Protein AF-0000000070401215 (afdb_homodimer)

Secondary structure (DSSP, 8-state):
-HHHHHHHHHHHHHHHHHHHHHHHHHHHHHHHHHTSPPPPPP---SS--PPPSSS-HHHHHHBPPGGGHHHHHHHHHHHHHHHHHHHHHT--HHHHHH-HHHHHHHHHHH-----B--GGGTT-SS--TT-TTSSSSSTTTT-SSEEPB-SS----TTSSSSPP-B-TTSSBPPPHHHHIIIIIBPPSS--EEEEEETHHHHHHHHHHHHH----B---TTSSPP-TTTTTTTSTTB-PEE--TT-SS--SSEE--BPBPEE-GGGGTS----EEEESS-SSSS-HHHH-SSHHHHHHHB-STTPBP-BTTTBPPB-S-----STT--PBP-SSS-TTSSHHHHHHHHHHHHHHHHHHHHHHHHH---HHHHHHHHHHHHHHHHHHHIIIIIHHHHS-HHHHHHTT-SPPSSS------TTS--SPBHHHHHTGGGGGGGG--SEEEEEEETTEEEEEEEHHHHTT--HHHHGGGGTTHHHHHHHHHHSEEEPSSS-B-HHHHT-BT--TT---B-HHHHHHHHHHHTT---HHHHHHHTTPPP-SSGGG-TTS-HHHHHHHHTT-SSGGGS-HHHHHHTSPP-TT-SS-HHHHHHHHHHHHHHHHT-TT-TT--STTS--HHHHHHHTT--HHHHHHHHHT-SEEESSTTB--BTTTB-EEEGGGS----GGGGS------/-HHHHHHHHHHHHHHHHHHHHHHHHHHHHHHHHHTSPPPPPP---SS--PPPSSS-HHHHHHBPPGGGHHHHHHHHHHHHHHHHHHHHHT--HHHHHH-HHHHHHHHHHH-----B--GGGTT-SS--TT-TTSSSSSTTTT-SSEEPB-SS----TTSSSSPP-B-TTSSBPPPHHHHIIIIIBPPSS--EEEEEETHHHHHHHHHHHHH----B---TTSSPP-TTTTTTTSTTB-PEE--TT-SS--SSEE--BPBPEE-GGGGTS----EEEESS-SSSS-HHHH-SSHHHHHHHB-STTPBP--TTSPPPB-S-----STT--PBP-SSS-TTSSHHHHHHHHHHHHHHHHHHHHHHHHH---HHHHHHHHHHHHHHHHHHHIIIIIHHHHS-HHHHHHTT-SPPSSS------TT---SPBHHHHHTGGGGGGGS--SEEEEEEETTEEEEEEEHHHHTT--HHHHGGGGTTHHHHHHHHHHSEEEPSSS-B-HHHHT-BT--TT---B-HHHHHHHHHHHTT---HHHHHHHTTPPP-SSGGG-TTS-HHHHHHHHHH-SSGGGS-HHHHHHTSPP-TT-SS-HHHHHHHHHHHHHHHHT-TT-TT--STTS--HHHHHHHHT--HHHHHHHHHT-SEEESSTTB--BTTTB-EEEGGGS----GGGGSPP----

Radius of gyration: 34.94 Å; Cα contacts (8 Å, |Δi|>4): 2844; chains: 2; bounding box: 90×106×81 Å

InterPro domains:
  IPR010255 Haem peroxidase superfamily [SSF48113] (125-676)
  IPR019791 Haem peroxidase, animal-type [PF03098] (126-651)
  IPR019791 Haem peroxidase, animal-type [PR00457] (150-161)
  IPR019791 Haem peroxidase, animal-type [PR00457] (199-214)
  IPR019791 Haem peroxidase, animal-type [PR00457] (330-348)
  IPR019791 Haem peroxidase, animal-type [PR00457] (372-398)
  IPR019791 Haem peroxidase, animal-type [PR00457] (432-442)
  IPR019791 Haem peroxidase, animal-type [PR00457] (555-575)
  IPR019791 Haem peroxidase, animal-type [PR00457] (628-642)
  IPR019791 Haem peroxidase, animal-type [PS50292] (115-679)
  IPR037120 Haem peroxidase domain superfamily, animal type [G3DSA:1.10.640.10] (110-677)

Sequence (1364 aa):
MIKYLFLTILLCTVSNADEDFIDAVITSAVQEAYKVPLRKTSTRDESNENLPPSGNVFAFIQKQKNVEDRIAQDGFKYLCLIRELISKSSLNVSKLQRSKTYNSVFYRKLCDKQTQSCRKFRRDKYRTANGLCNNLQNPKWGTPHRAHARYLQPEYNDGYNSPKQRGKNGGYLRSPREVSNKVLAADPITPSEIKGNLLLFAFGQFIDHDLTFTPIGIGEDGNPLKCCGKDGSDSECFPIKIDAGDPRFSSNCMEFTRSVPVPYNDGCSIGYREQMNRVSSFIDGGMIYGDSILFNENLRGTLGCLRVSKGNLLPAGGMCHLNDTGDFCLLAGDERPSEIPSLGGLHVVWLRLHNIIAKQIRYYSKMLSQNVYLETKKIVGALLQQVTYGEYLPLILSKKTRKSLDLDLKPWGYWKKYDRNVNPTVKNVVATAALRFGHSQIPKHLGLKTKKFAVDKLFKTEDVLMNPHIVVTKNGENLPGLTQFLLETPVKKVDRQIEDGVRNELFRDANGTAFDLPALNIQRGRDHGLPGYNAWRKWCKLPEASTFSCLYSHDPDVRKRLENTYDHPDDIDVFVGGVTETPRDGALVGPLFECLLGHQFRDLKQGDRYWYETIGVEGFKYRQLQEIRKVSLSKILCETLGLKKIQKNAFLVPNDKTNPVVSCSSLPFIDFSKWAPRRSYWMIKYLFLTILLCTVSNADEDFIDAVITSAVQEAYKVPLRKTSTRDESNENLPPSGNVFAFIQKQKNVEDRIAQDGFKYLCLIRELISKSSLNVSKLQRSKTYNSVFYRKLCDKQTQSCRKFRRDKYRTANGLCNNLQNPKWGTPHRAHARYLQPEYNDGYNSPKQRGKNGGYLRSPREVSNKVLAADPITPSEIKGNLLLFAFGQFIDHDLTFTPIGIGEDGNPLKCCGKDGSDSECFPIKIDAGDPRFSSNCMEFTRSVPVPYNDGCSIGYREQMNRVSSFIDGGMIYGDSILFNENLRGTLGCLRVSKGNLLPAGGMCHLNDTGDFCLLAGDERPSEIPSLGGLHVVWLRLHNIIAKQIRYYSKMLSQNVYLETKKIVGALLQQVTYGEYLPLILSKKTRKSLDLDLKPWGYWKKYDRNVNPTVKNVVATAALRFGHSQIPKHLGLKTKKFAVDKLFKTEDVLMNPHIVVTKNGENLPGLTQFLLETPVKKVDRQIEDGVRNELFRDANGTAFDLPALNIQRGRDHGLPGYNAWRKWCKLPEASTFSCLYSHDPDVRKRLENTYDHPDDIDVFVGGVTETPRDGALVGPLFECLLGHQFRDLKQGDRYWYETIGVEGFKYRQLQEIRKVSLSKILCETLGLKKIQKNAFLVPNDKTNPVVSCSSLPFIDFSKWAPRRSYW

Solvent-accessible surface area (backbone atoms only — not comparable to full-atom values): 69644 Å² total; per-residue (Å²): 115,65,67,61,47,54,52,48,52,52,49,48,52,50,49,42,48,50,49,39,48,51,48,44,38,50,37,52,11,45,38,57,30,62,70,53,77,75,57,42,53,35,79,38,67,94,56,76,56,77,56,64,87,65,60,64,55,70,55,58,73,31,38,47,36,45,92,44,32,65,54,34,40,47,11,54,46,43,52,39,27,50,54,33,37,29,64,66,65,74,41,56,57,70,58,46,57,68,31,64,65,56,38,50,51,47,26,74,64,57,38,72,82,77,39,73,46,34,74,87,50,74,80,43,54,64,80,47,56,31,31,54,36,51,28,67,88,48,30,64,51,26,23,46,69,33,58,45,35,69,93,65,78,64,45,23,66,75,59,32,62,44,42,38,49,60,34,89,85,65,48,72,54,68,39,36,50,54,49,32,64,64,53,28,49,45,56,96,76,68,64,58,36,88,48,40,8,33,37,50,40,33,49,51,53,53,53,42,51,16,33,47,40,68,32,19,47,59,29,63,81,18,41,81,64,41,23,75,54,93,35,44,84,41,90,56,36,59,50,40,52,34,61,89,81,44,91,79,53,88,56,54,55,40,75,32,60,36,59,26,36,25,38,30,76,79,51,33,47,72,66,39,69,32,40,32,21,60,38,24,26,48,76,51,46,32,31,63,41,20,57,36,56,67,51,35,39,50,47,42,37,63,71,23,20,60,45,55,36,73,66,62,29,54,27,71,56,32,39,41,53,81,86,50,89,86,56,62,24,38,36,55,31,30,76,58,38,16,46,34,47,66,43,30,43,50,52,32,40,52,53,40,44,42,34,55,47,6,54,43,44,39,72,39,42,72,52,51,26,69,53,22,28,53,51,30,46,51,50,52,14,34,48,51,44,46,37,43,43,63,53,50,41,60,50,40,31,24,68,65,58,33,59,76,54,65,47,64,73,73,93,64,82,66,50,86,64,65,34,91,85,40,68,24,33,46,32,45,62,39,70,46,23,44,68,50,44,49,61,18,24,54,58,67,54,46,42,30,21,85,51,93,97,40,78,74,46,78,40,54,41,46,77,36,51,27,29,35,51,65,40,52,44,83,44,34,67,42,44,53,18,35,49,45,32,28,33,61,35,58,16,38,38,50,32,43,40,29,40,58,44,39,44,63,29,30,70,50,34,88,85,64,51,51,36,35,48,63,21,50,39,47,48,50,28,22,52,65,6,54,52,25,28,34,60,51,25,49,76,66,72,40,86,59,37,88,41,55,87,47,41,78,54,35,52,71,69,55,35,50,33,49,53,75,64,41,95,45,45,55,46,31,46,42,45,61,47,29,34,38,17,50,46,52,79,72,18,43,38,6,68,58,31,35,46,54,48,49,53,49,55,29,25,37,50,31,28,30,62,61,35,53,48,23,70,62,66,39,26,48,56,70,74,44,4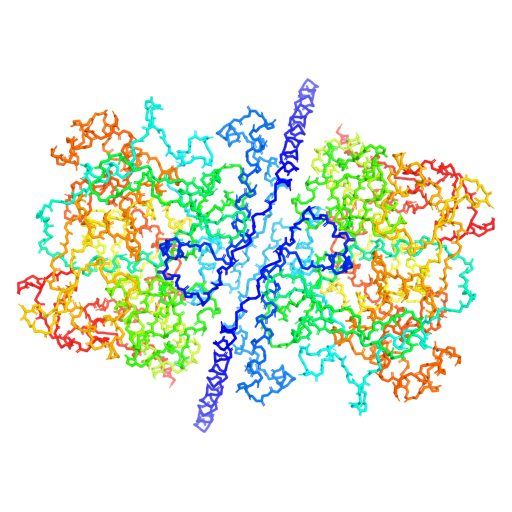3,58,30,58,70,53,48,44,63,31,38,53,50,24,74,50,58,69,44,64,59,42,30,68,47,45,47,32,33,69,32,82,84,86,24,35,70,38,53,37,83,75,47,54,64,69,63,51,67,60,57,30,74,76,74,74,78,120,116,64,67,62,46,52,52,49,51,52,48,48,51,50,48,43,48,50,49,39,50,51,47,43,39,51,37,51,11,44,39,57,30,63,71,53,77,74,56,42,54,37,80,39,67,95,58,75,55,79,56,66,88,64,61,64,56,67,55,60,75,31,38,48,36,45,91,43,31,65,52,34,43,48,11,54,46,43,53,40,26,50,54,34,36,30,63,66,65,74,40,55,57,69,57,45,57,67,31,64,65,56,37,53,52,47,27,75,66,56,39,82,80,81,40,72,44,34,75,89,50,74,80,43,53,63,81,47,57,31,30,54,38,50,29,67,88,48,30,64,52,25,22,46,70,33,57,44,36,71,92,66,77,62,44,23,66,75,58,33,62,45,42,38,48,59,33,87,84,65,47,72,54,69,40,35,48,54,48,33,64,64,53,27,49,46,56,97,74,68,65,57,38,88,48,40,7,33,37,51,40,36,50,51,52,53,53,43,50,16,33,47,40,70,31,20,47,60,30,64,82,18,42,80,64,41,23,74,54,92,36,42,82,41,89,55,35,59,48,41,53,35,62,89,80,44,90,78,53,86,56,55,53,40,76,31,63,34,60,26,35,26,37,31,75,82,51,34,47,72,67,39,69,31,40,33,21,60,38,24,26,50,76,50,47,32,33,63,42,20,57,36,56,67,50,36,40,49,47,42,38,61,71,25,22,59,44,56,34,73,65,61,30,54,28,72,56,33,38,39,55,80,86,53,91,88,56,61,25,38,37,53,32,30,76,58,38,15,44,33,45,65,43,29,43,51,53,31,39,52,53,41,44,42,36,55,46,8,54,44,44,38,71,39,43,73,52,51,27,69,53,22,28,53,52,30,45,51,50,52,15,33,48,51,45,46,35,43,43,63,54,52,41,60,51,42,32,24,68,67,58,32,61,76,52,66,48,63,74,72,94,64,81,65,50,84,64,64,35,92,85,39,68,24,33,46,32,46,61,40,70,48,24,45,68,50,43,50,60,20,23,52,57,69,52,46,43,30,21,85,50,94,98,41,79,74,44,77,39,53,41,47,76,35,51,26,29,35,52,66,40,51,44,81,46,31,66,41,42,55,17,36,50,45,32,28,32,59,36,59,16,39,38,50,33,42,40,27,40,57,43,40,43,62,29,28,71,51,33,88,86,64,51,50,36,35,48,64,23,51,39,46,48,50,28,23,54,64,6,55,54,26,27,35,60,53,24,48,75,66,72,40,85,59,39,88,40,56,88,47,43,77,53,34,52,70,69,55,35,52,34,48,52,75,64,40,94,44,45,56,46,31,48,42,44,61,48,28,33,39,18,51,46,51,78,72,18,43,38,6,68,57,32,35,47,55,47,49,52,50,54,30,25,37,51,31,28,29,60,59,35,55,47,23,68,61,67,38,27,45,57,72,72,44,44,57,28,57,70,52,49,45,63,32,37,51,49,23,73,50,56,68,45,64,60,44,30,66,48,47,48,32,33,67,30,82,85,86,25,35,71,39,53,37,85,76,48,53,64,67,64,52,67,60,56,29,73,75,73,74,79,118

Foldseek 3Di:
DVVVVVVVVVVVVVVVVVLVVLLVLLVVLLVQLVPDDFFDAAPAEDFFDEQDQDDDSVQVQQADYRVLRVQLRQQVSLQSSLVSSCVSVVDALVVCQPDPSNLVSQQVPPPPPDDDQCVVVPAPLFAALQRACLQRVHRCFQGFFDFFAAPDAFAAPSAFAHFFQAFPVGDGADFLLVLCVLFQAADPDFDFDDWFFLVLLQLLVLQLLQAFRFHFYDDSHNHRDDCLDDRVVPSQWDWTAADPPPPFDNDRTHGDGATRWGNDVNSSGRGHTTTGGRGGRALLFLQAQARHPVSNVVQPDPLQAGDADFLQAADATAYFDEDDPPDGAGDGSGRFLQQFQSSVLVSSLLSLVLRVQLVLLCVFAVDGSVVSNRVSSLLSSQLSLLQVLVFNVCQAAFPVLCVVLVSHDDLAAFDAQADSPQRLRHHPCCSLALSCLSQQQDDQWFFFDDDPPDTPDIDGRLVRGRPNCQQPPPSRPRSVRRLVRRQAHGTGAQASHGYCSQQNRDPQHPVRDHHGVSSNSLSNCSSNRPWAQQVLCVVLVHDGDAALVRLVQADPVSSVSCVVRGVGNRSHRNNSSFSHGDPDNSHRTHPSSNSSVSVSSSSNQNNRSLNARHDHSSHDDRLQSNQSNQDYPQLSCCVSVVDQKHWPRSRTHDDVPPTHIDGSVVRGHGPSNVSHDPPPPD/DVVVVVVVVVVVVVVVVVLVVLLVLLVQLLVQLVPDDFFDAAPAEDFFDEQDQDDDSVQVQQADYRVLRVQLRQQVSLQSSLVSSCVSVVDALVVCQPDPSNLVSQQVPPPPPDDDQCVVVPAPLFAALQRACLQRVHRCFQGFFDFFAAPDAFAAPSAFAHFFQAFPVGDGADFLLVLCVLFQAADPDFDFDDWFFLVLLQLLVLQLLQAFRFHFYDDSHNHRDPCLDDRVVPSQWDWTAADPPPPFDNDRTHGDGATRWGNDVNSSGRGHTTTGGRGGRALLCLQAQARHPVSNVVQPDPLQAGDADFLQAADAGAYFDEDDPPDGAGDGSGRFCQQFQSSVLVSSLLSLVLRVQLVLLCVFAVDGSVVSNRVSSLLSSQLSLLQVLPFNVCQAAFPVLCVVLVSHDDLAAFDAQADSPFRLRHHPCCSLALSCLSQQQDDQWFFFDDDPPDTPDIDGRLVRGRPNCCQPPPSRPRSVRRLVRRQAHTTGAQASHGYCSQQNRDPQHPVRDHHGVSSNSLSNCSSNRPWAQQVLCVVLVHDGDAALVRLVQADPVSSVSCVVRGVGNRSHRNNNSFSHGHPDNSHRTHPSSNSSVSVSSSSNQNNRSLNARHDHSSHDDRLQSNQSNQDYPQLSCCVSVVDQKHWPRSRTHDDVPPTHIDGSVVRGHGPSNVSHDPPPPD

pLDDT: mean 92.53, std 10.79, range [28.8, 98.88]

Organism: Crassostrea virginica (NCBI:txid6565)

Structure (mmCIF, N/CA/C/O backbone):
data_AF-0000000070401215-model_v1
#
loop_
_entity.id
_entity.type
_entity.pdbx_description
1 polymer 'Myeloperoxidase-like isoform X1'
#
loop_
_atom_site.group_PDB
_atom_site.id
_atom_site.type_symbol
_atom_site.label_atom_id
_atom_site.label_alt_id
_atom_site.label_comp_id
_atom_site.label_asym_id
_atom_site.label_entity_id
_atom_site.label_seq_id
_atom_site.pdbx_PDB_ins_code
_atom_site.Cartn_x
_atom_site.Cartn_y
_atom_site.Cartn_z
_atom_site.occupancy
_atom_site.B_iso_or_equiv
_atom_site.auth_seq_id
_atom_site.auth_comp_id
_atom_site.auth_asym_id
_atom_site.auth_atom_id
_atom_site.pdbx_PDB_model_num
ATOM 1 N N . MET A 1 1 ? -42.312 -25.062 27.984 1 37.41 1 MET A N 1
ATOM 2 C CA . MET A 1 1 ? -40.969 -25.359 27.5 1 37.41 1 MET A CA 1
ATOM 3 C C . MET A 1 1 ? -40.969 -25.531 25.984 1 37.41 1 MET A C 1
ATOM 5 O O . MET A 1 1 ? -40.062 -25.062 25.312 1 37.41 1 MET A O 1
ATOM 9 N N . ILE A 1 2 ? -42.031 -25.938 25.484 1 42.12 2 ILE A N 1
ATOM 10 C CA . ILE A 1 2 ? -42.125 -26.172 24.047 1 42.12 2 ILE A CA 1
ATOM 11 C C . ILE A 1 2 ? -42.438 -24.859 23.328 1 42.12 2 ILE A C 1
ATOM 13 O O . ILE A 1 2 ? -41.938 -24.594 22.234 1 42.12 2 ILE A O 1
ATOM 17 N N . LYS A 1 3 ? -43.25 -24.016 23.922 1 52.19 3 LYS A N 1
ATOM 18 C CA . LYS A 1 3 ? -43.625 -22.766 23.266 1 52.19 3 LYS A CA 1
ATOM 19 C C . LYS A 1 3 ? -42.406 -21.828 23.156 1 52.19 3 LYS A C 1
ATOM 21 O O . LYS A 1 3 ? -42.219 -21.141 22.141 1 52.19 3 LYS A O 1
ATOM 26 N N . TYR A 1 4 ? -41.656 -21.891 24.141 1 48.44 4 TYR A N 1
ATOM 27 C CA . TYR A 1 4 ? -40.438 -21.047 24.125 1 48.44 4 TYR A CA 1
ATOM 28 C C . TYR A 1 4 ? -39.438 -21.578 23.109 1 48.44 4 TYR A C 1
ATOM 30 O O . TYR A 1 4 ? -38.719 -20.797 22.469 1 48.44 4 TYR A O 1
ATOM 38 N N . LEU A 1 5 ? -39.5 -22.859 22.875 1 44.91 5 LEU A N 1
ATOM 39 C CA . LEU A 1 5 ? -38.594 -23.438 21.891 1 44.91 5 LEU A CA 1
ATOM 40 C C . LEU A 1 5 ? -39.031 -23.094 20.469 1 44.91 5 LEU A C 1
ATOM 42 O O . LEU A 1 5 ? -38.188 -22.75 19.625 1 44.91 5 LEU A O 1
ATOM 46 N N . PHE A 1 6 ? -40.25 -23.141 20.234 1 47.16 6 PHE A N 1
ATOM 47 C CA . PHE A 1 6 ? -40.75 -22.812 18.906 1 47.16 6 PHE A CA 1
ATOM 48 C C . PHE A 1 6 ? -40.594 -21.328 18.609 1 47.16 6 PHE A C 1
ATOM 50 O O . PHE A 1 6 ? -40.219 -20.938 17.5 1 47.16 6 PHE A O 1
ATOM 57 N N . LEU A 1 7 ? -40.781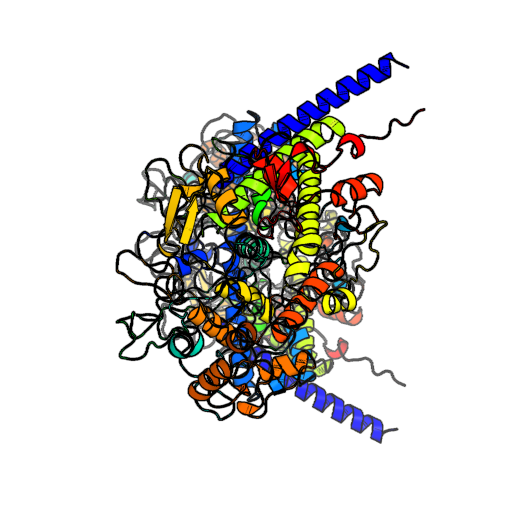 -20.562 19.562 1 45.31 7 LEU A N 1
ATOM 58 C CA . LEU A 1 7 ? -40.594 -19.125 19.391 1 45.31 7 LEU A CA 1
ATOM 59 C C . LEU A 1 7 ? -39.125 -18.781 19.188 1 45.31 7 LEU A C 1
ATOM 61 O O . LEU A 1 7 ? -38.781 -17.922 18.359 1 45.31 7 LEU A O 1
ATOM 65 N N . THR A 1 8 ? -38.25 -19.516 19.766 1 42.91 8 THR A N 1
ATOM 66 C CA . THR A 1 8 ? -36.812 -19.312 19.594 1 42.91 8 THR A CA 1
ATOM 67 C C . THR A 1 8 ? -36.344 -19.766 18.203 1 42.91 8 THR A C 1
ATOM 69 O O . THR A 1 8 ? -35.531 -19.094 17.562 1 42.91 8 THR A O 1
ATOM 72 N N . ILE A 1 9 ? -36.875 -20.828 17.75 1 45.88 9 ILE A N 1
ATOM 73 C CA . ILE A 1 9 ? -36.594 -21.344 16.422 1 45.88 9 ILE A CA 1
ATOM 74 C C . ILE A 1 9 ? -37.125 -20.391 15.359 1 45.88 9 ILE A C 1
ATOM 76 O O . ILE A 1 9 ? -36.438 -20.094 14.375 1 45.88 9 ILE A O 1
ATOM 80 N N . LEU A 1 10 ? -38.281 -19.906 15.523 1 43.59 10 LEU A N 1
ATOM 81 C CA . LEU A 1 10 ? -38.875 -18.953 14.586 1 43.59 10 LEU A CA 1
ATOM 82 C C . LEU A 1 10 ? -38.125 -17.625 14.594 1 43.59 10 LEU A C 1
ATOM 84 O O . LEU A 1 10 ? -37.875 -17.047 13.539 1 43.59 10 LEU A O 1
ATOM 88 N N . LEU A 1 11 ? -37.719 -17.219 15.742 1 42.75 11 LEU A N 1
ATOM 89 C CA . LEU A 1 11 ? -36.969 -15.984 15.859 1 42.75 11 LEU A CA 1
ATOM 90 C C . LEU A 1 11 ? -35.562 -16.141 15.289 1 42.75 11 LEU A C 1
ATOM 92 O O . LEU A 1 11 ? -35.031 -15.234 14.625 1 42.75 11 LEU A O 1
ATOM 96 N N . CYS A 1 12 ? -34.938 -17.25 15.461 1 45.12 12 CYS A N 1
ATOM 97 C CA . CYS A 1 12 ? -33.594 -17.516 14.898 1 45.12 12 CYS A CA 1
ATOM 98 C C . CYS A 1 12 ? -33.688 -17.641 13.383 1 45.12 12 CYS A C 1
ATOM 100 O O . CYS A 1 12 ? -32.812 -17.125 12.68 1 45.12 12 CYS A O 1
ATOM 102 N N . THR A 1 13 ? -34.719 -18.312 12.938 1 50.06 13 THR A N 1
ATOM 103 C CA . THR A 1 13 ? -34.875 -18.469 11.492 1 50.06 13 THR A CA 1
ATOM 104 C C . THR A 1 13 ? -35.156 -17.109 10.844 1 50.06 13 THR A C 1
ATOM 106 O O . THR A 1 13 ? -34.625 -16.812 9.773 1 50.06 13 THR A O 1
ATOM 109 N N . VAL A 1 14 ? -35.969 -16.297 11.523 1 46.16 14 VAL A N 1
ATOM 110 C CA . VAL A 1 14 ? -36.25 -14.969 11 1 46.16 14 VAL A CA 1
ATOM 111 C C . VAL A 1 14 ? -35 -14.102 11.062 1 46.16 14 VAL A C 1
ATOM 113 O O . VAL A 1 14 ? -34.656 -13.391 10.109 1 46.16 14 VAL A O 1
ATOM 116 N N . SER A 1 15 ? -34.25 -14.289 12.148 1 61.59 15 SER A N 1
ATOM 117 C CA . SER A 1 15 ? -33.031 -13.531 12.32 1 61.59 15 SER A CA 1
ATOM 118 C C . SER A 1 15 ? -31.969 -13.945 11.297 1 61.59 15 SER A C 1
ATOM 120 O O . SER A 1 15 ? -31.297 -13.094 10.711 1 61.59 15 SER A O 1
ATOM 122 N N . ASN A 1 16 ? -32.031 -15.203 11.07 1 72.12 16 ASN A N 1
ATOM 123 C CA . ASN A 1 16 ? -31.094 -15.711 10.078 1 72.12 16 ASN A CA 1
ATOM 124 C C . ASN A 1 16 ? -31.484 -15.258 8.672 1 72.12 16 ASN A C 1
ATOM 126 O O . ASN A 1 16 ? -30.609 -14.906 7.867 1 72.12 16 ASN A O 1
ATOM 130 N N . ALA A 1 17 ? -32.812 -15.164 8.531 1 75.81 17 ALA A N 1
ATOM 131 C CA . ALA A 1 17 ? -33.281 -14.719 7.223 1 75.81 17 ALA A CA 1
ATOM 132 C C . ALA A 1 17 ? -32.969 -13.242 7 1 75.81 17 ALA A C 1
ATOM 134 O O . ALA A 1 17 ? -32.562 -12.844 5.895 1 75.81 17 ALA A O 1
ATOM 135 N N . ASP A 1 18 ? -33.094 -12.555 8.117 1 86.25 18 ASP A N 1
ATOM 136 C CA . ASP A 1 18 ? -32.781 -11.133 8.023 1 86.25 18 ASP A CA 1
ATOM 137 C C . ASP A 1 18 ? -31.281 -10.914 7.758 1 86.25 18 ASP A C 1
ATOM 139 O O . ASP A 1 18 ? -30.906 -10.094 6.914 1 86.25 18 ASP A O 1
ATOM 143 N N . GLU A 1 19 ? -30.484 -11.711 8.398 1 90.38 19 GLU A N 1
ATOM 144 C CA . GLU A 1 19 ? -29.047 -11.555 8.211 1 90.38 19 GLU A CA 1
ATOM 145 C C . GLU A 1 19 ? -28.609 -12.023 6.82 1 90.38 19 GLU A C 1
ATOM 147 O O . GLU A 1 19 ? -27.734 -11.422 6.199 1 90.38 19 GLU A O 1
ATOM 152 N N . ASP A 1 20 ? -29.281 -13.023 6.387 1 91.88 20 ASP A N 1
ATOM 153 C CA . ASP A 1 20 ? -28.969 -13.523 5.055 1 91.88 20 ASP A CA 1
ATOM 154 C C . ASP A 1 20 ? -29.375 -12.523 3.979 1 91.88 20 ASP A C 1
ATOM 156 O O . ASP A 1 20 ? -28.688 -12.391 2.959 1 91.88 20 ASP A O 1
ATOM 160 N N . PHE A 1 21 ? -30.5 -11.922 4.25 1 92.94 21 PHE A N 1
ATOM 161 C CA . PHE A 1 21 ? -30.938 -10.883 3.326 1 92.94 21 PHE A CA 1
ATOM 162 C C . PHE A 1 21 ? -29.922 -9.742 3.287 1 92.94 21 PHE A C 1
ATOM 164 O O . PHE A 1 21 ? -29.531 -9.289 2.211 1 92.94 21 PHE A O 1
ATOM 171 N N . ILE A 1 22 ? -29.516 -9.281 4.48 1 94.81 22 ILE A N 1
ATOM 172 C CA . ILE A 1 22 ? -28.547 -8.188 4.586 1 94.81 22 ILE A CA 1
ATOM 173 C C . ILE A 1 22 ? -27.219 -8.602 3.959 1 94.81 22 ILE A C 1
ATOM 175 O O . ILE A 1 22 ? -26.578 -7.805 3.275 1 94.81 22 ILE A O 1
ATOM 179 N N . ASP A 1 23 ? -26.875 -9.844 4.188 1 94.88 23 ASP A N 1
ATOM 180 C CA . ASP A 1 23 ? -25.672 -10.398 3.576 1 94.88 23 ASP A CA 1
ATOM 181 C C . ASP A 1 23 ? -25.719 -10.281 2.055 1 94.88 23 ASP A C 1
ATOM 183 O O . ASP A 1 23 ? -24.75 -9.859 1.426 1 94.88 23 ASP A O 1
ATOM 187 N N . ALA A 1 24 ? -26.844 -10.633 1.49 1 94.38 24 ALA A N 1
ATOM 188 C CA . ALA A 1 24 ? -27.031 -10.562 0.043 1 94.38 24 ALA A CA 1
ATOM 189 C C . ALA A 1 24 ? -27 -9.125 -0.451 1 94.38 24 ALA A C 1
ATOM 191 O O . ALA A 1 24 ? -26.469 -8.844 -1.532 1 94.38 24 ALA A O 1
ATOM 192 N N . VAL A 1 25 ? -27.562 -8.219 0.332 1 95.81 25 VAL A N 1
ATOM 193 C CA . VAL A 1 25 ? -27.578 -6.797 -0.012 1 95.81 25 VAL A CA 1
ATOM 194 C C . VAL A 1 25 ? -26.156 -6.258 -0.075 1 95.81 25 VAL A C 1
ATOM 196 O O . VAL A 1 25 ? -25.781 -5.574 -1.031 1 95.81 25 VAL A O 1
ATOM 199 N N . ILE A 1 26 ? -25.375 -6.594 0.92 1 95.69 26 ILE A N 1
ATOM 200 C CA . ILE A 1 26 ? -24 -6.117 0.988 1 95.69 26 ILE A CA 1
ATOM 201 C C . ILE A 1 26 ? -23.188 -6.715 -0.158 1 95.69 26 ILE A C 1
ATOM 203 O O . ILE A 1 26 ? -22.406 -6.016 -0.803 1 95.69 26 ILE A O 1
ATOM 207 N N . THR A 1 27 ? -23.359 -7.996 -0.478 1 94.88 27 THR A N 1
ATOM 208 C CA . THR A 1 27 ? -22.672 -8.648 -1.589 1 94.88 27 THR A CA 1
ATOM 209 C C . THR A 1 27 ? -23 -7.953 -2.908 1 94.88 27 THR A C 1
ATOM 211 O O . THR A 1 27 ? -22.094 -7.664 -3.701 1 94.88 27 THR A O 1
ATOM 214 N N . SER A 1 28 ? -24.281 -7.688 -3.09 1 94.75 28 SER A N 1
ATOM 215 C CA . SER A 1 28 ? -24.703 -7.004 -4.305 1 94.75 28 SER A CA 1
ATOM 216 C C . SER A 1 28 ? -24.078 -5.617 -4.414 1 94.75 28 SER A C 1
ATOM 218 O O . SER A 1 28 ? -23.672 -5.195 -5.5 1 94.75 28 SER A O 1
ATOM 220 N N . ALA A 1 29 ? -24.016 -4.902 -3.287 1 96 29 ALA A N 1
ATOM 221 C CA . ALA A 1 29 ? -23.406 -3.578 -3.266 1 96 29 ALA A CA 1
ATOM 222 C C . ALA A 1 29 ? -21.922 -3.652 -3.635 1 96 29 ALA A C 1
ATOM 224 O O . ALA A 1 29 ? -21.422 -2.811 -4.383 1 96 29 ALA A O 1
ATOM 225 N N . VAL A 1 30 ? -21.203 -4.66 -3.107 1 94.06 30 VAL A N 1
ATOM 226 C CA . VAL A 1 30 ? -19.797 -4.84 -3.404 1 94.06 30 VAL A CA 1
ATOM 227 C C . VAL A 1 30 ? -19.609 -5.117 -4.895 1 94.06 30 VAL A C 1
ATOM 229 O O . VAL A 1 30 ? -18.719 -4.551 -5.531 1 94.06 30 VAL A O 1
ATOM 232 N N . GLN A 1 31 ? -20.422 -5.957 -5.492 1 92.69 31 GLN A N 1
ATOM 233 C CA . GLN A 1 31 ? -20.328 -6.32 -6.902 1 92.69 31 GLN A CA 1
ATOM 234 C C . GLN A 1 31 ? -20.531 -5.105 -7.801 1 92.69 31 GLN A C 1
ATOM 236 O O . GLN A 1 31 ? -19.797 -4.922 -8.781 1 92.69 31 GLN A O 1
ATOM 241 N N . GLU A 1 32 ? -21.484 -4.254 -7.422 1 92.75 32 GLU A N 1
ATOM 242 C CA . GLU A 1 32 ? -21.719 -3.033 -8.188 1 92.75 32 GLU A CA 1
ATOM 243 C C . GLU A 1 32 ? -20.562 -2.057 -8.047 1 92.75 32 GLU A C 1
ATOM 245 O O . GLU A 1 32 ? -20.156 -1.407 -9.016 1 92.75 32 GLU A O 1
ATOM 250 N N . ALA A 1 33 ? -20.047 -1.941 -6.816 1 90.81 33 ALA A N 1
ATOM 251 C CA . ALA A 1 33 ? -18.922 -1.057 -6.578 1 90.81 33 ALA A CA 1
ATOM 252 C C . ALA A 1 33 ? -17.688 -1.516 -7.363 1 90.81 33 ALA A C 1
ATOM 254 O O . ALA A 1 33 ? -16.891 -0.693 -7.812 1 90.81 33 ALA A O 1
ATOM 255 N N . TYR A 1 34 ? -17.516 -2.824 -7.539 1 83.75 34 TYR A N 1
ATOM 256 C CA . TYR A 1 34 ? -16.375 -3.402 -8.234 1 83.75 34 TYR A CA 1
ATOM 257 C C . TYR A 1 34 ? -16.406 -3.039 -9.719 1 83.75 34 TYR A C 1
ATOM 259 O O . TYR A 1 34 ? -15.359 -3.023 -10.375 1 83.75 34 TYR A O 1
ATOM 267 N N . LYS A 1 35 ? -17.547 -2.711 -10.242 1 83.31 35 LYS A N 1
ATOM 268 C CA . LYS A 1 35 ? -17.688 -2.371 -11.648 1 83.31 35 LYS A CA 1
ATOM 269 C C . LYS A 1 35 ? -17.141 -0.974 -11.938 1 83.31 35 LYS A C 1
ATOM 271 O O . LYS A 1 35 ? -16.859 -0.632 -13.094 1 83.31 35 LYS A O 1
ATOM 276 N N . VAL A 1 36 ? -17.016 -0.2 -10.875 1 83.94 36 VAL A N 1
ATOM 277 C CA . VAL A 1 36 ? -16.484 1.149 -11.055 1 83.94 36 VAL A CA 1
ATOM 278 C C . VAL A 1 36 ? -14.969 1.099 -11.18 1 83.94 36 VAL A C 1
ATOM 280 O O . VAL A 1 36 ? -14.281 0.623 -10.273 1 83.94 36 VAL A O 1
ATOM 283 N N . PRO A 1 37 ? -14.461 1.631 -12.258 1 78.56 37 PRO A N 1
ATOM 284 C CA . PRO A 1 37 ? -13.008 1.587 -12.43 1 78.56 37 PRO A CA 1
ATOM 285 C C . PRO A 1 37 ? -12.258 2.434 -11.398 1 78.56 37 PRO A C 1
ATOM 287 O O . PRO A 1 37 ? -12.773 3.469 -10.961 1 78.56 37 PRO A O 1
ATOM 290 N N . LEU A 1 38 ? -11.156 1.975 -11.016 1 79.19 38 LEU A N 1
ATOM 291 C CA . LEU A 1 38 ? -10.305 2.758 -10.133 1 79.19 38 LEU A CA 1
ATOM 292 C C . LEU A 1 38 ? -9.758 3.988 -10.859 1 79.19 38 LEU A C 1
ATOM 294 O O . LEU A 1 38 ? -9.508 3.943 -12.062 1 79.19 38 LEU A O 1
ATOM 298 N N . ARG A 1 39 ? -9.609 5.059 -10.047 1 82.25 39 ARG A N 1
ATOM 299 C CA . ARG A 1 39 ? -8.914 6.219 -10.594 1 82.25 39 ARG A CA 1
ATOM 300 C C . ARG A 1 39 ? -7.457 5.891 -10.906 1 82.25 39 ARG A C 1
ATOM 302 O O . ARG A 1 39 ? -6.812 5.152 -10.156 1 82.25 39 ARG A O 1
ATOM 309 N N . LYS A 1 40 ? -6.996 6.52 -11.969 1 78.25 40 LYS A N 1
ATOM 310 C CA . LYS A 1 40 ? -5.582 6.328 -12.289 1 78.25 40 LYS A CA 1
ATOM 311 C C . LYS A 1 40 ? -4.688 6.957 -11.227 1 78.25 40 LYS A C 1
ATOM 313 O O . LYS A 1 40 ? -5.148 7.762 -10.414 1 78.25 40 LYS A O 1
ATOM 318 N N . THR A 1 41 ? -3.525 6.543 -11.164 1 77.19 41 THR A N 1
ATOM 319 C CA . THR A 1 41 ? -2.584 6.984 -10.141 1 77.19 41 THR A CA 1
ATOM 320 C C . THR A 1 41 ? -2.016 8.359 -10.484 1 77.19 41 THR A C 1
ATOM 322 O O . THR A 1 41 ? -1.998 8.75 -11.656 1 77.19 41 THR A O 1
ATOM 325 N N . SER A 1 42 ? -1.596 9.008 -9.414 1 78.56 42 SER A N 1
ATOM 326 C CA . SER A 1 42 ? -1.02 10.344 -9.555 1 78.56 42 SER A CA 1
ATOM 327 C C . SER A 1 42 ? 0.322 10.297 -10.273 1 78.56 42 SER A C 1
ATOM 329 O O . SER A 1 42 ? 1.117 9.375 -10.062 1 78.56 42 SER A O 1
ATOM 331 N N . THR A 1 43 ? 0.606 11.219 -11.141 1 67.44 43 THR A N 1
ATOM 332 C CA . THR A 1 43 ? 1.882 11.359 -11.836 1 67.44 43 THR A CA 1
ATOM 333 C C . THR A 1 43 ? 2.906 12.062 -10.945 1 67.44 43 THR A C 1
ATOM 335 O O . THR A 1 43 ? 4.074 12.188 -11.312 1 67.44 43 THR A O 1
ATOM 338 N N . ARG A 1 44 ? 2.447 12.531 -9.812 1 73.19 44 ARG A N 1
ATOM 339 C CA . ARG A 1 44 ? 3.348 13.258 -8.922 1 73.19 44 ARG A CA 1
ATOM 340 C C . ARG A 1 44 ? 4.164 12.305 -8.062 1 73.19 44 ARG A C 1
ATOM 342 O O . ARG A 1 44 ? 3.6 11.523 -7.285 1 73.19 44 ARG A O 1
ATOM 349 N N . ASP A 1 45 ? 5.566 12.445 -8.328 1 64.75 45 ASP A N 1
ATOM 350 C CA . ASP A 1 45 ? 6.469 11.609 -7.535 1 64.75 45 ASP A CA 1
ATOM 351 C C . ASP A 1 45 ? 6.762 12.25 -6.18 1 64.75 45 ASP A C 1
ATOM 353 O O . ASP A 1 45 ? 6.281 13.352 -5.891 1 64.75 45 ASP A O 1
ATOM 357 N N . GLU A 1 46 ? 7.449 11.586 -5.273 1 61.12 46 GLU A N 1
ATOM 358 C CA . GLU A 1 46 ? 7.824 12.055 -3.943 1 61.12 46 GLU A CA 1
ATOM 359 C C . GLU A 1 46 ? 8.844 13.188 -4.027 1 61.12 46 GLU A C 1
ATOM 361 O O . GLU A 1 46 ? 8.922 14.023 -3.127 1 61.12 46 GLU A O 1
ATOM 366 N N . SER A 1 47 ? 9.75 13.336 -4.957 1 54.62 47 SER A N 1
ATOM 367 C CA . SER A 1 47 ? 10.898 14.219 -4.766 1 54.62 47 SER A CA 1
ATOM 368 C C . SER A 1 47 ? 10.914 15.344 -5.797 1 54.62 47 SER A C 1
ATOM 370 O O . SER A 1 47 ? 11.391 16.438 -5.52 1 54.62 47 SER A O 1
ATOM 372 N N . ASN A 1 48 ? 10.555 15.195 -7.078 1 53.91 48 ASN A N 1
ATOM 373 C CA . ASN A 1 48 ? 11.203 16.078 -8.039 1 53.91 48 ASN A CA 1
ATOM 374 C C . ASN A 1 48 ? 10.188 16.75 -8.961 1 53.91 48 ASN A C 1
ATOM 376 O O . ASN A 1 48 ? 10.367 16.781 -10.18 1 53.91 48 ASN A O 1
ATOM 380 N N . GLU A 1 49 ? 9.219 17.406 -8.352 1 59.44 49 GLU A N 1
ATOM 381 C CA . GLU A 1 49 ? 8.523 18 -9.5 1 59.44 49 GLU A CA 1
ATOM 382 C C . GLU A 1 49 ? 8.602 19.516 -9.477 1 59.44 49 GLU A C 1
ATOM 384 O O . GLU A 1 49 ? 8.422 20.141 -8.422 1 59.44 49 GLU A O 1
ATOM 389 N N . ASN A 1 50 ? 9.203 19.953 -10.547 1 63.34 50 ASN A N 1
ATOM 390 C CA . ASN A 1 50 ? 9.109 21.391 -10.766 1 63.34 50 ASN A CA 1
ATOM 391 C C . ASN A 1 50 ? 7.664 21.875 -10.828 1 63.34 50 ASN A C 1
ATOM 393 O O . ASN A 1 50 ? 6.797 21.156 -11.344 1 63.34 50 ASN A O 1
ATOM 397 N N . LEU A 1 51 ? 7.398 22.938 -10.047 1 74.31 51 LEU A N 1
ATOM 398 C CA . LEU A 1 51 ? 6.082 23.562 -10.148 1 74.31 51 LEU A CA 1
ATOM 399 C C . LEU A 1 51 ? 5.809 24.016 -11.578 1 74.31 51 LEU A C 1
ATOM 401 O O . LEU A 1 51 ? 6.703 24.531 -12.258 1 74.31 51 LEU A O 1
ATOM 405 N N . PRO A 1 52 ? 4.715 23.703 -12.062 1 69.31 52 PRO A N 1
ATOM 406 C CA . PRO A 1 52 ? 4.387 24.25 -13.383 1 69.31 52 PRO A CA 1
ATOM 407 C C . PRO A 1 52 ? 4.406 25.766 -13.422 1 69.31 52 PRO A C 1
ATOM 409 O O . PRO A 1 52 ? 4.078 26.422 -12.422 1 69.31 52 PRO A O 1
ATOM 412 N N . PRO A 1 53 ? 4.992 26.266 -14.516 1 63.44 53 PRO A N 1
ATOM 413 C CA . PRO A 1 53 ? 5.086 27.734 -14.602 1 63.44 53 PRO A CA 1
ATOM 414 C C . PRO A 1 53 ? 3.725 28.422 -14.531 1 63.44 53 PRO A C 1
ATOM 416 O O . PRO A 1 53 ? 3.641 29.594 -14.18 1 63.44 53 PRO A O 1
ATOM 419 N N . SER A 1 54 ? 2.736 27.703 -15.125 1 61.03 54 SER A N 1
ATOM 420 C CA . SER A 1 54 ? 1.393 28.266 -15.117 1 61.03 54 SER A CA 1
ATOM 421 C C . SER A 1 54 ? 0.375 27.266 -14.578 1 61.03 54 SER A C 1
ATOM 423 O O . SER A 1 54 ? 0.65 26.062 -14.516 1 61.03 54 SER A O 1
ATOM 425 N N . GLY A 1 55 ? -0.601 27.812 -13.961 1 62.12 55 GLY A N 1
ATOM 426 C CA . GLY A 1 55 ? -1.678 26.984 -13.445 1 62.12 55 GLY A CA 1
ATOM 427 C C . GLY A 1 55 ? -1.804 27.047 -11.938 1 62.12 55 GLY A C 1
ATOM 428 O O . GLY A 1 55 ? -1.214 27.922 -11.289 1 62.12 55 GLY A O 1
ATOM 429 N N . ASN A 1 56 ? -2.66 26.281 -11.453 1 65.62 56 ASN A N 1
ATOM 430 C CA . ASN A 1 56 ? -2.996 26.281 -10.031 1 65.62 56 ASN A CA 1
ATOM 431 C C . ASN A 1 56 ? -1.881 25.672 -9.188 1 65.62 56 ASN A C 1
ATOM 433 O O . ASN A 1 56 ? -1.919 24.484 -8.875 1 65.62 56 ASN A O 1
ATOM 437 N N . VAL A 1 57 ? -0.832 26.469 -8.922 1 69.44 57 VAL A N 1
ATOM 438 C CA . VAL A 1 57 ? 0.31 26.047 -8.109 1 69.44 57 VAL A CA 1
ATOM 439 C C . VAL A 1 57 ? -0.178 25.469 -6.781 1 69.44 57 VAL A C 1
ATOM 441 O O . VAL A 1 57 ? 0.365 24.484 -6.293 1 69.44 57 VAL A O 1
ATOM 444 N N . PHE A 1 58 ? -1.254 26.125 -6.324 1 70.19 58 PHE A N 1
ATOM 445 C CA . PHE A 1 58 ? -1.811 25.688 -5.051 1 70.19 58 PHE A CA 1
ATOM 446 C C . PHE A 1 58 ? -2.311 24.25 -5.148 1 70.19 58 PHE A C 1
ATOM 448 O O . PHE A 1 58 ? -2.02 23.422 -4.277 1 70.19 58 PHE A O 1
ATOM 455 N N . ALA A 1 59 ? -2.936 24.031 -6.258 1 74.06 59 ALA A N 1
ATOM 456 C CA . ALA A 1 59 ? -3.455 22.672 -6.461 1 74.06 59 ALA A CA 1
ATOM 457 C C . ALA A 1 59 ? -2.318 21.672 -6.641 1 74.06 59 ALA A C 1
ATOM 459 O O . ALA A 1 59 ? -2.41 20.531 -6.184 1 74.06 59 ALA A O 1
ATOM 460 N N . PHE A 1 60 ? -1.278 22.109 -7.168 1 74.19 60 PHE A N 1
ATOM 461 C CA . PHE A 1 60 ? -0.155 21.203 -7.395 1 74.19 60 PHE A CA 1
ATOM 462 C C . PHE A 1 60 ? 0.491 20.797 -6.074 1 74.19 60 PHE A C 1
ATOM 464 O O . PHE A 1 60 ? 0.798 19.625 -5.863 1 74.19 60 PHE A O 1
ATOM 471 N N . ILE A 1 61 ? 0.611 21.703 -5.188 1 76.69 61 ILE A N 1
ATOM 472 C CA . ILE A 1 61 ? 1.273 21.438 -3.916 1 76.69 61 ILE A CA 1
ATOM 473 C C . ILE A 1 61 ? 0.413 20.484 -3.074 1 76.69 61 ILE A C 1
ATOM 475 O O . ILE A 1 61 ? 0.937 19.641 -2.355 1 76.69 61 ILE A O 1
ATOM 479 N N . GLN A 1 62 ? -0.836 20.594 -3.262 1 84.69 62 GLN A N 1
ATOM 480 C CA . GLN A 1 62 ? -1.753 19.828 -2.418 1 84.69 62 GLN A CA 1
ATOM 481 C C . GLN A 1 62 ? -2.15 18.516 -3.08 1 84.69 62 GLN A C 1
ATOM 483 O O . GLN A 1 62 ? -2.805 17.672 -2.461 1 84.69 62 GLN A O 1
ATOM 488 N N . LYS A 1 63 ? -1.641 18.328 -4.27 1 85.69 63 LYS A N 1
ATOM 489 C CA . LYS A 1 63 ? -2.088 17.188 -5.066 1 85.69 63 LYS A CA 1
ATOM 490 C C . LYS A 1 63 ? -1.668 15.875 -4.426 1 85.69 63 LYS A C 1
ATOM 492 O O . LYS A 1 63 ? -0.574 15.766 -3.867 1 85.69 63 LYS A O 1
ATOM 497 N N . GLN A 1 64 ? -2.527 14.953 -4.551 1 87 64 GLN A N 1
ATOM 498 C CA . GLN A 1 64 ? -2.25 13.57 -4.195 1 87 64 GLN A CA 1
ATOM 499 C C . GLN A 1 64 ? -0.92 13.102 -4.777 1 87 64 GLN A C 1
ATOM 501 O O . GLN A 1 64 ? -0.604 13.406 -5.934 1 87 64 GLN A O 1
ATOM 506 N N . LYS A 1 65 ? -0.179 12.398 -3.9 1 85.19 65 LYS A N 1
ATOM 507 C CA . LYS A 1 65 ? 1.084 11.82 -4.352 1 85.19 65 LYS A CA 1
ATOM 508 C C . LYS A 1 65 ? 0.918 10.344 -4.703 1 85.19 65 LYS A C 1
ATOM 510 O O . LYS A 1 65 ? -0.042 9.703 -4.273 1 85.19 65 LYS A O 1
ATOM 515 N N . ASN A 1 66 ? 1.891 9.781 -5.445 1 80.12 66 ASN A N 1
ATOM 516 C CA . ASN A 1 66 ? 1.849 8.383 -5.855 1 80.12 66 ASN A CA 1
ATOM 517 C C . ASN A 1 66 ? 1.758 7.445 -4.652 1 80.12 66 ASN A C 1
ATOM 519 O O . ASN A 1 66 ? 1.04 6.445 -4.695 1 80.12 66 ASN A O 1
ATOM 523 N N . VAL A 1 67 ? 2.412 7.797 -3.566 1 80 67 VAL A N 1
ATOM 524 C CA . VAL A 1 67 ? 2.447 6.953 -2.377 1 80 67 VAL A CA 1
ATOM 525 C C . VAL A 1 67 ? 1.067 6.926 -1.723 1 80 67 VAL A C 1
ATOM 527 O O . VAL A 1 67 ? 0.778 6.047 -0.906 1 80 67 VAL A O 1
ATOM 530 N N . GLU A 1 68 ? 0.202 7.887 -2.115 1 89.5 68 GLU A N 1
ATOM 531 C CA . GLU A 1 68 ? -1.128 8.008 -1.524 1 89.5 68 GLU A CA 1
ATOM 532 C C . GLU A 1 68 ? -2.186 7.355 -2.408 1 89.5 68 GLU A C 1
ATOM 534 O O . GLU A 1 68 ? -3.346 7.234 -2.008 1 89.5 68 GLU A O 1
ATOM 539 N N . ASP A 1 69 ? -1.84 6.887 -3.582 1 87.06 69 ASP A N 1
ATOM 540 C CA . ASP A 1 69 ? -2.781 6.441 -4.605 1 87.06 69 ASP A CA 1
ATOM 541 C C . ASP A 1 69 ? -3.658 5.301 -4.09 1 87.06 69 ASP A C 1
ATOM 543 O O . ASP A 1 69 ? -4.879 5.324 -4.262 1 87.06 69 ASP A O 1
ATOM 547 N N . ARG A 1 70 ? -3.004 4.352 -3.447 1 85.19 70 ARG A N 1
ATOM 548 C CA . ARG A 1 70 ? -3.775 3.195 -3.008 1 85.19 70 ARG A CA 1
ATOM 549 C C . ARG A 1 70 ? -4.797 3.588 -1.944 1 85.19 70 ARG A C 1
ATOM 551 O O . ARG A 1 70 ? -5.934 3.119 -1.965 1 85.19 70 ARG A O 1
ATOM 558 N N . ILE A 1 71 ? -4.438 4.406 -1.062 1 91.31 71 ILE A N 1
ATOM 559 C CA . ILE A 1 71 ? -5.328 4.848 0.007 1 91.31 71 ILE A CA 1
ATOM 560 C C . ILE A 1 71 ? -6.477 5.66 -0.582 1 91.31 71 ILE A C 1
ATOM 562 O O . ILE A 1 71 ? -7.633 5.492 -0.186 1 91.31 71 ILE A O 1
ATOM 566 N N . ALA A 1 72 ? -6.113 6.516 -1.521 1 92.81 72 ALA A N 1
ATOM 567 C CA . ALA A 1 72 ? -7.129 7.316 -2.193 1 92.81 72 ALA A CA 1
ATOM 568 C C . ALA A 1 72 ? -8.109 6.434 -2.961 1 92.81 72 ALA A C 1
ATOM 570 O O . ALA A 1 72 ? -9.32 6.637 -2.895 1 92.81 72 ALA A O 1
ATOM 571 N N . GLN A 1 73 ? -7.609 5.457 -3.656 1 90.12 73 GLN A N 1
ATOM 572 C CA . GLN A 1 73 ? -8.445 4.527 -4.406 1 90.12 73 GLN A CA 1
ATOM 573 C C . GLN A 1 73 ? -9.383 3.756 -3.479 1 90.12 73 GLN A C 1
ATOM 575 O O . GLN A 1 73 ? -10.555 3.557 -3.799 1 90.12 73 GLN A O 1
ATOM 580 N N . ASP A 1 74 ? -8.852 3.328 -2.369 1 91.5 74 ASP A N 1
ATOM 581 C CA . ASP A 1 74 ? -9.688 2.648 -1.383 1 91.5 74 ASP A CA 1
ATOM 582 C C . ASP A 1 74 ? -10.797 3.568 -0.872 1 91.5 74 ASP A C 1
ATOM 584 O O . ASP A 1 74 ? -11.922 3.125 -0.649 1 91.5 74 ASP A O 1
ATOM 588 N N . GLY A 1 75 ? -10.367 4.832 -0.663 1 95.56 75 GLY A N 1
ATOM 589 C CA . GLY A 1 75 ? -11.367 5.801 -0.235 1 95.56 75 GLY A CA 1
ATOM 590 C C . GLY A 1 75 ? -12.484 5.992 -1.241 1 95.56 75 GLY A C 1
ATOM 591 O O . GLY A 1 75 ? -13.664 5.965 -0.88 1 95.56 75 GLY A O 1
ATOM 592 N N . PHE A 1 76 ? -12.156 6.109 -2.525 1 94.31 76 PHE A N 1
ATOM 593 C CA . PHE A 1 76 ? -13.141 6.285 -3.59 1 94.31 76 PHE A CA 1
ATOM 594 C C . PHE A 1 76 ? -14.023 5.051 -3.721 1 94.31 76 PHE A C 1
ATOM 596 O O . PHE A 1 76 ? -15.242 5.164 -3.854 1 94.31 76 PHE A O 1
ATOM 603 N N . LYS A 1 77 ? -13.414 3.889 -3.666 1 92.12 77 LYS A N 1
ATOM 604 C CA . LYS A 1 77 ? -14.172 2.645 -3.775 1 92.12 77 LYS A CA 1
ATOM 605 C C . LYS A 1 77 ? -15.125 2.475 -2.602 1 92.12 77 LYS A C 1
ATOM 607 O O . LYS A 1 77 ? -16.234 1.97 -2.768 1 92.12 77 LYS A O 1
ATOM 612 N N . TYR A 1 78 ? -14.656 2.795 -1.439 1 96.19 78 TYR A N 1
ATOM 613 C CA . TYR A 1 78 ? -15.492 2.734 -0.247 1 96.19 78 TYR A CA 1
ATOM 614 C C . TYR A 1 78 ? -16.734 3.598 -0.412 1 96.19 78 TYR A C 1
ATOM 616 O O . TYR A 1 78 ? -17.844 3.172 -0.077 1 96.19 78 TYR A O 1
ATOM 624 N N . LEU A 1 79 ? -16.562 4.805 -0.957 1 97.19 79 LEU A N 1
ATOM 625 C CA . LEU A 1 79 ? -17.703 5.699 -1.15 1 97.19 79 LEU A CA 1
ATOM 626 C C . LEU A 1 79 ? -18.672 5.137 -2.191 1 97.19 79 LEU A C 1
ATOM 628 O O . LEU A 1 79 ? -19.875 5.281 -2.059 1 97.19 79 LEU A O 1
ATOM 632 N N . CYS A 1 80 ? -18.141 4.5 -3.191 1 95.75 80 CYS A N 1
ATOM 633 C CA . CYS A 1 80 ? -18.984 3.811 -4.16 1 95.75 80 CYS A CA 1
ATOM 634 C C . CYS A 1 80 ? -19.766 2.691 -3.494 1 95.75 80 CYS A C 1
ATOM 636 O O . CYS A 1 80 ? -20.953 2.518 -3.768 1 95.75 80 CYS A O 1
ATOM 638 N N . LEU A 1 81 ? -19.094 1.913 -2.656 1 96.38 81 LEU A N 1
ATOM 639 C CA . LEU A 1 81 ? -19.75 0.83 -1.93 1 96.38 81 LEU A CA 1
ATOM 640 C C . LEU A 1 81 ? -20.906 1.361 -1.08 1 96.38 81 LEU A C 1
ATOM 642 O O . LEU A 1 81 ? -21.984 0.791 -1.08 1 96.38 81 LEU A O 1
ATOM 646 N N . ILE A 1 82 ? -20.672 2.486 -0.348 1 97.81 82 ILE A N 1
ATOM 647 C CA . ILE A 1 82 ? -21.688 3.064 0.509 1 97.81 82 ILE A CA 1
ATOM 648 C C . ILE A 1 82 ? -22.859 3.545 -0.344 1 97.81 82 ILE A C 1
ATOM 650 O O . ILE A 1 82 ? -24.031 3.34 0.013 1 97.81 82 ILE A O 1
ATOM 654 N N . ARG A 1 83 ? -22.578 4.176 -1.486 1 97.31 83 ARG A N 1
ATOM 655 C CA . ARG A 1 83 ? -23.609 4.605 -2.41 1 97.31 83 ARG A CA 1
ATOM 656 C C . ARG A 1 83 ? -24.484 3.43 -2.832 1 97.31 83 ARG A C 1
ATOM 658 O O . ARG A 1 83 ? -25.719 3.518 -2.795 1 97.31 83 ARG A O 1
ATOM 665 N N . GLU A 1 84 ? -23.812 2.314 -3.229 1 97.19 84 GLU A N 1
ATOM 666 C CA . GLU A 1 84 ? -24.547 1.139 -3.689 1 97.19 84 GLU A CA 1
ATOM 667 C C . GLU A 1 84 ? -25.312 0.483 -2.545 1 97.19 84 GLU A C 1
ATOM 669 O O . GLU A 1 84 ? -26.406 -0.07 -2.754 1 97.19 84 GLU A O 1
ATOM 674 N N . LEU A 1 85 ? -24.734 0.472 -1.35 1 97.56 85 LEU A N 1
ATOM 675 C CA . LEU A 1 85 ? -25.422 -0.072 -0.184 1 97.56 85 LEU A CA 1
ATOM 676 C C . LEU A 1 85 ? -26.703 0.71 0.108 1 97.56 85 LEU A C 1
ATOM 678 O O . LEU A 1 85 ? -27.734 0.122 0.433 1 97.56 85 LEU A O 1
ATOM 682 N N . ILE A 1 86 ? -26.625 2.049 0.009 1 97.69 86 ILE A N 1
ATOM 683 C CA . ILE A 1 86 ? -27.797 2.898 0.193 1 97.69 86 ILE A CA 1
ATOM 684 C C . ILE A 1 86 ? -28.859 2.557 -0.856 1 97.69 86 ILE A C 1
ATOM 686 O O . ILE A 1 86 ? -30.031 2.359 -0.526 1 97.69 86 ILE A O 1
ATOM 690 N N . SER A 1 87 ? -28.438 2.406 -2.064 1 96.94 87 SER A N 1
ATOM 691 C CA . SER A 1 87 ? -29.344 2.105 -3.168 1 96.94 87 SER A CA 1
ATOM 692 C C . SER A 1 87 ? -30 0.742 -2.984 1 96.94 87 SER A C 1
ATOM 694 O O . SER A 1 87 ? -31.219 0.615 -3.102 1 96.94 87 SER A O 1
ATOM 696 N N . LYS A 1 88 ? -29.219 -0.295 -2.637 1 96.62 88 LYS A N 1
ATOM 697 C CA . LYS A 1 88 ? -29.703 -1.669 -2.57 1 96.62 88 LYS A CA 1
ATOM 698 C C . LYS A 1 88 ? -30.547 -1.893 -1.313 1 96.62 88 LYS A C 1
ATOM 700 O O . LYS A 1 88 ? -31.484 -2.699 -1.318 1 96.62 88 LYS A O 1
ATOM 705 N N . SER A 1 89 ? -30.25 -1.19 -0.24 1 96.56 89 SER A N 1
ATOM 706 C CA . SER A 1 89 ? -30.969 -1.36 1.019 1 96.56 89 SER A CA 1
ATOM 707 C C . SER A 1 89 ? -32.188 -0.449 1.086 1 96.56 89 SER A C 1
ATOM 709 O O . SER A 1 89 ? -33.094 -0.665 1.903 1 96.56 89 SER A O 1
ATOM 711 N N . SER A 1 90 ? -32.219 0.654 0.333 1 95.88 90 SER A N 1
ATOM 712 C CA . SER A 1 90 ? -33.219 1.706 0.375 1 95.88 90 SER A CA 1
ATOM 713 C C . SER A 1 90 ? -33.219 2.42 1.723 1 95.88 90 SER A C 1
ATOM 715 O O . SER A 1 90 ? -34.25 2.914 2.168 1 95.88 90 SER A O 1
ATOM 717 N N . LEU A 1 91 ? -32.094 2.311 2.432 1 96.69 91 LEU A N 1
ATOM 718 C CA . LEU A 1 91 ? -31.906 3.018 3.691 1 96.69 91 LEU A CA 1
ATOM 719 C C . LEU A 1 91 ? -30.875 4.137 3.529 1 96.69 91 LEU A C 1
ATOM 721 O O . LEU A 1 91 ? -29.969 4.035 2.711 1 96.69 91 LEU A O 1
ATOM 725 N N . ASN A 1 92 ? -31.094 5.207 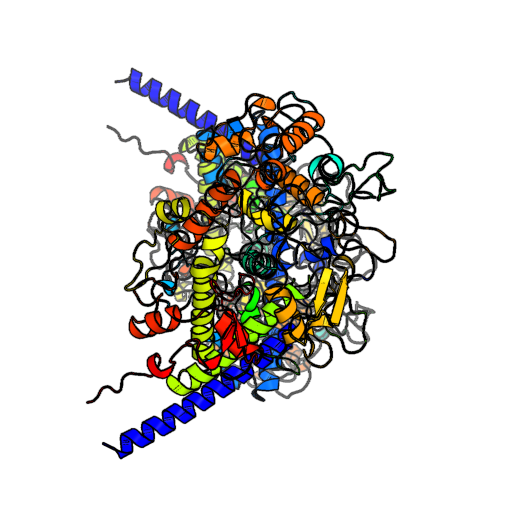4.262 1 94.44 92 ASN A N 1
ATOM 726 C CA . ASN A 1 92 ? -30.047 6.219 4.277 1 94.44 92 ASN A CA 1
ATOM 727 C C . ASN A 1 92 ? -28.922 5.836 5.23 1 94.44 92 ASN A C 1
ATOM 729 O O . ASN A 1 92 ? -29.016 4.844 5.949 1 94.44 92 ASN A O 1
ATOM 733 N N . VAL A 1 93 ? -27.828 6.543 5.156 1 94.44 93 VAL A N 1
ATOM 734 C CA . VAL A 1 93 ? -26.609 6.18 5.867 1 94.44 93 VAL A CA 1
ATOM 735 C C . VAL A 1 93 ? -26.859 6.215 7.375 1 94.44 93 VAL A C 1
ATOM 737 O O . VAL A 1 93 ? -26.344 5.367 8.117 1 94.44 93 VAL A O 1
ATOM 740 N N . SER A 1 94 ? -27.641 7.203 7.84 1 94.25 94 SER A N 1
ATOM 741 C CA . SER A 1 94 ? -27.938 7.297 9.266 1 94.25 94 SER A CA 1
ATOM 742 C C . SER A 1 94 ? -28.625 6.039 9.773 1 94.25 94 SER A C 1
ATOM 744 O O . SER A 1 94 ? -28.281 5.516 10.836 1 94.25 94 SER A O 1
ATOM 746 N N . LYS A 1 95 ? -29.562 5.551 9.031 1 96.25 95 LYS A N 1
ATOM 747 C CA . LYS A 1 95 ? -30.266 4.32 9.383 1 96.25 95 LYS A CA 1
ATOM 748 C C . LYS A 1 95 ? -29.328 3.117 9.328 1 96.25 95 LYS A C 1
ATOM 750 O O . LYS A 1 95 ? -29.391 2.236 10.188 1 96.25 95 LYS A O 1
ATOM 755 N N . LEU A 1 96 ? -28.516 3.094 8.32 1 96.75 96 LEU A N 1
ATOM 756 C CA . LEU A 1 96 ? -27.547 2.004 8.188 1 96.75 96 LEU A CA 1
ATOM 757 C C . LEU A 1 96 ? -26.578 1.988 9.359 1 96.75 96 LEU A C 1
ATOM 759 O O . LEU A 1 96 ? -26.281 0.928 9.914 1 96.75 96 LEU A O 1
ATOM 763 N N . GLN A 1 97 ? -26.109 3.145 9.75 1 95.12 97 GLN A N 1
ATOM 764 C CA . GLN A 1 97 ? -25.156 3.244 10.844 1 95.12 97 GLN A CA 1
ATOM 765 C C . GLN A 1 97 ? -25.781 2.824 12.172 1 95.12 97 GLN A C 1
ATOM 767 O O . GLN A 1 97 ? -25.109 2.271 13.039 1 95.12 97 GLN A O 1
ATOM 772 N N . ARG A 1 98 ? -27.062 3.023 12.344 1 94.81 98 ARG A N 1
ATOM 773 C CA . ARG A 1 98 ? -27.766 2.711 13.586 1 94.81 98 ARG A CA 1
ATOM 774 C C . ARG A 1 98 ? -28.172 1.241 13.633 1 94.81 98 ARG A C 1
ATOM 776 O O . ARG A 1 98 ? -28.438 0.701 14.703 1 94.81 98 ARG A O 1
ATOM 783 N N . SER A 1 99 ? -28.219 0.64 12.477 1 96 99 SER A N 1
ATOM 784 C CA . SER A 1 99 ? -28.609 -0.765 12.414 1 96 99 SER A CA 1
ATOM 785 C C . SER A 1 99 ? -27.484 -1.673 12.898 1 96 99 SER A C 1
ATOM 787 O O . SER A 1 99 ? -26.469 -1.835 12.211 1 96 99 SER A O 1
ATOM 789 N N . LYS A 1 100 ? -27.703 -2.324 14 1 94.81 100 LYS A N 1
ATOM 790 C CA . LYS A 1 100 ? -26.719 -3.242 14.555 1 94.81 100 LYS A CA 1
ATOM 791 C C . LYS A 1 100 ? -26.453 -4.402 13.602 1 94.81 100 LYS A C 1
ATOM 793 O O . LYS A 1 100 ? -25.312 -4.84 13.438 1 94.81 100 LYS A O 1
ATOM 798 N N . THR A 1 101 ? -27.5 -4.875 12.969 1 94.88 101 THR A N 1
ATOM 799 C CA . THR A 1 101 ? -27.391 -6.035 12.094 1 94.88 101 THR A CA 1
ATOM 800 C C . THR A 1 101 ? -26.578 -5.691 10.852 1 94.88 101 THR A C 1
ATOM 802 O O . THR A 1 101 ? -25.688 -6.445 10.453 1 94.88 101 THR A O 1
ATOM 805 N N . TYR A 1 102 ? -26.875 -4.539 10.172 1 96 102 TYR A N 1
ATOM 806 C CA . TYR A 1 102 ? -26.109 -4.121 9 1 96 102 TYR A CA 1
ATOM 807 C C . TYR A 1 102 ? -24.641 -3.959 9.344 1 96 102 TYR A C 1
ATOM 809 O O . TYR A 1 102 ? -23.766 -4.41 8.594 1 96 102 TYR A O 1
ATOM 817 N N . ASN A 1 103 ? -24.406 -3.383 10.461 1 96.31 103 ASN A N 1
ATOM 818 C CA . ASN A 1 103 ? -23.016 -3.133 10.844 1 96.31 103 ASN A CA 1
ATOM 819 C C . ASN A 1 103 ? -22.281 -4.426 11.195 1 96.31 103 ASN A C 1
ATOM 821 O O . ASN A 1 103 ? -21.109 -4.59 10.875 1 96.31 103 ASN A O 1
ATOM 825 N N . SER A 1 104 ? -22.969 -5.32 11.891 1 95.5 104 SER A N 1
ATOM 826 C CA . SER A 1 104 ? -22.359 -6.598 12.25 1 95.5 104 SER A CA 1
ATOM 827 C C . SER A 1 104 ? -22.031 -7.414 11 1 95.5 104 SER A C 1
ATOM 829 O O . SER A 1 104 ? -20.922 -7.965 10.891 1 95.5 104 SER A O 1
ATOM 831 N N . VAL A 1 105 ? -22.953 -7.508 10.062 1 94.88 105 VAL A N 1
ATOM 832 C CA . VAL A 1 105 ? -22.734 -8.273 8.844 1 94.88 105 VAL A CA 1
ATOM 833 C C . VAL A 1 105 ? -21.656 -7.609 7.996 1 94.88 105 VAL A C 1
ATOM 835 O O . VAL A 1 105 ? -20.766 -8.289 7.469 1 94.88 105 VAL A O 1
ATOM 838 N N . PHE A 1 106 ? -21.703 -6.234 7.922 1 95.88 106 PHE A N 1
ATOM 839 C CA . PHE A 1 106 ? -20.703 -5.473 7.184 1 95.88 106 PHE A CA 1
ATOM 840 C C . PHE A 1 106 ? -19.297 -5.75 7.723 1 95.88 106 PHE A C 1
ATOM 842 O O . PHE A 1 106 ? -18.375 -6.023 6.953 1 95.88 106 PHE A O 1
ATOM 849 N N . TYR A 1 107 ? -19.156 -5.75 8.992 1 94.62 107 TYR A N 1
ATOM 850 C CA . TYR A 1 107 ? -17.875 -5.969 9.648 1 94.62 107 TYR A CA 1
ATOM 851 C C . TYR A 1 107 ? -17.359 -7.383 9.391 1 94.62 107 TYR A C 1
ATOM 853 O O . TYR A 1 107 ? -16.203 -7.574 9.016 1 94.62 107 TYR A O 1
ATOM 861 N N . ARG A 1 108 ? -18.156 -8.367 9.586 1 91.5 108 ARG A N 1
ATOM 862 C CA . ARG A 1 108 ? -17.766 -9.766 9.43 1 91.5 108 ARG A CA 1
ATOM 863 C C . ARG A 1 108 ? -17.359 -10.07 7.992 1 91.5 108 ARG A C 1
ATOM 865 O O . ARG A 1 108 ? -16.438 -10.852 7.75 1 91.5 108 ARG A O 1
ATOM 872 N N . LYS A 1 109 ? -18 -9.398 7.066 1 92.19 109 LYS A N 1
ATOM 873 C CA . LYS A 1 109 ? -17.812 -9.703 5.652 1 92.19 109 LYS A CA 1
ATOM 874 C C . LYS A 1 109 ? -16.594 -8.969 5.09 1 92.19 109 LYS A C 1
ATOM 876 O O . LYS A 1 109 ? -15.852 -9.523 4.285 1 92.19 109 LYS A O 1
ATOM 881 N N . LEU A 1 110 ? -16.438 -7.719 5.586 1 93.19 110 LEU A N 1
ATOM 882 C CA . LEU A 1 110 ? -15.578 -6.867 4.781 1 93.19 110 LEU A CA 1
ATOM 883 C C . LEU A 1 110 ? -14.383 -6.379 5.598 1 93.19 110 LEU A C 1
ATOM 885 O O . LEU A 1 110 ? -13.406 -5.875 5.039 1 93.19 110 LEU A O 1
ATOM 889 N N . CYS A 1 111 ? -14.352 -6.473 6.855 1 92.06 111 CYS A N 1
ATOM 890 C CA . CYS A 1 111 ? -13.266 -5.902 7.648 1 92.06 111 CYS A CA 1
ATOM 891 C C . CYS A 1 111 ? -12.016 -6.766 7.562 1 92.06 111 CYS A C 1
ATOM 893 O O . CYS A 1 111 ? -12.055 -7.961 7.867 1 92.06 111 CYS A O 1
ATOM 895 N N . ASP A 1 112 ? -10.852 -6.129 7.066 1 82.56 112 ASP A N 1
ATOM 896 C CA . ASP A 1 112 ? -9.547 -6.793 7.008 1 82.56 112 ASP A CA 1
ATOM 897 C C . ASP A 1 112 ? -8.875 -6.793 8.375 1 82.56 112 ASP A C 1
ATOM 899 O O . ASP A 1 112 ? -8.258 -5.797 8.773 1 82.56 112 ASP A O 1
ATOM 903 N N . LYS A 1 113 ? -9.219 -7.254 9.398 1 76.88 113 LYS A N 1
ATOM 904 C CA . LYS A 1 113 ? -8.812 -7.312 10.805 1 76.88 113 LYS A CA 1
ATOM 905 C C . LYS A 1 113 ? -7.305 -7.133 10.945 1 76.88 113 LYS A C 1
ATOM 907 O O . LYS A 1 113 ? -6.719 -7.527 11.953 1 76.88 113 LYS A O 1
ATOM 912 N N . GLN A 1 114 ? -6.574 -6.551 9.914 1 81.06 114 GLN A N 1
ATOM 913 C CA . GLN A 1 114 ? -5.129 -6.371 10 1 81.06 114 GLN A CA 1
ATOM 914 C C . GLN A 1 114 ? -4.766 -5.355 11.078 1 81.06 114 GLN A C 1
ATOM 916 O O . GLN A 1 114 ? -5.359 -4.273 11.148 1 81.06 114 GLN A O 1
ATOM 921 N N . THR A 1 115 ? -3.896 -5.797 11.969 1 85.5 115 THR A N 1
ATOM 922 C CA . THR A 1 115 ? -3.443 -4.934 13.055 1 85.5 115 THR A CA 1
ATOM 923 C C . THR A 1 115 ? -1.923 -4.973 13.18 1 85.5 115 THR A C 1
ATOM 925 O O . THR A 1 115 ? -1.309 -6.031 13.016 1 85.5 115 THR A O 1
ATOM 928 N N . GLN A 1 116 ? -1.324 -3.871 13.375 1 89.12 116 GLN A N 1
ATOM 929 C CA . GLN A 1 116 ? 0.113 -3.746 13.594 1 89.12 116 GLN A CA 1
ATOM 930 C C . GLN A 1 116 ? 0.503 -4.23 14.984 1 89.12 116 GLN A C 1
ATOM 932 O O . GLN A 1 116 ? -0.126 -3.855 15.977 1 89.12 116 GLN A O 1
ATOM 937 N N . SER A 1 117 ? 1.534 -5.172 15.039 1 92.19 117 SER A N 1
ATOM 938 C CA . SER A 1 117 ? 2.109 -5.539 16.328 1 92.19 117 SER A CA 1
ATOM 939 C C . SER A 1 117 ? 3.066 -4.465 16.828 1 92.19 117 SER A C 1
ATOM 941 O O . SER A 1 117 ? 3.877 -3.939 16.062 1 92.19 117 SER A O 1
ATOM 943 N N . CYS A 1 118 ? 2.982 -4.043 18.078 1 94 118 CYS A N 1
ATOM 944 C CA . CYS A 1 118 ? 3.867 -3.025 18.641 1 94 118 CYS A CA 1
ATOM 945 C C . CYS A 1 118 ? 4.801 -3.631 19.688 1 94 118 CYS A C 1
ATOM 947 O O . CYS A 1 118 ? 5.398 -2.906 20.484 1 94 118 CYS A O 1
ATOM 949 N N . ARG A 1 119 ? 4.957 -4.945 19.656 1 89.81 119 ARG A N 1
ATOM 950 C CA . ARG A 1 119 ? 5.793 -5.633 20.641 1 89.81 119 ARG A CA 1
ATOM 951 C C . ARG A 1 119 ? 7.238 -5.141 20.562 1 89.81 119 ARG A C 1
ATOM 953 O O . ARG A 1 119 ? 7.867 -4.902 21.594 1 89.81 119 ARG A O 1
ATOM 960 N N . LYS A 1 120 ? 7.688 -4.938 19.453 1 87.94 120 LYS A N 1
ATOM 961 C CA . LYS A 1 120 ? 9.086 -4.57 19.25 1 87.94 120 LYS A CA 1
ATOM 962 C C . LYS A 1 120 ? 9.328 -3.107 19.609 1 87.94 120 LYS A C 1
ATOM 964 O O . LYS A 1 120 ? 10.477 -2.672 19.719 1 87.94 120 LYS A O 1
ATOM 969 N N . PHE A 1 121 ? 8.258 -2.344 19.797 1 92.12 121 PHE A N 1
ATOM 970 C CA . PHE A 1 121 ? 8.391 -0.909 20.016 1 92.12 121 PHE A CA 1
ATOM 971 C C . PHE A 1 121 ? 8.125 -0.559 21.469 1 92.12 121 PHE A C 1
ATOM 973 O O . PHE A 1 121 ? 8.211 0.607 21.859 1 92.12 121 PHE A O 1
ATOM 980 N N . ARG A 1 122 ? 7.824 -1.514 22.359 1 91.19 122 ARG A N 1
ATOM 981 C CA . ARG A 1 122 ? 7.363 -1.294 23.734 1 91.19 122 ARG A CA 1
ATOM 982 C C . ARG A 1 122 ? 8.414 -0.546 24.547 1 91.19 122 ARG A C 1
ATOM 984 O O . ARG A 1 122 ? 8.078 0.281 25.391 1 91.19 122 ARG A O 1
ATOM 991 N N . ARG A 1 123 ? 9.719 -0.728 24.234 1 91.5 123 ARG A N 1
ATOM 992 C CA . ARG A 1 123 ? 10.766 -0.104 25.031 1 91.5 123 ARG A CA 1
ATOM 993 C C . ARG A 1 123 ? 11.68 0.746 24.156 1 91.5 123 ARG A C 1
ATOM 995 O O . ARG A 1 123 ? 12.859 0.923 24.469 1 91.5 123 ARG A O 1
ATOM 1002 N N . ASP A 1 124 ? 11.133 1.244 23.172 1 93.06 124 ASP A N 1
ATOM 1003 C CA . ASP A 1 124 ? 11.945 2.068 22.281 1 93.06 124 ASP A CA 1
ATOM 1004 C C . ASP A 1 124 ? 12.133 3.475 22.844 1 93.06 124 ASP A C 1
ATOM 1006 O O . ASP A 1 124 ? 11.156 4.113 23.266 1 93.06 124 ASP A O 1
ATOM 1010 N N . LYS A 1 125 ? 13.336 3.889 22.844 1 95.62 125 LYS A N 1
ATOM 1011 C CA . LYS A 1 125 ? 13.688 5.219 23.328 1 95.62 125 LYS A CA 1
ATOM 1012 C C . LYS A 1 125 ? 13.227 6.305 22.359 1 95.62 125 LYS A C 1
ATOM 1014 O O . LYS A 1 125 ? 12.914 7.422 22.781 1 95.62 125 LYS A O 1
ATOM 1019 N N . TYR A 1 126 ? 13.203 5.992 21.141 1 96.44 126 TYR A N 1
ATOM 1020 C CA . TYR A 1 126 ? 12.906 6.984 20.109 1 96.44 126 TYR A CA 1
ATOM 1021 C C . TYR A 1 126 ? 11.609 6.652 19.391 1 96.44 126 TYR A C 1
ATOM 1023 O O . TYR A 1 126 ? 11.32 5.48 19.125 1 96.44 126 TYR A O 1
ATOM 1031 N N . ARG A 1 127 ? 10.781 7.691 19.141 1 95.75 127 ARG A N 1
ATOM 1032 C CA . ARG A 1 127 ? 9.586 7.516 18.312 1 95.75 127 ARG A CA 1
ATOM 1033 C C . ARG A 1 127 ? 9.953 7.023 16.922 1 95.75 127 ARG A C 1
ATOM 1035 O O . ARG A 1 127 ? 10.961 7.441 16.344 1 95.75 127 ARG A O 1
ATOM 1042 N N . THR A 1 128 ? 9.117 6.168 16.375 1 94.81 128 THR A N 1
ATOM 1043 C CA . THR A 1 128 ? 9.312 5.762 14.984 1 94.81 128 THR A CA 1
ATOM 1044 C C . THR A 1 128 ? 9.18 6.961 14.047 1 94.81 128 THR A C 1
ATOM 1046 O O . THR A 1 128 ? 8.562 7.965 14.398 1 94.81 128 THR A O 1
ATOM 1049 N N . ALA A 1 129 ? 9.75 6.906 12.883 1 93.44 129 ALA A N 1
ATOM 1050 C CA . ALA A 1 129 ? 9.828 8.031 11.953 1 93.44 129 ALA A CA 1
ATOM 1051 C C . ALA A 1 129 ? 8.438 8.562 11.625 1 93.44 129 ALA A C 1
ATOM 1053 O O . ALA A 1 129 ? 8.258 9.773 11.461 1 93.44 129 ALA A O 1
ATOM 1054 N N . ASN A 1 130 ? 7.426 7.691 11.562 1 93.94 130 ASN A N 1
ATOM 1055 C CA . ASN A 1 130 ? 6.09 8.133 11.195 1 93.94 130 ASN A CA 1
ATOM 1056 C C . ASN A 1 130 ? 5.145 8.133 12.391 1 93.94 130 ASN A C 1
ATOM 1058 O O . ASN A 1 130 ? 3.936 8.32 12.234 1 93.94 130 ASN A O 1
ATOM 1062 N N . GLY A 1 131 ? 5.598 7.816 13.523 1 96 131 GLY A N 1
ATOM 1063 C CA . GLY A 1 131 ? 4.777 7.836 14.727 1 96 131 GLY A CA 1
ATOM 1064 C C . GLY A 1 131 ? 4.051 6.531 14.977 1 96 131 GLY A C 1
ATOM 1065 O O . GLY A 1 131 ? 3.26 6.422 15.914 1 96 131 GLY A O 1
ATOM 1066 N N . LEU A 1 132 ? 4.328 5.5 14.148 1 96 132 LEU A N 1
ATOM 1067 C CA . LEU A 1 132 ? 3.729 4.184 14.344 1 96 132 LEU A CA 1
ATOM 1068 C C . LEU A 1 132 ? 4.043 3.643 15.734 1 96 132 LEU A C 1
ATOM 1070 O O . LEU A 1 132 ? 5.18 3.744 16.203 1 96 132 LEU A O 1
ATOM 1074 N N . CYS A 1 133 ? 3.078 3.111 16.438 1 96.25 133 CYS A N 1
ATOM 1075 C CA . CYS A 1 133 ? 3.18 2.469 17.734 1 96.25 133 CYS A CA 1
ATOM 1076 C C . CYS A 1 133 ? 3.514 3.486 18.812 1 96.25 133 CYS A C 1
ATOM 1078 O O . CYS A 1 133 ? 4.039 3.125 19.875 1 96.25 133 CYS A O 1
ATOM 1080 N N . ASN A 1 134 ? 3.326 4.832 18.453 1 97.38 134 ASN A N 1
ATOM 1081 C CA . ASN A 1 134 ? 3.305 5.766 19.578 1 97.38 134 ASN A CA 1
ATOM 1082 C C . ASN A 1 134 ? 2.291 5.344 20.641 1 97.38 134 ASN A C 1
ATOM 1084 O O . ASN A 1 134 ? 2.584 5.387 21.828 1 97.38 134 ASN A O 1
ATOM 1088 N N . ASN A 1 135 ? 1.127 5.031 20.188 1 97.38 135 ASN A N 1
ATOM 1089 C CA . ASN A 1 135 ? 0.154 4.332 21.016 1 97.38 135 ASN A CA 1
ATOM 1090 C C . ASN A 1 135 ? 0.23 2.82 20.828 1 97.38 135 ASN A C 1
ATOM 1092 O O . ASN A 1 135 ? 0.002 2.32 19.719 1 97.38 135 ASN A O 1
ATOM 1096 N N . LEU A 1 136 ? 0.541 2.078 21.844 1 95.56 136 LEU A N 1
ATOM 1097 C CA . LEU A 1 136 ? 0.799 0.647 21.734 1 95.56 136 LEU A CA 1
ATOM 1098 C C . LEU A 1 136 ? -0.501 -0.125 21.531 1 95.56 136 LEU A C 1
ATOM 1100 O O . LEU A 1 136 ? -0.493 -1.228 20.969 1 95.56 136 LEU A O 1
ATOM 1104 N N . GLN A 1 137 ? -1.617 0.417 21.953 1 94.19 137 GLN A N 1
ATOM 1105 C CA . GLN A 1 137 ? -2.92 -0.223 21.797 1 94.19 137 GLN A CA 1
ATOM 1106 C C . GLN A 1 137 ? -3.561 0.132 20.469 1 94.19 137 GLN A C 1
ATOM 1108 O O . GLN A 1 137 ? -4.246 -0.694 19.859 1 94.19 137 GLN A O 1
ATOM 1113 N N . ASN A 1 138 ? -3.424 1.382 20.062 1 95.25 138 ASN A N 1
ATOM 1114 C CA . ASN A 1 138 ? -3.873 1.896 18.781 1 95.25 138 ASN A CA 1
ATOM 1115 C C . ASN A 1 138 ? -2.701 2.385 17.938 1 95.25 138 ASN A C 1
ATOM 1117 O O . ASN A 1 138 ? -2.496 3.592 17.781 1 95.25 138 ASN A O 1
ATOM 1121 N N . PRO A 1 139 ? -2.043 1.425 17.297 1 95.12 139 PRO A N 1
ATOM 1122 C CA . PRO A 1 139 ? -0.727 1.689 16.719 1 95.12 139 PRO A CA 1
ATOM 1123 C C . PRO A 1 139 ? -0.772 2.762 15.625 1 95.12 139 PRO A C 1
ATOM 1125 O O . PRO A 1 139 ? 0.238 3.418 15.359 1 95.12 139 PRO A O 1
ATOM 1128 N N . LYS A 1 140 ? -1.911 3.033 15.008 1 95 140 LYS A N 1
ATOM 1129 C CA . LYS A 1 140 ? -1.962 3.906 13.836 1 95 140 LYS A CA 1
ATOM 1130 C C . LYS A 1 140 ? -2.426 5.309 14.219 1 95 140 LYS A C 1
ATOM 1132 O O . LYS A 1 140 ? -2.436 6.215 13.383 1 95 140 LYS A O 1
ATOM 1137 N N . TRP A 1 141 ? -2.799 5.566 15.484 1 97.38 141 TRP A N 1
ATOM 1138 C CA . TRP A 1 141 ? -3.217 6.902 15.898 1 97.38 141 TRP A CA 1
ATOM 1139 C C . TRP A 1 141 ? -2.096 7.914 15.688 1 97.38 141 TRP A C 1
ATOM 1141 O O . TRP A 1 141 ? -0.966 7.703 16.141 1 97.38 141 TRP A O 1
ATOM 1151 N N . GLY A 1 142 ? -2.42 8.984 14.969 1 97.62 142 GLY A N 1
ATOM 1152 C CA . GLY A 1 142 ? -1.497 10.094 14.781 1 97.62 142 GLY A CA 1
ATOM 1153 C C . GLY A 1 142 ? -0.533 9.875 13.633 1 97.62 142 GLY A C 1
ATOM 1154 O O . GLY A 1 142 ? 0.266 10.758 13.312 1 97.62 142 GLY A O 1
ATOM 1155 N N . THR A 1 143 ? -0.559 8.664 12.961 1 96.75 143 THR A N 1
ATOM 1156 C CA . THR A 1 143 ? 0.367 8.375 11.867 1 96.75 143 THR A CA 1
ATOM 1157 C C . THR A 1 143 ? -0.083 9.07 10.586 1 96.75 143 THR A C 1
ATOM 1159 O O . THR A 1 143 ? -1.242 9.469 10.461 1 96.75 143 THR A O 1
ATOM 1162 N N . PRO A 1 144 ? 0.827 9.258 9.625 1 96.44 144 PRO A N 1
ATOM 1163 C CA . PRO A 1 144 ? 0.472 9.922 8.367 1 96.44 144 PRO A CA 1
ATOM 1164 C C . PRO A 1 144 ? -0.431 9.062 7.484 1 96.44 144 PRO A C 1
ATOM 1166 O O . PRO A 1 144 ? -0.51 7.848 7.672 1 96.44 144 PRO A O 1
ATOM 1169 N N . HIS A 1 145 ? -1.146 9.703 6.543 1 95.06 145 HIS A N 1
ATOM 1170 C CA . HIS A 1 145 ? -1.945 9.078 5.496 1 95.06 145 HIS A CA 1
ATOM 1171 C C . HIS A 1 145 ? -3.162 8.367 6.078 1 95.06 145 HIS A C 1
ATOM 1173 O O . HIS A 1 145 ? -3.553 7.301 5.602 1 95.06 145 HIS A O 1
ATOM 1179 N N . ARG A 1 146 ? -3.641 8.969 7.164 1 95.12 146 ARG A N 1
ATOM 1180 C CA . ARG A 1 146 ? -4.855 8.477 7.805 1 95.12 146 ARG A CA 1
ATOM 1181 C C . ARG A 1 146 ? -5.914 9.57 7.887 1 95.12 146 ARG A C 1
ATOM 1183 O O . ARG A 1 146 ? -5.621 10.742 7.641 1 95.12 146 ARG A O 1
ATOM 1190 N N . ALA A 1 147 ? -7.07 9.164 8.227 1 97.31 147 ALA A N 1
ATOM 1191 C CA . ALA A 1 147 ? -8.172 10.117 8.352 1 97.31 147 ALA A CA 1
ATOM 1192 C C . ALA A 1 147 ? -7.93 11.078 9.516 1 97.31 147 ALA A C 1
ATOM 1194 O O . ALA A 1 147 ? -7.438 10.672 10.57 1 97.31 147 ALA A O 1
ATOM 1195 N N . HIS A 1 148 ? -8.25 12.344 9.242 1 98.06 148 HIS A N 1
ATOM 1196 C CA . HIS A 1 148 ? -8.43 13.219 10.398 1 98.06 148 HIS A CA 1
ATOM 1197 C C . HIS A 1 148 ? -9.469 12.648 11.359 1 98.06 148 HIS A C 1
ATOM 1199 O O . HIS A 1 148 ? -10.398 11.953 10.945 1 98.06 148 HIS A O 1
ATOM 1205 N N . ALA A 1 149 ? -9.289 12.906 12.656 1 98 149 ALA A N 1
ATOM 1206 C CA . ALA A 1 149 ? -10.312 12.547 13.633 1 98 149 ALA A CA 1
ATOM 1207 C C . ALA A 1 149 ? -11.422 13.594 13.664 1 98 149 ALA A C 1
ATOM 1209 O O . ALA A 1 149 ? -11.336 14.625 13 1 98 149 ALA A O 1
ATOM 1210 N N . ARG A 1 150 ? -12.508 13.359 14.406 1 98 150 ARG A N 1
ATOM 1211 C CA . ARG A 1 150 ? -13.633 14.289 14.5 1 98 150 ARG A CA 1
ATOM 1212 C C . ARG A 1 150 ? -14.109 14.422 15.938 1 98 150 ARG A C 1
ATOM 1214 O O . ARG A 1 150 ? -14.055 13.461 16.719 1 98 150 ARG A O 1
ATOM 1221 N N . TYR A 1 151 ? -14.555 15.617 16.25 1 98.19 151 TYR A N 1
ATOM 1222 C CA . TYR A 1 151 ? -15.305 15.836 17.484 1 98.19 151 TYR A CA 1
ATOM 1223 C C . TYR A 1 151 ? -16.797 15.672 17.25 1 98.19 151 TYR A C 1
ATOM 1225 O O . TYR A 1 151 ? -17.516 15.117 18.094 1 98.19 151 TYR A O 1
ATOM 1233 N N . LEU A 1 152 ? -17.281 16.141 16.125 1 98.19 152 LEU A N 1
ATOM 1234 C CA . LEU A 1 152 ? -18.672 16.031 15.719 1 98.19 152 LEU A CA 1
ATOM 1235 C C . LEU A 1 152 ? -18.812 15.305 14.391 1 98.19 152 LEU A C 1
ATOM 1237 O O . LEU A 1 152 ? -17.906 15.367 13.555 1 98.19 152 LEU A O 1
ATOM 1241 N N . GLN A 1 153 ? -19.906 14.633 14.164 1 96.56 153 GLN A N 1
ATOM 1242 C CA . GLN A 1 153 ? -20.188 13.992 12.891 1 96.56 153 GLN A CA 1
ATOM 1243 C C . GLN A 1 153 ? -20.328 15.016 11.773 1 96.56 153 GLN A C 1
ATOM 1245 O O . GLN A 1 153 ? -20.75 16.156 12.016 1 96.56 153 GLN A O 1
ATOM 1250 N N . PRO A 1 154 ? -20 14.664 10.57 1 97.81 154 PRO A N 1
ATOM 1251 C CA . PRO A 1 154 ? -20.109 15.594 9.445 1 97.81 154 PRO A CA 1
ATOM 1252 C C . PRO A 1 154 ? -21.562 15.82 9.008 1 97.81 154 PRO A C 1
ATOM 1254 O O . PRO A 1 154 ? -22.422 14.969 9.25 1 97.81 154 PRO A O 1
ATOM 1257 N N . GLU A 1 155 ? -21.797 16.922 8.422 1 97.38 155 GLU A N 1
ATOM 1258 C CA . GLU A 1 155 ? -23.078 17.266 7.812 1 97.38 155 GLU A CA 1
ATOM 1259 C C . GLU A 1 155 ? -22.953 17.328 6.293 1 97.38 155 GLU A C 1
ATOM 1261 O O . GLU A 1 155 ? -22.938 18.422 5.719 1 97.38 155 GLU A O 1
ATOM 1266 N N . TYR A 1 156 ? -22.938 16.188 5.645 1 97.5 156 TYR A N 1
ATOM 1267 C CA . TYR A 1 156 ? -22.938 16.109 4.188 1 97.5 156 TYR A CA 1
ATOM 1268 C C . TYR A 1 156 ? -24.359 16.25 3.645 1 97.5 156 TYR A C 1
ATOM 1270 O O . TYR A 1 156 ? -25.312 15.773 4.258 1 97.5 156 TYR A O 1
ATOM 1278 N N . ASN A 1 157 ? -24.469 16.875 2.5 1 95.94 157 ASN A N 1
ATOM 1279 C CA . ASN A 1 157 ? -25.797 17.125 1.935 1 95.94 157 ASN A CA 1
ATOM 1280 C C . ASN A 1 157 ? -26.562 15.828 1.687 1 95.94 157 ASN A C 1
ATOM 1282 O O . ASN A 1 157 ? -27.781 15.797 1.794 1 95.94 157 ASN A O 1
ATOM 1286 N N . ASP A 1 158 ? -25.875 14.758 1.294 1 94.88 158 ASP A N 1
ATOM 1287 C CA . ASP A 1 158 ? -26.531 13.477 1.033 1 94.88 158 ASP A CA 1
ATOM 1288 C C . ASP A 1 158 ? -26.359 12.523 2.213 1 94.88 158 ASP A C 1
ATOM 1290 O O . ASP A 1 158 ? -26.625 11.328 2.088 1 94.88 158 ASP A O 1
ATOM 1294 N N . GLY A 1 159 ? -25.719 13.047 3.246 1 95.19 159 GLY A N 1
ATOM 1295 C CA . GLY A 1 159 ? -25.609 12.281 4.477 1 95.19 159 GLY A CA 1
ATOM 1296 C C . GLY A 1 159 ? -24.312 11.523 4.59 1 95.19 159 GLY A C 1
ATOM 1297 O O . GLY A 1 159 ? -23.953 11.047 5.672 1 95.19 159 GLY A O 1
ATOM 1298 N N . TYR A 1 160 ? -23.5 11.422 3.484 1 96.94 160 TYR A N 1
ATOM 1299 C CA . TYR A 1 160 ? -22.312 10.594 3.656 1 96.94 160 TYR A CA 1
ATOM 1300 C C . TYR A 1 160 ? -21.156 11.117 2.814 1 96.94 160 TYR A C 1
ATOM 1302 O O . TYR A 1 160 ? -20 10.82 3.088 1 96.94 160 TYR A O 1
ATOM 1310 N N . ASN A 1 161 ? -21.406 11.953 1.729 1 97.88 161 ASN A N 1
ATOM 1311 C CA . ASN A 1 161 ? -20.312 12.242 0.809 1 97.88 161 ASN A CA 1
ATOM 1312 C C . ASN A 1 161 ? -20.422 13.648 0.23 1 97.88 161 ASN A C 1
ATOM 1314 O O . ASN A 1 161 ? -19.438 14.391 0.197 1 97.88 161 ASN A O 1
ATOM 1318 N N . SER A 1 162 ? -21.609 14.094 -0.291 1 97.38 162 SER A N 1
ATOM 1319 C CA . SER A 1 162 ? -21.766 15.391 -0.943 1 97.38 162 SER A CA 1
ATOM 1320 C C . SER A 1 162 ? -21.469 16.531 0.02 1 97.38 162 SER A C 1
ATOM 1322 O O . SER A 1 162 ? -22.016 16.594 1.124 1 97.38 162 SER A O 1
ATOM 1324 N N . PRO A 1 163 ? -20.625 17.469 -0.385 1 98 163 PRO A N 1
ATOM 1325 C CA . PRO A 1 163 ? -20.266 18.562 0.52 1 98 163 PRO A CA 1
ATOM 1326 C C . PRO A 1 163 ? -21.484 19.312 1.062 1 98 163 PRO A C 1
ATOM 1328 O O . PRO A 1 163 ? -22.562 19.234 0.48 1 98 163 PRO A O 1
ATOM 1331 N N . LYS A 1 164 ? -21.297 19.953 2.16 1 97.88 164 LYS A N 1
ATOM 1332 C CA . LYS A 1 164 ? -22.344 20.781 2.73 1 97.88 164 LYS A CA 1
ATOM 1333 C C . LYS A 1 164 ? -22.625 22 1.851 1 97.88 164 LYS A C 1
ATOM 1335 O O . LYS A 1 164 ? -21.719 22.812 1.602 1 97.88 164 LYS A O 1
ATOM 1340 N N . GLN A 1 165 ? -23.844 22.125 1.369 1 96.69 165 GLN A N 1
ATOM 1341 C CA . GLN A 1 165 ? -24.188 23.203 0.45 1 96.69 165 GLN A CA 1
ATOM 1342 C C . GLN A 1 165 ? -25.484 23.875 0.856 1 96.69 165 GLN A C 1
ATOM 1344 O O . GLN A 1 165 ? -25.797 24.969 0.377 1 96.69 165 GLN A O 1
ATOM 1349 N N . ARG A 1 166 ? -26.203 23.266 1.738 1 96.69 166 ARG A N 1
ATOM 1350 C CA . ARG A 1 166 ? -27.516 23.781 2.133 1 96.69 166 ARG A CA 1
ATOM 1351 C C . ARG A 1 166 ? -27.5 24.234 3.588 1 96.69 166 ARG A C 1
ATOM 1353 O O . ARG A 1 166 ? -26.812 23.641 4.426 1 96.69 166 ARG A O 1
ATOM 1360 N N . GLY A 1 167 ? -28.312 25.281 3.844 1 95.38 167 GLY A N 1
ATOM 1361 C CA . GLY A 1 167 ? -28.422 25.797 5.195 1 95.38 167 GLY A CA 1
ATOM 1362 C C . GLY A 1 167 ? -29.625 25.25 5.957 1 95.38 167 GLY A C 1
ATOM 1363 O O . GLY A 1 167 ? -30.25 24.297 5.516 1 95.38 167 GLY A O 1
ATOM 1364 N N . LYS A 1 168 ? -29.859 25.844 7.094 1 93.75 168 LYS A N 1
ATOM 1365 C CA . LYS A 1 168 ? -30.906 25.406 8.023 1 93.75 168 LYS A CA 1
ATOM 1366 C C . LYS A 1 168 ? -32.281 25.438 7.363 1 93.75 168 LYS A C 1
ATOM 1368 O O . LYS A 1 168 ? -33.094 24.562 7.605 1 93.75 168 LYS A O 1
ATOM 1373 N N . ASN A 1 169 ? -32.531 26.344 6.48 1 93.06 169 ASN A N 1
ATOM 1374 C CA . ASN A 1 169 ? -33.844 26.516 5.863 1 93.06 169 ASN A CA 1
ATOM 1375 C C . ASN A 1 169 ? -33.906 25.828 4.5 1 93.06 169 ASN A C 1
ATOM 1377 O O . ASN A 1 169 ? -34.844 26.062 3.736 1 93.06 169 ASN A O 1
ATOM 1381 N N . GLY A 1 170 ? -32.906 25.094 4.133 1 93.12 170 GLY A N 1
ATOM 1382 C CA . GLY A 1 170 ? -32.938 24.312 2.91 1 93.12 170 GLY A CA 1
ATOM 1383 C C . GLY A 1 170 ? -32.344 25.047 1.72 1 93.12 170 GLY A C 1
ATOM 1384 O O . GLY A 1 170 ? -32.031 24.438 0.695 1 93.12 170 GLY A O 1
ATOM 1385 N N . GLY A 1 171 ? -32.188 26.359 1.81 1 95 171 GLY A N 1
ATOM 1386 C CA . GLY A 1 171 ? -31.594 27.125 0.73 1 95 171 GLY A CA 1
ATOM 1387 C C . GLY A 1 171 ? -30.094 26.922 0.614 1 95 171 GLY A C 1
ATOM 1388 O O . GLY A 1 171 ? -29.469 26.406 1.543 1 95 171 GLY A O 1
ATOM 1389 N N . TYR A 1 172 ? -29.531 27.266 -0.55 1 96.12 172 TYR A N 1
ATOM 1390 C CA . TYR A 1 172 ? -28.094 27.141 -0.763 1 96.12 172 TYR A CA 1
ATOM 1391 C C . TYR A 1 172 ? -27.328 28.141 0.077 1 96.12 172 TYR A C 1
ATOM 1393 O O . TYR A 1 172 ? -27.75 29.297 0.218 1 96.12 172 TYR A O 1
ATOM 1401 N N . LEU A 1 173 ? -26.266 27.703 0.648 1 97.5 173 LEU A N 1
ATOM 1402 C CA . LEU A 1 173 ? -25.359 28.609 1.316 1 97.5 173 LEU A CA 1
ATOM 1403 C C . LEU A 1 173 ? -24.734 29.594 0.319 1 97.5 173 LEU A C 1
ATOM 1405 O O . LEU A 1 173 ? -24.547 29.25 -0.852 1 97.5 173 LEU A O 1
ATOM 1409 N N . ARG A 1 174 ? -24.453 30.75 0.814 1 96.25 174 ARG A N 1
ATOM 1410 C CA . ARG A 1 174 ? -23.844 31.766 -0.037 1 96.25 174 ARG A CA 1
ATOM 1411 C C . ARG A 1 174 ? -22.453 31.328 -0.489 1 96.25 174 ARG A C 1
ATOM 1413 O O . ARG A 1 174 ? -21.766 30.578 0.212 1 96.25 174 ARG A O 1
ATOM 1420 N N . SER A 1 175 ? -22.078 31.859 -1.695 1 97.81 175 SER A N 1
ATOM 1421 C CA . SER A 1 175 ? -20.75 31.547 -2.201 1 97.81 175 SER A CA 1
ATOM 1422 C C . SER A 1 175 ? -19.672 31.969 -1.211 1 97.81 175 SER A C 1
ATOM 1424 O O . SER A 1 175 ? -19.75 33.031 -0.62 1 97.81 175 SER A O 1
ATOM 1426 N N . PRO A 1 176 ? -18.688 31.094 -1.045 1 98.62 176 PRO A N 1
ATOM 1427 C CA . PRO A 1 176 ? -17.578 31.469 -0.163 1 98.62 176 PRO A CA 1
ATOM 1428 C C . PRO A 1 176 ? -16.922 32.781 -0.563 1 98.62 176 PRO A C 1
ATOM 1430 O O . PRO A 1 176 ? -16.484 33.562 0.301 1 98.62 176 PRO A O 1
ATOM 1433 N N . ARG A 1 177 ? -16.781 33.031 -1.855 1 98.5 177 ARG A N 1
ATOM 1434 C CA . ARG A 1 177 ? -16.219 34.312 -2.318 1 98.5 177 ARG A CA 1
ATOM 1435 C C . ARG A 1 177 ? -17.094 35.469 -1.892 1 98.5 177 ARG A C 1
ATOM 1437 O O . ARG A 1 177 ? -16.578 36.531 -1.502 1 98.5 177 ARG A O 1
ATOM 1444 N N . GLU A 1 178 ? -18.375 35.312 -1.972 1 98.06 178 GLU A N 1
ATOM 1445 C CA . GLU A 1 178 ? -19.281 36.344 -1.486 1 98.06 178 GLU A CA 1
ATOM 1446 C C . GLU A 1 178 ? -19.109 36.594 0.011 1 98.06 178 GLU A C 1
ATOM 1448 O O . GLU A 1 178 ? -19.078 37.719 0.465 1 98.06 178 GLU A O 1
ATOM 1453 N N . VAL A 1 179 ? -19.031 35.5 0.748 1 98.56 179 VAL A N 1
ATOM 1454 C CA . VAL A 1 179 ? -18.797 35.594 2.186 1 98.56 179 VAL A CA 1
ATOM 1455 C C . VAL A 1 179 ? -17.484 36.312 2.455 1 98.56 179 VAL A C 1
ATOM 1457 O O . VAL A 1 179 ? -17.422 37.188 3.322 1 98.56 179 VAL A O 1
ATOM 1460 N N . SER A 1 180 ? -16.453 35.938 1.719 1 98.5 180 SER A N 1
ATOM 1461 C CA . SER A 1 180 ? -15.148 36.594 1.834 1 98.5 180 SER A CA 1
ATOM 1462 C C . SER A 1 180 ? -15.266 38.094 1.604 1 98.5 180 SER A C 1
ATOM 1464 O O . SER A 1 180 ? -14.727 38.906 2.375 1 98.5 180 SER A O 1
ATOM 1466 N N . ASN A 1 181 ? -16.016 38.562 0.59 1 97.81 181 ASN A N 1
ATOM 1467 C CA . ASN A 1 181 ? -16.188 39.969 0.233 1 97.81 181 ASN A CA 1
ATOM 1468 C C . ASN A 1 181 ? -16.984 40.75 1.293 1 97.81 181 ASN A C 1
ATOM 1470 O O . ASN A 1 181 ? -16.625 41.844 1.663 1 97.81 181 ASN A O 1
ATOM 1474 N N . LYS A 1 182 ? -17.938 40.125 1.81 1 97.62 182 LYS A N 1
ATOM 1475 C CA . LYS A 1 182 ? -18.891 40.844 2.641 1 97.62 182 LYS A CA 1
ATOM 1476 C C . LYS A 1 182 ? -18.453 40.875 4.102 1 97.62 182 LYS A C 1
ATOM 1478 O O . LYS A 1 182 ? -18.75 41.812 4.84 1 97.62 182 LYS A O 1
ATOM 1483 N N . VAL A 1 183 ? -17.781 39.781 4.492 1 98.38 183 VAL A N 1
ATOM 1484 C CA . VAL A 1 183 ? -17.531 39.625 5.922 1 98.38 183 VAL A CA 1
ATOM 1485 C C . VAL A 1 183 ? -16.031 39.781 6.207 1 98.38 183 VAL A C 1
ATOM 1487 O O . VAL A 1 183 ? -15.641 40.406 7.184 1 98.38 183 VAL A O 1
ATOM 1490 N N . LEU A 1 184 ? -15.133 39.281 5.359 1 98.12 184 LEU A N 1
ATOM 1491 C CA . LEU A 1 184 ? -13.758 39.031 5.777 1 98.12 184 LEU A CA 1
ATOM 1492 C C . LEU A 1 184 ? -12.797 40 5.105 1 98.12 184 LEU A C 1
ATOM 1494 O O . LEU A 1 184 ? -11.594 40 5.375 1 98.12 184 LEU A O 1
ATOM 1498 N N . ALA A 1 185 ? -13.266 40.875 4.281 1 96.75 185 ALA A N 1
ATOM 1499 C CA . ALA A 1 185 ? -12.406 41.844 3.613 1 96.75 185 ALA A CA 1
ATOM 1500 C C . ALA A 1 185 ? -11.781 42.812 4.621 1 96.75 185 ALA A C 1
ATOM 1502 O O . ALA A 1 185 ? -12.453 43.281 5.539 1 96.75 185 ALA A O 1
ATOM 1503 N N . ALA A 1 186 ? -10.531 43.094 4.453 1 94.81 186 ALA A N 1
ATOM 1504 C CA . ALA A 1 186 ? -9.82 44 5.336 1 94.81 186 ALA A CA 1
ATOM 1505 C C . ALA A 1 186 ? -10.242 45.438 5.09 1 94.81 186 ALA A C 1
ATOM 1507 O O . ALA A 1 186 ? -10.484 45.844 3.945 1 94.81 186 ALA A O 1
ATOM 1508 N N . ASP A 1 187 ? -10.266 46.156 6.164 1 90.75 187 ASP A N 1
ATOM 1509 C CA . ASP A 1 187 ? -10.406 47.625 6.043 1 90.75 187 ASP A CA 1
ATOM 1510 C C . ASP A 1 187 ? -9.109 48.25 5.547 1 90.75 187 ASP A C 1
ATOM 1512 O O . ASP A 1 187 ? -8.055 47.594 5.547 1 90.75 187 ASP A O 1
ATOM 1516 N N . PRO A 1 188 ? -9.281 49.438 5.105 1 85.12 188 PRO A N 1
ATOM 1517 C CA . PRO A 1 188 ? -8.055 50.094 4.637 1 85.12 188 PRO A CA 1
ATOM 1518 C C . PRO A 1 188 ? -6.953 50.094 5.699 1 85.12 188 PRO A C 1
ATOM 1520 O O . PRO A 1 188 ? -5.777 49.938 5.375 1 85.12 188 PRO A O 1
ATOM 1523 N N . ILE A 1 189 ? -7.41 50.344 6.895 1 82.12 189 ILE A N 1
ATOM 1524 C CA . ILE A 1 189 ? -6.48 50.25 8.016 1 82.12 189 ILE A CA 1
ATOM 1525 C C . ILE A 1 189 ? -6.902 49.125 8.945 1 82.12 189 ILE A C 1
ATOM 1527 O O . ILE A 1 189 ? -7.992 49.156 9.523 1 82.12 189 ILE A O 1
ATOM 1531 N N . THR A 1 190 ? -6.043 48.156 9.008 1 84.12 190 THR A N 1
ATOM 1532 C CA . THR A 1 190 ? -6.332 47 9.852 1 84.12 190 THR A CA 1
ATOM 1533 C C . THR A 1 190 ? -5.617 47.125 11.195 1 84.12 190 THR A C 1
ATOM 1535 O O . THR A 1 190 ? -4.445 47.531 11.25 1 84.12 190 THR A O 1
ATOM 1538 N N . PRO A 1 191 ? -6.266 46.781 12.195 1 84.44 191 PRO A N 1
ATOM 1539 C CA . PRO A 1 191 ? -5.652 46.938 13.523 1 84.44 191 PRO A CA 1
ATOM 1540 C C . PRO A 1 191 ? -4.566 45.906 13.781 1 84.44 191 PRO A C 1
ATOM 1542 O O . PRO A 1 191 ? -4.672 44.75 13.328 1 84.44 191 PRO A O 1
ATOM 1545 N N . SER A 1 192 ? -3.562 46.375 14.477 1 86.25 192 SER A N 1
ATOM 1546 C CA . SER A 1 192 ? -2.486 45.469 14.898 1 86.25 192 SER A CA 1
ATOM 1547 C C . SER A 1 192 ? -2.57 45.188 16.391 1 86.25 192 SER A C 1
ATOM 1549 O O . SER A 1 192 ? -3.17 45.938 17.156 1 86.25 192 SER A O 1
ATOM 1551 N N . GLU A 1 193 ? -2.086 44.031 16.656 1 83.75 193 GLU A N 1
ATOM 1552 C CA . GLU A 1 193 ? -1.935 43.719 18.062 1 83.75 193 GLU A CA 1
ATOM 1553 C C . GLU A 1 193 ? -1.021 44.719 18.766 1 83.75 193 GLU A C 1
ATOM 1555 O O . GLU A 1 193 ? -0.181 45.344 18.125 1 83.75 193 GLU A O 1
ATOM 1560 N N . ILE A 1 194 ? -1.182 44.75 20.031 1 82.06 194 ILE A N 1
ATOM 1561 C CA . ILE A 1 194 ? -0.369 45.656 20.812 1 82.06 194 ILE A CA 1
ATOM 1562 C C . ILE A 1 194 ? 0.914 44.969 21.266 1 82.06 194 ILE A C 1
ATOM 1564 O O . ILE A 1 194 ? 1.989 45.562 21.25 1 82.06 194 ILE A O 1
ATOM 1568 N N . LYS A 1 195 ? 0.854 43.781 21.516 1 90.38 195 LYS A N 1
ATOM 1569 C CA . LYS A 1 195 ? 1.997 43.125 22.141 1 90.38 195 LYS A CA 1
ATOM 1570 C C . LYS A 1 195 ? 2.596 42.062 21.203 1 90.38 195 LYS A C 1
ATOM 1572 O O . LYS A 1 195 ? 3.818 41.969 21.094 1 90.38 195 LYS A O 1
ATOM 1577 N N . GLY A 1 196 ? 1.821 41.312 20.547 1 95.75 196 GLY A N 1
ATOM 1578 C CA . GLY A 1 196 ? 2.314 40.219 19.719 1 95.75 196 GLY A CA 1
ATOM 1579 C C . GLY A 1 196 ? 2.945 40.688 18.422 1 95.75 196 GLY A C 1
ATOM 1580 O O . GLY A 1 196 ? 2.596 41.75 17.906 1 95.75 196 GLY A O 1
ATOM 1581 N N . ASN A 1 197 ? 3.906 39.938 17.953 1 97.5 197 ASN A N 1
ATOM 1582 C CA . ASN A 1 197 ? 4.566 40.312 16.719 1 97.5 197 ASN A CA 1
ATOM 1583 C C . ASN A 1 197 ? 4.359 39.25 15.633 1 97.5 197 ASN A C 1
ATOM 1585 O O . ASN A 1 197 ? 3.566 38.312 15.812 1 97.5 197 ASN A O 1
ATOM 1589 N N . LEU A 1 198 ? 5.059 39.344 14.484 1 97.62 198 LEU A N 1
ATOM 1590 C CA . LEU A 1 198 ? 4.801 38.531 13.289 1 97.62 198 LEU A CA 1
ATOM 1591 C C . LEU A 1 198 ? 5.316 37.125 13.461 1 97.62 198 LEU A C 1
ATOM 1593 O O . LEU A 1 198 ? 4.965 36.219 12.68 1 97.62 198 LEU A O 1
ATOM 1597 N N . LEU A 1 199 ? 6.086 36.844 14.469 1 98.12 199 LEU A N 1
ATOM 1598 C CA . LEU A 1 199 ? 6.535 35.5 14.703 1 98.12 199 LEU A CA 1
ATOM 1599 C C . LEU A 1 199 ? 5.375 34.594 15.148 1 98.12 199 LEU A C 1
ATOM 1601 O O . LEU A 1 199 ? 5.434 33.375 15.008 1 98.12 199 LEU A O 1
ATOM 1605 N N . LEU A 1 200 ? 4.344 35.219 15.727 1 97.5 200 LEU A N 1
ATOM 1606 C CA . LEU A 1 200 ? 3.158 34.438 16.078 1 97.5 200 LEU A CA 1
ATOM 1607 C C . LEU A 1 200 ? 2.535 33.812 14.836 1 97.5 200 LEU A C 1
ATOM 1609 O O . LEU A 1 200 ? 2.193 32.625 14.844 1 97.5 200 LEU A O 1
ATOM 1613 N N . PHE A 1 201 ? 2.455 34.656 13.836 1 96.44 201 PHE A N 1
ATOM 1614 C CA . PHE A 1 201 ? 1.944 34.188 12.555 1 96.44 201 PHE A CA 1
ATOM 1615 C C . PHE A 1 201 ? 2.877 33.125 11.953 1 96.44 201 PHE A C 1
ATOM 1617 O O . PHE A 1 201 ? 2.434 32.062 11.562 1 96.44 201 PHE A O 1
ATOM 1624 N N . ALA A 1 202 ? 4.145 33.375 11.891 1 98.19 202 ALA A N 1
ATOM 1625 C CA . ALA A 1 202 ? 5.121 32.5 11.242 1 98.19 202 ALA A CA 1
ATOM 1626 C C . ALA A 1 202 ? 5.238 31.172 11.984 1 98.19 202 ALA A C 1
ATOM 1628 O O . ALA A 1 202 ? 5.234 30.109 11.359 1 98.19 202 ALA A O 1
ATOM 1629 N N . PHE A 1 203 ? 5.34 31.219 13.273 1 98.56 203 PHE A N 1
ATOM 1630 C CA . PHE A 1 203 ? 5.504 30.016 14.07 1 98.56 203 PHE A CA 1
ATOM 1631 C C . PHE A 1 203 ? 4.227 29.172 14.055 1 98.56 203 PHE A C 1
ATOM 1633 O O . PHE A 1 203 ? 4.285 27.938 14.062 1 98.56 203 PHE A O 1
ATOM 1640 N N . GLY A 1 204 ? 3.062 29.859 14.078 1 98.19 204 GLY A N 1
ATOM 1641 C CA . GLY A 1 204 ? 1.81 29.125 13.938 1 98.19 204 GLY A CA 1
ATOM 1642 C C . GLY A 1 204 ? 1.737 28.297 12.664 1 98.19 204 GLY A C 1
ATOM 1643 O O . GLY A 1 204 ? 1.303 27.156 12.695 1 98.19 204 GLY A O 1
ATOM 1644 N N . GLN A 1 205 ? 2.188 28.906 11.578 1 98 205 GLN A N 1
ATOM 1645 C CA . GLN A 1 205 ? 2.234 28.172 10.312 1 98 205 GLN A CA 1
ATOM 1646 C C . GLN A 1 205 ? 3.217 27 10.391 1 98 205 GLN A C 1
ATOM 1648 O O . GLN A 1 205 ? 2.943 25.922 9.867 1 98 205 GLN A O 1
ATOM 1653 N N . PHE A 1 206 ? 4.344 27.203 11.023 1 98.38 206 PHE A N 1
ATOM 1654 C CA . PHE A 1 206 ? 5.387 26.203 11.156 1 98.38 206 PHE A CA 1
ATOM 1655 C C . PHE A 1 206 ? 4.863 24.984 11.914 1 98.38 206 PHE A C 1
ATOM 1657 O O . PHE A 1 206 ? 5.055 23.844 11.469 1 98.38 206 PHE A O 1
ATOM 1664 N N . ILE A 1 207 ? 4.133 25.188 13.008 1 98.31 207 ILE A N 1
ATOM 1665 C CA . ILE A 1 207 ? 3.592 24.094 13.82 1 98.31 207 ILE A CA 1
ATOM 1666 C C . ILE A 1 207 ? 2.438 23.422 13.078 1 98.31 207 ILE A C 1
ATOM 1668 O O . ILE A 1 207 ? 2.264 22.203 13.156 1 98.31 207 ILE A O 1
ATOM 1672 N N . ASP A 1 208 ? 1.662 24.234 12.398 1 97.81 208 ASP A N 1
ATOM 1673 C CA . ASP A 1 208 ? 0.594 23.672 11.578 1 97.81 208 ASP A CA 1
ATOM 1674 C C . ASP A 1 208 ? 1.146 22.656 10.578 1 97.81 208 ASP A C 1
ATOM 1676 O O . ASP A 1 208 ? 0.538 21.609 10.352 1 97.81 208 ASP A O 1
ATOM 1680 N N . HIS A 1 209 ? 2.324 22.938 10.016 1 97.31 209 HIS A N 1
ATOM 1681 C CA . HIS A 1 209 ? 2.926 22.062 9.008 1 97.31 209 HIS A CA 1
ATOM 1682 C C . HIS A 1 209 ? 3.445 20.781 9.633 1 97.31 209 HIS A C 1
ATOM 1684 O O . HIS A 1 209 ? 3.697 19.797 8.922 1 97.31 209 HIS A O 1
ATOM 1690 N N . ASP A 1 210 ? 3.594 20.75 10.914 1 97.81 210 ASP A N 1
ATOM 1691 C CA . ASP A 1 210 ? 3.945 19.516 11.602 1 97.81 210 ASP A CA 1
ATOM 1692 C C . ASP A 1 210 ? 2.719 18.641 11.805 1 97.81 210 ASP A C 1
ATOM 1694 O O . ASP A 1 210 ? 2.84 17.406 11.891 1 97.81 210 ASP A O 1
ATOM 1698 N N . LEU A 1 211 ? 1.54 19.281 11.797 1 98 211 LEU A N 1
ATOM 1699 C CA . LEU A 1 211 ? 0.358 18.594 12.305 1 98 211 LEU A CA 1
ATOM 1700 C C . LEU A 1 211 ? -0.591 18.219 11.172 1 98 211 LEU A C 1
ATOM 1702 O O . LEU A 1 211 ? -1.308 17.219 11.25 1 98 211 LEU A O 1
ATOM 1706 N N . THR A 1 212 ? -0.617 19.125 10.203 1 96.5 212 THR A N 1
ATOM 1707 C CA . THR A 1 212 ? -1.729 18.953 9.273 1 96.5 212 THR A CA 1
ATOM 1708 C C . THR A 1 212 ? -1.27 19.172 7.836 1 96.5 212 THR A C 1
ATOM 1710 O O . THR A 1 212 ? -0.427 20.031 7.57 1 96.5 212 THR A O 1
ATOM 1713 N N . PHE A 1 213 ? -1.702 18.375 6.945 1 96.5 213 PHE A N 1
ATOM 1714 C CA . PHE A 1 213 ? -1.641 18.516 5.496 1 96.5 213 PHE A CA 1
ATOM 1715 C C . PHE A 1 213 ? -2.773 17.734 4.828 1 96.5 213 PHE A C 1
ATOM 1717 O O . PHE A 1 213 ? -2.756 16.5 4.797 1 96.5 213 PHE A O 1
ATOM 1724 N N . THR A 1 214 ? -3.746 18.406 4.344 1 95.81 214 THR A N 1
ATOM 1725 C CA . THR A 1 214 ? -4.883 17.781 3.689 1 95.81 214 THR A CA 1
ATOM 1726 C C . THR A 1 214 ? -4.703 17.766 2.174 1 95.81 214 THR A C 1
ATOM 1728 O O . THR A 1 214 ? -4.957 18.781 1.512 1 95.81 214 THR A O 1
ATOM 1731 N N . PRO A 1 215 ? -4.332 16.672 1.562 1 95.31 215 PRO A N 1
ATOM 1732 C CA . PRO A 1 215 ? -4.156 16.625 0.108 1 95.31 215 PRO A CA 1
ATOM 1733 C C . PRO A 1 215 ? -5.484 16.609 -0.647 1 95.31 215 PRO A C 1
ATOM 1735 O O . PRO A 1 215 ? -6.523 16.297 -0.068 1 95.31 215 PRO A O 1
ATOM 1738 N N . ILE A 1 216 ? -5.426 17 -1.894 1 95.75 216 ILE A N 1
ATOM 1739 C CA . ILE A 1 216 ? -6.629 17.031 -2.717 1 95.75 216 ILE A CA 1
ATOM 1740 C C . ILE A 1 216 ? -6.559 15.938 -3.777 1 95.75 216 ILE A C 1
ATOM 1742 O O . ILE A 1 216 ? -5.473 15.508 -4.164 1 95.75 216 ILE A O 1
ATOM 1746 N N . GLY A 1 217 ? -7.691 15.508 -4.227 1 92.81 217 GLY A N 1
ATOM 1747 C CA . GLY A 1 217 ? -7.812 14.398 -5.156 1 92.81 217 GLY A CA 1
ATOM 1748 C C . GLY A 1 217 ? -7.41 14.758 -6.574 1 92.81 217 GLY A C 1
ATOM 1749 O O . GLY A 1 217 ? -7.066 15.906 -6.852 1 92.81 217 GLY A O 1
ATOM 1750 N N . ILE A 1 218 ? -7.383 13.75 -7.434 1 89.5 218 ILE A N 1
ATOM 1751 C CA . ILE A 1 218 ? -7.047 13.898 -8.844 1 89.5 218 ILE A CA 1
ATOM 1752 C C . ILE A 1 218 ? -8.18 13.352 -9.711 1 89.5 218 ILE A C 1
ATOM 1754 O O . ILE A 1 218 ? -9.148 12.781 -9.188 1 89.5 218 ILE A O 1
ATOM 1758 N N . GLY A 1 219 ? -8.008 13.609 -10.961 1 88 219 GLY A N 1
ATOM 1759 C CA . GLY A 1 219 ? -9.016 13.125 -11.891 1 88 219 GLY A CA 1
ATOM 1760 C C . GLY A 1 219 ? -8.906 11.641 -12.164 1 88 219 GLY A C 1
ATOM 1761 O O . GLY A 1 219 ? -7.953 10.992 -11.734 1 88 219 GLY A 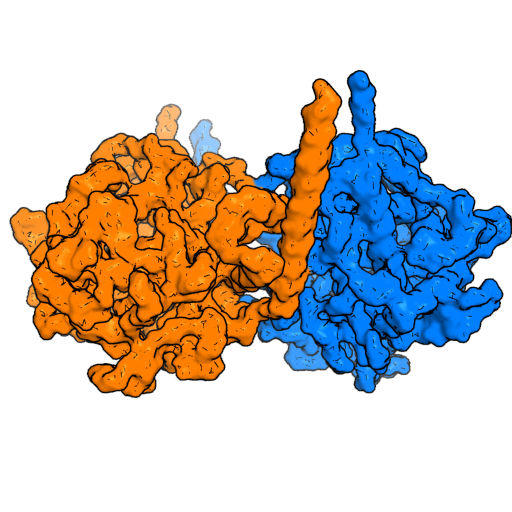O 1
ATOM 1762 N N . GLU A 1 220 ? -9.859 11.125 -12.82 1 83.25 220 GLU A N 1
ATOM 1763 C CA . GLU A 1 220 ? -9.891 9.711 -13.18 1 83.25 220 GLU A CA 1
ATOM 1764 C C . GLU A 1 220 ? -8.695 9.336 -14.047 1 83.25 220 GLU A C 1
ATOM 1766 O O . GLU A 1 220 ? -8.242 8.188 -14.023 1 83.25 220 GLU A O 1
ATOM 1771 N N . ASP A 1 221 ? -8.18 10.281 -14.703 1 79 221 ASP A N 1
ATOM 1772 C CA . ASP A 1 221 ? -7.062 10.031 -15.609 1 79 221 ASP A CA 1
ATOM 1773 C C . ASP A 1 221 ? -5.723 10.203 -14.898 1 79 221 ASP A C 1
ATOM 1775 O O . ASP A 1 221 ? -4.664 10.117 -15.523 1 79 221 ASP A O 1
ATOM 1779 N N . GLY A 1 222 ? -5.75 10.508 -13.641 1 78.81 222 GLY A N 1
ATOM 1780 C CA . GLY A 1 222 ? -4.52 10.648 -12.875 1 78.81 222 GLY A CA 1
ATOM 1781 C C . GLY A 1 222 ? -3.959 12.055 -12.906 1 78.81 222 GLY A C 1
ATOM 1782 O O . GLY A 1 222 ? -2.967 12.344 -12.234 1 78.81 222 GLY A O 1
ATOM 1783 N N . ASN A 1 223 ? -4.645 12.938 -13.609 1 81.62 223 ASN A N 1
ATOM 1784 C CA . ASN A 1 223 ? -4.199 14.328 -13.719 1 81.62 223 ASN A CA 1
ATOM 1785 C C . ASN A 1 223 ? -4.957 15.234 -12.758 1 81.62 223 ASN A C 1
ATOM 1787 O O . ASN A 1 223 ? -6.035 14.875 -12.281 1 81.62 223 ASN A O 1
ATOM 1791 N N . PRO A 1 224 ? -4.359 16.469 -12.484 1 85.69 224 PRO A N 1
ATOM 1792 C CA . PRO A 1 224 ? -5.105 17.422 -11.664 1 85.69 224 PRO A CA 1
ATOM 1793 C C . PRO A 1 224 ? -6.453 17.797 -12.273 1 85.69 224 PRO A C 1
ATOM 1795 O O . PRO A 1 224 ? -6.562 17.953 -13.492 1 85.69 224 PRO A O 1
ATOM 1798 N N . LEU A 1 225 ? -7.449 18 -11.492 1 90.94 225 LEU A N 1
ATOM 1799 C CA . LEU A 1 225 ? -8.797 18.328 -11.93 1 90.94 225 LEU A CA 1
ATOM 1800 C C . LEU A 1 225 ? -8.898 19.812 -12.305 1 90.94 225 LEU A C 1
ATOM 1802 O O . LEU A 1 225 ? -8.344 20.656 -11.609 1 90.94 225 LEU A O 1
ATOM 1806 N N . LYS A 1 226 ? -9.5 20.047 -13.422 1 91.69 226 LYS A N 1
ATOM 1807 C CA . LYS A 1 226 ? -9.922 21.391 -13.812 1 91.69 226 LYS A CA 1
ATOM 1808 C C . LYS A 1 226 ? -11.422 21.578 -13.57 1 91.69 226 LYS A C 1
ATOM 1810 O O . LYS A 1 226 ? -12.219 21.516 -14.508 1 91.69 226 LYS A O 1
ATOM 1815 N N . CYS A 1 227 ? -11.75 21.938 -12.406 1 94.75 227 CYS A N 1
ATOM 1816 C CA . CYS A 1 227 ? -13.125 21.953 -11.938 1 94.75 227 CYS A CA 1
ATOM 1817 C C . CYS A 1 227 ? -13.914 23.078 -12.586 1 94.75 227 CYS A C 1
ATOM 1819 O O . CYS A 1 227 ? -15.141 23 -12.719 1 94.75 227 CYS A O 1
ATOM 1821 N N . CYS A 1 228 ? -13.312 24.203 -13 1 94.12 228 CYS A N 1
ATOM 1822 C CA . CYS A 1 228 ? -13.961 25.312 -13.695 1 94.12 228 CYS A CA 1
ATOM 1823 C C . CYS A 1 228 ? -13.977 25.062 -15.203 1 94.12 228 CYS A C 1
ATOM 1825 O O . CYS A 1 228 ? -14.43 25.922 -15.961 1 94.12 228 CYS A O 1
ATOM 1827 N N . GLY A 1 229 ? -13.422 23.891 -15.617 1 92.31 229 GLY A N 1
ATOM 1828 C CA . GLY A 1 229 ? -13.336 23.547 -17.031 1 92.31 229 GLY A CA 1
ATOM 1829 C C . GLY A 1 229 ? -13.93 22.203 -17.344 1 92.31 229 GLY A C 1
ATOM 1830 O O . GLY A 1 229 ? -15.07 21.906 -16.969 1 92.31 229 GLY A O 1
ATOM 1831 N N . LYS A 1 230 ? -13.102 21.344 -17.984 1 91.56 230 LYS A N 1
ATOM 1832 C CA . LYS A 1 230 ? -13.57 20.094 -18.594 1 91.56 230 LYS A CA 1
ATOM 1833 C C . LYS A 1 230 ? -13.984 19.078 -17.531 1 91.56 230 LYS A C 1
ATOM 1835 O O . LYS A 1 230 ? -14.781 18.188 -17.797 1 91.56 230 LYS A O 1
ATOM 1840 N N . ASP A 1 231 ? -13.461 19.25 -16.266 1 92.5 231 ASP A N 1
ATOM 1841 C CA . ASP A 1 231 ? -13.695 18.234 -15.258 1 92.5 231 ASP A CA 1
ATOM 1842 C C . ASP A 1 231 ? -14.812 18.656 -14.305 1 92.5 231 ASP A C 1
ATOM 1844 O O . ASP A 1 231 ? -14.969 18.078 -13.219 1 92.5 231 ASP A O 1
ATOM 1848 N N . GLY A 1 232 ? -15.562 19.641 -14.664 1 93.5 232 GLY A N 1
ATOM 1849 C CA . GLY A 1 232 ? -16.562 20.219 -13.773 1 93.5 232 GLY A CA 1
ATOM 1850 C C . GLY A 1 232 ? -17.578 19.203 -13.289 1 93.5 232 GLY A C 1
ATOM 1851 O O . GLY A 1 232 ? -18.156 19.359 -12.211 1 93.5 232 GLY A O 1
ATOM 1852 N N . SER A 1 233 ? -17.766 18.125 -14.039 1 92.88 233 SER A N 1
ATOM 1853 C CA . SER A 1 233 ? -18.797 17.141 -13.688 1 92.88 233 SER A CA 1
ATOM 1854 C C . SER A 1 233 ? -18.219 16.031 -12.82 1 92.88 233 SER A C 1
ATOM 1856 O O . SER A 1 233 ? -18.953 15.172 -12.336 1 92.88 233 SER A O 1
ATOM 1858 N N . ASP A 1 234 ? -16.891 16.062 -12.594 1 94.12 234 ASP A N 1
ATOM 1859 C CA . ASP A 1 234 ? -16.281 15.055 -11.727 1 94.12 234 ASP A CA 1
ATOM 1860 C C . ASP A 1 234 ? -16.766 15.203 -10.281 1 94.12 234 ASP A C 1
ATOM 1862 O O . ASP A 1 234 ? -16.906 16.312 -9.781 1 94.12 234 ASP A O 1
ATOM 1866 N N . SER A 1 235 ? -16.969 14.07 -9.664 1 92.56 235 SER A N 1
ATOM 1867 C CA . SER A 1 235 ? -17.516 14.055 -8.312 1 92.56 235 SER A CA 1
ATOM 1868 C C . SER A 1 235 ? -16.547 14.672 -7.309 1 92.56 235 SER A C 1
ATOM 1870 O O . SER A 1 235 ? -16.938 15.016 -6.191 1 92.56 235 SER A O 1
ATOM 1872 N N . GLU A 1 236 ? -15.305 14.844 -7.695 1 95.94 236 GLU A N 1
ATOM 1873 C CA . GLU A 1 236 ? -14.297 15.383 -6.789 1 95.94 236 GLU A CA 1
ATOM 1874 C C . GLU A 1 236 ? -14.086 16.875 -7.031 1 95.94 236 GLU A C 1
ATOM 1876 O O . GLU A 1 236 ? -13.141 17.469 -6.508 1 95.94 236 GLU A O 1
ATOM 1881 N N . CYS A 1 237 ? -14.914 17.484 -7.895 1 96.75 237 CYS A N 1
ATOM 1882 C CA . CYS A 1 237 ? -14.906 18.922 -8.117 1 96.75 237 CYS A CA 1
ATOM 1883 C C . CYS A 1 237 ? -15.945 19.609 -7.246 1 96.75 237 CYS A C 1
ATOM 1885 O O . CYS A 1 237 ? -17.047 19.109 -7.074 1 96.75 237 CYS A O 1
ATOM 1887 N N . PHE A 1 238 ? -15.555 20.719 -6.637 1 97.62 238 PHE A N 1
ATOM 1888 C CA . PHE A 1 238 ? -16.422 21.562 -5.824 1 97.62 238 PHE A CA 1
ATOM 1889 C C . PHE A 1 238 ? -16.062 23.031 -5.973 1 97.62 238 PHE A C 1
ATOM 1891 O O . PHE A 1 238 ? -15.797 23.703 -4.977 1 97.62 238 PHE A O 1
ATOM 1898 N N . PRO A 1 239 ? -16.109 23.516 -7.223 1 97.06 239 PRO A N 1
ATOM 1899 C CA . PRO A 1 239 ? -15.625 24.875 -7.48 1 97.06 239 PRO A CA 1
ATOM 1900 C C . PRO A 1 239 ? -16.406 25.938 -6.715 1 97.06 239 PRO A C 1
ATOM 1902 O O . PRO A 1 239 ? -17.516 25.656 -6.227 1 97.06 239 PRO A O 1
ATOM 1905 N N . ILE A 1 240 ? -15.828 27.078 -6.547 1 97.81 240 ILE A N 1
ATOM 1906 C CA . ILE A 1 240 ? -16.438 28.203 -5.863 1 97.81 240 ILE A CA 1
ATOM 1907 C C . ILE A 1 240 ? -17.031 29.172 -6.895 1 97.81 240 ILE A C 1
ATOM 1909 O O . ILE A 1 240 ? -16.328 29.656 -7.781 1 97.81 240 ILE A O 1
ATOM 1913 N N . LYS A 1 241 ? -18.312 29.453 -6.746 1 97.31 241 LYS A N 1
ATOM 1914 C CA . LYS A 1 241 ? -18.969 30.406 -7.633 1 97.31 241 LYS A CA 1
ATOM 1915 C C . LYS A 1 241 ? -18.516 31.844 -7.328 1 97.31 241 LYS A C 1
ATOM 1917 O O . LYS A 1 241 ? -18.438 32.25 -6.164 1 97.31 241 LYS A O 1
ATOM 1922 N N . ILE A 1 242 ? -18.156 32.562 -8.328 1 97.38 242 ILE A N 1
ATOM 1923 C CA . ILE A 1 242 ? -17.828 33.969 -8.219 1 97.38 242 ILE A CA 1
ATOM 1924 C C . ILE A 1 242 ? -18.938 34.812 -8.844 1 97.38 242 ILE A C 1
ATOM 1926 O O . ILE A 1 242 ? -19.266 34.625 -10.023 1 97.38 242 ILE A O 1
ATOM 1930 N N . ASP A 1 243 ? -19.484 35.625 -8.062 1 94.25 243 ASP A N 1
ATOM 1931 C CA . ASP A 1 243 ? -20.594 36.438 -8.547 1 94.25 243 ASP A CA 1
ATOM 1932 C C . ASP A 1 243 ? -20.125 37.438 -9.602 1 94.25 243 ASP A C 1
ATOM 1934 O O . ASP A 1 243 ? -18.969 37.875 -9.602 1 94.25 243 ASP A O 1
ATOM 1938 N N . ALA A 1 244 ? -21.219 37.812 -10.367 1 92.38 244 ALA A N 1
ATOM 1939 C CA . ALA A 1 244 ? -20.922 38.844 -11.367 1 92.38 244 ALA A CA 1
ATOM 1940 C C . ALA A 1 244 ? -20.562 40.156 -10.703 1 92.38 244 ALA A C 1
ATOM 1942 O O . ALA A 1 244 ? -21.141 40.531 -9.688 1 92.38 244 ALA A O 1
ATOM 1943 N N . GLY A 1 245 ? -19.609 40.812 -11.156 1 92.5 245 GLY A N 1
ATOM 1944 C CA . GLY A 1 245 ? -19.234 42.125 -10.633 1 92.5 245 GLY A CA 1
ATOM 1945 C C . GLY A 1 245 ? -18.172 42.062 -9.555 1 92.5 245 GLY A C 1
ATOM 1946 O O . GLY A 1 245 ? -17.891 43.031 -8.867 1 92.5 245 GLY A O 1
ATOM 1947 N N . ASP A 1 246 ? -17.688 40.844 -9.289 1 95.75 246 ASP A N 1
ATOM 1948 C CA . ASP A 1 246 ? -16.594 40.75 -8.328 1 95.75 246 ASP A CA 1
ATOM 1949 C C . ASP A 1 246 ? -15.523 41.812 -8.594 1 95.75 246 ASP A C 1
ATOM 1951 O O . ASP A 1 246 ? -15.18 42.062 -9.75 1 95.75 246 ASP A O 1
ATOM 1955 N N . PRO A 1 247 ? -15.039 42.375 -7.594 1 93.94 247 PRO A N 1
ATOM 1956 C CA . PRO A 1 247 ? -14.117 43.5 -7.773 1 93.94 247 PRO A CA 1
ATOM 1957 C C . PRO A 1 247 ? -12.758 43.062 -8.312 1 93.94 247 PRO A C 1
ATOM 1959 O O . PRO A 1 247 ? -11.992 43.906 -8.812 1 93.94 247 PRO A O 1
ATOM 1962 N N . ARG A 1 248 ? -12.414 41.844 -8.227 1 94.88 248 ARG A N 1
ATOM 1963 C CA . ARG A 1 248 ? -11.07 41.406 -8.609 1 94.88 248 ARG A CA 1
ATOM 1964 C C . ARG A 1 248 ? -11.133 40.344 -9.719 1 94.88 248 ARG A C 1
ATOM 1966 O O . ARG A 1 248 ? -10.336 40.406 -10.656 1 94.88 248 ARG A O 1
ATOM 1973 N N . PHE A 1 249 ? -12.008 39.438 -9.578 1 94.25 249 PHE A N 1
ATOM 1974 C CA . PHE A 1 249 ? -12.031 38.281 -10.469 1 94.25 249 PHE A CA 1
ATOM 1975 C C . PHE A 1 249 ? -13.016 38.5 -11.617 1 94.25 249 PHE A C 1
ATOM 1977 O O . PHE A 1 249 ? -14.148 38.938 -11.391 1 94.25 249 PHE A O 1
ATOM 1984 N N . SER A 1 250 ? -12.562 38.188 -12.852 1 91.38 250 SER A N 1
ATOM 1985 C CA . SER A 1 250 ? -13.43 38.281 -14.023 1 91.38 250 SER A CA 1
ATOM 1986 C C . SER A 1 250 ? -14.133 36.969 -14.312 1 91.38 250 SER A C 1
ATOM 1988 O O . SER A 1 250 ? -15.203 36.938 -14.914 1 91.38 250 SER A O 1
ATOM 1990 N N . SER A 1 251 ? -13.477 35.906 -13.867 1 90.56 251 SER A N 1
ATOM 1991 C CA . SER A 1 251 ? -14.078 34.594 -14.023 1 90.56 251 SER A CA 1
ATOM 1992 C C . SER A 1 251 ? -15.242 34.406 -13.062 1 90.56 251 SER A C 1
ATOM 1994 O O . SER A 1 251 ? -15.297 35.031 -12.008 1 90.56 251 SER A O 1
ATOM 1996 N N . ASN A 1 252 ? -16.172 33.531 -13.422 1 95.19 252 ASN A N 1
ATOM 1997 C CA . ASN A 1 252 ? -17.297 33.25 -12.539 1 95.19 252 ASN A CA 1
ATOM 1998 C C . ASN A 1 252 ? -17.047 32 -11.711 1 95.19 252 ASN A C 1
ATOM 2000 O O . ASN A 1 252 ? -17.953 31.5 -11.039 1 95.19 252 ASN A O 1
ATOM 2004 N N . CYS A 1 253 ? -15.867 31.516 -11.828 1 95.19 253 CYS A N 1
ATOM 2005 C CA . CYS A 1 253 ? -15.555 30.25 -11.188 1 95.19 253 CYS A CA 1
ATOM 2006 C C . CYS A 1 253 ? -14.141 30.25 -10.625 1 95.19 253 CYS A C 1
ATOM 2008 O O . CYS A 1 253 ? -13.211 30.734 -11.266 1 95.19 253 CYS A O 1
ATOM 2010 N N . MET A 1 254 ? -13.969 29.812 -9.375 1 95 254 MET A N 1
ATOM 2011 C CA . MET A 1 254 ? -12.664 29.578 -8.781 1 95 254 MET A CA 1
ATOM 2012 C C . MET A 1 254 ? -12.43 28.094 -8.57 1 95 254 MET A C 1
ATOM 2014 O O . MET A 1 254 ? -13.281 27.391 -8.008 1 95 254 MET A O 1
ATOM 2018 N N . GLU A 1 255 ? -11.227 27.547 -9.008 1 93.62 255 GLU A N 1
ATOM 2019 C CA . GLU A 1 255 ? -10.883 26.125 -8.922 1 93.62 255 GLU A CA 1
ATOM 2020 C C . GLU A 1 255 ? -10.891 25.641 -7.477 1 93.62 255 GLU A C 1
ATOM 2022 O O . GLU A 1 255 ? -10.406 26.328 -6.578 1 93.62 255 GLU A O 1
ATOM 2027 N N . PHE A 1 256 ? -11.539 24.484 -7.273 1 95.88 256 PHE A N 1
ATOM 2028 C CA . PHE A 1 256 ? -11.492 23.812 -5.977 1 95.88 256 PHE A CA 1
ATOM 2029 C C . PHE A 1 256 ? -11.719 22.312 -6.129 1 95.88 256 PHE A C 1
ATOM 2031 O O . PHE A 1 256 ? -12.773 21.891 -6.613 1 95.88 256 PHE A O 1
ATOM 2038 N N . THR A 1 257 ? -10.727 21.531 -5.781 1 96.31 257 THR A N 1
ATOM 2039 C CA . THR A 1 257 ? -10.797 20.078 -5.773 1 96.31 257 THR A CA 1
ATOM 2040 C C . THR A 1 257 ? -10.961 19.547 -4.348 1 96.31 257 THR A C 1
ATOM 2042 O O . THR A 1 257 ? -10.32 20.047 -3.422 1 96.31 257 THR A O 1
ATOM 2045 N N . ARG A 1 258 ? -11.727 18.562 -4.184 1 97.5 258 ARG A N 1
ATOM 2046 C CA . ARG A 1 258 ? -12.023 18.016 -2.863 1 97.5 258 ARG A CA 1
ATOM 2047 C C . ARG A 1 258 ? -10.82 17.266 -2.295 1 97.5 258 ARG A C 1
ATOM 2049 O O . ARG A 1 258 ? -9.938 16.859 -3.043 1 97.5 258 ARG A O 1
ATOM 2056 N N . SER A 1 259 ? -10.828 17.188 -0.993 1 97.81 259 SER A N 1
ATOM 2057 C CA . SER A 1 259 ? -9.75 16.484 -0.295 1 97.81 259 SER A CA 1
ATOM 2058 C C . SER A 1 259 ? -9.781 14.992 -0.598 1 97.81 259 SER A C 1
ATOM 2060 O O . SER A 1 259 ? -10.852 14.422 -0.829 1 97.81 259 SER A O 1
ATOM 2062 N N . VAL A 1 260 ? -8.641 14.344 -0.594 1 97 260 VAL A N 1
ATOM 2063 C CA . VAL A 1 260 ? -8.523 12.906 -0.823 1 97 260 VAL A CA 1
ATOM 2064 C C . VAL A 1 260 ? -9.352 12.148 0.217 1 97 260 VAL A C 1
ATOM 2066 O O . VAL A 1 260 ? -9.164 12.336 1.422 1 97 260 VAL A O 1
ATOM 2069 N N . PRO A 1 261 ? -10.227 11.328 -0.252 1 97.44 261 PRO A N 1
ATOM 2070 C CA . PRO A 1 261 ? -11.016 10.555 0.712 1 97.44 261 PRO A CA 1
ATOM 2071 C C . PRO A 1 261 ? -10.273 9.336 1.243 1 97.44 261 PRO A C 1
ATOM 2073 O O . PRO A 1 261 ? -9.406 8.781 0.554 1 97.44 261 PRO A O 1
ATOM 2076 N N . VAL A 1 262 ? -10.539 8.922 2.416 1 97.25 262 VAL A N 1
ATOM 2077 C CA . VAL A 1 262 ? -10.109 7.66 3.016 1 97.25 262 VAL A CA 1
ATOM 2078 C C . VAL A 1 262 ? -11.32 6.926 3.59 1 97.25 262 VAL A C 1
ATOM 2080 O O . VAL A 1 262 ? -12.32 7.551 3.961 1 97.25 262 VAL A O 1
ATOM 2083 N N . PRO A 1 263 ? -11.297 5.629 3.629 1 95.94 263 PRO A N 1
ATOM 2084 C CA . PRO A 1 263 ? -12.453 4.895 4.141 1 95.94 263 PRO A CA 1
ATOM 2085 C C . PRO A 1 263 ? -12.719 5.168 5.621 1 95.94 263 PRO A C 1
ATOM 2087 O O . PRO A 1 263 ? -11.781 5.25 6.414 1 95.94 263 PRO A O 1
ATOM 2090 N N . TYR A 1 264 ? -13.984 5.312 5.98 1 96.38 264 TYR A N 1
ATOM 2091 C CA . TYR A 1 264 ? -14.398 5.422 7.375 1 96.38 264 TYR A CA 1
ATOM 2092 C C . TYR A 1 264 ? -14.016 4.172 8.156 1 96.38 264 TYR A C 1
ATOM 2094 O O . TYR A 1 264 ? -14.328 3.051 7.746 1 96.38 264 TYR A O 1
ATOM 2102 N N . ASN A 1 265 ? -13.297 4.352 9.305 1 94.19 265 ASN A N 1
ATOM 2103 C CA . ASN A 1 265 ? -12.883 3.252 10.172 1 94.19 265 ASN A CA 1
ATOM 2104 C C . ASN A 1 265 ? -12.156 2.166 9.383 1 94.19 265 ASN A C 1
ATOM 2106 O O . ASN A 1 265 ? -12.445 0.979 9.531 1 94.19 265 ASN A O 1
ATOM 2110 N N . ASP A 1 266 ? -11.281 2.582 8.406 1 90.94 266 ASP A N 1
ATOM 2111 C CA . ASP A 1 266 ? -10.461 1.695 7.59 1 90.94 266 ASP A CA 1
ATOM 2112 C C . ASP A 1 266 ? -11.32 0.716 6.801 1 90.94 266 ASP A C 1
ATOM 2114 O O . ASP A 1 266 ? -10.93 -0.43 6.578 1 90.94 266 ASP A O 1
ATOM 2118 N N . GLY A 1 267 ? -12.57 1.102 6.52 1 93.06 267 GLY A N 1
ATOM 2119 C CA . GLY A 1 267 ? -13.469 0.304 5.695 1 93.06 267 GLY A CA 1
ATOM 2120 C C . GLY A 1 267 ? -14.203 -0.765 6.48 1 93.06 267 GLY A C 1
ATOM 2121 O O . GLY A 1 267 ? -14.914 -1.589 5.898 1 93.06 267 GLY A O 1
ATOM 2122 N N . CYS A 1 268 ? -14.164 -0.761 7.852 1 94.44 268 CYS A N 1
ATOM 2123 C CA . CYS A 1 268 ? -14.727 -1.836 8.664 1 94.44 268 CYS A CA 1
ATOM 2124 C C . CYS A 1 268 ? -16.125 -1.479 9.148 1 94.44 268 CYS A C 1
ATOM 2126 O O . CYS A 1 268 ? -16.781 -2.293 9.797 1 94.44 268 CYS A O 1
ATOM 2128 N N . SER A 1 269 ? -16.578 -0.262 8.852 1 96.31 269 SER A N 1
ATOM 2129 C CA . SER A 1 269 ? -17.891 0.182 9.281 1 96.31 269 SER A CA 1
ATOM 2130 C C . SER A 1 269 ? -18.578 0.994 8.195 1 96.31 269 SER A C 1
ATOM 2132 O O . SER A 1 269 ? -17.922 1.543 7.309 1 96.31 269 SER A O 1
ATOM 2134 N N . ILE A 1 270 ? -19.859 0.966 8.258 1 97.69 270 ILE A N 1
ATOM 2135 C CA . ILE A 1 270 ? -20.656 1.829 7.387 1 97.69 270 ILE A CA 1
ATOM 2136 C C . ILE A 1 270 ? -20.594 3.27 7.887 1 97.69 270 ILE A C 1
ATOM 2138 O O . ILE A 1 270 ? -20.844 3.537 9.062 1 97.69 270 ILE A O 1
ATOM 2142 N N . GLY A 1 271 ? -20.172 4.148 7.027 1 97.06 271 GLY A N 1
ATOM 2143 C CA . GLY A 1 271 ? -20.047 5.531 7.461 1 97.06 271 GLY A CA 1
ATOM 2144 C C . GLY A 1 271 ? -20.016 6.52 6.309 1 97.06 271 GLY A C 1
ATOM 2145 O O . GLY A 1 271 ? -20.812 6.418 5.379 1 97.06 271 GLY A O 1
ATOM 2146 N N . TYR A 1 272 ? -19.234 7.543 6.461 1 97.5 272 TYR A N 1
ATOM 2147 C CA . TYR A 1 272 ? -19.203 8.672 5.543 1 97.5 272 TYR A CA 1
ATOM 2148 C C . TYR A 1 272 ? -17.781 8.977 5.078 1 97.5 272 TYR A C 1
ATOM 2150 O O . TYR A 1 272 ? -16.844 8.289 5.48 1 97.5 272 TYR A O 1
ATOM 2158 N N . ARG A 1 273 ? -17.672 9.922 4.125 1 98 273 ARG A N 1
ATOM 2159 C CA . ARG A 1 273 ? -16.406 10.375 3.584 1 98 273 ARG A CA 1
ATOM 2160 C C . ARG A 1 273 ? -15.508 10.93 4.684 1 98 273 ARG A C 1
ATOM 2162 O O . ARG A 1 273 ? -15.938 11.766 5.48 1 98 273 ARG A O 1
ATOM 2169 N N . GLU A 1 274 ? -14.328 10.453 4.836 1 98.25 274 GLU A N 1
ATOM 2170 C CA . GLU A 1 274 ? -13.281 11.031 5.664 1 98.25 274 GLU A CA 1
ATOM 2171 C C . GLU A 1 274 ? -12.125 11.555 4.809 1 98.25 274 GLU A C 1
ATOM 2173 O O . GLU A 1 274 ? -12 11.188 3.637 1 98.25 274 GLU A O 1
ATOM 2178 N N . GLN A 1 275 ? -11.367 12.461 5.332 1 98.5 275 GLN A N 1
ATOM 2179 C CA . GLN A 1 275 ? -10.281 13.086 4.574 1 98.5 275 GLN A CA 1
ATOM 2180 C C . GLN A 1 275 ? -8.922 12.734 5.164 1 98.5 275 GLN A C 1
ATOM 2182 O O . GLN A 1 275 ? -8.773 12.641 6.383 1 98.5 275 GLN A O 1
ATOM 2187 N N . MET A 1 276 ? -7.977 12.625 4.355 1 97.62 276 MET A N 1
ATOM 2188 C CA . MET A 1 276 ? -6.629 12.172 4.699 1 97.62 276 MET A CA 1
ATOM 2189 C C . MET A 1 276 ? -5.82 13.312 5.32 1 97.62 276 MET A C 1
ATOM 2191 O O . MET A 1 276 ? -5.906 14.453 4.875 1 97.62 276 MET A O 1
ATOM 2195 N N . ASN A 1 277 ? -5.105 13.039 6.355 1 97.62 277 ASN A N 1
ATOM 2196 C CA . ASN A 1 277 ? -3.961 13.844 6.77 1 97.62 277 ASN A CA 1
ATOM 2197 C C . ASN A 1 277 ? -2.646 13.25 6.262 1 97.62 277 ASN A C 1
ATOM 2199 O O . ASN A 1 277 ? -2.281 12.133 6.625 1 97.62 277 ASN A O 1
ATOM 2203 N N . ARG A 1 278 ? -1.92 13.906 5.492 1 96.06 278 ARG A N 1
ATOM 2204 C CA . ARG A 1 278 ? -0.705 13.43 4.844 1 96.06 278 ARG A CA 1
ATOM 2205 C C . ARG A 1 278 ? 0.431 13.273 5.852 1 96.06 278 ARG A C 1
ATOM 2207 O O . ARG A 1 278 ? 1.311 12.43 5.676 1 96.06 278 ARG A O 1
ATOM 2214 N N . VAL A 1 279 ? 0.401 14.031 6.906 1 97 279 VAL A N 1
ATOM 2215 C CA . VAL A 1 279 ? 1.519 14.062 7.844 1 97 279 VAL A CA 1
ATOM 2216 C C . VAL A 1 279 ? 1.079 13.508 9.195 1 97 279 VAL A C 1
ATOM 2218 O O . VAL A 1 279 ? -0.103 13.219 9.398 1 97 279 VAL A O 1
ATOM 2221 N N . SER A 1 280 ? 2.045 13.25 10.117 1 97.06 280 SER A N 1
ATOM 2222 C CA . SER A 1 280 ? 1.708 12.789 11.453 1 97.06 280 SER A CA 1
ATOM 2223 C C . SER A 1 280 ? 1.081 13.906 12.289 1 97.06 280 SER A C 1
ATOM 2225 O O . SER A 1 280 ? 1.133 15.07 11.898 1 97.06 280 SER A O 1
ATOM 2227 N N . SER A 1 281 ? 0.481 13.594 13.352 1 97.62 281 SER A N 1
ATOM 2228 C CA . SER A 1 281 ? -0.222 14.57 14.172 1 97.62 281 SER A CA 1
ATOM 2229 C C . SER A 1 281 ? 0.615 14.977 15.383 1 97.62 281 SER A C 1
ATOM 2231 O O . SER A 1 281 ? 0.143 15.719 16.25 1 97.62 281 SER A O 1
ATOM 2233 N N . PHE A 1 282 ? 1.896 14.539 15.391 1 98.12 282 PHE A N 1
ATOM 2234 C CA . PHE A 1 282 ? 2.699 14.797 16.578 1 98.12 282 PHE A CA 1
ATOM 2235 C C . PHE A 1 282 ? 3.547 16.047 16.406 1 98.12 282 PHE A C 1
ATOM 2237 O O . PHE A 1 282 ? 3.949 16.375 15.297 1 98.12 282 PHE A O 1
ATOM 2244 N N . ILE A 1 283 ? 3.764 16.75 17.484 1 98.56 283 ILE A N 1
ATOM 2245 C CA . ILE A 1 283 ? 4.754 17.828 17.484 1 98.56 283 ILE A CA 1
ATOM 2246 C C . ILE A 1 283 ? 6.145 17.234 17.734 1 98.56 283 ILE A C 1
ATOM 2248 O O . ILE A 1 283 ? 6.613 17.188 18.875 1 98.56 283 ILE A O 1
ATOM 2252 N N . ASP A 1 284 ? 6.754 16.734 16.719 1 97.62 284 ASP A N 1
ATOM 2253 C CA . ASP A 1 284 ? 8.047 16.047 16.844 1 97.62 284 ASP A CA 1
ATOM 2254 C C . ASP A 1 284 ? 8.984 16.469 15.719 1 97.62 284 ASP A C 1
ATOM 2256 O O . ASP A 1 284 ? 10.016 15.828 15.492 1 97.62 284 ASP A O 1
ATOM 2260 N N . GLY A 1 285 ? 8.602 17.469 14.977 1 98.19 285 GLY A N 1
ATOM 2261 C CA . GLY A 1 285 ? 9.469 18.016 13.945 1 98.19 285 GLY A CA 1
ATOM 2262 C C . GLY A 1 285 ? 9.305 17.328 12.609 1 98.19 285 GLY A C 1
ATOM 2263 O O . GLY A 1 285 ? 10.234 17.312 11.797 1 98.19 285 GLY A O 1
ATOM 2264 N N . GLY A 1 286 ? 8.141 16.766 12.352 1 97.5 286 GLY A N 1
ATOM 2265 C CA . GLY A 1 286 ? 7.891 16.109 11.07 1 97.5 286 GLY A CA 1
ATOM 2266 C C . GLY A 1 286 ? 8.148 17.031 9.883 1 97.5 286 GLY A C 1
ATOM 2267 O O . GLY A 1 286 ? 8.609 16.578 8.836 1 97.5 286 GLY A O 1
ATOM 2268 N N . MET A 1 287 ? 7.875 18.312 10.031 1 97.38 287 MET A N 1
ATOM 2269 C CA . MET A 1 287 ? 8.078 19.25 8.93 1 97.38 287 MET A CA 1
ATOM 2270 C C . MET A 1 287 ? 9.57 19.453 8.664 1 97.38 287 MET A C 1
ATOM 2272 O O . MET A 1 287 ? 9.953 19.891 7.578 1 97.38 287 MET A O 1
ATOM 2276 N N . ILE A 1 288 ? 10.414 19.125 9.648 1 98.12 288 ILE A N 1
ATOM 2277 C CA . ILE A 1 288 ? 11.859 19.25 9.516 1 98.12 288 ILE A CA 1
ATOM 2278 C C . ILE A 1 288 ? 12.445 17.953 8.969 1 98.12 288 ILE A C 1
ATOM 2280 O O . ILE A 1 288 ? 13.266 17.969 8.047 1 98.12 288 ILE A O 1
ATOM 2284 N N . TYR A 1 289 ? 11.938 16.797 9.438 1 97.38 289 TYR A N 1
ATOM 2285 C CA . TYR A 1 289 ? 12.625 15.523 9.266 1 97.38 289 TYR A CA 1
ATOM 2286 C C . TYR A 1 289 ? 11.891 14.641 8.266 1 97.38 289 TYR A C 1
ATOM 2288 O O . TYR A 1 289 ? 12.469 13.703 7.711 1 97.38 289 TYR A O 1
ATOM 2296 N N . GLY A 1 290 ? 10.625 14.883 8.062 1 94.06 290 GLY A N 1
ATOM 2297 C CA . GLY A 1 290 ? 9.781 13.977 7.305 1 94.06 290 GLY A CA 1
ATOM 2298 C C . GLY A 1 290 ? 9.164 12.883 8.156 1 94.06 290 GLY A C 1
ATOM 2299 O O . GLY A 1 290 ? 9.516 12.727 9.328 1 94.06 290 GLY A O 1
ATOM 2300 N N . ASP A 1 291 ? 8.242 12.094 7.539 1 91.88 291 ASP A N 1
ATOM 2301 C CA . ASP A 1 291 ? 7.469 11.133 8.32 1 91.88 291 ASP A CA 1
ATOM 2302 C C . ASP A 1 291 ? 7.719 9.711 7.844 1 91.88 291 ASP A C 1
ATOM 2304 O O . ASP A 1 291 ? 6.84 8.852 7.945 1 91.88 291 ASP A O 1
ATOM 2308 N N . SER A 1 292 ? 8.883 9.453 7.215 1 89.81 292 SER A N 1
ATOM 2309 C CA . SER A 1 292 ? 9.266 8.094 6.828 1 89.81 292 SER A CA 1
ATOM 2310 C C . SER A 1 292 ? 10.758 7.863 7.031 1 89.81 292 SER A C 1
ATOM 2312 O O . SER A 1 292 ? 11.547 8.812 7.039 1 89.81 292 SER A O 1
ATOM 2314 N N . ILE A 1 293 ? 11.148 6.629 7.148 1 89.69 293 ILE A N 1
ATOM 2315 C CA . ILE A 1 293 ? 12.539 6.254 7.406 1 89.69 293 ILE A CA 1
ATOM 2316 C C . ILE A 1 293 ? 13.414 6.688 6.238 1 89.69 293 ILE A C 1
ATOM 2318 O O . ILE A 1 293 ? 14.469 7.301 6.438 1 89.69 293 ILE A O 1
ATOM 2322 N N . LEU A 1 294 ? 12.984 6.418 5.059 1 85.12 294 LEU A N 1
ATOM 2323 C CA . LEU A 1 294 ? 13.797 6.711 3.883 1 85.12 294 LEU A CA 1
ATOM 2324 C C . LEU A 1 294 ? 13.953 8.219 3.697 1 85.12 294 LEU A C 1
ATOM 2326 O O . LEU A 1 294 ? 15.023 8.688 3.301 1 85.12 294 LEU A O 1
ATOM 2330 N N . PHE A 1 295 ? 12.938 8.93 3.99 1 88.19 295 PHE A N 1
ATOM 2331 C CA . PHE A 1 295 ? 13.039 10.375 3.818 1 88.19 295 PHE A CA 1
ATOM 2332 C C . PHE A 1 295 ? 13.906 10.984 4.91 1 88.19 295 PHE A C 1
ATOM 2334 O O . PHE A 1 295 ? 14.641 11.945 4.66 1 88.19 295 PHE A O 1
ATOM 2341 N N . ASN A 1 296 ? 13.773 10.438 6.16 1 93.06 296 ASN A N 1
ATOM 2342 C CA . ASN A 1 296 ? 14.719 10.844 7.199 1 93.06 296 ASN A CA 1
ATOM 2343 C C . ASN A 1 296 ? 16.156 10.703 6.73 1 93.06 296 ASN A C 1
ATOM 2345 O O . ASN A 1 296 ? 16.969 11.625 6.887 1 93.06 296 ASN A O 1
ATOM 2349 N N . GLU A 1 297 ? 16.406 9.57 6.109 1 91.81 297 GLU A N 1
ATOM 2350 C CA . GLU A 1 297 ? 17.766 9.297 5.648 1 91.81 297 GLU A CA 1
ATOM 2351 C C . GLU A 1 297 ? 18.156 10.211 4.492 1 91.81 297 GLU A C 1
ATOM 2353 O O . GLU A 1 297 ? 19.312 10.609 4.375 1 91.81 297 GLU A O 1
ATOM 2358 N N . ASN A 1 298 ? 17.234 10.516 3.689 1 90.88 298 ASN A N 1
ATOM 2359 C CA . ASN A 1 298 ? 17.5 11.414 2.57 1 90.88 298 ASN A CA 1
ATOM 2360 C C . ASN A 1 298 ? 17.969 12.781 3.051 1 90.88 298 ASN A C 1
ATOM 2362 O O . ASN A 1 298 ? 18.75 13.445 2.367 1 90.88 298 ASN A O 1
ATOM 2366 N N . LEU A 1 299 ? 17.484 13.195 4.223 1 95.5 299 LEU A N 1
ATOM 2367 C CA . LEU A 1 299 ? 17.797 14.523 4.738 1 95.5 299 LEU A CA 1
ATOM 2368 C C . LEU A 1 299 ? 19 14.477 5.664 1 95.5 299 LEU A C 1
ATOM 2370 O O . LEU A 1 299 ? 19.516 15.523 6.074 1 95.5 299 LEU A O 1
ATOM 2374 N N . ARG A 1 300 ? 19.484 13.344 5.934 1 95.56 300 ARG A N 1
ATOM 2375 C CA . ARG A 1 300 ? 20.547 13.188 6.906 1 95.56 300 ARG A CA 1
ATOM 2376 C C . ARG A 1 300 ? 21.891 13.602 6.309 1 95.56 300 ARG A C 1
ATOM 2378 O O . ARG A 1 300 ? 22.125 13.414 5.113 1 95.56 300 ARG A O 1
ATOM 2385 N N . GLY A 1 301 ? 22.688 14.195 7.141 1 94.06 301 GLY A N 1
ATOM 2386 C CA . GLY A 1 301 ? 24.078 14.477 6.82 1 94.06 301 GLY A CA 1
ATOM 2387 C C . GLY A 1 301 ? 25.047 13.508 7.484 1 94.06 301 GLY A C 1
ATOM 2388 O O . GLY A 1 301 ? 24.75 12.32 7.621 1 94.06 301 GLY A O 1
ATOM 2389 N N . THR A 1 302 ? 26.203 14 7.812 1 89.12 302 THR A N 1
ATOM 2390 C CA . THR A 1 302 ? 27.219 13.156 8.422 1 89.12 302 THR A CA 1
ATOM 2391 C C . THR A 1 302 ? 27.234 13.32 9.938 1 89.12 302 THR A C 1
ATOM 2393 O O . THR A 1 302 ? 26.844 14.375 10.453 1 89.12 302 THR A O 1
ATOM 2396 N N . LEU A 1 303 ? 27.531 12.227 10.625 1 92.38 303 LEU A N 1
ATOM 2397 C CA . LEU A 1 303 ? 27.828 12.219 12.055 1 92.38 303 LEU A CA 1
ATOM 2398 C C . LEU A 1 303 ? 26.641 12.719 12.859 1 92.38 303 LEU A C 1
ATOM 2400 O O . LEU A 1 303 ? 26.797 13.43 13.852 1 92.38 303 LEU A O 1
ATOM 2404 N N . GLY A 1 304 ? 25.469 12.484 12.352 1 95.06 304 GLY A N 1
ATOM 2405 C CA . GLY A 1 304 ? 24.25 12.758 13.086 1 95.06 304 GLY A CA 1
ATOM 2406 C C . GLY A 1 304 ? 23.594 14.07 12.703 1 95.06 304 GLY A C 1
ATOM 2407 O O . GLY A 1 304 ? 22.516 14.406 13.195 1 95.06 304 GLY A O 1
ATOM 2408 N N . CYS A 1 305 ? 24.234 14.781 11.789 1 97.44 305 CYS A N 1
ATOM 2409 C CA . CYS A 1 305 ? 23.719 16.078 11.352 1 97.44 305 CYS A CA 1
ATOM 2410 C C . CYS A 1 305 ? 22.75 15.914 10.195 1 97.44 305 CYS A C 1
ATOM 2412 O O . CYS A 1 305 ? 22.594 14.82 9.648 1 97.44 305 CYS A O 1
ATOM 2414 N N . LEU A 1 306 ? 21.984 16.953 9.906 1 98.06 306 LEU A N 1
ATOM 2415 C CA . LEU A 1 306 ? 21.234 17.078 8.664 1 98.06 306 LEU A CA 1
ATOM 2416 C C . LEU A 1 306 ? 22.109 17.641 7.551 1 98.06 306 LEU A C 1
ATOM 2418 O O . LEU A 1 306 ? 23.047 18.391 7.824 1 98.06 306 LEU A O 1
ATOM 2422 N N . ARG A 1 307 ? 21.828 17.203 6.363 1 96.06 307 ARG A N 1
ATOM 2423 C CA . ARG A 1 307 ? 22.609 17.734 5.25 1 96.06 307 ARG A CA 1
ATOM 2424 C C . ARG A 1 307 ? 22.219 19.188 4.957 1 96.06 307 ARG A C 1
ATOM 2426 O O . ARG A 1 307 ? 21.078 19.594 5.191 1 96.06 307 ARG A O 1
ATOM 2433 N N . VAL A 1 308 ? 23.156 20.016 4.508 1 97.44 308 VAL A N 1
ATOM 2434 C CA . VAL A 1 308 ? 22.953 21.438 4.277 1 97.44 308 VAL A CA 1
ATOM 2435 C C . VAL A 1 308 ? 23.516 21.828 2.914 1 97.44 308 VAL A C 1
ATOM 2437 O O . VAL A 1 308 ? 24.266 21.062 2.301 1 97.44 308 VAL A O 1
ATOM 2440 N N . SER A 1 309 ? 23.094 22.922 2.391 1 96.5 309 SER A N 1
ATOM 2441 C CA . SER A 1 309 ? 23.719 23.594 1.255 1 96.5 309 SER A CA 1
ATOM 2442 C C . SER A 1 309 ? 24.641 24.719 1.716 1 96.5 309 SER A C 1
ATOM 2444 O O . SER A 1 309 ? 24.922 24.844 2.908 1 96.5 309 SER A O 1
ATOM 2446 N N . LYS A 1 310 ? 25.172 25.453 0.763 1 95.75 310 LYS A N 1
ATOM 2447 C CA . LYS A 1 310 ? 26.047 26.562 1.106 1 95.75 310 LYS A CA 1
ATOM 2448 C C . LYS A 1 310 ? 25.359 27.531 2.068 1 95.75 310 LYS A C 1
ATOM 2450 O O . LYS A 1 310 ? 24.172 27.828 1.912 1 95.75 310 LYS A O 1
ATOM 2455 N N . GLY A 1 311 ? 26.078 28 3.074 1 96.56 311 GLY A N 1
ATOM 2456 C CA . GLY A 1 311 ? 25.531 28.891 4.074 1 96.56 311 GLY A CA 1
ATOM 2457 C C . GLY A 1 311 ? 24.734 28.172 5.148 1 96.56 311 GLY A C 1
ATOM 2458 O O . GLY A 1 311 ? 23.969 28.797 5.887 1 96.56 311 GLY A O 1
ATOM 2459 N N . ASN A 1 312 ? 24.875 26.828 5.199 1 97.44 312 ASN A N 1
ATOM 2460 C CA . ASN A 1 312 ? 24.125 26 6.137 1 97.44 312 ASN A CA 1
ATOM 2461 C C . ASN A 1 312 ? 22.625 26.172 5.969 1 97.44 312 ASN A C 1
ATOM 2463 O O . ASN A 1 312 ? 21.906 26.328 6.953 1 97.44 312 ASN A O 1
ATOM 2467 N N . LEU A 1 313 ? 22.188 26.328 4.727 1 98.38 313 LEU A N 1
ATOM 2468 C CA . LEU A 1 313 ? 20.781 26.375 4.387 1 98.38 313 LEU A CA 1
ATOM 2469 C C . LEU A 1 313 ? 20.234 24.984 4.098 1 98.38 313 LEU A C 1
ATOM 2471 O O . LEU A 1 313 ? 20.984 24 4.086 1 98.38 313 LEU A O 1
ATOM 2475 N N . LEU A 1 314 ? 18.875 24.906 3.959 1 97.75 314 LEU A N 1
ATOM 2476 C CA . LEU A 1 314 ? 18.281 23.641 3.531 1 97.75 314 LEU A CA 1
ATOM 2477 C C . LEU A 1 314 ? 18.828 23.203 2.182 1 97.75 314 LEU A C 1
ATOM 2479 O O . LEU A 1 314 ? 19.234 24.047 1.368 1 97.75 314 LEU A O 1
ATOM 2483 N N . PRO A 1 315 ? 18.953 21.922 1.954 1 95.12 315 PRO A N 1
ATOM 2484 C CA . PRO A 1 315 ? 19.406 21.469 0.641 1 95.12 315 PRO A CA 1
ATOM 2485 C C . PRO A 1 315 ? 18.422 21.781 -0.473 1 95.12 315 PRO A C 1
ATOM 2487 O O . PRO A 1 315 ? 17.25 22.062 -0.198 1 95.12 315 PRO A O 1
ATOM 2490 N N . ALA A 1 316 ? 18.906 21.781 -1.732 1 91.81 316 ALA A N 1
ATOM 2491 C CA . ALA A 1 316 ? 18.047 21.953 -2.906 1 91.81 316 ALA A CA 1
ATOM 2492 C C . ALA A 1 316 ? 17.219 20.688 -3.158 1 91.81 316 ALA A C 1
ATOM 2494 O O . ALA A 1 316 ? 17.594 19.594 -2.73 1 91.81 316 ALA A O 1
ATOM 2495 N N . GLY A 1 317 ? 16.141 20.891 -3.787 1 86.94 317 GLY A N 1
ATOM 2496 C CA . GLY A 1 317 ? 15.367 19.719 -4.188 1 86.94 317 GLY A CA 1
ATOM 2497 C C . GLY A 1 317 ? 13.891 19.844 -3.855 1 86.94 317 GLY A C 1
ATOM 2498 O O . GLY A 1 317 ? 13.125 18.891 -4.039 1 86.94 317 GLY A O 1
ATOM 2499 N N . GLY A 1 318 ? 13.484 20.938 -3.316 1 88.19 318 GLY A N 1
ATOM 2500 C CA . GLY A 1 318 ? 12.078 21.156 -3.012 1 88.19 318 GLY A CA 1
ATOM 2501 C C . GLY A 1 318 ? 11.297 21.75 -4.168 1 88.19 318 GLY A C 1
ATOM 2502 O O . GLY A 1 318 ? 11.672 21.578 -5.332 1 88.19 318 GLY A O 1
ATOM 2503 N N . MET A 1 319 ? 10.195 22.359 -3.84 1 85.94 319 MET A N 1
ATOM 2504 C CA . MET A 1 319 ? 9.312 22.953 -4.848 1 85.94 319 MET A CA 1
ATOM 2505 C C . MET A 1 319 ? 9.156 24.453 -4.629 1 85.94 319 MET A C 1
ATOM 2507 O O . MET A 1 319 ? 8.844 24.891 -3.521 1 85.94 319 MET A O 1
ATOM 2511 N N . CYS A 1 320 ? 9.391 25.188 -5.715 1 89.06 320 CYS A N 1
ATOM 2512 C CA . CYS A 1 320 ? 9.219 26.641 -5.641 1 89.06 320 CYS A CA 1
ATOM 2513 C C . CYS A 1 320 ? 9.227 27.25 -7.035 1 89.06 320 CYS A C 1
ATOM 2515 O O . CYS A 1 320 ? 9.312 26.547 -8.039 1 89.06 320 CYS A O 1
ATOM 2517 N N . HIS A 1 321 ? 8.938 28.547 -7.094 1 86.38 321 HIS A N 1
ATOM 2518 C CA . HIS A 1 321 ? 9.156 29.344 -8.297 1 86.38 321 HIS A CA 1
ATOM 2519 C C . HIS A 1 321 ? 10.555 29.953 -8.305 1 86.38 321 HIS A C 1
ATOM 2521 O O . HIS A 1 321 ? 10.914 30.703 -7.398 1 86.38 321 HIS A O 1
ATOM 2527 N N . LEU A 1 322 ? 11.312 29.562 -9.305 1 88.75 322 LEU A N 1
ATOM 2528 C CA . LEU A 1 322 ? 12.656 30.109 -9.438 1 88.75 322 LEU A CA 1
ATOM 2529 C C . LEU A 1 322 ? 12.672 31.297 -10.391 1 88.75 322 LEU A C 1
ATOM 2531 O O . LEU A 1 322 ? 12.461 31.125 -11.594 1 88.75 322 LEU A O 1
ATOM 2535 N N . ASN A 1 323 ? 12.875 32.469 -9.82 1 85.44 323 ASN A N 1
ATOM 2536 C CA . ASN A 1 323 ? 12.852 33.688 -10.617 1 85.44 323 ASN A CA 1
ATOM 2537 C C . ASN A 1 323 ? 14.25 34.281 -10.742 1 85.44 323 ASN A C 1
ATOM 2539 O O . ASN A 1 323 ? 14.508 35.062 -11.656 1 85.44 323 ASN A O 1
ATOM 2543 N N . ASP A 1 324 ? 15.078 33.906 -9.812 1 92.19 324 ASP A N 1
ATOM 2544 C CA . ASP A 1 324 ? 16.406 34.5 -9.773 1 92.19 324 ASP A CA 1
ATOM 2545 C C . ASP A 1 324 ? 17.5 33.469 -9.984 1 92.19 324 ASP A C 1
ATOM 2547 O O . ASP A 1 324 ? 17.391 32.344 -9.484 1 92.19 324 ASP A O 1
ATOM 2551 N N . THR A 1 325 ? 18.469 33.844 -10.75 1 92.31 325 THR A N 1
ATOM 2552 C CA . THR A 1 325 ? 19.594 32.938 -11.016 1 92.31 325 THR A CA 1
ATOM 2553 C C . THR A 1 325 ? 20.312 32.562 -9.719 1 92.31 325 THR A C 1
ATOM 2555 O O . THR A 1 325 ? 20.578 33.438 -8.891 1 92.31 325 THR A O 1
ATOM 2558 N N . GLY A 1 326 ? 20.578 31.312 -9.609 1 92.06 326 GLY A N 1
ATOM 2559 C CA . GLY A 1 326 ? 21.328 30.859 -8.453 1 92.06 326 GLY A CA 1
ATOM 2560 C C . GLY A 1 326 ? 20.438 30.391 -7.316 1 92.06 326 GLY A C 1
ATOM 2561 O O . GLY A 1 326 ? 20.906 29.719 -6.391 1 92.06 326 GLY A O 1
ATOM 2562 N N . ASP A 1 327 ? 19.172 30.781 -7.418 1 94.62 327 ASP A N 1
ATOM 2563 C CA . ASP A 1 327 ? 18.219 30.328 -6.402 1 94.62 327 ASP A CA 1
ATOM 2564 C C . ASP A 1 327 ? 17.938 28.844 -6.539 1 94.62 327 ASP A C 1
ATOM 2566 O O . ASP A 1 327 ? 18.219 28.234 -7.578 1 94.62 327 ASP A O 1
ATOM 2570 N N . PHE A 1 328 ? 17.531 28.188 -5.504 1 93.69 328 PHE A N 1
ATOM 2571 C CA . PHE A 1 328 ? 17.094 26.797 -5.508 1 93.69 328 PHE A CA 1
ATOM 2572 C C . PHE A 1 328 ? 15.914 26.609 -4.555 1 93.69 328 PHE A C 1
ATOM 2574 O O . PHE A 1 328 ? 15.688 27.438 -3.666 1 93.69 328 PHE A O 1
ATOM 2581 N N . CYS A 1 329 ? 15.141 25.641 -4.758 1 93.06 329 CYS A N 1
ATOM 2582 C CA . CYS A 1 329 ? 13.977 25.344 -3.932 1 93.06 329 CYS A CA 1
ATOM 2583 C C . CYS A 1 329 ? 14.375 24.531 -2.705 1 93.06 329 CYS A C 1
ATOM 2585 O O . CYS A 1 329 ? 15.023 23.484 -2.83 1 93.06 329 CYS A O 1
ATOM 2587 N N . LEU A 1 330 ? 13.953 24.969 -1.559 1 94.75 330 LEU A N 1
ATOM 2588 C CA . LEU A 1 330 ? 14.344 24.391 -0.275 1 94.75 330 LEU A CA 1
ATOM 2589 C C . LEU A 1 330 ? 13.688 23.031 -0.073 1 94.75 330 LEU A C 1
ATOM 2591 O O . LEU A 1 330 ? 12.484 22.875 -0.295 1 94.75 330 LEU A O 1
ATOM 2595 N N . LEU A 1 331 ? 14.531 22.031 0.316 1 93.5 331 LEU A N 1
ATOM 2596 C CA . LEU A 1 331 ? 14.055 20.688 0.625 1 93.5 331 LEU A CA 1
ATOM 2597 C C . LEU A 1 331 ? 14.023 20.453 2.133 1 93.5 331 LEU A C 1
ATOM 2599 O O . LEU A 1 331 ? 15.031 20.656 2.816 1 93.5 331 LEU A O 1
ATOM 2603 N N . ALA A 1 332 ? 12.898 20.109 2.713 1 95.62 332 ALA A N 1
ATOM 2604 C CA . ALA A 1 332 ? 12.711 19.797 4.125 1 95.62 332 ALA A CA 1
ATOM 2605 C C . ALA A 1 332 ? 11.75 18.609 4.297 1 95.62 332 ALA A C 1
ATOM 2607 O O . ALA A 1 332 ? 11.383 17.953 3.322 1 95.62 332 ALA A O 1
ATOM 2608 N N . GLY A 1 333 ? 11.5 18.25 5.57 1 94 333 GLY A N 1
ATOM 2609 C CA . GLY A 1 333 ? 10.562 17.172 5.848 1 94 333 GLY A CA 1
ATOM 2610 C C . GLY A 1 333 ? 9.188 17.406 5.266 1 94 333 GLY A C 1
ATOM 2611 O O . GLY A 1 333 ? 8.5 16.453 4.867 1 94 333 GLY A O 1
ATOM 2612 N N . ASP A 1 334 ? 8.797 18.656 5.297 1 91.44 334 ASP A N 1
ATOM 2613 C CA . ASP A 1 334 ? 7.559 19.094 4.672 1 91.44 334 ASP A CA 1
ATOM 2614 C C . ASP A 1 334 ? 7.816 19.656 3.277 1 91.44 334 ASP A C 1
ATOM 2616 O O . ASP A 1 334 ? 8.898 20.188 3.004 1 91.44 334 ASP A O 1
ATOM 2620 N N . GLU A 1 335 ? 6.91 19.609 2.365 1 88.44 335 GLU A N 1
ATOM 2621 C CA . GLU A 1 335 ? 7.105 20.016 0.981 1 88.44 335 GLU A CA 1
ATOM 2622 C C . GLU A 1 335 ? 6.855 21.516 0.819 1 88.44 335 GLU A C 1
ATOM 2624 O O . GLU A 1 335 ? 7.082 22.078 -0.256 1 88.44 335 GLU A O 1
ATOM 2629 N N . ARG A 1 336 ? 6.586 22.312 1.926 1 92.12 336 ARG A N 1
ATOM 2630 C CA . ARG A 1 336 ? 6.121 23.703 1.81 1 92.12 336 ARG A CA 1
ATOM 2631 C C . ARG A 1 336 ? 7.152 24.672 2.369 1 92.12 336 ARG A C 1
ATOM 2633 O O . ARG A 1 336 ? 6.832 25.828 2.668 1 92.12 336 ARG A O 1
ATOM 2640 N N . PRO A 1 337 ? 8.352 24.281 2.555 1 94.88 337 PRO A N 1
ATOM 2641 C CA . PRO A 1 337 ? 9.289 25.219 3.193 1 94.88 337 PRO A CA 1
ATOM 2642 C C . PRO A 1 337 ? 9.453 26.516 2.418 1 94.88 337 PRO A C 1
ATOM 2644 O O . PRO A 1 337 ? 9.812 27.547 2.996 1 94.88 337 PRO A O 1
ATOM 2647 N N . SER A 1 338 ? 9.141 26.531 1.145 1 92.94 338 SER A N 1
ATOM 2648 C CA . SER A 1 338 ? 9.344 27.719 0.314 1 92.94 338 SER A CA 1
ATOM 2649 C C . SER A 1 338 ? 8.055 28.5 0.142 1 92.94 338 SER A C 1
ATOM 2651 O O . SER A 1 338 ? 7.984 29.438 -0.67 1 92.94 338 SER A O 1
ATOM 2653 N N . GLU A 1 339 ? 7.008 28.172 0.867 1 93.75 339 GLU A N 1
ATOM 2654 C CA . GLU A 1 339 ? 5.699 28.781 0.69 1 93.75 339 GLU A CA 1
ATOM 2655 C C . GLU A 1 339 ? 5.754 30.297 0.939 1 93.75 339 GLU A C 1
ATOM 2657 O O . GLU A 1 339 ? 5.125 31.078 0.221 1 93.75 339 GLU A O 1
ATOM 2662 N N . ILE A 1 340 ? 6.383 30.734 1.946 1 96.19 340 ILE A N 1
ATOM 2663 C CA . ILE A 1 340 ? 6.578 32.125 2.307 1 96.19 340 ILE A CA 1
ATOM 2664 C C . ILE A 1 340 ? 7.918 32.312 3.02 1 96.19 340 ILE A C 1
ATOM 2666 O O . ILE A 1 340 ? 8.352 31.406 3.754 1 96.19 340 ILE A O 1
ATOM 2670 N N . PRO A 1 341 ? 8.641 33.312 2.857 1 97.56 341 PRO A N 1
ATOM 2671 C CA . PRO A 1 341 ? 10 33.469 3.377 1 97.56 341 PRO A CA 1
ATOM 2672 C C . PRO A 1 341 ? 10.078 33.312 4.891 1 97.56 341 PRO A C 1
ATOM 2674 O O . PRO A 1 341 ? 11.07 32.781 5.41 1 97.56 341 PRO A O 1
ATOM 2677 N N . SER A 1 342 ? 9.086 33.781 5.637 1 98.06 342 SER A N 1
ATOM 2678 C CA . SER A 1 342 ? 9.086 33.625 7.086 1 98.06 342 SER A CA 1
ATOM 2679 C C . SER A 1 342 ? 9.141 32.156 7.484 1 98.06 342 SER A C 1
ATOM 2681 O O . SER A 1 342 ? 9.852 31.797 8.422 1 98.06 342 SER A O 1
ATOM 2683 N N . LEU A 1 343 ? 8.414 31.297 6.766 1 97.81 343 LEU A N 1
ATOM 2684 C CA . LEU A 1 343 ? 8.406 29.859 7 1 97.81 343 LEU A CA 1
ATOM 2685 C C . LEU A 1 343 ? 9.75 29.234 6.637 1 97.81 343 LEU A C 1
ATOM 2687 O O . LEU A 1 343 ? 10.297 28.438 7.395 1 97.81 343 LEU A O 1
ATOM 2691 N N . GLY A 1 344 ? 10.266 29.625 5.43 1 98.06 344 GLY A N 1
ATOM 2692 C CA . GLY A 1 344 ? 11.578 29.156 5.031 1 98.06 344 GLY A CA 1
ATOM 2693 C C . GLY A 1 344 ? 12.664 29.5 6.031 1 98.06 344 GLY A C 1
ATOM 2694 O O . GLY A 1 344 ? 13.539 28.672 6.316 1 98.06 344 GLY A O 1
ATOM 2695 N N . GLY A 1 345 ? 12.578 30.734 6.527 1 98.44 345 GLY A N 1
ATOM 2696 C CA . GLY A 1 345 ? 13.531 31.141 7.551 1 98.44 345 GLY A CA 1
ATOM 2697 C C . GLY A 1 345 ? 13.484 30.281 8.797 1 98.44 345 GLY A C 1
ATOM 2698 O O . GLY A 1 345 ? 14.523 29.906 9.344 1 98.44 345 GLY A O 1
ATOM 2699 N N . LEU A 1 346 ? 12.297 29.953 9.234 1 98.62 346 LEU A N 1
ATOM 2700 C CA . LEU A 1 346 ? 12.156 29.109 10.414 1 98.62 346 LEU A CA 1
ATOM 2701 C C . LEU A 1 346 ? 12.703 27.703 10.148 1 98.62 346 LEU A C 1
ATOM 2703 O O . LEU A 1 346 ? 13.289 27.078 11.031 1 98.62 346 LEU A O 1
ATOM 2707 N N . HIS A 1 347 ? 12.5 27.188 8.922 1 98.69 347 HIS A N 1
ATOM 2708 C CA . HIS A 1 347 ? 13.078 25.891 8.578 1 98.69 347 HIS A CA 1
ATOM 2709 C C . HIS A 1 347 ? 14.602 25.922 8.695 1 98.69 347 HIS A C 1
ATOM 2711 O O . HIS A 1 347 ? 15.211 24.969 9.195 1 98.69 347 HIS A O 1
ATOM 2717 N N . VAL A 1 348 ? 15.227 26.969 8.227 1 98.69 348 VAL A N 1
ATOM 2718 C CA . VAL A 1 348 ? 16.672 27.109 8.32 1 98.69 348 VAL A CA 1
ATOM 2719 C C . VAL A 1 348 ? 17.094 27.156 9.781 1 98.69 348 VAL A C 1
ATOM 2721 O O . VAL A 1 348 ? 18.062 26.5 10.18 1 98.69 348 VAL A O 1
ATOM 2724 N N . VAL A 1 349 ? 16.359 27.875 10.57 1 98.75 349 VAL A N 1
ATOM 2725 C CA . VAL A 1 349 ? 16.656 28.031 11.992 1 98.75 349 VAL A CA 1
ATOM 2726 C C . VAL A 1 349 ? 16.672 26.656 12.656 1 98.75 349 VAL A C 1
ATOM 2728 O O . VAL A 1 349 ? 17.625 26.312 13.359 1 98.75 349 VAL A O 1
ATOM 2731 N N . TRP A 1 350 ? 15.758 25.891 12.43 1 98.81 350 TRP A N 1
ATOM 2732 C CA . TRP A 1 350 ? 15.633 24.609 13.141 1 98.81 350 TRP A CA 1
ATOM 2733 C C . TRP A 1 350 ? 16.578 23.562 12.562 1 98.81 350 TRP A C 1
ATOM 2735 O O . TRP A 1 350 ? 17.031 22.672 13.273 1 98.81 350 TRP A O 1
ATOM 2745 N N . LEU A 1 351 ? 16.844 23.656 11.25 1 98.56 351 LEU A N 1
ATOM 2746 C CA . LEU A 1 351 ? 17.906 22.812 10.688 1 98.56 351 LEU A CA 1
ATOM 2747 C C . LEU A 1 351 ? 19.25 23.109 11.352 1 98.56 351 LEU A C 1
ATOM 2749 O O . LEU A 1 351 ? 19.953 22.188 11.758 1 98.56 351 LEU A O 1
ATOM 2753 N N . ARG A 1 352 ? 19.609 24.391 11.445 1 98.62 352 ARG A N 1
ATOM 2754 C CA . ARG A 1 352 ? 20.859 24.797 12.078 1 98.62 352 ARG A CA 1
ATOM 2755 C C . ARG A 1 352 ? 20.891 24.359 13.539 1 98.62 352 ARG A C 1
ATOM 2757 O O . ARG A 1 352 ? 21.938 23.922 14.039 1 98.62 352 ARG A O 1
ATOM 2764 N N . LEU A 1 353 ? 19.719 24.516 14.18 1 98.81 353 LEU A N 1
ATOM 2765 C CA . LEU A 1 353 ? 19.625 24.094 15.57 1 98.81 353 LEU A CA 1
ATOM 2766 C C . LEU A 1 353 ? 19.953 22.609 15.719 1 98.81 353 LEU A C 1
ATOM 2768 O O . LEU A 1 353 ? 20.719 22.219 16.609 1 98.81 353 LEU A O 1
ATOM 2772 N N . HIS A 1 354 ? 19.359 21.781 14.852 1 98.75 354 HIS A N 1
ATOM 2773 C CA . HIS A 1 354 ? 19.672 20.359 14.883 1 98.75 354 HIS A CA 1
ATOM 2774 C C . HIS A 1 354 ? 21.172 20.109 14.797 1 98.75 354 HIS A C 1
ATOM 2776 O O . HIS A 1 354 ? 21.719 19.312 15.555 1 98.75 354 HIS A O 1
ATOM 2782 N N . ASN A 1 355 ? 21.781 20.75 13.844 1 98.56 355 ASN A N 1
ATOM 2783 C CA . ASN A 1 355 ? 23.203 20.484 13.602 1 98.56 355 ASN A CA 1
ATOM 2784 C C . ASN A 1 355 ? 24.062 20.984 14.758 1 98.56 355 ASN A C 1
ATOM 2786 O O . ASN A 1 355 ? 25.078 20.375 15.094 1 98.56 355 ASN A O 1
ATOM 2790 N N . ILE A 1 356 ? 23.703 22.094 15.375 1 98.38 356 ILE A N 1
ATOM 2791 C CA . ILE A 1 356 ? 24.406 22.594 16.562 1 98.38 356 ILE A CA 1
ATOM 2792 C C . ILE A 1 356 ? 24.297 21.562 17.688 1 98.38 356 ILE A C 1
ATOM 2794 O O . ILE A 1 356 ? 25.312 21.203 18.297 1 98.38 356 ILE A O 1
ATOM 2798 N N . ILE A 1 357 ? 23.094 21.094 17.906 1 98.62 357 ILE A N 1
ATOM 2799 C CA . ILE A 1 357 ? 22.859 20.141 19 1 98.62 357 ILE A CA 1
ATOM 2800 C C . ILE A 1 357 ? 23.562 18.812 18.688 1 98.62 357 ILE A C 1
ATOM 2802 O O . ILE A 1 357 ? 24.188 18.219 19.578 1 98.62 357 ILE A O 1
ATOM 2806 N N . ALA A 1 358 ? 23.469 18.359 17.438 1 98.12 358 ALA A N 1
ATOM 2807 C CA . ALA A 1 358 ? 24.094 17.094 17.047 1 98.12 358 ALA A CA 1
ATOM 2808 C C . ALA A 1 358 ? 25.594 17.109 17.328 1 98.12 358 ALA A C 1
ATOM 2810 O O . ALA A 1 358 ? 26.141 16.141 17.844 1 98.12 358 ALA A O 1
ATOM 2811 N N . LYS A 1 359 ? 26.266 18.234 17.016 1 97 359 LYS A N 1
ATOM 2812 C CA . LYS A 1 359 ? 27.703 18.359 17.266 1 97 359 LYS A CA 1
ATOM 2813 C C . LYS A 1 359 ? 28 18.281 18.766 1 97 359 LYS A C 1
ATOM 2815 O O . LYS A 1 359 ? 28.984 17.641 19.172 1 97 359 LYS A O 1
ATOM 2820 N N . GLN A 1 360 ? 27.156 18.906 19.531 1 97.12 360 GLN A N 1
ATOM 2821 C CA . GLN A 1 360 ? 27.359 18.891 20.984 1 97.12 360 GLN A CA 1
ATOM 2822 C C . GLN A 1 360 ? 27.109 17.5 21.562 1 97.12 360 GLN A C 1
ATOM 2824 O O . GLN A 1 360 ? 27.859 17.031 22.422 1 97.12 360 GLN A O 1
ATOM 2829 N N . ILE A 1 361 ? 26.016 16.844 21.109 1 97.44 361 ILE A N 1
ATOM 2830 C CA . ILE A 1 361 ? 25.688 15.508 21.578 1 97.44 361 ILE A CA 1
ATOM 2831 C C . ILE A 1 361 ? 26.812 14.539 21.219 1 97.44 361 ILE A C 1
ATOM 2833 O O . ILE A 1 361 ? 27.188 13.695 22.031 1 97.44 361 ILE A O 1
ATOM 2837 N N . ARG A 1 362 ? 27.266 14.641 19.953 1 94.31 362 ARG A N 1
ATOM 2838 C CA . ARG A 1 362 ? 28.375 13.781 19.516 1 94.31 362 ARG A CA 1
ATOM 2839 C C . ARG A 1 362 ? 29.594 13.992 20.406 1 94.31 362 ARG A C 1
ATOM 2841 O O . ARG A 1 362 ? 30.266 13.023 20.781 1 94.31 362 ARG A O 1
ATOM 2848 N N . TYR A 1 363 ? 29.875 15.188 20.734 1 94.31 363 TYR A N 1
ATOM 2849 C CA . TYR A 1 363 ? 31.047 15.539 21.531 1 94.31 363 TYR A CA 1
ATOM 2850 C C . TYR A 1 363 ? 30.953 14.961 22.938 1 94.31 363 TYR A C 1
ATOM 2852 O O . TYR A 1 363 ? 31.922 14.398 23.453 1 94.31 363 TYR A O 1
ATOM 2860 N N . TYR A 1 364 ? 29.797 14.969 23.578 1 94.25 364 TYR A N 1
ATOM 2861 C CA . TYR A 1 364 ? 29.672 14.617 25 1 94.25 364 TYR A CA 1
ATOM 2862 C C . TYR A 1 364 ? 29.281 13.156 25.156 1 94.25 364 TYR A C 1
ATOM 2864 O O . TYR A 1 364 ? 29.625 12.516 26.156 1 94.25 364 TYR A O 1
ATOM 2872 N N . SER A 1 365 ? 28.438 12.469 24.359 1 88.88 365 SER A N 1
ATOM 2873 C CA . SER A 1 365 ? 27.828 11.164 24.594 1 88.88 365 SER A CA 1
ATOM 2874 C C . SER A 1 365 ? 28.641 10.055 23.938 1 88.88 365 SER A C 1
ATOM 2876 O O . SER A 1 365 ? 28.531 8.883 24.297 1 88.88 365 SER A O 1
ATOM 2878 N N . LYS A 1 366 ? 29.5 10.117 23 1 82.62 366 LYS A N 1
ATOM 2879 C CA . LYS A 1 366 ? 30.25 9.133 22.234 1 82.62 366 LYS A CA 1
ATOM 2880 C C . LYS A 1 366 ? 29.328 8.156 21.531 1 82.62 366 LYS A C 1
ATOM 2882 O O . LYS A 1 366 ? 29.656 6.98 21.359 1 82.62 366 LYS A O 1
ATOM 2887 N N . MET A 1 367 ? 28.062 8.547 21.359 1 89.19 367 MET A N 1
ATOM 2888 C CA . MET A 1 367 ? 27.078 7.766 20.625 1 89.19 367 MET A CA 1
ATOM 2889 C C . MET A 1 367 ? 27.5 7.598 19.172 1 89.19 367 MET A C 1
ATOM 2891 O O . MET A 1 367 ? 28.25 8.414 18.641 1 89.19 367 MET A O 1
ATOM 2895 N N . LEU A 1 368 ? 27.047 6.449 18.578 1 90.81 368 LEU A N 1
ATOM 2896 C CA . LEU A 1 368 ? 27.172 6.293 17.141 1 90.81 368 LEU A CA 1
ATOM 2897 C C . LEU A 1 368 ? 26.328 7.34 16.406 1 90.81 368 LEU A C 1
ATOM 2899 O O . LEU A 1 368 ? 25.359 7.863 16.953 1 90.81 368 LEU A O 1
ATOM 2903 N N . SER A 1 369 ? 26.719 7.664 15.188 1 92.19 369 SER A N 1
ATOM 2904 C CA . SER A 1 369 ? 26.125 8.734 14.398 1 92.19 369 SER A CA 1
ATOM 2905 C C . SER A 1 369 ? 24.609 8.586 14.312 1 92.19 369 SER A C 1
ATOM 2907 O O . SER A 1 369 ? 23.875 9.57 14.391 1 92.19 369 SER A O 1
ATOM 2909 N N . GLN A 1 370 ? 24.172 7.34 14.133 1 92.38 370 GLN A N 1
ATOM 2910 C CA . GLN A 1 370 ? 22.734 7.105 14.039 1 92.38 370 GLN A CA 1
ATOM 2911 C C . GLN A 1 370 ? 22.031 7.508 15.328 1 92.38 370 GLN A C 1
ATOM 2913 O O . GLN A 1 370 ? 20.953 8.125 15.289 1 92.38 370 GLN A O 1
ATOM 2918 N N . ASN A 1 371 ? 22.656 7.148 16.422 1 94.69 371 ASN A N 1
ATOM 2919 C CA . ASN A 1 371 ? 22.047 7.484 17.703 1 94.69 371 ASN A CA 1
ATOM 2920 C C . ASN A 1 371 ? 22.172 8.977 18.016 1 94.69 371 ASN A C 1
ATOM 2922 O O . ASN A 1 371 ? 21.297 9.555 18.656 1 94.69 371 ASN A O 1
ATOM 2926 N N . VAL A 1 372 ? 23.297 9.602 17.547 1 96.75 372 VAL A N 1
ATOM 2927 C CA . VAL A 1 372 ? 23.406 11.047 17.672 1 96.75 372 VAL A CA 1
ATOM 2928 C C . VAL A 1 372 ? 22.25 11.719 16.938 1 96.75 372 VAL A C 1
ATOM 2930 O O . VAL A 1 372 ? 21.609 12.641 17.469 1 96.75 372 VAL A O 1
ATOM 2933 N N . TYR A 1 373 ? 21.984 11.234 15.734 1 97.19 373 TYR A N 1
ATOM 2934 C CA . TYR A 1 373 ? 20.875 11.766 14.93 1 97.19 373 TYR A CA 1
ATOM 2935 C C . TYR A 1 373 ? 19.547 11.617 15.664 1 97.19 373 TYR A C 1
ATOM 2937 O O . TYR A 1 373 ? 18.797 12.578 15.789 1 97.19 373 TYR A O 1
ATOM 2945 N N . LEU A 1 374 ? 19.234 10.398 16.172 1 96.81 374 LEU A N 1
ATOM 2946 C CA . LEU A 1 374 ? 17.953 10.117 16.797 1 96.81 374 LEU A CA 1
ATOM 2947 C C . LEU A 1 374 ? 17.812 10.898 18.109 1 96.81 374 LEU A C 1
ATOM 2949 O O . LEU A 1 374 ? 16.734 11.43 18.391 1 96.81 374 LEU A O 1
ATOM 2953 N N . GLU A 1 375 ? 18.891 10.953 18.875 1 97.75 375 GLU A N 1
ATOM 2954 C CA . GLU A 1 375 ? 18.859 11.719 20.109 1 97.75 375 GLU A CA 1
ATOM 2955 C C . GLU A 1 375 ? 18.641 13.203 19.844 1 97.75 375 GLU A C 1
ATOM 2957 O O . GLU A 1 375 ? 17.891 13.867 20.562 1 97.75 375 GLU A O 1
ATOM 2962 N N . THR A 1 376 ? 19.328 13.703 18.859 1 98.44 376 THR A N 1
ATOM 2963 C CA . THR A 1 376 ? 19.172 15.109 18.5 1 98.44 376 THR A CA 1
ATOM 2964 C C . THR A 1 376 ? 17.75 15.398 18.062 1 98.44 376 THR A C 1
ATOM 2966 O O . THR A 1 376 ? 17.156 16.406 18.453 1 98.44 376 THR A O 1
ATOM 2969 N N . LYS A 1 377 ? 17.188 14.508 17.188 1 98.25 377 LYS A N 1
ATOM 2970 C CA . LYS A 1 377 ? 15.805 14.648 16.75 1 98.25 377 LYS A CA 1
ATOM 2971 C C . LYS A 1 377 ? 14.852 14.68 17.953 1 98.25 377 LYS A C 1
ATOM 2973 O O . LYS A 1 377 ? 13.898 15.461 17.969 1 98.25 377 LYS A O 1
ATOM 2978 N N . LYS A 1 378 ? 15.102 13.844 18.922 1 98.31 378 LYS A N 1
ATOM 2979 C CA . LYS A 1 378 ? 14.297 13.812 20.141 1 98.31 378 LYS A CA 1
ATOM 2980 C C . LYS A 1 378 ? 14.375 15.148 20.891 1 98.31 378 LYS A C 1
ATOM 2982 O O . LYS A 1 378 ? 13.352 15.672 21.344 1 98.31 378 LYS A O 1
ATOM 2987 N N . ILE A 1 379 ? 15.57 15.719 21.016 1 98.75 379 ILE A N 1
ATOM 2988 C CA . ILE A 1 379 ? 15.781 16.984 21.719 1 98.75 379 ILE A CA 1
ATOM 2989 C C . ILE A 1 379 ? 15.094 18.109 20.953 1 98.75 379 ILE A C 1
ATOM 2991 O O . ILE A 1 379 ? 14.422 18.953 21.562 1 98.75 379 ILE A O 1
ATOM 2995 N N . VAL A 1 380 ? 15.242 18.125 19.656 1 98.81 380 VAL A N 1
ATOM 2996 C CA . VAL A 1 380 ? 14.609 19.141 18.844 1 98.81 380 VAL A CA 1
ATOM 2997 C C . VAL A 1 380 ? 13.094 19.062 18.984 1 98.81 380 VAL A C 1
ATOM 2999 O O . VAL A 1 380 ? 12.406 20.078 19.109 1 98.81 380 VAL A O 1
ATOM 3002 N N . GLY A 1 381 ? 12.57 17.812 18.953 1 98.5 381 GLY A N 1
ATOM 3003 C CA . GLY A 1 381 ? 11.148 17.641 19.188 1 98.5 381 GLY A CA 1
ATOM 3004 C C . GLY A 1 381 ? 10.703 18.188 20.531 1 98.5 381 GLY A C 1
ATOM 3005 O O . GLY A 1 381 ? 9.656 18.828 20.625 1 98.5 381 GLY A O 1
ATOM 3006 N N . ALA A 1 382 ? 11.5 17.969 21.516 1 98.75 382 ALA A N 1
ATOM 3007 C CA . ALA A 1 382 ? 11.211 18.469 22.844 1 98.75 382 ALA A CA 1
ATOM 3008 C C . ALA A 1 382 ? 11.219 20 22.875 1 98.75 382 ALA A C 1
ATOM 3010 O O . ALA A 1 382 ? 10.367 20.625 23.516 1 98.75 382 ALA A O 1
ATOM 3011 N N . LEU A 1 383 ? 12.156 20.578 22.203 1 98.88 383 LEU A N 1
ATOM 3012 C CA . LEU A 1 383 ? 12.25 22.031 22.156 1 98.88 383 LEU A CA 1
ATOM 3013 C C . LEU A 1 383 ? 11.062 22.641 21.406 1 98.88 383 LEU A C 1
ATOM 3015 O O . LEU A 1 383 ? 10.578 23.703 21.766 1 98.88 383 LEU A O 1
ATOM 3019 N N . LEU A 1 384 ? 10.602 21.938 20.359 1 98.88 384 LEU A N 1
ATOM 3020 C CA . LEU A 1 384 ? 9.383 22.375 19.688 1 98.88 384 LEU A CA 1
ATOM 3021 C C . LEU A 1 384 ? 8.195 22.344 20.625 1 98.88 384 LEU A C 1
ATOM 3023 O O . LEU A 1 384 ? 7.379 23.281 20.641 1 98.88 384 LEU A O 1
ATOM 3027 N N . GLN A 1 385 ? 8.094 21.281 21.375 1 98.75 385 GLN A N 1
ATOM 3028 C CA . GLN A 1 385 ? 7.02 21.172 22.359 1 98.75 385 GLN A CA 1
ATOM 3029 C C . GLN A 1 385 ? 7.141 22.25 23.438 1 98.75 385 GLN A C 1
ATOM 3031 O O . GLN A 1 385 ? 6.148 22.891 23.797 1 98.75 385 GLN A O 1
ATOM 3036 N N . GLN A 1 386 ? 8.367 22.5 23.844 1 98.12 386 GLN A N 1
ATOM 3037 C CA . GLN A 1 386 ? 8.633 23.516 24.875 1 98.12 386 GLN A CA 1
ATOM 3038 C C . GLN A 1 386 ? 8.227 24.906 24.391 1 98.12 386 GLN A C 1
ATOM 3040 O O . GLN A 1 386 ? 7.527 25.641 25.109 1 98.12 386 GLN A O 1
ATOM 3045 N N . VAL A 1 387 ? 8.609 25.266 23.234 1 98.69 387 VAL A N 1
ATOM 3046 C CA . VAL A 1 387 ? 8.312 26.578 22.688 1 98.69 387 VAL A CA 1
ATOM 3047 C C . VAL A 1 387 ? 6.809 26.703 22.422 1 98.69 387 VAL A C 1
ATOM 3049 O O . VAL A 1 387 ? 6.203 27.734 22.719 1 98.69 387 VAL A O 1
ATOM 3052 N N . THR A 1 388 ? 6.176 25.672 21.906 1 98.81 388 THR A N 1
ATOM 3053 C CA . THR A 1 388 ? 4.762 25.703 21.547 1 98.81 388 THR A CA 1
ATOM 3054 C C . THR A 1 388 ? 3.896 25.844 22.797 1 98.81 388 THR A C 1
ATOM 3056 O O . THR A 1 388 ? 3.047 26.734 22.875 1 98.81 388 THR A O 1
ATOM 3059 N N . TYR A 1 389 ? 4.188 25.078 23.781 1 98.69 389 TYR A N 1
ATOM 3060 C CA . TYR A 1 389 ? 3.326 25.047 24.953 1 98.69 389 TYR A CA 1
ATOM 3061 C C . TYR A 1 389 ? 3.777 26.094 25.969 1 98.69 389 TYR A C 1
ATOM 3063 O O . TYR A 1 389 ? 2.967 26.594 26.766 1 98.69 389 TYR A O 1
ATOM 3071 N N . GLY A 1 390 ? 5.02 26.422 25.953 1 98.19 390 GLY A N 1
ATOM 3072 C CA . GLY A 1 390 ? 5.566 27.297 26.969 1 98.19 390 GLY A CA 1
ATOM 3073 C C . GLY A 1 390 ? 5.543 28.766 26.578 1 98.19 390 GLY A C 1
ATOM 3074 O O . GLY A 1 390 ? 5.543 29.641 27.438 1 98.19 390 GLY A O 1
ATOM 3075 N N . GLU A 1 391 ? 5.555 29.031 25.297 1 98.19 391 GLU A N 1
ATOM 3076 C CA . GLU A 1 391 ? 5.648 30.422 24.859 1 98.19 391 GLU A CA 1
ATOM 3077 C C . GLU A 1 391 ? 4.523 30.766 23.891 1 98.19 391 GLU A C 1
ATOM 3079 O O . GLU A 1 391 ? 3.877 31.812 24.031 1 98.19 391 GLU A O 1
ATOM 3084 N N . TYR A 1 392 ? 4.195 30.031 22.953 1 98.31 392 TYR A N 1
ATOM 3085 C CA . TYR A 1 392 ? 3.236 30.328 21.891 1 98.31 392 TYR A CA 1
ATOM 3086 C C . TYR A 1 392 ? 1.807 30.25 22.406 1 98.31 392 TYR A C 1
ATOM 3088 O O . TYR A 1 392 ? 1.048 31.219 22.312 1 98.31 392 TYR A O 1
ATOM 3096 N N . LEU A 1 393 ? 1.402 29.078 23.031 1 98.56 393 LEU A N 1
ATOM 3097 C CA . LEU A 1 393 ? 0.024 28.828 23.438 1 98.56 393 LEU A CA 1
ATOM 3098 C C . LEU A 1 393 ? -0.404 29.797 24.531 1 98.56 393 LEU A C 1
ATOM 3100 O O . LEU A 1 393 ? -1.563 30.219 24.578 1 98.56 393 LEU A O 1
ATOM 3104 N N . PRO A 1 394 ? 0.497 30.188 25.375 1 97.62 394 PRO A N 1
ATOM 3105 C CA . PRO A 1 394 ? 0.082 31.141 26.422 1 97.62 394 PRO A CA 1
ATOM 3106 C C . PRO A 1 394 ? -0.354 32.5 25.844 1 97.62 394 PRO A C 1
ATOM 3108 O O . PRO A 1 394 ? -1.019 33.281 26.531 1 97.62 394 PRO A O 1
ATOM 3111 N N . LEU A 1 395 ? 0.065 32.75 24.641 1 96.94 395 LEU A N 1
ATOM 3112 C CA . LEU A 1 395 ? -0.368 34 23.984 1 96.94 395 LEU A CA 1
ATOM 3113 C C . LEU A 1 395 ? -1.656 33.781 23.203 1 96.94 395 LEU A C 1
ATOM 3115 O O . LEU A 1 395 ? -2.4 34.719 22.938 1 96.94 395 LEU A O 1
ATOM 3119 N N . ILE A 1 396 ? -1.989 32.562 22.844 1 97.56 396 ILE A N 1
ATOM 3120 C CA . ILE A 1 396 ? -3.127 32.219 22 1 97.56 396 ILE A CA 1
ATOM 3121 C C . ILE A 1 396 ? -4.344 31.906 22.875 1 97.56 396 ILE A C 1
ATOM 3123 O O . ILE A 1 396 ? -5.477 32.25 22.5 1 97.56 396 ILE A O 1
ATOM 3127 N N . LEU A 1 397 ? -4.109 31.281 24 1 98.44 397 LEU A N 1
ATOM 3128 C CA . LEU A 1 397 ? -5.168 30.781 24.859 1 98.44 397 LEU A CA 1
ATOM 3129 C C . LEU A 1 397 ? -5.129 31.469 26.219 1 98.44 397 LEU A C 1
ATOM 3131 O O . LEU A 1 397 ? -4.051 31.781 26.734 1 98.44 397 LEU A O 1
ATOM 3135 N N . SER A 1 398 ? -6.242 31.594 26.828 1 98.19 398 SER A N 1
ATOM 3136 C CA . SER A 1 398 ? -6.32 32.188 28.141 1 98.19 398 SER A CA 1
ATOM 3137 C C . SER A 1 398 ? -5.707 31.281 29.203 1 98.19 398 SER A C 1
ATOM 3139 O O . SER A 1 398 ? -5.605 30.078 29.016 1 98.19 398 SER A O 1
ATOM 3141 N N . LYS A 1 399 ? -5.309 31.938 30.25 1 97.81 399 LYS A N 1
ATOM 3142 C CA . LYS A 1 399 ? -4.781 31.188 31.375 1 97.81 399 LYS A CA 1
ATOM 3143 C C . LYS A 1 399 ? -5.809 30.188 31.906 1 97.81 399 LYS A C 1
ATOM 3145 O O . LYS A 1 399 ? -5.461 29.062 32.281 1 97.81 399 LYS A O 1
ATOM 3150 N N . LYS A 1 400 ? -7.012 30.562 31.922 1 97.56 400 LYS A N 1
ATOM 3151 C CA . LYS A 1 400 ? -8.094 29.703 32.406 1 97.56 400 LYS A CA 1
ATOM 3152 C C . LYS A 1 400 ? -8.211 28.438 31.594 1 97.56 400 LYS A C 1
ATOM 3154 O O . LYS A 1 400 ? -8.297 27.328 32.125 1 97.56 400 LYS A O 1
ATOM 3159 N N . THR A 1 401 ? -8.242 28.594 30.266 1 97.88 401 THR A N 1
ATOM 3160 C CA . THR A 1 401 ? -8.359 27.453 29.359 1 97.88 401 THR A CA 1
ATOM 3161 C C . THR A 1 401 ? -7.152 26.531 29.5 1 97.88 401 THR A C 1
ATOM 3163 O O . THR A 1 401 ? -7.301 25.297 29.562 1 97.88 401 THR A O 1
ATOM 3166 N N . ARG A 1 402 ? -5.953 27.047 29.562 1 98.38 402 ARG A N 1
ATOM 3167 C CA . ARG A 1 402 ? -4.738 26.25 29.672 1 98.38 402 ARG A CA 1
ATOM 3168 C C . ARG A 1 402 ? -4.715 25.453 30.969 1 98.38 402 ARG A C 1
ATOM 3170 O O . ARG A 1 402 ? -4.316 24.281 30.984 1 98.38 402 ARG A O 1
ATOM 3177 N N . LYS A 1 403 ? -5.145 26.109 32.031 1 97.75 403 LYS A N 1
ATOM 3178 C CA . LYS A 1 403 ? -5.191 25.422 33.344 1 97.75 403 LYS A CA 1
ATOM 3179 C C . LYS A 1 403 ? -6.23 24.312 33.312 1 97.75 403 LYS A C 1
ATOM 3181 O O . LYS A 1 403 ? -5.961 23.203 33.781 1 97.75 403 LYS A O 1
ATOM 3186 N N . SER A 1 404 ? -7.375 24.641 32.812 1 97.75 404 SER A N 1
ATOM 3187 C CA . SER A 1 404 ? -8.477 23.672 32.812 1 97.75 404 SER A CA 1
ATOM 3188 C C . SER A 1 404 ? -8.141 22.453 31.969 1 97.75 404 SER A C 1
ATOM 3190 O O . SER A 1 404 ? -8.586 21.344 32.281 1 97.75 404 SER A O 1
ATOM 3192 N N . LEU A 1 405 ? -7.352 22.609 30.984 1 98.31 405 LEU A N 1
ATOM 3193 C CA . LEU A 1 405 ? -7.059 21.516 30.062 1 98.31 405 LEU A CA 1
ATOM 3194 C C . LEU A 1 405 ? -5.641 21 30.281 1 98.31 405 LEU A C 1
ATOM 3196 O O . LEU A 1 405 ? -5.137 20.203 29.484 1 98.31 405 LEU A O 1
ATOM 3200 N N . ASP A 1 406 ? -4.906 21.453 31.312 1 98.12 406 ASP A N 1
ATOM 3201 C CA . ASP A 1 406 ? -3.572 21 31.703 1 98.12 406 ASP A CA 1
ATOM 3202 C C . ASP A 1 406 ? -2.58 21.172 30.562 1 98.12 406 ASP A C 1
ATOM 3204 O O . ASP A 1 406 ? -1.896 20.219 30.172 1 98.12 406 ASP A O 1
ATOM 3208 N N . LEU A 1 407 ? -2.576 22.375 29.984 1 98.56 407 LEU A N 1
ATOM 3209 C CA . LEU A 1 407 ? -1.709 22.625 28.844 1 98.56 407 LEU A CA 1
ATOM 3210 C C . LEU A 1 407 ? -0.379 23.234 29.281 1 98.56 407 LEU A C 1
ATOM 3212 O O . LEU A 1 407 ? 0.61 23.172 28.547 1 98.56 407 LEU A O 1
ATOM 3216 N N . ASP A 1 408 ? -0.302 23.781 30.484 1 97.94 408 ASP A N 1
ATOM 3217 C CA . ASP A 1 408 ? 0.911 24.453 30.953 1 97.94 408 ASP A CA 1
ATOM 3218 C C . ASP A 1 408 ? 2.008 23.438 31.266 1 97.94 408 ASP A C 1
ATOM 3220 O O . ASP A 1 408 ? 1.722 22.328 31.719 1 97.94 408 ASP A O 1
ATOM 3224 N N . LEU A 1 409 ? 3.236 23.844 31.016 1 97.62 409 LEU A N 1
ATOM 3225 C CA . LEU A 1 409 ? 4.402 23.016 31.297 1 97.62 409 LEU A CA 1
ATOM 3226 C C . LEU A 1 409 ? 4.715 22.984 32.781 1 97.62 409 LEU A C 1
ATOM 3228 O O . LEU A 1 409 ? 4.395 23.938 33.5 1 97.62 409 LEU A O 1
ATOM 3232 N N . LYS A 1 410 ? 5.328 21.922 33.219 1 94.5 410 LYS A N 1
ATOM 3233 C CA . LYS A 1 410 ? 5.77 21.828 34.625 1 94.5 410 LYS A CA 1
ATOM 3234 C C . LYS A 1 410 ? 7.086 22.562 34.812 1 94.5 410 LYS A C 1
ATOM 3236 O O . LYS A 1 410 ? 8.008 22.438 34 1 94.5 410 LYS A O 1
ATOM 3241 N N . PRO A 1 411 ? 7.133 23.266 35.875 1 93 411 PRO A N 1
ATOM 3242 C CA . PRO A 1 411 ? 8.414 23.922 36.156 1 93 411 PRO A CA 1
ATOM 3243 C C . PRO A 1 411 ? 9.477 22.953 36.656 1 93 411 PRO A C 1
ATOM 3245 O O . PRO A 1 411 ? 10.672 23.219 36.531 1 93 411 PRO A O 1
ATOM 3248 N N . TRP A 1 412 ? 9.047 21.891 37.281 1 93.88 412 TRP A N 1
ATOM 3249 C CA . TRP A 1 412 ? 9.93 20.844 37.781 1 93.88 412 TRP A CA 1
ATOM 3250 C C . TRP A 1 412 ? 9.219 19.484 37.781 1 93.88 412 TRP A C 1
ATOM 3252 O O . TRP A 1 412 ? 7.988 19.422 37.719 1 93.88 412 TRP A O 1
ATOM 3262 N N . GLY A 1 413 ? 10.055 18.469 37.781 1 95 413 GLY A N 1
ATOM 3263 C CA . GLY A 1 413 ? 9.5 17.125 37.844 1 95 413 GLY A CA 1
ATOM 3264 C C . GLY A 1 413 ? 8.992 16.641 36.5 1 95 413 GLY A C 1
ATOM 3265 O O . GLY A 1 413 ? 9.188 17.297 35.469 1 95 413 GLY A O 1
ATOM 3266 N N . TYR A 1 414 ? 8.406 15.406 36.438 1 97.31 414 TYR A N 1
ATOM 3267 C CA . TYR A 1 414 ? 7.898 14.781 35.25 1 97.31 414 TYR A CA 1
ATOM 3268 C C . TYR A 1 414 ? 6.387 14.945 35.125 1 97.31 414 TYR A C 1
ATOM 3270 O O . TYR A 1 414 ? 5.707 15.156 36.125 1 97.31 414 TYR A O 1
ATOM 3278 N N . TRP A 1 415 ? 5.871 15.016 33.938 1 96.88 415 TRP A N 1
ATOM 3279 C CA . TRP A 1 415 ? 4.445 14.953 33.656 1 96.88 415 TRP A CA 1
ATOM 3280 C C . TRP A 1 415 ? 3.996 13.508 33.438 1 96.88 415 TRP A C 1
ATOM 3282 O O . TRP A 1 415 ? 4.523 12.805 32.594 1 96.88 415 TRP A O 1
ATOM 3292 N N . LYS A 1 416 ? 3.098 12.914 34.219 1 95.56 416 LYS A N 1
ATOM 3293 C CA . LYS A 1 416 ? 2.762 11.492 34.25 1 95.56 416 LYS A CA 1
ATOM 3294 C C . LYS A 1 416 ? 1.304 11.266 33.844 1 95.56 416 LYS A C 1
ATOM 3296 O O . LYS A 1 416 ? 0.616 10.445 34.469 1 95.56 416 LYS A O 1
ATOM 3301 N N . LYS A 1 417 ? 0.808 11.977 32.875 1 96.19 417 LYS A N 1
ATOM 3302 C CA . LYS A 1 417 ? -0.622 11.883 32.594 1 96.19 417 LYS A CA 1
ATOM 3303 C C . LYS A 1 417 ? -0.872 11.43 31.172 1 96.19 417 LYS A C 1
ATOM 3305 O O . LYS A 1 417 ? -1.931 11.703 30.594 1 96.19 417 LYS A O 1
ATOM 3310 N N . TYR A 1 418 ? 0.133 10.82 30.547 1 97.06 418 TYR A N 1
ATOM 3311 C CA . TYR A 1 418 ? -0.142 10.164 29.281 1 97.06 418 TYR A CA 1
ATOM 3312 C C . TYR A 1 418 ? -1.355 9.25 29.391 1 97.06 418 TYR A C 1
ATOM 3314 O O . TYR A 1 418 ? -1.463 8.461 30.328 1 97.06 418 TYR A O 1
ATOM 3322 N N . ASP A 1 419 ? -2.271 9.32 28.438 1 97.88 419 ASP A N 1
ATOM 3323 C CA . ASP A 1 419 ? -3.477 8.5 28.406 1 97.88 419 ASP A CA 1
ATOM 3324 C C . ASP A 1 419 ? -3.592 7.746 27.078 1 97.88 419 ASP A C 1
ATOM 3326 O O . ASP A 1 419 ? -3.883 8.352 26.047 1 97.88 419 ASP A O 1
ATOM 3330 N N . ARG A 1 420 ? -3.434 6.434 27.109 1 96.44 420 ARG A N 1
ATOM 3331 C CA . ARG A 1 420 ? -3.453 5.594 25.922 1 96.44 420 ARG A CA 1
ATOM 3332 C C . ARG A 1 420 ? -4.824 5.617 25.25 1 96.44 420 ARG A C 1
ATOM 3334 O O . ARG A 1 420 ? -4.977 5.168 24.109 1 96.44 420 ARG A O 1
ATOM 3341 N N . ASN A 1 421 ? -5.809 6.195 25.922 1 97.88 421 ASN A N 1
ATOM 3342 C CA . ASN A 1 421 ? -7.16 6.223 25.375 1 97.88 421 ASN A CA 1
ATOM 3343 C C . ASN A 1 421 ? -7.465 7.562 24.703 1 97.88 421 ASN A C 1
ATOM 3345 O O . ASN A 1 421 ? -8.562 7.762 24.188 1 97.88 421 ASN A O 1
ATOM 3349 N N . VAL A 1 422 ? -6.543 8.508 24.703 1 98.25 422 VAL A N 1
ATOM 3350 C CA . VAL A 1 422 ? -6.719 9.797 24.031 1 98.25 422 VAL A CA 1
ATOM 3351 C C . VAL A 1 422 ? -6.09 9.75 22.641 1 98.25 422 VAL A C 1
ATOM 3353 O O . VAL A 1 422 ? -4.902 9.453 22.5 1 98.25 422 VAL A O 1
ATOM 3356 N N . ASN A 1 423 ? -6.879 9.984 21.625 1 98.25 423 ASN A N 1
ATOM 3357 C CA . ASN A 1 423 ? -6.426 10.008 20.234 1 98.25 423 ASN A CA 1
ATOM 3358 C C . ASN A 1 423 ? -5.836 11.359 19.859 1 98.25 423 ASN A C 1
ATOM 3360 O O . ASN A 1 423 ? -6.562 12.352 19.75 1 98.25 423 ASN A O 1
ATOM 3364 N N . PRO A 1 424 ? -4.543 11.43 19.656 1 98.31 424 PRO A N 1
ATOM 3365 C CA . PRO A 1 424 ? -3.91 12.719 19.359 1 98.31 424 PRO A CA 1
ATOM 3366 C C . PRO A 1 424 ? -4.152 13.172 17.922 1 98.31 424 PRO A C 1
ATOM 3368 O O . PRO A 1 424 ? -3.812 14.305 17.562 1 98.31 424 PRO A O 1
ATOM 3371 N N . THR A 1 425 ? -4.738 12.305 17.047 1 98.56 425 THR A N 1
ATOM 3372 C CA . THR A 1 425 ? -4.922 12.648 15.633 1 98.56 425 THR A CA 1
ATOM 3373 C C . THR A 1 425 ? -5.609 14 15.492 1 98.56 425 THR A C 1
ATOM 3375 O O . THR A 1 425 ? -6.59 14.281 16.188 1 98.56 425 THR A O 1
ATOM 3378 N N . VAL A 1 426 ? -5.082 14.852 14.648 1 98.62 426 VAL A N 1
ATOM 3379 C CA . VAL A 1 426 ? -5.637 16.188 14.484 1 98.62 426 VAL A CA 1
ATOM 3380 C C . VAL A 1 426 ? -7.078 16.094 13.984 1 98.62 426 VAL A C 1
ATOM 3382 O O . VAL A 1 426 ? -7.371 15.344 13.055 1 98.62 426 VAL A O 1
ATOM 3385 N N . LYS A 1 427 ? -7.922 16.844 14.68 1 98.69 427 LYS A N 1
ATOM 3386 C CA . LYS A 1 427 ? -9.344 16.828 14.352 1 98.69 427 LYS A CA 1
ATOM 3387 C C . LYS A 1 427 ? -9.641 17.641 13.102 1 98.69 427 LYS A C 1
ATOM 3389 O O . LYS A 1 427 ? -9.039 18.703 12.891 1 98.69 427 LYS A O 1
ATOM 3394 N N . ASN A 1 428 ? -10.562 17.172 12.32 1 98 428 ASN A N 1
ATOM 3395 C CA . ASN A 1 428 ? -10.953 17.781 11.047 1 98 428 ASN A CA 1
ATOM 3396 C C . ASN A 1 428 ? -11.25 19.266 11.203 1 98 428 ASN A C 1
ATOM 3398 O O . ASN A 1 428 ? -10.742 20.094 10.438 1 98 428 ASN A O 1
ATOM 3402 N N . VAL A 1 429 ? -11.977 19.656 12.242 1 98.81 429 VAL A N 1
ATOM 3403 C CA . VAL A 1 429 ? -12.406 21.031 12.445 1 98.81 429 VAL A CA 1
ATOM 3404 C C . VAL A 1 429 ? -11.195 21.906 12.805 1 98.81 429 VAL A C 1
ATOM 3406 O O . VAL A 1 429 ? -11.156 23.078 12.461 1 98.81 429 VAL A O 1
ATOM 3409 N N . VAL A 1 430 ? -10.258 21.297 13.43 1 98.69 430 VAL A N 1
ATOM 3410 C CA . VAL A 1 430 ? -9.062 22.047 13.805 1 98.69 430 VAL A CA 1
ATOM 3411 C C . VAL A 1 430 ? -8.18 22.25 12.57 1 98.69 430 VAL A C 1
ATOM 3413 O O . VAL A 1 430 ? -7.688 23.344 12.328 1 98.69 430 VAL A O 1
ATOM 3416 N N . ALA A 1 431 ? -8.023 21.219 11.805 1 98.06 431 ALA A N 1
ATOM 3417 C CA . ALA A 1 431 ? -7.184 21.266 10.609 1 98.06 431 ALA A CA 1
ATOM 3418 C C . ALA A 1 431 ? -7.762 22.219 9.57 1 98.06 431 ALA A C 1
ATOM 3420 O O . ALA A 1 431 ? -7.02 22.875 8.836 1 98.06 431 ALA A O 1
ATOM 3421 N N . THR A 1 432 ? -9.109 22.328 9.508 1 98.12 432 THR A N 1
ATOM 3422 C CA . THR A 1 432 ? -9.695 23.016 8.359 1 98.12 432 THR A CA 1
ATOM 3423 C C . THR A 1 432 ? -10.445 24.266 8.812 1 98.12 432 THR A C 1
ATOM 3425 O O . THR A 1 432 ? -11.102 24.922 8 1 98.12 432 THR A O 1
ATOM 3428 N N . ALA A 1 433 ? -10.305 24.641 10.125 1 98.56 433 ALA A N 1
ATOM 3429 C CA . ALA A 1 433 ? -10.945 25.875 10.57 1 98.56 433 ALA A CA 1
ATOM 3430 C C . ALA A 1 433 ? -10.156 26.516 11.703 1 98.56 433 ALA A C 1
ATOM 3432 O O . ALA A 1 433 ? -9.5 27.547 11.5 1 98.56 433 ALA A O 1
ATOM 3433 N N . ALA A 1 434 ? -10.031 25.844 12.773 1 98.75 434 ALA A N 1
ATOM 3434 C CA . ALA A 1 434 ? -9.547 26.484 13.992 1 98.75 434 ALA A CA 1
ATOM 3435 C C . ALA A 1 434 ? -8.086 26.906 13.844 1 98.75 434 ALA A C 1
ATOM 3437 O O . ALA A 1 434 ? -7.723 28.031 14.195 1 98.75 434 ALA A O 1
ATOM 3438 N N . LEU A 1 435 ? -7.234 26.047 13.328 1 97.94 435 LEU A N 1
ATOM 3439 C CA . LEU A 1 435 ? -5.82 26.375 13.172 1 97.94 435 LEU A CA 1
ATOM 3440 C C . LEU A 1 435 ? -5.625 27.453 12.109 1 97.94 435 LEU A C 1
ATOM 3442 O O . LEU A 1 435 ? -4.551 28.047 12.016 1 97.94 435 LEU A O 1
ATOM 3446 N N . ARG A 1 436 ? -6.637 27.75 11.367 1 98 436 ARG A N 1
ATOM 3447 C CA . ARG A 1 436 ? -6.531 28.703 10.273 1 98 436 ARG A CA 1
ATOM 3448 C C . ARG A 1 436 ? -6.832 30.125 10.758 1 98 436 ARG A C 1
ATOM 3450 O O . ARG A 1 436 ? -6.91 31.047 9.953 1 98 436 ARG A O 1
ATOM 3457 N N . PHE A 1 437 ? -6.988 30.297 12.086 1 98.06 437 PHE A N 1
ATOM 3458 C CA . PHE A 1 437 ? -7.156 31.641 12.625 1 98.06 437 PHE A CA 1
ATOM 3459 C C . PHE A 1 437 ? -6.004 32.531 12.203 1 98.06 437 PHE A C 1
ATOM 3461 O O . PHE A 1 437 ? -6.18 33.75 12.047 1 98.06 437 PHE A O 1
ATOM 3468 N N . GLY A 1 438 ? -4.848 31.906 11.961 1 96.81 438 GLY A N 1
ATOM 3469 C CA . GLY A 1 438 ? -3.646 32.625 11.586 1 96.81 438 GLY A CA 1
ATOM 3470 C C . GLY A 1 438 ? -3.771 33.344 10.242 1 96.81 438 GLY A C 1
ATOM 3471 O O . GLY A 1 438 ? -2.982 34.219 9.93 1 96.81 438 GLY A O 1
ATOM 3472 N N . HIS A 1 439 ? -4.773 33 9.453 1 96.81 439 HIS A N 1
ATOM 3473 C CA . HIS A 1 439 ? -4.961 33.594 8.141 1 96.81 439 HIS A CA 1
ATOM 3474 C C . HIS A 1 439 ? -5.371 35.062 8.266 1 96.81 439 HIS A C 1
ATOM 3476 O O . HIS A 1 439 ? -5.152 35.875 7.348 1 96.81 439 HIS A O 1
ATOM 3482 N N . SER A 1 440 ? -5.879 35.469 9.43 1 96 440 SER A N 1
ATOM 3483 C CA . SER A 1 440 ? -6.195 36.875 9.672 1 96 440 SER A CA 1
ATOM 3484 C C . SER A 1 440 ? -4.98 37.625 10.195 1 96 440 SER A C 1
ATOM 3486 O O . SER A 1 440 ? -5.035 38.844 10.383 1 96 440 SER A O 1
ATOM 3488 N N . GLN A 1 441 ? -3.877 36.906 10.398 1 96.25 441 GLN A N 1
ATOM 3489 C CA . GLN A 1 441 ? -2.672 37.5 10.945 1 96.25 441 GLN A CA 1
ATOM 3490 C C . GLN A 1 441 ? -1.642 37.781 9.844 1 96.25 441 GLN A C 1
ATOM 3492 O O . GLN A 1 441 ? -0.598 38.375 10.094 1 96.25 441 GLN A O 1
ATOM 3497 N N . ILE A 1 442 ? -1.927 37.344 8.633 1 95.69 442 ILE A N 1
ATOM 3498 C CA . ILE A 1 442 ? -0.981 37.5 7.535 1 95.69 442 ILE A CA 1
ATOM 3499 C C . ILE A 1 442 ? -0.785 38.969 7.223 1 95.69 442 ILE A C 1
ATOM 3501 O O . ILE A 1 442 ? -1.753 39.688 6.973 1 95.69 442 ILE A O 1
ATOM 3505 N N . PRO A 1 443 ? 0.465 39.438 7.203 1 94.81 443 PRO A N 1
ATOM 3506 C CA . PRO A 1 443 ? 0.707 40.875 6.977 1 94.81 443 PRO A CA 1
ATOM 3507 C C . PRO A 1 443 ? 0.627 41.25 5.5 1 94.81 443 PRO A C 1
ATOM 3509 O O . PRO A 1 443 ? 0.806 40.406 4.629 1 94.81 443 PRO A O 1
ATOM 3512 N N . LYS A 1 444 ? 0.371 42.5 5.281 1 94.12 444 LYS A N 1
ATOM 3513 C CA . LYS A 1 444 ? 0.381 43.062 3.926 1 94.12 444 LYS A CA 1
ATOM 3514 C C . LYS A 1 444 ? 1.776 42.969 3.312 1 94.12 444 LYS A C 1
ATOM 3516 O O . LYS A 1 444 ? 1.918 42.781 2.102 1 94.12 444 LYS A O 1
ATOM 3521 N N . HIS A 1 445 ? 2.754 43.094 4.215 1 94.88 445 HIS A N 1
ATOM 3522 C CA . HIS A 1 445 ? 4.141 43.094 3.764 1 94.88 445 HIS A CA 1
ATOM 3523 C C . HIS A 1 445 ? 5.031 42.281 4.695 1 94.88 445 HIS A C 1
ATOM 3525 O O . HIS A 1 445 ? 4.789 42.25 5.906 1 94.88 445 HIS A O 1
ATOM 3531 N N . LEU A 1 446 ? 6.031 41.688 4.082 1 96 446 LEU A N 1
ATOM 3532 C CA . LEU A 1 446 ? 7.223 41.25 4.801 1 96 446 LEU A CA 1
ATOM 3533 C C . LEU A 1 446 ? 8.383 42.219 4.559 1 96 446 LEU A C 1
ATOM 3535 O O . LEU A 1 446 ? 8.297 43.094 3.703 1 96 446 LEU A O 1
ATOM 3539 N N . GLY A 1 447 ? 9.406 42.062 5.332 1 95.44 447 GLY A N 1
ATOM 3540 C CA . GLY A 1 447 ? 10.492 43 5.152 1 95.44 447 GLY A CA 1
ATOM 3541 C C . GLY A 1 447 ? 11.797 42.531 5.762 1 95.44 447 GLY A C 1
ATOM 3542 O O . GLY A 1 447 ? 11.875 41.438 6.301 1 95.44 447 GLY A O 1
ATOM 3543 N N . LEU A 1 448 ? 12.797 43.375 5.504 1 95.69 448 LEU A N 1
ATOM 3544 C CA . LEU A 1 448 ? 14.125 43.219 6.078 1 95.69 448 LEU A CA 1
ATOM 3545 C C . LEU A 1 448 ? 14.492 44.406 6.957 1 95.69 448 LEU A C 1
ATOM 3547 O O . LEU A 1 448 ? 14.227 45.531 6.594 1 95.69 448 LEU A O 1
ATOM 3551 N N . LYS A 1 449 ? 14.977 44.031 8.062 1 92.12 449 LYS A N 1
ATOM 3552 C CA . LYS A 1 449 ? 15.477 45.062 8.969 1 92.12 449 LYS A CA 1
ATOM 3553 C C . LYS A 1 449 ? 16.906 44.781 9.391 1 92.12 449 LYS A C 1
ATOM 3555 O O . LYS A 1 449 ? 17.203 43.688 9.891 1 92.12 449 LYS A O 1
ATOM 3560 N N . THR A 1 450 ? 17.891 45.625 9.062 1 77.31 450 THR A N 1
ATOM 3561 C CA . THR A 1 450 ? 19.281 45.438 9.461 1 77.31 450 THR A CA 1
ATOM 3562 C C . THR A 1 450 ? 19.625 46.312 10.664 1 77.31 450 THR A C 1
ATOM 3564 O O . THR A 1 450 ? 20.562 46.031 11.414 1 77.31 450 THR A O 1
ATOM 3567 N N . LYS A 1 451 ? 19.109 47.5 10.797 1 67.38 451 LYS A N 1
ATOM 3568 C CA . LYS A 1 451 ? 19.359 48.406 11.922 1 67.38 451 LYS A CA 1
ATOM 3569 C C . LYS A 1 451 ? 18.062 48.656 12.703 1 67.38 451 LYS A C 1
ATOM 3571 O O . LYS A 1 451 ? 16.969 48.469 12.18 1 67.38 451 LYS A O 1
ATOM 3576 N N . LYS A 1 452 ? 18.406 48.969 13.992 1 60.66 452 LYS A N 1
ATOM 3577 C CA . LYS A 1 452 ? 17.281 49.281 14.867 1 60.66 452 LYS A CA 1
ATOM 3578 C C . LYS A 1 452 ? 16.375 50.344 14.266 1 60.66 452 LYS A C 1
ATOM 3580 O O . LYS A 1 452 ? 16.875 51.375 13.773 1 60.66 452 LYS A O 1
ATOM 3585 N N . PHE A 1 453 ? 15.094 50.125 14.094 1 58.06 453 PHE A N 1
ATOM 3586 C CA . PHE A 1 453 ? 13.938 51 13.844 1 58.06 453 PHE A CA 1
ATOM 3587 C C . PHE A 1 453 ? 13.883 51.438 12.383 1 58.06 453 PHE A C 1
ATOM 3589 O O . PHE A 1 453 ? 13.25 52.438 12.055 1 58.06 453 PHE A O 1
ATOM 3596 N N . ALA A 1 454 ? 14.812 50.719 11.508 1 72.31 454 ALA A N 1
ATOM 3597 C CA . ALA A 1 454 ? 14.656 51.125 10.109 1 72.31 454 ALA A CA 1
ATOM 3598 C C . ALA A 1 454 ? 14.406 49.906 9.219 1 72.31 454 ALA A C 1
ATOM 3600 O O . ALA A 1 454 ? 15.117 48.906 9.297 1 72.31 454 ALA A O 1
ATOM 3601 N N . VAL A 1 455 ? 13.289 50 8.508 1 78.25 455 VAL A N 1
ATOM 3602 C CA . VAL A 1 455 ? 12.969 48.969 7.504 1 78.25 455 VAL A CA 1
ATOM 3603 C C . VAL A 1 455 ? 13.797 49.219 6.246 1 78.25 455 VAL A C 1
ATOM 3605 O O . VAL A 1 455 ? 13.734 50.312 5.652 1 78.25 455 VAL A O 1
ATOM 3608 N N . ASP A 1 456 ? 14.625 48.25 5.887 1 83.38 456 ASP A N 1
ATOM 3609 C CA . ASP A 1 456 ? 15.492 48.375 4.723 1 83.38 456 ASP A CA 1
ATOM 3610 C C . ASP A 1 456 ? 14.727 48.094 3.43 1 83.38 456 ASP A C 1
ATOM 3612 O O . ASP A 1 456 ? 14.898 48.812 2.439 1 83.38 456 ASP A O 1
ATOM 3616 N N . LYS A 1 457 ? 13.922 47.094 3.469 1 92.38 457 LYS A N 1
ATOM 3617 C CA . LYS A 1 457 ? 13.156 46.688 2.299 1 92.38 457 LYS A CA 1
ATOM 3618 C C . LYS A 1 457 ? 11.812 46.094 2.705 1 92.38 457 LYS A C 1
ATOM 3620 O O . LYS A 1 457 ? 11.695 45.469 3.756 1 92.38 457 LYS A O 1
ATOM 3625 N N . LEU A 1 458 ? 10.828 46.375 1.894 1 95.06 458 LEU A N 1
ATOM 3626 C CA . LEU A 1 458 ? 9.5 45.781 2.059 1 95.06 458 LEU A CA 1
ATOM 3627 C C . LEU A 1 458 ? 9.102 44.969 0.825 1 95.06 458 LEU A C 1
ATOM 3629 O O . LEU A 1 458 ? 9.445 45.344 -0.3 1 95.06 458 LEU A O 1
ATOM 3633 N N . PHE A 1 459 ? 8.492 43.906 1.051 1 95.88 459 PHE A N 1
ATOM 3634 C CA . PHE A 1 459 ? 7.969 43.062 -0 1 95.88 459 PHE A CA 1
ATOM 3635 C C . PHE A 1 459 ? 6.477 42.812 0.188 1 95.88 459 PHE A C 1
ATOM 3637 O O . PHE A 1 459 ? 6.031 42.469 1.281 1 95.88 459 PHE A O 1
ATOM 3644 N N . LYS A 1 460 ? 5.699 43 -0.868 1 96 460 LYS A N 1
ATOM 3645 C CA . LYS A 1 460 ? 4.301 42.594 -0.773 1 96 460 LYS A CA 1
ATOM 3646 C C . LYS A 1 460 ? 4.191 41.094 -0.549 1 96 460 LYS A C 1
ATOM 3648 O O . LYS A 1 460 ? 4.891 40.312 -1.199 1 96 460 LYS A O 1
ATOM 3653 N N . THR A 1 461 ? 3.354 40.719 0.378 1 95.38 461 THR A N 1
ATOM 3654 C CA . THR A 1 461 ? 3.217 39.312 0.719 1 95.38 461 THR A CA 1
ATOM 3655 C C . THR A 1 461 ? 2.867 38.469 -0.518 1 95.38 461 THR A C 1
ATOM 3657 O O . THR A 1 461 ? 3.439 37.406 -0.74 1 95.38 461 THR A O 1
ATOM 3660 N N . GLU A 1 462 ? 1.979 38.938 -1.459 1 94.06 462 GLU A N 1
ATOM 3661 C CA . GLU A 1 462 ? 1.54 38.219 -2.643 1 94.06 462 GLU A CA 1
ATOM 3662 C C . GLU A 1 462 ? 2.688 38 -3.629 1 94.06 462 GLU A C 1
ATOM 3664 O O . GLU A 1 462 ? 2.643 37.125 -4.473 1 94.06 462 GLU A O 1
ATOM 3669 N N . ASP A 1 463 ? 3.779 38.812 -3.463 1 93.56 463 ASP A N 1
ATOM 3670 C CA . ASP A 1 463 ? 4.867 38.75 -4.438 1 93.56 463 ASP A CA 1
ATOM 3671 C C . ASP A 1 463 ? 5.965 37.781 -3.994 1 93.56 463 ASP A C 1
ATOM 3673 O O . ASP A 1 463 ? 6.859 37.469 -4.773 1 93.56 463 ASP A O 1
ATOM 3677 N N . VAL A 1 464 ? 5.863 37.312 -2.75 1 94.31 464 VAL A N 1
ATOM 3678 C CA . VAL A 1 464 ? 6.988 36.531 -2.26 1 94.31 464 VAL A CA 1
ATOM 3679 C C . VAL A 1 464 ? 6.539 35.094 -2 1 94.31 464 VAL A C 1
ATOM 3681 O O . VAL A 1 464 ? 7.336 34.25 -1.571 1 94.31 464 VAL A O 1
ATOM 3684 N N . LEU A 1 465 ? 5.301 34.781 -2.285 1 92.31 465 LEU A N 1
ATOM 3685 C CA . LEU A 1 465 ? 4.805 33.438 -2.1 1 92.31 465 LEU A CA 1
ATOM 3686 C C . LEU A 1 465 ? 5.516 32.469 -3.037 1 92.31 465 LEU A C 1
ATOM 3688 O O . LEU A 1 465 ? 5.723 32.781 -4.215 1 92.31 465 LEU A O 1
ATOM 3692 N N . MET A 1 466 ? 5.977 31.328 -2.539 1 91 466 MET A N 1
ATOM 3693 C CA . MET A 1 466 ? 6.637 30.219 -3.234 1 91 466 MET A CA 1
ATOM 3694 C C . MET A 1 466 ? 7.965 30.672 -3.828 1 91 466 MET A C 1
ATOM 3696 O O . MET A 1 466 ? 8.531 30 -4.688 1 91 466 MET A O 1
ATOM 3700 N N . ASN A 1 467 ? 8.438 31.844 -3.516 1 92.19 467 ASN A N 1
ATOM 3701 C CA . ASN A 1 467 ? 9.727 32.375 -3.969 1 92.19 467 ASN A CA 1
ATOM 3702 C C . ASN A 1 467 ? 10.789 32.25 -2.883 1 92.19 467 ASN A C 1
ATOM 3704 O O . ASN A 1 467 ? 10.727 32.938 -1.866 1 92.19 467 ASN A O 1
ATOM 3708 N N . PRO A 1 468 ? 11.82 31.438 -3.086 1 94.75 468 PRO A N 1
ATOM 3709 C CA . PRO A 1 468 ? 12.805 31.188 -2.033 1 94.75 468 PRO A CA 1
ATOM 3710 C C . PRO A 1 468 ? 13.859 32.281 -1.941 1 94.75 468 PRO A C 1
ATOM 3712 O O . PRO A 1 468 ? 14.734 32.25 -1.073 1 94.75 468 PRO A O 1
ATOM 3715 N N . HIS A 1 469 ? 13.797 33.312 -2.742 1 96.5 469 HIS A N 1
ATOM 3716 C CA . HIS A 1 469 ? 14.898 34.25 -2.986 1 96.5 469 HIS A CA 1
ATOM 3717 C C . HIS A 1 469 ? 15.352 34.906 -1.693 1 96.5 469 HIS A C 1
ATOM 3719 O O . HIS A 1 469 ? 16.547 34.969 -1.408 1 96.5 469 HIS A O 1
ATOM 3725 N N . ILE A 1 470 ? 14.445 35.406 -0.919 1 96.81 470 ILE A N 1
ATOM 3726 C CA . ILE A 1 470 ? 14.789 36.156 0.296 1 96.81 470 ILE A CA 1
ATOM 3727 C C . ILE A 1 470 ? 15.586 35.25 1.233 1 96.81 470 ILE A C 1
ATOM 3729 O O . ILE A 1 470 ? 16.531 35.688 1.892 1 96.81 470 ILE A O 1
ATOM 3733 N N . VAL A 1 471 ? 15.297 33.969 1.253 1 97.81 471 VAL A N 1
ATOM 3734 C CA . VAL A 1 471 ? 15.891 33.031 2.195 1 97.81 471 VAL A CA 1
ATOM 3735 C C . VAL A 1 471 ? 17.25 32.531 1.672 1 97.81 471 VAL A C 1
ATOM 3737 O O . VAL A 1 471 ? 18.203 32.438 2.436 1 97.81 471 VAL A O 1
ATOM 3740 N N . VAL A 1 472 ? 17.375 32.312 0.32 1 97.75 472 VAL A N 1
ATOM 3741 C CA . VAL A 1 472 ? 18.516 31.531 -0.159 1 97.75 472 VAL A CA 1
ATOM 3742 C C . VAL A 1 472 ? 19.562 32.469 -0.741 1 97.75 472 VAL A C 1
ATOM 3744 O O . VAL A 1 472 ? 20.719 32.094 -0.93 1 97.75 472 VAL A O 1
ATOM 3747 N N . THR A 1 473 ? 19.156 33.719 -1.104 1 96.06 473 THR A N 1
ATOM 3748 C CA . THR A 1 473 ? 20.062 34.625 -1.794 1 96.06 473 THR A CA 1
ATOM 3749 C C . THR A 1 473 ? 21.312 34.875 -0.958 1 96.06 473 THR A C 1
ATOM 3751 O O . THR A 1 473 ? 21.234 34.969 0.267 1 96.06 473 THR A O 1
ATOM 3754 N N . LYS A 1 474 ? 22.484 34.812 -1.632 1 95.75 474 LYS A N 1
ATOM 3755 C CA . LYS A 1 474 ? 23.797 35.062 -1.023 1 95.75 474 LYS A CA 1
ATOM 3756 C C . LYS A 1 474 ? 23.969 34.219 0.244 1 95.75 474 LYS A C 1
ATOM 3758 O O . LYS A 1 474 ? 24.328 34.75 1.296 1 95.75 474 LYS A O 1
ATOM 3763 N N . ASN A 1 475 ? 23.578 33 0.211 1 96.38 475 ASN A N 1
ATOM 3764 C CA . ASN A 1 475 ? 23.812 32 1.25 1 96.38 475 ASN A CA 1
ATOM 3765 C C . ASN A 1 475 ? 23.094 32.375 2.547 1 96.38 475 ASN A C 1
ATOM 3767 O O . ASN A 1 475 ? 23.641 32.188 3.635 1 96.38 475 ASN A O 1
ATOM 3771 N N . GLY A 1 476 ? 21.938 33 2.439 1 96.31 476 GLY A N 1
ATOM 3772 C CA . GLY A 1 476 ? 21.078 33.25 3.59 1 96.31 476 GLY A CA 1
ATOM 3773 C C . GLY A 1 476 ? 21.406 34.562 4.293 1 96.31 476 GLY A C 1
ATOM 3774 O O . GLY A 1 476 ? 21.109 34.719 5.477 1 96.31 476 GLY A O 1
ATOM 3775 N N . GLU A 1 477 ? 21.984 35.469 3.609 1 94.81 477 GLU A N 1
ATOM 3776 C CA . GLU A 1 477 ? 22.438 36.75 4.188 1 94.81 477 GLU A CA 1
ATOM 3777 C C . GLU A 1 477 ? 21.266 37.562 4.742 1 94.81 477 GLU A C 1
ATOM 3779 O O . GLU A 1 477 ? 21.438 38.312 5.684 1 94.81 477 GLU A O 1
ATOM 3784 N N . ASN A 1 478 ? 20.078 37.312 4.195 1 95.31 478 ASN A N 1
ATOM 3785 C CA . ASN A 1 478 ? 18.922 38.125 4.562 1 95.31 478 ASN A CA 1
ATOM 3786 C C . ASN A 1 478 ? 18.219 37.562 5.789 1 95.31 478 ASN A C 1
ATOM 3788 O O . ASN A 1 478 ? 17.297 38.219 6.328 1 95.31 478 ASN A O 1
ATOM 3792 N N . LEU A 1 479 ? 18.625 36.406 6.312 1 96.81 479 LEU A N 1
ATOM 3793 C CA . LEU A 1 479 ? 17.875 35.719 7.344 1 96.81 479 LEU A CA 1
ATOM 3794 C C . LEU A 1 479 ? 17.844 36.5 8.641 1 96.81 479 LEU A C 1
ATOM 3796 O O . LEU A 1 479 ? 16.797 36.656 9.266 1 96.81 479 LEU A O 1
ATOM 3800 N N . PRO A 1 480 ? 18.953 37.125 9.078 1 95.25 480 PRO A N 1
ATOM 3801 C CA . PRO A 1 480 ? 18.875 37.938 10.289 1 95.25 480 PRO A CA 1
ATOM 3802 C C . PRO A 1 480 ? 17.938 39.156 10.133 1 95.25 480 PRO A C 1
ATOM 3804 O O . PRO A 1 480 ? 17.172 39.438 11.039 1 95.25 480 PRO A O 1
ATOM 3807 N N . GLY A 1 481 ? 18 39.781 8.969 1 95.44 481 GLY A N 1
ATOM 3808 C CA . GLY A 1 481 ? 17.125 40.906 8.711 1 95.44 481 GLY A CA 1
ATOM 3809 C C . GLY A 1 481 ? 15.656 40.562 8.648 1 95.44 481 GLY A C 1
ATOM 3810 O O . GLY A 1 481 ? 14.805 41.281 9.133 1 95.44 481 GLY A O 1
ATOM 3811 N N . LEU A 1 482 ? 15.375 39.438 7.98 1 96.94 482 LEU A N 1
ATOM 3812 C CA . LEU A 1 482 ? 14 38.938 7.934 1 96.94 482 LEU A CA 1
ATOM 3813 C C . LEU A 1 482 ? 13.477 38.656 9.336 1 96.94 482 LEU A C 1
ATOM 3815 O O . LEU A 1 482 ? 12.352 39.031 9.672 1 96.94 482 LEU A O 1
ATOM 3819 N N . THR A 1 483 ? 14.336 38.031 10.18 1 96.75 483 THR A N 1
ATOM 3820 C CA . THR A 1 483 ? 13.945 37.688 11.539 1 96.75 483 THR A CA 1
ATOM 3821 C C . THR A 1 483 ? 13.734 38.938 12.391 1 96.75 483 THR A C 1
ATOM 3823 O O . THR A 1 483 ? 12.781 39 13.172 1 96.75 483 THR A O 1
ATOM 3826 N N . GLN A 1 484 ? 14.578 39.875 12.195 1 95.5 484 GLN A N 1
ATOM 3827 C CA . GLN A 1 484 ? 14.414 41.156 12.922 1 95.5 484 GLN A CA 1
ATOM 3828 C C . GLN A 1 484 ? 13.102 41.812 12.555 1 95.5 484 GLN A C 1
ATOM 3830 O O . GLN A 1 484 ? 12.422 42.375 13.422 1 95.5 484 GLN A O 1
ATOM 3835 N N . PHE A 1 485 ? 12.781 41.812 11.32 1 96.31 485 PHE A N 1
ATOM 3836 C CA . PHE A 1 485 ? 11.508 42.344 10.875 1 96.31 485 PHE A CA 1
ATOM 3837 C C . PHE A 1 485 ? 10.344 41.656 11.562 1 96.31 485 PHE A C 1
ATOM 3839 O O . PHE A 1 485 ? 9.414 42.312 12.047 1 96.31 485 PHE A O 1
ATOM 3846 N N . LEU A 1 486 ? 10.367 40.312 11.672 1 96.94 486 LEU A N 1
ATOM 3847 C CA . LEU A 1 486 ? 9.312 39.531 12.297 1 96.94 486 LEU A CA 1
ATOM 3848 C C . LEU A 1 486 ? 9.227 39.844 13.797 1 96.94 486 LEU A C 1
ATOM 3850 O O . LEU A 1 486 ? 8.141 39.906 14.359 1 96.94 486 LEU A O 1
ATOM 3854 N N . LEU A 1 487 ? 10.359 40.062 14.438 1 96.19 487 LEU A N 1
ATOM 3855 C CA . LEU A 1 487 ? 10.469 40.25 15.875 1 96.19 487 LEU A CA 1
ATOM 3856 C C . LEU A 1 487 ? 9.914 41.625 16.266 1 96.19 487 LEU A C 1
ATOM 3858 O O . LEU A 1 487 ? 9.367 41.781 17.359 1 96.19 487 LEU A O 1
ATOM 3862 N N . GLU A 1 488 ? 9.969 42.562 15.305 1 94.62 488 GLU A N 1
ATOM 3863 C CA . GLU A 1 488 ? 9.703 43.938 15.703 1 94.62 488 GLU A CA 1
ATOM 3864 C C . GLU A 1 488 ? 8.367 44.438 15.156 1 94.62 488 GLU A C 1
ATOM 3866 O O . GLU A 1 488 ? 7.836 45.438 15.602 1 94.62 488 GLU A O 1
ATOM 3871 N N . THR A 1 489 ? 7.852 43.75 14.195 1 94.5 489 THR A N 1
ATOM 3872 C CA . THR A 1 489 ? 6.621 44.219 13.562 1 94.5 489 THR A CA 1
ATOM 3873 C C . THR A 1 489 ? 5.398 43.625 14.258 1 94.5 489 THR A C 1
ATOM 3875 O O . THR A 1 489 ? 5.27 42.406 14.359 1 94.5 489 THR A O 1
ATOM 3878 N N . PRO A 1 490 ? 4.504 44.469 14.75 1 95.06 490 PRO A N 1
ATOM 3879 C CA . PRO A 1 490 ? 3.285 43.938 15.359 1 95.06 490 PRO A CA 1
ATOM 3880 C C . PRO A 1 490 ? 2.465 43.094 14.391 1 95.06 490 PRO A C 1
ATOM 3882 O O . PRO A 1 490 ? 2.346 43.438 13.211 1 95.06 490 PRO A O 1
ATOM 3885 N N . VAL A 1 491 ? 1.986 42 14.859 1 95.62 491 VAL A N 1
ATOM 3886 C CA . VAL A 1 491 ? 1.131 41.125 14.055 1 95.62 491 VAL A CA 1
ATOM 3887 C C . VAL A 1 491 ? -0.284 41.719 14.008 1 95.62 491 VAL A C 1
ATOM 3889 O O . VAL A 1 491 ? -0.671 42.5 14.867 1 95.62 491 VAL A O 1
ATOM 3892 N N . LYS A 1 492 ? -1.006 41.312 13.016 1 93.12 492 LYS A N 1
ATOM 3893 C CA . LYS A 1 492 ? -2.402 41.75 12.922 1 93.12 492 LYS A CA 1
ATOM 3894 C C . LYS A 1 492 ? -3.264 41 13.953 1 93.12 492 LYS A C 1
ATOM 3896 O O . LYS A 1 492 ? -2.945 39.906 14.359 1 93.12 492 LYS A O 1
ATOM 3901 N N . LYS A 1 493 ? -4.312 41.656 14.359 1 93.06 493 LYS A N 1
ATOM 3902 C CA . LYS A 1 493 ? -5.254 41.031 15.289 1 93.06 493 LYS A CA 1
ATOM 3903 C C . LYS A 1 493 ? -5.992 39.875 14.633 1 93.06 493 LYS A C 1
ATOM 3905 O O . LYS A 1 493 ? -6.191 39.875 13.414 1 93.06 493 LYS A O 1
ATOM 3910 N N . VAL A 1 494 ? -6.32 38.906 15.477 1 94.75 494 VAL A N 1
ATOM 3911 C CA . VAL A 1 494 ? -7.227 37.875 15.008 1 94.75 494 VAL A CA 1
ATOM 3912 C C . VAL A 1 494 ? -8.656 38.406 14.977 1 94.75 494 VAL A C 1
ATOM 3914 O O . VAL A 1 494 ? -9.266 38.625 16.016 1 94.75 494 VAL A O 1
ATOM 3917 N N . ASP A 1 495 ? -9.148 38.625 13.836 1 95.06 495 ASP A N 1
ATOM 3918 C CA . ASP A 1 495 ? -10.492 39.156 13.617 1 95.06 495 ASP A CA 1
ATOM 3919 C C . ASP A 1 495 ? -10.961 38.875 12.188 1 95.06 495 ASP A C 1
ATOM 3921 O O . ASP A 1 495 ? -10.461 37.938 11.539 1 95.06 495 ASP A O 1
ATOM 3925 N N . ARG A 1 496 ? -11.922 39.625 11.742 1 95.19 496 ARG A N 1
ATOM 3926 C CA . ARG A 1 496 ? -12.547 39.344 10.453 1 95.19 496 ARG A CA 1
ATOM 3927 C C . ARG A 1 496 ? -11.656 39.781 9.305 1 95.19 496 ARG A C 1
ATOM 3929 O O . ARG A 1 496 ? -11.898 39.406 8.148 1 95.19 496 ARG A O 1
ATOM 3936 N N . GLN A 1 497 ? -10.664 40.562 9.539 1 96 497 GLN A N 1
ATOM 3937 C CA . GLN A 1 497 ? -9.992 41.281 8.469 1 96 497 GLN A CA 1
ATOM 3938 C C . GLN A 1 497 ? -8.836 40.469 7.883 1 96 497 GLN A C 1
ATOM 3940 O O . GLN A 1 497 ? -7.82 40.281 8.547 1 96 497 GLN A O 1
ATOM 3945 N N . ILE A 1 498 ? -8.945 40 6.688 1 96.88 498 ILE A N 1
ATOM 3946 C CA . ILE A 1 498 ? -7.918 39.281 5.957 1 96.88 498 ILE A CA 1
ATOM 3947 C C . ILE A 1 498 ? -7.426 40.125 4.781 1 96.88 498 ILE A C 1
ATOM 3949 O O . ILE A 1 498 ? -8.227 40.625 3.99 1 96.88 498 ILE A O 1
ATOM 3953 N N . GLU A 1 499 ? -6.145 40.25 4.637 1 95.88 499 GLU A N 1
ATOM 3954 C CA . GLU A 1 499 ? -5.504 41.188 3.709 1 95.88 499 GLU A CA 1
ATOM 3955 C C . GLU A 1 499 ? -5.754 40.781 2.26 1 95.88 499 GLU A C 1
ATOM 3957 O O . GLU A 1 499 ? -5.844 39.594 1.954 1 95.88 499 GLU A O 1
ATOM 3962 N N . ASP A 1 500 ? -5.816 41.75 1.337 1 95.12 500 ASP A N 1
ATOM 3963 C CA . ASP A 1 500 ? -6.086 41.531 -0.081 1 95.12 500 ASP A CA 1
ATOM 3964 C C . ASP A 1 500 ? -5.004 40.656 -0.715 1 95.12 500 ASP A C 1
ATOM 3966 O O . ASP A 1 500 ? -5.273 39.906 -1.665 1 95.12 500 ASP A O 1
ATOM 3970 N N . GLY A 1 501 ? -3.826 40.688 -0.148 1 94.38 501 GLY A N 1
ATOM 3971 C CA . GLY A 1 501 ? -2.744 39.875 -0.693 1 94.38 501 GLY A CA 1
ATOM 3972 C C . GLY A 1 501 ? -3.053 38.406 -0.701 1 94.38 501 GLY A C 1
ATOM 3973 O O . GLY A 1 501 ? -2.545 37.656 -1.547 1 94.38 501 GLY A O 1
ATOM 3974 N N . VAL A 1 502 ? -3.941 37.938 0.213 1 95.56 502 VAL A N 1
ATOM 3975 C CA . VAL A 1 502 ? -4.262 36.531 0.271 1 95.56 502 VAL A CA 1
ATOM 3976 C C . VAL A 1 502 ? -5.75 36.312 0.011 1 95.56 502 VAL A C 1
ATOM 3978 O O . VAL A 1 502 ? -6.223 35.188 -0.072 1 95.56 502 VAL A O 1
ATOM 3981 N N . ARG A 1 503 ? -6.504 37.344 -0.169 1 96.19 503 ARG A N 1
ATOM 3982 C CA . ARG A 1 503 ? -7.914 37.25 -0.529 1 96.19 503 ARG A CA 1
ATOM 3983 C C . ARG A 1 503 ? -8.109 37.406 -2.033 1 96.19 503 ARG A C 1
ATOM 3985 O O . ARG A 1 503 ? -9.031 36.812 -2.611 1 96.19 503 ARG A O 1
ATOM 3992 N N . ASN A 1 504 ? -7.234 38.219 -2.682 1 95.5 504 ASN A N 1
ATOM 3993 C CA . ASN A 1 504 ? -7.43 38.594 -4.078 1 95.5 504 ASN A CA 1
ATOM 3994 C C . ASN A 1 504 ? -6.25 38.156 -4.945 1 95.5 504 ASN A C 1
ATOM 3996 O O . ASN A 1 504 ? -6.367 38.094 -6.168 1 95.5 504 ASN A O 1
ATOM 4000 N N . GLU A 1 505 ? -5.129 37.875 -4.277 1 94.25 505 GLU A N 1
ATOM 4001 C CA . GLU A 1 505 ? -3.908 37.688 -5.059 1 94.25 505 GLU A CA 1
ATOM 4002 C C . GLU A 1 505 ? -3.174 36.406 -4.668 1 94.25 505 GLU A C 1
ATOM 4004 O O . GLU A 1 505 ? -1.998 36.25 -4.996 1 94.25 505 GLU A O 1
ATOM 4009 N N . LEU A 1 506 ? -3.826 35.562 -3.945 1 93.06 506 LEU A N 1
ATOM 4010 C CA . LEU A 1 506 ? -3.17 34.344 -3.475 1 93.06 506 LEU A CA 1
ATOM 4011 C C . LEU A 1 506 ? -2.699 33.469 -4.648 1 93.06 506 LEU A C 1
ATOM 4013 O O . LEU A 1 506 ? -3.51 33.031 -5.469 1 93.06 506 LEU A O 1
ATOM 4017 N N . PHE A 1 507 ? -1.345 33.281 -4.809 1 89 507 PHE A N 1
ATOM 4018 C CA . PHE A 1 507 ? -0.697 32.438 -5.809 1 89 507 PHE A CA 1
ATOM 4019 C C . PHE A 1 507 ? -1.045 32.906 -7.215 1 89 507 PHE A C 1
ATOM 4021 O O . PHE A 1 507 ? -1.38 32.094 -8.086 1 89 507 PHE A O 1
ATOM 4028 N N . ARG A 1 508 ? -1.027 34.094 -7.406 1 87.75 508 ARG A N 1
ATOM 4029 C CA . ARG A 1 508 ? -1.285 34.719 -8.711 1 87.75 508 ARG A CA 1
ATOM 4030 C C . ARG A 1 508 ? -0.3 34.188 -9.758 1 87.75 508 ARG A C 1
ATOM 4032 O O . ARG A 1 508 ? 0.906 34.125 -9.508 1 87.75 508 ARG A O 1
ATOM 4039 N N . ASP A 1 509 ? -0.831 33.688 -10.844 1 79.81 509 ASP A N 1
ATOM 4040 C CA . ASP A 1 509 ? 0.041 33.188 -11.906 1 79.81 509 ASP A CA 1
ATOM 4041 C C . ASP A 1 509 ? 0.238 34.25 -12.984 1 79.81 509 ASP A C 1
ATOM 4043 O O . ASP A 1 509 ? -0.174 35.406 -12.812 1 79.81 509 ASP A O 1
ATOM 4047 N N . ALA A 1 510 ? 0.943 33.875 -14.031 1 75.62 510 ALA A N 1
ATOM 4048 C CA . ALA A 1 510 ? 1.312 34.812 -15.086 1 75.62 510 ALA A CA 1
ATOM 4049 C C . ALA A 1 510 ? 0.079 35.312 -15.836 1 75.62 510 ALA A C 1
ATOM 4051 O O . ALA A 1 510 ? 0.08 36.406 -16.375 1 75.62 510 ALA A O 1
ATOM 4052 N N . ASN A 1 511 ? -1.025 34.5 -15.789 1 78.19 511 ASN A N 1
ATOM 4053 C CA . ASN A 1 511 ? -2.238 34.875 -16.516 1 78.19 511 ASN A CA 1
ATOM 4054 C C . ASN A 1 511 ? -3.188 35.688 -15.625 1 78.19 511 ASN A C 1
ATOM 4056 O O . ASN A 1 511 ? -4.277 36.031 -16.047 1 78.19 511 ASN A O 1
ATOM 4060 N N . GLY A 1 512 ? -2.762 35.875 -14.398 1 79.56 512 GLY A N 1
ATOM 4061 C CA . GLY A 1 512 ? -3.57 36.656 -13.484 1 79.56 512 GLY A CA 1
ATOM 4062 C C . GLY A 1 512 ? -4.535 35.812 -12.664 1 79.56 512 GLY A C 1
ATOM 4063 O O . GLY A 1 512 ? -5.301 36.344 -11.859 1 79.56 512 GLY A O 1
ATOM 4064 N N . THR A 1 513 ? -4.527 34.594 -12.906 1 85 513 THR A N 1
ATOM 4065 C CA . THR A 1 513 ? -5.348 33.688 -12.086 1 85 513 THR A CA 1
ATOM 4066 C C . THR A 1 513 ? -4.84 33.688 -10.648 1 85 513 THR A C 1
ATOM 4068 O O . THR A 1 513 ? -3.633 33.656 -10.406 1 85 513 THR A O 1
ATOM 4071 N N . ALA A 1 514 ? -5.758 33.844 -9.695 1 91.69 514 ALA A N 1
ATOM 4072 C CA . ALA A 1 514 ? -5.434 33.844 -8.266 1 91.69 514 ALA A CA 1
ATOM 4073 C C . ALA A 1 514 ? -6.547 33.219 -7.449 1 91.69 514 ALA A C 1
ATOM 4075 O O . ALA A 1 514 ? -7.551 32.75 -8 1 91.69 514 ALA A O 1
ATOM 4076 N N . PHE A 1 515 ? -6.297 33.125 -6.188 1 93.81 515 PHE A N 1
ATOM 4077 C CA . PHE A 1 515 ? -7.27 32.5 -5.305 1 93.81 515 PHE A CA 1
ATOM 4078 C C . PHE A 1 515 ? -7.605 33.406 -4.129 1 93.81 515 PHE A C 1
ATOM 4080 O O . PHE A 1 515 ? -6.961 34.438 -3.934 1 93.81 515 PHE A O 1
ATOM 4087 N N . ASP A 1 516 ? -8.641 33.094 -3.529 1 96.56 516 ASP A N 1
ATOM 4088 C CA . ASP A 1 516 ? -9.117 33.719 -2.305 1 96.56 516 ASP A CA 1
ATOM 4089 C C . ASP A 1 516 ? -9 32.781 -1.113 1 96.56 516 ASP A C 1
ATOM 4091 O O . ASP A 1 516 ? -9.812 31.859 -0.957 1 96.56 516 ASP A O 1
ATOM 4095 N N . LEU A 1 517 ? -8.016 33.031 -0.212 1 96.62 517 LEU A N 1
ATOM 4096 C CA . LEU A 1 517 ? -7.656 32.125 0.862 1 96.62 517 LEU A CA 1
ATOM 4097 C C . LEU A 1 517 ? -8.852 31.859 1.779 1 96.62 517 LEU A C 1
ATOM 4099 O O . LEU A 1 517 ? -9.18 30.703 2.062 1 96.62 517 LEU A O 1
ATOM 4103 N N . PRO A 1 518 ? -9.5 32.875 2.312 1 98 518 PRO A N 1
ATOM 4104 C CA . PRO A 1 518 ? -10.641 32.562 3.191 1 98 518 PRO A CA 1
ATOM 4105 C C . PRO A 1 518 ? -11.773 31.859 2.465 1 98 518 PRO A C 1
ATOM 4107 O O . PRO A 1 518 ? -12.484 31.047 3.068 1 98 518 PRO A O 1
ATOM 4110 N N . ALA A 1 519 ? -11.984 32.188 1.177 1 98.25 519 ALA A N 1
ATOM 4111 C CA . ALA A 1 519 ? -12.977 31.422 0.414 1 98.25 519 ALA A CA 1
ATOM 4112 C C . ALA A 1 519 ? -12.602 29.953 0.354 1 98.25 519 ALA A C 1
ATOM 4114 O O . ALA A 1 519 ? -13.469 29.078 0.496 1 98.25 519 ALA A O 1
ATOM 4115 N N . LEU A 1 520 ? -11.344 29.656 0.135 1 97 520 LEU A N 1
ATOM 4116 C CA . LEU A 1 520 ? -10.867 28.281 0.13 1 97 520 LEU A CA 1
ATOM 4117 C C . LEU A 1 520 ? -11.078 27.625 1.49 1 97 520 LEU A C 1
ATOM 4119 O O . LEU A 1 520 ? -11.438 26.453 1.568 1 97 520 LEU A O 1
ATOM 4123 N N . ASN A 1 521 ? -10.852 28.391 2.572 1 98.12 521 ASN A N 1
ATOM 4124 C CA . ASN A 1 521 ? -11.078 27.875 3.918 1 98.12 521 ASN A CA 1
ATOM 4125 C C . ASN A 1 521 ? -12.531 27.453 4.113 1 98.12 521 ASN A C 1
ATOM 4127 O O . ASN A 1 521 ? -12.805 26.359 4.617 1 98.12 521 ASN A O 1
ATOM 4131 N N . ILE A 1 522 ? -13.414 28.359 3.715 1 98.69 522 ILE A N 1
ATOM 4132 C CA . ILE A 1 522 ? -14.852 28.109 3.863 1 98.69 522 ILE A CA 1
ATOM 4133 C C . ILE A 1 522 ? -15.258 26.891 3.053 1 98.69 522 ILE A C 1
ATOM 4135 O O . ILE A 1 522 ? -15.922 25.984 3.57 1 98.69 522 ILE A O 1
ATOM 4139 N N . GLN A 1 523 ? -14.789 26.844 1.803 1 98.44 523 GLN A N 1
ATOM 4140 C CA . GLN A 1 523 ? -15.156 25.75 0.905 1 98.44 523 GLN A CA 1
ATOM 4141 C C . GLN A 1 523 ? -14.617 24.422 1.416 1 98.44 523 GLN A C 1
ATOM 4143 O O . GLN A 1 523 ? -15.289 23.391 1.292 1 98.44 523 GLN A O 1
ATOM 4148 N N . ARG A 1 524 ? -13.422 24.391 1.947 1 98.25 524 ARG A N 1
ATOM 4149 C CA . ARG A 1 524 ? -12.828 23.172 2.492 1 98.25 524 ARG A CA 1
ATOM 4150 C C . ARG A 1 524 ? -13.625 22.672 3.691 1 98.25 524 ARG A C 1
ATOM 4152 O O . ARG A 1 524 ? -13.812 21.469 3.852 1 98.25 524 ARG A O 1
ATOM 4159 N N . GLY A 1 525 ? -14.031 23.609 4.559 1 98.69 525 GLY A N 1
ATOM 4160 C CA . GLY A 1 525 ? -14.906 23.203 5.648 1 98.69 525 GLY A CA 1
ATOM 4161 C C . GLY A 1 525 ? -16.188 22.547 5.176 1 98.69 525 GLY A C 1
ATOM 4162 O O . GLY A 1 525 ? -16.625 21.547 5.738 1 98.69 525 GLY A O 1
ATOM 4163 N N . ARG A 1 526 ? -16.781 23.125 4.121 1 98.75 526 ARG A N 1
ATOM 4164 C CA . ARG A 1 526 ? -18 22.578 3.547 1 98.75 526 ARG A CA 1
ATOM 4165 C C . ARG A 1 526 ? -17.75 21.234 2.887 1 98.75 526 ARG A C 1
ATOM 4167 O O . ARG A 1 526 ? -18.562 20.312 3.004 1 98.75 526 ARG A O 1
ATOM 4174 N N . ASP A 1 527 ? -16.562 21.094 2.229 1 98.62 527 ASP A N 1
ATOM 4175 C CA . ASP A 1 527 ? -16.156 19.828 1.639 1 98.62 527 ASP A CA 1
ATOM 4176 C C . ASP A 1 527 ? -16.047 18.734 2.701 1 98.62 527 ASP A C 1
ATOM 4178 O O . ASP A 1 527 ? -16.406 17.594 2.457 1 98.62 527 ASP A O 1
ATOM 4182 N N . HIS A 1 528 ? -15.562 19.125 3.869 1 98.69 528 HIS A N 1
ATOM 4183 C CA . HIS A 1 528 ? -15.336 18.172 4.945 1 98.69 528 HIS A CA 1
ATOM 4184 C C . HIS A 1 528 ? -16.609 17.922 5.738 1 98.69 528 HIS A C 1
ATOM 4186 O O . HIS A 1 528 ? -16.609 17.156 6.703 1 98.69 528 HIS A O 1
ATOM 4192 N N . GLY A 1 529 ? -17.719 18.609 5.367 1 98.38 529 GLY A N 1
ATOM 4193 C CA . GLY A 1 529 ? -19 18.438 6.047 1 98.38 529 GLY A CA 1
ATOM 4194 C C . GLY A 1 529 ? -19 19 7.457 1 98.38 529 GLY A C 1
ATOM 4195 O O . GLY A 1 529 ? -19.656 18.438 8.344 1 98.38 529 GLY A O 1
ATOM 4196 N N . LEU A 1 530 ? -18.266 20.031 7.723 1 98.69 530 LEU A N 1
ATOM 4197 C CA . LEU A 1 530 ? -18.25 20.609 9.062 1 98.69 530 LEU A CA 1
ATOM 4198 C C . LEU A 1 530 ? -19.625 21.203 9.406 1 98.69 530 LEU A C 1
ATOM 4200 O O . LEU A 1 530 ? -20.203 21.938 8.617 1 98.69 530 LEU A O 1
ATOM 4204 N N . PRO A 1 531 ? -20.094 20.891 10.617 1 98.19 531 PRO A N 1
ATOM 4205 C CA . PRO A 1 531 ? -21.297 21.578 11.078 1 98.19 531 PRO A CA 1
ATOM 4206 C C . PRO A 1 531 ? -21.125 23.078 11.188 1 98.19 531 PRO A C 1
ATOM 4208 O O . PRO A 1 531 ? -20 23.578 11.188 1 98.19 531 PRO A O 1
ATOM 4211 N N . GLY A 1 532 ? -22.234 23.797 11.219 1 97.94 532 GLY A N 1
ATOM 4212 C CA . GLY A 1 532 ? -22.203 25.25 11.297 1 97.94 532 GLY A CA 1
ATOM 4213 C C . GLY A 1 532 ? -21.766 25.766 12.648 1 97.94 532 GLY A C 1
ATOM 4214 O O . GLY A 1 532 ? -21.578 24.984 13.586 1 97.94 532 GLY A O 1
ATOM 4215 N N . TYR A 1 533 ? -21.656 27 12.773 1 98.44 533 TYR A N 1
ATOM 4216 C CA . TYR A 1 533 ? -21.094 27.734 13.898 1 98.44 533 TYR A CA 1
ATOM 4217 C C . TYR A 1 533 ? -21.766 27.328 15.211 1 98.44 533 TYR A C 1
ATOM 4219 O O . TYR A 1 533 ? -21.094 26.953 16.172 1 98.44 533 TYR A O 1
ATOM 4227 N N . ASN A 1 534 ? -23.094 27.25 15.312 1 98.44 534 ASN A N 1
ATOM 4228 C CA . ASN A 1 534 ? -23.828 27 16.547 1 98.44 534 ASN A CA 1
ATOM 4229 C C . ASN A 1 534 ? -23.578 25.578 17.047 1 98.44 534 ASN A C 1
ATOM 4231 O O . ASN A 1 534 ? -23.547 25.344 18.266 1 98.44 534 ASN A O 1
ATOM 4235 N N . ALA A 1 535 ? -23.438 24.656 16.125 1 98.56 535 ALA A N 1
ATOM 4236 C CA . ALA A 1 535 ? -23.188 23.281 16.531 1 98.56 535 ALA A CA 1
ATOM 4237 C C . ALA A 1 535 ? -21.906 23.188 17.344 1 98.56 535 ALA A C 1
ATOM 4239 O O . ALA A 1 535 ? -21.828 22.438 18.328 1 98.56 535 ALA A O 1
ATOM 4240 N N . TRP A 1 536 ? -20.969 23.906 16.984 1 98.75 536 TRP A N 1
ATOM 4241 C CA . TRP A 1 536 ? -19.672 23.875 17.656 1 98.75 536 TRP A CA 1
ATOM 4242 C C . TRP A 1 536 ? -19.734 24.672 18.969 1 98.75 536 TRP A C 1
ATOM 4244 O O . TRP A 1 536 ? -19.078 24.312 19.953 1 98.75 536 TRP A O 1
ATOM 4254 N N . ARG A 1 537 ? -20.438 25.797 18.953 1 98.62 537 ARG A N 1
ATOM 4255 C CA . ARG A 1 537 ? -20.641 26.5 20.203 1 98.62 537 ARG A CA 1
ATOM 4256 C C . ARG A 1 537 ? -21.297 25.594 21.25 1 98.62 537 ARG A C 1
ATOM 4258 O O . ARG A 1 537 ? -20.859 25.562 22.406 1 98.62 537 ARG A O 1
ATOM 4265 N N . LYS A 1 538 ? -22.281 24.875 20.766 1 98.56 538 LYS A N 1
ATOM 4266 C CA . LYS A 1 538 ? -22.938 23.922 21.656 1 98.56 538 LYS A CA 1
ATOM 4267 C C . LYS A 1 538 ? -21.953 22.875 22.188 1 98.56 538 LYS A C 1
ATOM 4269 O O . LYS A 1 538 ? -21.938 22.578 23.375 1 98.56 538 LYS A O 1
ATOM 4274 N N . TRP A 1 539 ? -21.141 22.297 21.266 1 98.69 539 TRP A N 1
ATOM 4275 C CA . TRP A 1 539 ? -20.141 21.297 21.641 1 98.69 539 TRP A CA 1
ATOM 4276 C C . TRP A 1 539 ? -19.188 21.859 22.688 1 98.69 539 TRP A C 1
ATOM 4278 O O . TRP A 1 539 ? -18.781 21.141 23.609 1 98.69 539 TRP A O 1
ATOM 4288 N N . CYS A 1 540 ? -18.844 23.188 22.625 1 98.5 540 CYS A N 1
ATOM 4289 C CA . CYS A 1 540 ? -17.922 23.859 23.531 1 98.5 540 CYS A CA 1
ATOM 4290 C C . CYS A 1 540 ? -18.641 24.375 24.766 1 98.5 540 CYS A C 1
ATOM 4292 O O . CYS A 1 540 ? -18.047 25.078 25.594 1 98.5 540 CYS A O 1
ATOM 4294 N N . LYS A 1 541 ? -19.984 24.141 24.875 1 97.94 541 LYS A N 1
ATOM 4295 C CA . LYS A 1 541 ? -20.812 24.625 25.984 1 97.94 541 LYS A CA 1
ATOM 4296 C C . LYS A 1 541 ? -20.797 26.156 26.047 1 97.94 541 LYS A C 1
ATOM 4298 O O . LYS A 1 541 ? -20.734 26.719 27.141 1 97.94 541 LYS A O 1
ATOM 4303 N N . LEU A 1 542 ? -20.734 26.766 24.906 1 97.94 542 LEU A N 1
ATOM 4304 C CA . LEU A 1 542 ? -20.891 28.203 24.75 1 97.94 542 LEU A CA 1
ATOM 4305 C C . LEU A 1 542 ? -22.312 28.562 24.344 1 97.94 542 LEU A C 1
ATOM 4307 O O . LEU A 1 542 ? -23.031 27.719 23.797 1 97.94 542 LEU A O 1
ATOM 4311 N N . PRO A 1 543 ? -22.766 29.75 24.625 1 97.12 543 PRO A N 1
ATOM 4312 C CA . PRO A 1 543 ? -24.109 30.125 24.219 1 97.12 543 PRO A CA 1
ATOM 4313 C C . PRO A 1 543 ? -24.312 30.078 22.719 1 97.12 543 PRO A C 1
ATOM 4315 O O . PRO A 1 543 ? -23.453 30.578 21.969 1 97.12 543 PRO A O 1
ATOM 4318 N N . GLU A 1 544 ? -25.375 29.469 22.312 1 97.38 544 GLU A N 1
ATOM 4319 C CA . GLU A 1 544 ? -25.766 29.453 20.906 1 97.38 544 GLU A CA 1
ATOM 4320 C C . GLU A 1 544 ? -26.5 30.734 20.531 1 97.38 544 GLU A C 1
ATOM 4322 O O . GLU A 1 544 ? -27.094 31.406 21.391 1 97.38 544 GLU A O 1
ATOM 4327 N N . ALA A 1 545 ? -26.438 31.047 19.281 1 97.81 545 ALA A N 1
ATOM 4328 C CA . ALA A 1 545 ? -27.172 32.188 18.781 1 97.81 545 ALA A CA 1
ATOM 4329 C C . ALA A 1 545 ? -28.438 31.766 18.062 1 97.81 545 ALA A C 1
ATOM 4331 O O . ALA A 1 545 ? -28.375 31.156 16.984 1 97.81 545 ALA A O 1
ATOM 4332 N N . SER A 1 546 ? -29.609 32.125 18.594 1 96.38 546 SER A N 1
ATOM 4333 C CA . SER A 1 546 ? -30.875 31.812 17.938 1 96.38 546 SER A CA 1
ATOM 4334 C C . SER A 1 546 ? -31.156 32.812 16.797 1 96.38 546 SER A C 1
ATOM 4336 O O . SER A 1 546 ? -31.828 32.469 15.828 1 96.38 546 SER A O 1
ATOM 4338 N N . THR A 1 547 ? -30.734 34 17.031 1 96.81 547 THR A N 1
ATOM 4339 C CA . THR A 1 547 ? -30.797 35.062 16.031 1 96.81 547 THR A CA 1
ATOM 4340 C C . THR A 1 547 ? -29.453 35.781 15.914 1 96.81 547 THR A C 1
ATOM 4342 O O . THR A 1 547 ? -28.562 35.562 16.734 1 96.81 547 THR A O 1
ATOM 4345 N N . PHE A 1 548 ? -29.406 36.594 14.883 1 97.56 548 PHE A N 1
ATOM 4346 C CA . PHE A 1 548 ? -28.141 37.281 14.68 1 97.56 548 PHE A CA 1
ATOM 4347 C C . PHE A 1 548 ? -27.875 38.281 15.812 1 97.56 548 PHE A C 1
ATOM 4349 O O . PHE A 1 548 ? -26.719 38.562 16.141 1 97.56 548 PHE A O 1
ATOM 4356 N N . SER A 1 549 ? -28.891 38.781 16.453 1 96.06 549 SER A N 1
ATOM 4357 C CA . SER A 1 549 ? -28.734 39.719 17.562 1 96.06 549 SER A CA 1
ATOM 4358 C C . SER A 1 549 ? -28.141 39 18.781 1 96.06 549 SER A C 1
ATOM 4360 O O . SER A 1 549 ? -27.609 39.656 19.672 1 96.06 549 SER A O 1
ATOM 4362 N N . CYS A 1 550 ? -28.188 37.688 18.766 1 96.12 550 CYS A N 1
ATOM 4363 C CA . CYS A 1 550 ? -27.719 36.906 19.906 1 96.12 550 CYS A CA 1
ATOM 4364 C C . CYS A 1 550 ? -26.25 36.5 19.719 1 96.12 550 CYS A C 1
ATOM 4366 O O . CYS A 1 550 ? -25.719 35.75 20.531 1 96.12 550 CYS A O 1
ATOM 4368 N N . LEU A 1 551 ? -25.641 37 18.703 1 97.38 551 LEU A N 1
ATOM 4369 C CA . LEU A 1 551 ? -24.219 36.75 18.516 1 97.38 551 LEU A CA 1
ATOM 4370 C C . LEU A 1 551 ? -23.391 37.594 19.469 1 97.38 551 LEU A C 1
ATOM 4372 O O . LEU A 1 551 ? -22.625 38.469 19.047 1 97.38 551 LEU A O 1
ATOM 4376 N N . TYR A 1 552 ? -23.344 37.219 20.672 1 94.06 552 TYR A N 1
ATOM 4377 C CA . TYR A 1 552 ? -22.812 38.031 21.766 1 94.06 552 TYR A CA 1
ATOM 4378 C C . TYR A 1 552 ? -21.297 38.094 21.719 1 94.06 552 TYR A C 1
ATOM 4380 O O . TYR A 1 552 ? -20.688 38.969 22.312 1 94.06 552 TYR A O 1
ATOM 4388 N N . SER A 1 553 ? -20.719 37.188 21.078 1 96.06 553 SER A N 1
ATOM 4389 C CA . SER A 1 553 ? -19.266 37.156 21.016 1 96.06 553 SER A CA 1
ATOM 4390 C C . SER A 1 553 ? -18.734 37.938 19.812 1 96.06 553 SER A C 1
ATOM 4392 O O . SER A 1 553 ? -17.547 37.875 19.5 1 96.06 553 SER A O 1
ATOM 4394 N N . HIS A 1 554 ? -19.609 38.625 19.094 1 97.75 554 HIS A N 1
ATOM 4395 C CA . HIS A 1 554 ? -19.219 39.406 17.922 1 97.75 554 HIS A CA 1
ATOM 4396 C C . HIS A 1 554 ? -19.5 40.875 18.109 1 97.75 554 HIS A C 1
ATOM 4398 O O . HIS A 1 554 ? -20.516 41.25 18.719 1 97.75 554 HIS A O 1
ATOM 4404 N N . ASP A 1 555 ? -18.656 41.75 17.562 1 95.31 555 ASP A N 1
ATOM 4405 C CA . ASP A 1 555 ? -18.891 43.188 17.547 1 95.31 555 ASP A CA 1
ATOM 4406 C C . ASP A 1 555 ? -20.125 43.531 16.688 1 95.31 555 ASP A C 1
ATOM 4408 O O . ASP A 1 555 ? -20.469 42.781 15.766 1 95.31 555 ASP A O 1
ATOM 4412 N N . PRO A 1 556 ? -20.766 44.656 16.938 1 96.06 556 PRO A N 1
ATOM 4413 C CA . PRO A 1 556 ? -21.984 45.031 16.203 1 96.06 556 PRO A CA 1
ATOM 4414 C C . PRO A 1 556 ? -21.781 45.062 14.695 1 96.06 556 PRO A C 1
ATOM 4416 O O . PRO A 1 556 ? -22.656 44.656 13.938 1 96.06 556 PRO A O 1
ATOM 4419 N N . ASP A 1 557 ? -20.688 45.562 14.328 1 95.38 557 ASP A N 1
ATOM 4420 C CA . ASP A 1 557 ? -20.422 45.656 12.898 1 95.38 557 ASP A CA 1
ATOM 4421 C C . ASP A 1 557 ? -20.344 44.281 12.258 1 95.38 557 ASP A C 1
ATOM 4423 O O . ASP A 1 557 ? -20.875 44.062 11.172 1 95.38 557 ASP A O 1
ATOM 4427 N N . VAL A 1 558 ? -19.656 43.375 12.953 1 97.25 558 VAL A N 1
ATOM 4428 C CA . VAL A 1 558 ? -19.516 42 12.469 1 97.25 558 VAL A CA 1
ATOM 4429 C C . VAL A 1 558 ? -20.891 41.312 12.453 1 97.25 558 VAL A C 1
ATOM 4431 O O . VAL A 1 558 ? -21.234 40.625 11.492 1 97.25 558 VAL A O 1
ATOM 4434 N N . ARG A 1 559 ? -21.672 41.531 13.445 1 97.75 559 ARG A N 1
ATOM 4435 C CA . ARG A 1 559 ? -23.016 40.969 13.508 1 97.75 559 ARG A CA 1
ATOM 4436 C C . ARG A 1 559 ? -23.828 41.406 12.289 1 97.75 559 ARG A C 1
ATOM 4438 O O . ARG A 1 559 ? -24.531 40.594 11.688 1 97.75 559 ARG A O 1
ATOM 4445 N N . LYS A 1 560 ? -23.75 42.656 12.016 1 97.88 560 LYS A N 1
ATOM 4446 C CA . LYS A 1 560 ? -24.5 43.188 10.875 1 97.88 560 LYS A CA 1
ATOM 4447 C C . LYS A 1 560 ? -24.047 42.531 9.57 1 97.88 560 LYS A C 1
ATOM 4449 O O . LYS A 1 560 ? -24.859 42.188 8.719 1 97.88 560 LYS A O 1
ATOM 4454 N N . ARG A 1 561 ? -22.766 42.375 9.422 1 98 561 ARG A N 1
ATOM 4455 C CA . ARG A 1 561 ? -22.219 41.75 8.227 1 98 561 ARG A CA 1
ATOM 4456 C C . ARG A 1 561 ? -22.688 40.312 8.094 1 98 561 ARG A C 1
ATOM 4458 O O . ARG A 1 561 ? -23.062 39.875 7.008 1 98 561 ARG A O 1
ATOM 4465 N N . LEU A 1 562 ? -22.641 39.594 9.219 1 98.56 562 LEU A N 1
ATOM 4466 C CA . LEU A 1 562 ? -23.078 38.188 9.227 1 98.56 562 LEU A CA 1
ATOM 4467 C C . LEU A 1 562 ? -24.562 38.094 8.914 1 98.56 562 LEU A C 1
ATOM 4469 O O . LEU A 1 562 ? -24.984 37.25 8.141 1 98.56 562 LEU A O 1
ATOM 4473 N N . GLU A 1 563 ? -25.344 39.031 9.477 1 98.19 563 GLU A N 1
ATOM 4474 C CA . GLU A 1 563 ? -26.781 39.062 9.25 1 98.19 563 GLU A CA 1
ATOM 4475 C C . GLU A 1 563 ? -27.109 39.344 7.785 1 98.19 563 GLU A C 1
ATOM 4477 O O . GLU A 1 563 ? -28.062 38.781 7.234 1 98.19 563 GLU A O 1
ATOM 4482 N N . ASN A 1 564 ? -26.312 40.125 7.152 1 97.69 564 ASN A N 1
ATOM 4483 C CA . ASN A 1 564 ? -26.531 40.5 5.754 1 97.69 564 ASN A CA 1
ATOM 4484 C C . ASN A 1 564 ? -26.031 39.406 4.809 1 97.69 564 ASN A C 1
ATOM 4486 O O . ASN A 1 564 ? -26.281 39.469 3.602 1 97.69 564 ASN A O 1
ATOM 4490 N N . THR A 1 565 ? -25.375 38.406 5.305 1 97.75 565 THR A N 1
ATOM 4491 C CA . THR A 1 565 ? -24.719 37.438 4.449 1 97.75 565 THR A CA 1
ATOM 4492 C C . THR A 1 565 ? -25.359 36.062 4.617 1 97.75 565 THR A C 1
ATOM 4494 O O . THR A 1 565 ? -25.562 35.344 3.633 1 97.75 565 THR A O 1
ATOM 4497 N N . TYR A 1 566 ? -25.625 35.688 5.82 1 97.88 566 TYR A N 1
ATOM 4498 C CA . TYR A 1 566 ? -26.203 34.375 6.102 1 97.88 566 TYR A CA 1
ATOM 4499 C C . TYR A 1 566 ? -27.688 34.469 6.414 1 97.88 566 TYR A C 1
ATOM 4501 O O . TYR A 1 566 ? -28.156 35.5 6.898 1 97.88 566 TYR A O 1
ATOM 4509 N N . ASP A 1 567 ? -28.438 33.406 6.184 1 97 567 ASP A N 1
ATOM 4510 C CA . ASP A 1 567 ? -29.875 33.406 6.422 1 97 567 ASP A CA 1
ATOM 4511 C C . ASP A 1 567 ? -30.188 33.125 7.887 1 97 567 ASP A C 1
ATOM 4513 O O . ASP A 1 567 ? -31.219 33.531 8.406 1 97 567 ASP A O 1
ATOM 4517 N N . HIS A 1 568 ? -29.359 32.344 8.492 1 97.25 568 HIS A N 1
ATOM 4518 C CA . HIS A 1 568 ? -29.531 31.938 9.883 1 97.25 568 HIS A CA 1
ATOM 4519 C C . HIS A 1 568 ? -28.188 31.75 10.57 1 97.25 568 HIS A C 1
ATOM 4521 O O . HIS A 1 568 ? -27.219 31.328 9.945 1 97.25 568 HIS A O 1
ATOM 4527 N N . PRO A 1 569 ? -28.109 31.969 11.914 1 97.75 569 PRO A N 1
ATOM 4528 C CA . PRO A 1 569 ? -26.828 31.781 12.609 1 97.75 569 PRO A CA 1
ATOM 4529 C C . PRO A 1 569 ? -26.281 30.359 12.477 1 97.75 569 PRO A C 1
ATOM 4531 O O . PRO A 1 569 ? -25.078 30.156 12.484 1 97.75 569 PRO A O 1
ATOM 4534 N N . ASP A 1 570 ? -27.156 29.359 12.289 1 97.81 570 ASP A N 1
ATOM 4535 C CA . ASP A 1 570 ? -26.75 27.969 12.102 1 97.81 570 ASP A CA 1
ATOM 4536 C C . ASP A 1 570 ? -25.984 27.797 10.789 1 97.81 570 ASP A C 1
ATOM 4538 O O . ASP A 1 570 ? -25.297 26.797 10.602 1 97.81 570 ASP A O 1
ATOM 4542 N N . ASP A 1 571 ? -26.125 28.734 9.891 1 98.25 571 ASP A N 1
ATOM 4543 C CA . ASP A 1 571 ? -25.562 28.609 8.555 1 98.25 571 ASP A CA 1
ATOM 4544 C C . ASP A 1 571 ? -24.141 29.172 8.516 1 98.25 571 ASP A C 1
ATOM 4546 O O . ASP A 1 571 ? -23.406 28.953 7.539 1 98.25 571 ASP A O 1
ATOM 4550 N N . ILE A 1 572 ? -23.75 29.875 9.57 1 98.69 572 ILE A N 1
ATOM 4551 C CA . ILE A 1 572 ? -22.438 30.484 9.602 1 98.69 572 ILE A CA 1
ATOM 4552 C C . ILE A 1 572 ? -21.359 29.391 9.57 1 98.69 572 ILE A C 1
ATOM 4554 O O . ILE A 1 572 ? -21.375 28.484 10.414 1 98.69 572 ILE A O 1
ATOM 4558 N N . ASP A 1 573 ? -20.516 29.422 8.547 1 98.75 573 ASP A N 1
ATOM 4559 C CA . ASP A 1 573 ? -19.391 28.484 8.5 1 98.75 573 ASP A CA 1
ATOM 4560 C C . ASP A 1 573 ? -18.516 28.609 9.742 1 98.75 573 ASP A C 1
ATOM 4562 O O . ASP A 1 573 ? -18.266 29.719 10.227 1 98.75 573 ASP A O 1
ATOM 4566 N N . VAL A 1 574 ? -18.031 27.5 10.18 1 98.69 574 VAL A N 1
ATOM 4567 C CA . VAL A 1 574 ? -17.328 27.469 11.461 1 98.69 574 VAL A CA 1
ATOM 4568 C C . VAL A 1 574 ? -16.078 28.344 11.391 1 98.69 574 VAL A C 1
ATOM 4570 O O . VAL A 1 574 ? -15.703 28.984 12.375 1 98.69 574 VAL A O 1
ATOM 4573 N N . PHE A 1 575 ? -15.391 28.375 10.25 1 98.69 575 PHE A N 1
ATOM 4574 C CA . PHE A 1 575 ? -14.219 29.25 10.133 1 98.69 575 PHE A CA 1
ATOM 4575 C C . PHE A 1 575 ? -14.617 30.719 10.305 1 98.69 575 PHE A C 1
ATOM 4577 O O . PHE A 1 575 ? -13.977 31.453 11.055 1 98.69 575 PHE A O 1
ATOM 4584 N N . VAL A 1 576 ? -15.695 31.141 9.648 1 98.81 576 VAL A N 1
ATOM 4585 C CA . VAL A 1 576 ? -16.141 32.531 9.664 1 98.81 576 VAL A CA 1
ATOM 4586 C C . VAL A 1 576 ? -16.594 32.906 11.078 1 98.81 576 VAL A C 1
ATOM 4588 O O . VAL A 1 576 ? -16.188 33.938 11.609 1 98.81 576 VAL A O 1
ATOM 4591 N N . GLY A 1 577 ? -17.391 32.031 11.633 1 98.69 577 GLY A N 1
ATOM 4592 C CA . GLY A 1 577 ? -17.859 32.312 12.984 1 98.69 577 GLY A CA 1
ATOM 4593 C C . GLY A 1 577 ? -16.734 32.375 13.992 1 98.69 577 GLY A C 1
ATOM 4594 O O . GLY A 1 577 ? -16.719 33.281 14.852 1 98.69 577 GLY A O 1
ATOM 4595 N N . GLY A 1 578 ? -15.781 31.5 13.914 1 98.56 578 GLY A N 1
ATOM 4596 C CA . GLY A 1 578 ? -14.695 31.422 14.875 1 98.56 578 GLY A CA 1
ATOM 4597 C C . GLY A 1 578 ? -13.711 32.562 14.766 1 98.56 578 GLY A C 1
ATOM 4598 O O . GLY A 1 578 ? -13.352 33.188 15.766 1 98.56 578 GLY A O 1
ATOM 4599 N N . VAL A 1 579 ? -13.344 32.906 13.539 1 98.31 579 VAL A N 1
ATOM 4600 C CA . VAL A 1 579 ? -12.289 33.906 13.344 1 98.31 579 VAL A CA 1
ATOM 4601 C C . VAL A 1 579 ? -12.836 35.312 13.625 1 98.31 579 VAL A C 1
ATOM 4603 O O . VAL A 1 579 ? -12.078 36.219 13.984 1 98.31 579 VAL A O 1
ATOM 4606 N N . THR A 1 580 ? -14.219 35.531 13.633 1 98.19 580 THR A N 1
ATOM 4607 C CA . THR A 1 580 ? -14.805 36.875 13.781 1 98.19 580 THR A CA 1
ATOM 4608 C C . THR A 1 580 ? -15.25 37.094 15.219 1 98.19 580 THR A C 1
ATOM 4610 O O . THR A 1 580 ? -15.727 38.188 15.562 1 98.19 580 THR A O 1
ATOM 4613 N N . GLU A 1 581 ? -15.094 36.094 16.047 1 98 581 GLU A N 1
ATOM 4614 C CA . GLU A 1 581 ? -15.391 36.312 17.469 1 98 581 GLU A CA 1
ATOM 4615 C C . GLU A 1 581 ? -14.383 37.281 18.094 1 98 581 GLU A C 1
ATOM 4617 O O . GLU A 1 581 ? -13.203 37.25 17.734 1 98 581 GLU A O 1
ATOM 4622 N N . THR A 1 582 ? -14.859 37.969 19.016 1 95.88 582 THR A N 1
ATOM 4623 C CA . THR A 1 582 ? -13.984 38.875 19.766 1 95.88 582 THR A CA 1
ATOM 4624 C C . THR A 1 582 ? -13.227 38.094 20.844 1 95.88 582 THR A C 1
ATOM 4626 O O . THR A 1 582 ? -13.836 37.438 21.703 1 95.88 582 THR A O 1
ATOM 4629 N N . PRO A 1 583 ? -11.922 38.188 20.781 1 94.94 583 PRO A N 1
ATOM 4630 C CA . PRO A 1 583 ? -11.148 37.531 21.828 1 94.94 583 PRO A CA 1
ATOM 4631 C C . PRO A 1 583 ? -11.469 38.062 23.219 1 94.94 583 PRO A C 1
ATOM 4633 O O . PRO A 1 583 ? -11.828 39.219 23.375 1 94.94 583 PRO A O 1
ATOM 4636 N N . ARG A 1 584 ? -11.312 37.156 24.219 1 92.38 584 ARG A N 1
ATOM 4637 C CA . ARG A 1 584 ? -11.586 37.531 25.609 1 92.38 584 ARG A CA 1
ATOM 4638 C C . ARG A 1 584 ? -10.523 36.969 26.531 1 92.38 584 ARG A C 1
ATOM 4640 O O . ARG A 1 584 ? -9.742 36.094 26.141 1 92.38 584 ARG A O 1
ATOM 4647 N N . ASP A 1 585 ? -10.406 37.594 27.688 1 90.56 585 ASP A N 1
ATOM 4648 C CA . ASP A 1 585 ? -9.641 37.031 28.828 1 90.56 585 ASP A CA 1
ATOM 4649 C C . ASP A 1 585 ? -8.172 36.875 28.453 1 90.56 585 ASP A C 1
ATOM 4651 O O . ASP A 1 585 ? -7.543 35.875 28.844 1 90.56 585 ASP A O 1
ATOM 4655 N N . GLY A 1 586 ? -7.711 37.688 27.625 1 91.25 586 GLY A N 1
ATOM 4656 C CA . GLY A 1 586 ? -6.289 37.688 27.344 1 91.25 586 GLY A CA 1
ATOM 4657 C C . GLY A 1 586 ? -5.898 36.75 26.219 1 91.25 586 GLY A C 1
ATOM 4658 O O . GLY A 1 586 ? -4.73 36.688 25.828 1 91.25 586 GLY A O 1
ATOM 4659 N N . ALA A 1 587 ? -6.883 36.031 25.719 1 95.56 587 ALA A N 1
ATOM 4660 C CA . ALA A 1 587 ? -6.605 35.156 24.578 1 95.56 587 ALA A CA 1
ATOM 4661 C C . ALA A 1 587 ? -6.508 35.969 23.281 1 95.56 587 ALA A C 1
ATOM 4663 O O . ALA A 1 587 ? -7.047 37.062 23.188 1 95.56 587 ALA A O 1
ATOM 4664 N N . LEU A 1 588 ? -5.824 35.375 22.391 1 96.25 588 LEU A N 1
ATOM 4665 C CA . LEU A 1 588 ? -5.695 36.031 21.094 1 96.25 588 LEU A CA 1
ATOM 4666 C C . LEU A 1 588 ? -6.848 35.625 20.172 1 96.25 588 LEU A C 1
ATOM 4668 O O . LEU A 1 588 ? -7.152 36.312 19.219 1 96.25 588 LEU A O 1
ATOM 4672 N N . VAL A 1 589 ? -7.465 34.469 20.422 1 97.62 589 VAL A N 1
ATOM 4673 C CA . VAL A 1 589 ? -8.562 33.969 19.609 1 97.62 589 VAL A CA 1
ATOM 4674 C C . VAL A 1 589 ? -9.875 34.094 20.375 1 97.62 589 VAL A C 1
ATOM 4676 O O . VAL A 1 589 ? -9.875 34.25 21.594 1 97.62 589 VAL A O 1
ATOM 4679 N N . GLY A 1 590 ? -11 34.062 19.641 1 97.69 590 GLY A N 1
ATOM 4680 C CA . GLY A 1 590 ? -12.312 34.094 20.266 1 97.69 590 GLY A CA 1
ATOM 4681 C C . GLY A 1 590 ? -12.633 32.812 21.031 1 97.69 590 GLY A C 1
ATOM 4682 O O . GLY A 1 590 ? -11.906 31.828 20.938 1 97.69 590 GLY A O 1
ATOM 4683 N N . PRO A 1 591 ? -13.727 32.812 21.734 1 98.12 591 PRO A N 1
ATOM 4684 C CA . PRO A 1 591 ? -14.07 31.719 22.625 1 98.12 591 PRO A CA 1
ATOM 4685 C C . PRO A 1 591 ? -14.195 30.391 21.891 1 98.12 591 PRO A C 1
ATOM 4687 O O . PRO A 1 591 ? -13.789 29.344 22.422 1 98.12 591 PRO A O 1
ATOM 4690 N N . LEU A 1 592 ? -14.766 30.359 20.734 1 98.62 592 LEU A N 1
ATOM 4691 C CA . LEU A 1 592 ? -14.953 29.094 20.016 1 98.62 592 LEU A CA 1
ATOM 4692 C C . LEU A 1 592 ? -13.609 28.484 19.625 1 98.62 592 LEU A C 1
ATOM 4694 O O . LEU A 1 592 ? -13.344 27.312 19.906 1 98.62 592 LEU A O 1
ATOM 4698 N N . PHE A 1 593 ? -12.797 29.281 18.938 1 98.75 593 PHE A N 1
ATOM 4699 C CA . PHE A 1 593 ? -11.5 28.766 18.531 1 98.75 593 PHE A CA 1
ATOM 4700 C C . PHE A 1 593 ? -10.633 28.438 19.734 1 98.75 593 PHE A C 1
ATOM 4702 O O . PHE A 1 593 ? -9.836 27.5 19.703 1 98.75 593 PHE A O 1
ATOM 4709 N N . GLU A 1 594 ? -10.758 29.234 20.812 1 98.56 594 GLU A N 1
ATOM 4710 C CA . GLU A 1 594 ? -10.039 28.891 22.047 1 98.56 594 GLU A CA 1
ATOM 4711 C C . GLU A 1 594 ? -10.414 27.5 22.547 1 98.56 594 GLU A C 1
ATOM 4713 O O . GLU A 1 594 ? -9.539 26.719 22.906 1 98.56 594 GLU A O 1
ATOM 4718 N N . CYS A 1 595 ? -11.68 27.234 22.516 1 98.69 595 CYS A N 1
ATOM 4719 C CA . CYS A 1 595 ? -12.18 25.938 22.938 1 98.69 595 CYS A CA 1
ATOM 4720 C C . CYS A 1 595 ? -11.641 24.828 22.047 1 98.69 595 CYS A C 1
ATOM 4722 O O . CYS A 1 595 ? -11.094 23.844 22.531 1 98.69 595 CYS A O 1
ATOM 4724 N N . LEU A 1 596 ? -11.742 24.953 20.719 1 98.88 596 LEU A N 1
ATOM 4725 C CA . LEU A 1 596 ? -11.352 23.922 19.766 1 98.88 596 LEU A CA 1
ATOM 4726 C C . LEU A 1 596 ? -9.844 23.688 19.797 1 98.88 596 LEU A C 1
ATOM 4728 O O . LEU A 1 596 ? -9.391 22.547 19.828 1 98.88 596 LEU A O 1
ATOM 4732 N N . LEU A 1 597 ? -9.086 24.766 19.781 1 98.88 597 LEU A N 1
ATOM 4733 C CA . LEU A 1 597 ? -7.629 24.656 19.844 1 98.88 597 LEU A CA 1
ATOM 4734 C C . LEU A 1 597 ? -7.188 24.062 21.172 1 98.88 597 LEU A C 1
ATOM 4736 O O . LEU A 1 597 ? -6.309 23.203 21.203 1 98.88 597 LEU A O 1
ATOM 4740 N N . GLY A 1 598 ? -7.824 24.578 22.25 1 98.81 598 GLY A N 1
ATOM 4741 C CA . GLY A 1 598 ? -7.484 24.047 23.562 1 98.81 598 GLY A CA 1
ATOM 4742 C C . GLY A 1 598 ? -7.629 22.531 23.641 1 98.81 598 GLY A C 1
ATOM 4743 O O . GLY A 1 598 ? -6.707 21.844 24.078 1 98.81 598 GLY A O 1
ATOM 4744 N N . HIS A 1 599 ? -8.711 22.016 23.156 1 98.81 599 HIS A N 1
ATOM 4745 C CA . HIS A 1 599 ? -8.969 20.578 23.219 1 98.81 599 HIS A CA 1
ATOM 4746 C C . HIS A 1 599 ? -8.016 19.797 22.312 1 98.81 599 HIS A C 1
ATOM 4748 O O . HIS A 1 599 ? -7.555 18.719 22.672 1 98.81 599 HIS A O 1
ATOM 4754 N N . GLN A 1 600 ? -7.711 20.344 21.125 1 98.81 600 GLN A N 1
ATOM 4755 C CA . GLN A 1 600 ? -6.77 19.688 20.219 1 98.81 600 GLN A CA 1
ATOM 4756 C C . GLN A 1 600 ? -5.383 19.594 20.859 1 98.81 600 GLN A C 1
ATOM 4758 O O . GLN A 1 600 ? -4.762 18.531 20.859 1 98.81 600 GLN A O 1
ATOM 4763 N N . PHE A 1 601 ? -4.883 20.688 21.391 1 98.88 601 PHE A N 1
ATOM 4764 C CA . PHE A 1 601 ? -3.535 20.688 21.953 1 98.88 601 PHE A CA 1
ATOM 4765 C C . PHE A 1 601 ? -3.477 19.859 23.219 1 98.88 601 PHE A C 1
ATOM 4767 O O . PHE A 1 601 ? -2.438 19.266 23.531 1 98.88 601 PHE A O 1
ATOM 4774 N N . ARG A 1 602 ? -4.625 19.766 23.969 1 98.81 602 ARG A N 1
ATOM 4775 C CA . ARG A 1 602 ? -4.707 18.812 25.062 1 98.81 602 ARG A CA 1
ATOM 4776 C C . ARG A 1 602 ? -4.516 17.375 24.562 1 98.81 602 ARG A C 1
ATOM 4778 O O . ARG A 1 602 ? -3.734 16.609 25.141 1 98.81 602 ARG A O 1
ATOM 4785 N N . ASP A 1 603 ? -5.242 17.047 23.5 1 98.81 603 ASP A N 1
ATOM 4786 C CA . ASP A 1 603 ? -5.172 15.688 22.953 1 98.81 603 ASP A CA 1
ATOM 4787 C C . ASP A 1 603 ? -3.771 15.375 22.438 1 98.81 603 ASP A C 1
ATOM 4789 O O . ASP A 1 603 ? -3.297 14.242 22.562 1 98.81 603 ASP A O 1
ATOM 4793 N N . LEU A 1 604 ? -3.086 16.391 21.828 1 98.75 604 LEU A N 1
ATOM 4794 C CA . LEU A 1 604 ? -1.728 16.203 21.328 1 98.75 604 LEU A CA 1
ATOM 4795 C C . LEU A 1 604 ? -0.763 15.898 22.469 1 98.75 604 LEU A C 1
ATOM 4797 O O . LEU A 1 604 ? 0.12 15.055 22.328 1 98.75 604 LEU A O 1
ATOM 4801 N N . LYS A 1 605 ? -0.929 16.547 23.562 1 98.69 605 LYS A N 1
ATOM 4802 C CA . LYS A 1 605 ? -0.07 16.359 24.734 1 98.69 605 LYS A CA 1
ATOM 4803 C C . LYS A 1 605 ? -0.402 15.047 25.453 1 98.69 605 LYS A C 1
ATOM 4805 O O . LYS A 1 605 ? 0.468 14.195 25.625 1 98.69 605 LYS A O 1
ATOM 4810 N N . GLN A 1 606 ? -1.66 14.82 25.75 1 98.44 606 GLN A N 1
ATOM 4811 C CA . GLN A 1 606 ? -2.098 13.703 26.578 1 98.44 606 GLN A CA 1
ATOM 4812 C C . GLN A 1 606 ? -2.02 12.391 25.797 1 98.44 606 GLN A C 1
ATOM 4814 O O . GLN A 1 606 ? -1.867 11.32 26.391 1 98.44 606 GLN A O 1
ATOM 4819 N N . GLY A 1 607 ? -2.143 12.5 24.469 1 98.5 607 GLY A N 1
ATOM 4820 C CA . GLY A 1 607 ? -2.123 11.305 23.656 1 98.5 607 GLY A CA 1
ATOM 4821 C C . GLY A 1 607 ? -0.742 10.961 23.125 1 98.5 607 GLY A C 1
ATOM 4822 O O . GLY A 1 607 ? -0.585 10.016 22.344 1 98.5 607 GLY A O 1
ATOM 4823 N N . ASP A 1 608 ? 0.296 11.672 23.5 1 98.5 608 ASP A N 1
ATOM 4824 C CA . ASP A 1 608 ? 1.649 11.445 23 1 98.5 608 ASP A CA 1
ATOM 4825 C C . ASP A 1 608 ? 2.512 10.742 24.047 1 98.5 608 ASP A C 1
ATOM 4827 O O . ASP A 1 608 ? 3.018 11.383 24.969 1 98.5 608 ASP A O 1
ATOM 4831 N N . ARG A 1 609 ? 2.789 9.461 23.797 1 97.94 609 ARG A N 1
ATOM 4832 C CA . ARG A 1 609 ? 3.623 8.656 24.688 1 97.94 609 ARG A CA 1
ATOM 4833 C C . ARG A 1 609 ? 5.027 9.242 24.797 1 97.94 609 ARG A C 1
ATOM 4835 O O . ARG A 1 609 ? 5.695 9.078 25.828 1 97.94 609 ARG A O 1
ATOM 4842 N N . TYR A 1 610 ? 5.461 10.039 23.797 1 98.25 610 TYR A N 1
ATOM 4843 C CA . TYR A 1 610 ? 6.812 10.586 23.75 1 98.25 610 TYR A CA 1
ATOM 4844 C C . TYR A 1 610 ? 6.812 12.062 24.094 1 98.25 610 TYR A C 1
ATOM 4846 O O . TYR A 1 610 ? 7.723 12.805 23.703 1 98.25 610 TYR A O 1
ATOM 4854 N N . TRP A 1 611 ? 5.754 12.547 24.797 1 98.38 611 TRP A N 1
ATOM 4855 C CA . TRP A 1 611 ? 5.793 13.891 25.359 1 98.38 611 TRP A CA 1
ATOM 4856 C C . TRP A 1 611 ? 7.074 14.109 26.156 1 98.38 611 TRP A C 1
ATOM 4858 O O . TRP A 1 611 ? 7.461 13.258 26.969 1 98.38 611 TRP A O 1
ATOM 4868 N N . TYR A 1 612 ? 7.727 15.281 26 1 98 612 TYR A N 1
ATOM 4869 C CA . TYR A 1 612 ? 9.125 15.391 26.406 1 98 612 TYR A CA 1
ATOM 4870 C C . TYR A 1 612 ? 9.242 15.406 27.938 1 98 612 TYR A C 1
ATOM 4872 O O . TYR A 1 612 ? 10.305 15.125 28.484 1 98 612 TYR A O 1
ATOM 4880 N N . GLU A 1 613 ? 8.141 15.664 28.672 1 98.06 613 GLU A N 1
ATOM 4881 C CA . GLU A 1 613 ? 8.195 15.727 30.125 1 98.06 613 GLU A CA 1
ATOM 4882 C C . GLU A 1 613 ? 7.844 14.375 30.75 1 98.06 613 GLU A C 1
ATOM 4884 O O . GLU A 1 613 ? 7.719 14.266 31.969 1 98.06 613 GLU A O 1
ATOM 4889 N N . THR A 1 614 ? 7.641 13.406 29.906 1 96.38 614 THR A N 1
ATOM 4890 C CA . THR A 1 614 ? 7.219 12.109 30.422 1 96.38 614 THR A CA 1
ATOM 4891 C C . THR A 1 614 ? 8.367 11.43 31.156 1 96.38 614 THR A C 1
ATOM 4893 O O . THR A 1 614 ? 9.531 11.789 30.984 1 96.38 614 THR A O 1
ATOM 4896 N N . ILE A 1 615 ? 8.031 10.469 32 1 94.44 615 ILE A N 1
ATOM 4897 C CA . ILE A 1 615 ? 9.023 9.648 32.688 1 94.44 615 ILE A CA 1
ATOM 4898 C C . ILE A 1 615 ? 9.281 8.375 31.891 1 94.44 615 ILE A C 1
ATOM 4900 O O . ILE A 1 615 ? 8.477 7.992 31.031 1 94.44 615 ILE A O 1
ATOM 4904 N N . GLY A 1 616 ? 10.461 7.805 32.094 1 92.69 616 GLY A N 1
ATOM 4905 C CA . GLY A 1 616 ? 10.773 6.551 31.422 1 92.69 616 GLY A CA 1
ATOM 4906 C C . GLY A 1 616 ? 11.734 6.723 30.25 1 92.69 616 GLY A C 1
ATOM 4907 O O . GLY A 1 616 ? 12.266 7.812 30.031 1 92.69 616 GLY A O 1
ATOM 4908 N N . VAL A 1 617 ? 11.891 5.633 29.406 1 92.75 617 VAL A N 1
ATOM 4909 C CA . VAL A 1 617 ? 12.875 5.613 28.344 1 92.75 617 VAL A CA 1
ATOM 4910 C C . VAL A 1 617 ? 12.43 6.543 27.203 1 92.75 617 VAL A C 1
ATOM 4912 O O . VAL A 1 617 ? 13.258 7.051 26.453 1 92.75 617 VAL A O 1
ATOM 4915 N N . GLU A 1 618 ? 11.078 6.82 27.156 1 95.62 618 GLU A N 1
ATOM 4916 C CA . GLU A 1 618 ? 10.531 7.676 26.109 1 95.62 618 GLU A CA 1
ATOM 4917 C C . GLU A 1 618 ? 10.828 9.148 26.375 1 95.62 618 GLU A C 1
ATOM 4919 O O . GLU A 1 618 ? 10.789 9.977 25.469 1 95.62 618 GLU A O 1
ATOM 4924 N N . GLY A 1 619 ? 11.109 9.469 27.672 1 96.44 619 GLY A N 1
ATOM 4925 C CA . GLY A 1 619 ? 11.414 10.836 28.062 1 96.44 619 GLY A CA 1
ATOM 4926 C C . GLY A 1 619 ? 12.898 11.102 28.203 1 96.44 619 GLY A C 1
ATOM 4927 O O . GLY A 1 619 ? 13.695 10.625 27.391 1 96.44 619 GLY A O 1
ATOM 4928 N N . PHE A 1 620 ? 13.234 12 29.047 1 97.62 620 PHE A N 1
ATOM 4929 C CA . PHE A 1 620 ? 14.617 12.383 29.328 1 97.62 620 PHE A CA 1
ATOM 4930 C C . PHE A 1 620 ? 14.961 12.125 30.797 1 97.62 620 PHE A C 1
ATOM 4932 O O . PHE A 1 620 ? 14.07 12.094 31.641 1 97.62 620 PHE A O 1
ATOM 4939 N N . LYS A 1 621 ? 16.234 11.914 31.031 1 96.44 621 LYS A N 1
ATOM 4940 C CA . LYS A 1 621 ? 16.672 11.93 32.438 1 96.44 621 LYS A CA 1
ATOM 4941 C C . LYS A 1 621 ? 16.391 13.281 33.094 1 96.44 621 LYS A C 1
ATOM 4943 O O . LYS A 1 621 ? 16.375 14.312 32.406 1 96.44 621 LYS A O 1
ATOM 4948 N N . TYR A 1 622 ? 16.188 13.289 34.375 1 96.69 622 TYR A N 1
ATOM 4949 C CA . TYR A 1 622 ? 15.773 14.484 35.094 1 96.69 622 TYR A CA 1
ATOM 4950 C C . TYR A 1 622 ? 16.734 15.641 34.812 1 96.69 622 TYR A C 1
ATOM 4952 O O . TYR A 1 622 ? 16.312 16.766 34.562 1 96.69 622 TYR A O 1
ATOM 4960 N N . ARG A 1 623 ? 18.078 15.414 34.844 1 96.25 623 ARG A N 1
ATOM 4961 C CA . ARG A 1 623 ? 19.078 16.453 34.625 1 96.25 623 ARG A CA 1
ATOM 4962 C C . ARG A 1 623 ? 19.016 16.984 33.219 1 96.25 623 ARG A C 1
ATOM 4964 O O . ARG A 1 623 ? 19.25 18.172 32.969 1 96.25 623 ARG A O 1
ATOM 4971 N N . GLN A 1 624 ? 18.75 16.094 32.281 1 97.75 624 GLN A N 1
ATOM 4972 C CA . GLN A 1 624 ? 18.594 16.484 30.891 1 97.75 624 GLN A CA 1
ATOM 4973 C C . GLN A 1 624 ? 17.328 17.312 30.688 1 97.75 624 GLN A C 1
ATOM 4975 O O . GLN A 1 624 ? 17.344 18.328 30 1 97.75 624 GLN A O 1
ATOM 4980 N N . LEU A 1 625 ? 16.188 16.891 31.312 1 98.25 625 LEU A N 1
ATOM 4981 C CA . LEU A 1 625 ? 14.906 17.562 31.203 1 98.25 625 LEU A CA 1
ATOM 4982 C C . LEU A 1 625 ? 15 19 31.703 1 98.25 625 LEU A C 1
ATOM 4984 O O . LEU A 1 625 ? 14.438 19.906 31.094 1 98.25 625 LEU A O 1
ATOM 4988 N N . GLN A 1 626 ? 15.734 19.234 32.75 1 97.5 626 GLN A N 1
ATOM 4989 C CA . GLN A 1 626 ? 15.898 20.578 33.312 1 97.5 626 GLN A CA 1
ATOM 4990 C C . GLN A 1 626 ? 16.656 21.5 32.344 1 97.5 626 GLN A C 1
ATOM 4992 O O . GLN A 1 626 ? 16.375 22.688 32.281 1 97.5 626 GLN A O 1
ATOM 4997 N N . GLU A 1 627 ? 17.594 20.938 31.641 1 97.62 627 GLU A N 1
ATOM 4998 C CA . GLU A 1 627 ? 18.328 21.734 30.656 1 97.62 627 GLU A CA 1
ATOM 4999 C C . GLU A 1 627 ? 17.438 22.156 29.5 1 97.62 627 GLU A C 1
ATOM 5001 O O . GLU A 1 627 ? 17.5 23.312 29.047 1 97.62 627 GLU A O 1
ATOM 5006 N N . ILE A 1 628 ? 16.594 21.25 29.047 1 98 628 ILE A N 1
ATOM 5007 C CA . ILE A 1 628 ? 15.688 21.531 27.938 1 98 628 ILE A CA 1
ATOM 5008 C C . ILE A 1 628 ? 14.711 22.625 28.328 1 98 628 ILE A C 1
ATOM 5010 O O . ILE A 1 628 ? 14.398 23.516 27.516 1 98 628 ILE A O 1
ATOM 5014 N N . ARG A 1 629 ? 14.297 22.719 29.547 1 97.5 629 ARG A N 1
ATOM 5015 C CA . ARG A 1 629 ? 13.289 23.641 30.047 1 97.5 629 ARG A CA 1
ATOM 5016 C C . ARG A 1 629 ? 13.805 25.078 30.016 1 97.5 629 ARG A C 1
ATOM 5018 O O . ARG A 1 629 ? 13.016 26.031 30.016 1 97.5 629 ARG A O 1
ATOM 5025 N N . LYS A 1 630 ? 15.125 25.266 29.891 1 96.56 630 LYS A N 1
ATOM 5026 C CA . LYS A 1 630 ? 15.734 26.594 29.953 1 96.56 630 LYS A CA 1
ATOM 5027 C C . LYS A 1 630 ? 15.617 27.312 28.625 1 96.56 630 LYS A C 1
ATOM 5029 O O . LYS A 1 630 ? 15.758 28.547 28.562 1 96.56 630 LYS A O 1
ATOM 5034 N N . VAL A 1 631 ? 15.398 26.562 27.641 1 98.06 631 VAL A N 1
ATOM 5035 C CA . VAL A 1 631 ? 15.609 27.094 26.297 1 98.06 631 VAL A CA 1
ATOM 5036 C C . VAL A 1 631 ? 14.359 27.844 25.828 1 98.06 631 VAL A C 1
ATOM 5038 O O . VAL A 1 631 ? 13.242 27.344 26.016 1 98.06 631 VAL A O 1
ATOM 5041 N N . SER A 1 632 ? 14.516 29 25.297 1 98.31 632 SER A N 1
ATOM 5042 C CA . SER A 1 632 ? 13.453 29.797 24.688 1 98.31 632 SER A CA 1
ATOM 5043 C C . SER A 1 632 ? 13.648 29.953 23.188 1 98.31 632 SER A C 1
ATOM 5045 O O . SER A 1 632 ? 14.719 29.656 22.672 1 98.31 632 SER A O 1
ATOM 5047 N N . LEU A 1 633 ? 12.578 30.375 22.5 1 98.81 633 LEU A N 1
ATOM 5048 C CA . LEU A 1 633 ? 12.719 30.641 21.078 1 98.81 633 LEU A CA 1
ATOM 5049 C C . LEU A 1 633 ? 13.742 31.75 20.828 1 98.81 633 LEU A C 1
ATOM 5051 O O . LEU A 1 633 ? 14.484 31.703 19.844 1 98.81 633 LEU A O 1
ATOM 5055 N N . SER A 1 634 ? 13.797 32.75 21.703 1 98.69 634 SER A N 1
ATOM 5056 C CA . SER A 1 634 ? 14.781 33.812 21.578 1 98.69 634 SER A CA 1
ATOM 5057 C C . SER A 1 634 ? 16.203 33.25 21.562 1 98.69 634 SER A C 1
ATOM 5059 O O . SER A 1 634 ? 17.016 33.625 20.703 1 98.69 634 SER A O 1
ATOM 5061 N N . LYS A 1 635 ? 16.5 32.406 22.484 1 98.56 635 LYS A N 1
ATOM 5062 C CA . LYS A 1 635 ? 17.828 31.812 22.531 1 98.56 635 LYS A CA 1
ATOM 5063 C C . LYS A 1 635 ? 18.125 31 21.281 1 98.56 635 LYS A C 1
ATOM 5065 O O . LYS A 1 635 ? 19.234 31 20.766 1 98.56 635 LYS A O 1
ATOM 5070 N N . ILE A 1 636 ? 17.141 30.234 20.797 1 98.75 636 ILE A N 1
ATOM 5071 C CA . ILE A 1 636 ? 17.297 29.438 19.578 1 98.75 636 ILE A CA 1
ATOM 5072 C C . ILE A 1 636 ? 17.641 30.359 18.422 1 98.75 636 ILE A C 1
ATOM 5074 O O . ILE A 1 636 ? 18.562 30.078 17.641 1 98.75 636 ILE A O 1
ATOM 5078 N N . LEU A 1 637 ? 16.922 31.484 18.281 1 98.62 637 LEU A N 1
ATOM 5079 C CA . LEU A 1 637 ? 17.203 32.438 17.219 1 98.62 637 LEU A CA 1
ATOM 5080 C C . LEU A 1 637 ? 18.594 33.031 17.375 1 98.62 637 LEU A C 1
ATOM 5082 O O . LEU A 1 637 ? 19.312 33.219 16.375 1 98.62 637 LEU A O 1
ATOM 5086 N N . CYS A 1 638 ? 19.031 33.281 18.609 1 97.75 638 CYS A N 1
ATOM 5087 C CA . CYS A 1 638 ? 20.391 33.781 18.859 1 97.75 638 CYS A CA 1
ATOM 5088 C C . CYS A 1 638 ? 21.438 32.781 18.375 1 97.75 638 CYS A C 1
ATOM 5090 O O . CYS A 1 638 ? 22.344 33.156 17.641 1 97.75 638 CYS A O 1
ATOM 5092 N N . GLU A 1 639 ? 21.234 31.547 18.719 1 96.75 639 GLU A N 1
ATOM 5093 C CA . GLU A 1 639 ? 22.234 30.516 18.453 1 96.75 639 GLU A CA 1
ATOM 5094 C C . GLU A 1 639 ? 22.328 30.219 16.953 1 96.75 639 GLU A C 1
ATOM 5096 O O . GLU A 1 639 ? 23.406 29.859 16.453 1 96.75 639 GLU A O 1
ATOM 5101 N N . THR A 1 640 ? 21.281 30.406 16.219 1 98 640 THR A N 1
ATOM 5102 C CA . THR A 1 640 ? 21.234 29.875 14.852 1 98 640 THR A CA 1
ATOM 5103 C C . THR A 1 640 ? 21.438 31 13.836 1 98 640 THR A C 1
ATOM 5105 O O . THR A 1 640 ? 21.766 30.734 12.68 1 98 640 THR A O 1
ATOM 5108 N N . LEU A 1 641 ? 21.172 32.281 14.273 1 96.5 641 LEU A N 1
ATOM 5109 C CA . LEU A 1 641 ? 21.219 33.375 13.305 1 96.5 641 LEU A CA 1
ATOM 5110 C C . LEU A 1 641 ? 22.344 34.344 13.656 1 96.5 641 LEU A C 1
ATOM 5112 O O . LEU A 1 641 ? 22.594 35.312 12.922 1 96.5 641 LEU A O 1
ATOM 5116 N N . GLY A 1 642 ? 23.016 34.062 14.789 1 90.56 642 GLY A N 1
ATOM 5117 C CA . GLY A 1 642 ? 24.141 34.906 15.18 1 90.56 642 GLY A CA 1
ATOM 5118 C C . GLY A 1 642 ? 23.734 36.312 15.633 1 90.56 642 GLY A C 1
ATOM 5119 O O . GLY A 1 642 ? 24.438 37.281 15.383 1 90.56 642 GLY A O 1
ATOM 5120 N N . LEU A 1 643 ? 22.562 36.375 16.172 1 93.38 643 LEU A N 1
ATOM 5121 C CA . LEU A 1 643 ? 22.094 37.656 16.719 1 93.38 643 LEU A CA 1
ATOM 5122 C C . LEU A 1 643 ? 22.875 38 17.984 1 93.38 643 LEU A C 1
ATOM 5124 O O . LEU A 1 643 ? 23.297 37.125 18.719 1 93.38 643 LEU A O 1
ATOM 5128 N N . LYS A 1 644 ? 23.094 39.25 18.219 1 93.75 644 LYS A N 1
ATOM 5129 C CA . LYS A 1 644 ? 23.797 39.688 19.406 1 93.75 644 LYS A CA 1
ATOM 5130 C C . LYS A 1 644 ? 22.828 40.062 20.531 1 93.75 644 LYS A C 1
ATOM 5132 O O . LYS A 1 644 ? 23.156 39.906 21.703 1 93.75 644 LYS A O 1
ATOM 5137 N N . LYS A 1 645 ? 21.703 40.594 20.125 1 95.12 645 LYS A N 1
ATOM 5138 C CA . LYS A 1 645 ? 20.672 40.969 21.078 1 95.12 645 LYS A CA 1
ATOM 5139 C C . LYS A 1 645 ? 19.281 40.531 20.578 1 95.12 645 LYS A C 1
ATOM 5141 O O . LYS A 1 645 ? 19.094 40.344 19.375 1 95.12 645 LYS A O 1
ATOM 5146 N N . ILE A 1 646 ? 18.453 40.438 21.5 1 96.75 646 ILE A N 1
ATOM 5147 C CA . ILE A 1 646 ? 17.078 40.031 21.188 1 96.75 646 ILE A CA 1
ATOM 5148 C C . ILE A 1 646 ? 16.188 40.312 22.391 1 96.75 646 ILE A C 1
ATOM 5150 O O . ILE A 1 646 ? 16.672 40.406 23.531 1 96.75 646 ILE A O 1
ATOM 5154 N N . GLN A 1 647 ? 14.961 40.5 22.156 1 97.25 647 GLN A N 1
ATOM 5155 C CA . GLN A 1 647 ? 14.031 40.625 23.266 1 97.25 647 GLN A CA 1
ATOM 5156 C C . GLN A 1 647 ? 13.844 39.281 23.984 1 97.25 647 GLN A C 1
ATOM 5158 O O . GLN A 1 647 ? 14 38.219 23.359 1 97.25 647 GLN A O 1
ATOM 5163 N N . LYS A 1 648 ? 13.414 39.219 25.188 1 97.12 648 LYS A N 1
ATOM 5164 C CA . LYS A 1 648 ? 13.336 38.031 26.016 1 97.12 648 LYS A CA 1
ATOM 5165 C C . LYS A 1 648 ? 12.305 37.031 25.469 1 97.12 648 LYS A C 1
ATOM 5167 O O . LYS A 1 648 ? 12.531 35.844 25.453 1 97.12 648 LYS A O 1
ATOM 5172 N N . ASN A 1 649 ? 11.148 37.594 25.172 1 97.94 649 ASN A N 1
ATOM 5173 C CA . ASN A 1 649 ? 10.109 36.812 24.531 1 97.94 649 ASN A CA 1
ATOM 5174 C C . ASN A 1 649 ? 10.023 37.094 23.031 1 97.94 649 ASN A C 1
ATOM 5176 O O . ASN A 1 649 ? 9.586 38.188 22.641 1 97.94 649 ASN A O 1
ATOM 5180 N N . ALA A 1 650 ? 10.359 36.125 22.266 1 98.38 650 ALA A N 1
ATOM 5181 C CA . ALA A 1 650 ? 10.5 36.312 20.812 1 98.38 650 ALA A CA 1
ATOM 5182 C C . ALA A 1 650 ? 9.141 36.562 20.156 1 98.38 650 ALA A C 1
ATOM 5184 O O . ALA A 1 650 ? 9.07 37.094 19.047 1 98.38 650 ALA A O 1
ATOM 5185 N N . PHE A 1 651 ? 8.023 36.25 20.828 1 98.44 651 PHE A N 1
ATOM 5186 C CA . PHE A 1 651 ? 6.703 36.375 20.219 1 98.44 651 PHE A CA 1
ATOM 5187 C C . PHE A 1 651 ? 6.109 37.75 20.516 1 98.44 651 PHE A C 1
ATOM 5189 O O . PHE A 1 651 ? 5.035 38.062 20 1 98.44 651 PHE A O 1
ATOM 5196 N N . LEU A 1 652 ? 6.766 38.562 21.312 1 97.88 652 LEU A N 1
ATOM 5197 C CA . LEU A 1 652 ? 6.281 39.875 21.703 1 97.88 652 LEU A CA 1
ATOM 5198 C C . LEU A 1 652 ? 7.195 40.969 21.156 1 97.88 652 LEU A C 1
ATOM 5200 O O . LEU A 1 652 ? 8.406 40.781 21.047 1 97.88 652 LEU A O 1
ATOM 5204 N N . VAL A 1 653 ? 6.574 42.125 20.812 1 96.12 653 VAL A N 1
ATOM 5205 C CA . VAL A 1 653 ? 7.379 43.25 20.375 1 96.12 653 VAL A CA 1
ATOM 5206 C C . VAL A 1 653 ? 8.258 43.719 21.531 1 96.12 653 VAL A C 1
ATOM 5208 O O . VAL A 1 653 ? 7.875 43.625 22.703 1 96.12 653 VAL A O 1
ATOM 5211 N N . PRO A 1 654 ? 9.414 44.25 21.188 1 94.5 654 PRO A N 1
ATOM 5212 C CA . PRO A 1 654 ? 10.281 44.75 22.266 1 94.5 654 PRO A CA 1
ATOM 5213 C C . PRO A 1 654 ? 9.664 45.906 23.031 1 94.5 654 PRO A C 1
ATOM 5215 O O . PRO A 1 654 ? 9 46.75 22.453 1 94.5 654 PRO A O 1
ATOM 5218 N N . ASN A 1 655 ? 9.797 45.812 24.266 1 94.62 655 ASN A N 1
ATOM 5219 C CA . ASN A 1 655 ? 9.367 46.844 25.219 1 94.62 655 ASN A CA 1
ATOM 5220 C C . ASN A 1 655 ? 10.328 46.969 26.391 1 94.62 655 ASN A C 1
ATOM 5222 O O . ASN A 1 655 ? 10.586 45.969 27.078 1 94.62 655 ASN A O 1
ATOM 5226 N N . ASP A 1 656 ? 10.805 48.094 26.656 1 92.5 656 ASP A N 1
ATOM 5227 C CA . ASP A 1 656 ? 11.859 48.281 27.641 1 92.5 656 ASP A CA 1
ATOM 5228 C C . ASP A 1 656 ? 11.43 47.781 29.016 1 92.5 656 ASP A C 1
ATOM 5230 O O . ASP A 1 656 ? 12.25 47.312 29.797 1 92.5 656 ASP A O 1
ATOM 5234 N N . LYS A 1 657 ? 10.273 47.844 29.297 1 94.12 657 LYS A N 1
ATOM 5235 C CA . LYS A 1 657 ? 9.797 47.5 30.641 1 94.12 657 LYS A CA 1
ATOM 5236 C C . LYS A 1 657 ? 9.336 46.062 30.703 1 94.12 657 LYS A C 1
ATOM 5238 O O . LYS A 1 657 ? 9.688 45.344 31.641 1 94.12 657 LYS A O 1
ATOM 5243 N N . THR A 1 658 ? 8.609 45.562 29.734 1 93.94 658 THR A N 1
ATOM 5244 C CA . THR A 1 658 ? 7.918 44.281 29.875 1 93.94 658 THR A CA 1
ATOM 5245 C C . THR A 1 658 ? 8.602 43.188 29.047 1 93.94 658 THR A C 1
ATOM 5247 O O . THR A 1 658 ? 8.461 42 29.328 1 93.94 658 THR A O 1
ATOM 5250 N N . ASN A 1 659 ? 9.297 43.562 28.031 1 97.19 659 ASN A N 1
ATOM 5251 C CA . ASN A 1 659 ? 10.016 42.625 27.156 1 97.19 659 ASN A CA 1
ATOM 5252 C C . ASN A 1 659 ? 11.305 43.25 26.625 1 97.19 659 ASN A C 1
ATOM 5254 O O . ASN A 1 659 ? 11.453 43.438 25.422 1 97.19 659 ASN A O 1
ATOM 5258 N N . PRO A 1 660 ? 12.219 43.469 27.484 1 97 660 PRO A N 1
ATOM 5259 C CA . PRO A 1 660 ? 13.43 44.188 27.109 1 97 660 PRO A CA 1
ATOM 5260 C C . PRO A 1 660 ? 14.328 43.406 26.156 1 97 660 PRO A C 1
ATOM 5262 O O . PRO A 1 660 ? 14.336 42.188 26.203 1 97 660 PRO A O 1
ATOM 5265 N N . VAL A 1 661 ? 15.039 44.125 25.359 1 96.62 661 VAL A N 1
ATOM 5266 C CA . VAL A 1 661 ? 16.094 43.531 24.516 1 96.62 661 VAL A CA 1
ATOM 5267 C C . VAL A 1 661 ? 17.328 43.25 25.375 1 96.62 661 VAL A C 1
ATOM 5269 O O . VAL A 1 661 ? 17.812 44.125 26.078 1 96.62 661 VAL A O 1
ATOM 5272 N N . VAL A 1 662 ? 17.766 42.062 25.344 1 97.75 662 VAL A N 1
ATOM 5273 C CA . VAL A 1 662 ? 18.891 41.625 26.141 1 97.75 662 VAL A CA 1
ATOM 5274 C C . VAL A 1 662 ? 19.969 41.031 25.234 1 97.75 662 VAL A C 1
ATOM 5276 O O . VAL A 1 662 ? 19.734 40.781 24.062 1 97.75 662 VAL A O 1
ATOM 5279 N N . SER A 1 663 ? 21.141 40.812 25.875 1 97.62 663 SER A N 1
ATOM 5280 C CA . SER A 1 663 ? 22.203 40.156 25.141 1 97.62 663 SER A CA 1
ATOM 5281 C C . SER A 1 663 ? 21.922 38.656 24.969 1 97.62 663 SER A C 1
ATOM 5283 O O . SER A 1 663 ? 21.422 38.031 25.891 1 97.62 663 SER A O 1
ATOM 5285 N N . CYS A 1 664 ? 22.203 38.156 23.844 1 97.06 664 CYS A N 1
ATOM 5286 C CA . CYS A 1 664 ? 21.984 36.75 23.578 1 97.06 664 CYS A CA 1
ATOM 5287 C C . CYS A 1 664 ? 22.781 35.875 24.547 1 97.06 664 CYS A C 1
ATOM 5289 O O . CYS A 1 664 ? 22.344 34.781 24.922 1 97.06 664 CYS A O 1
ATOM 5291 N N . SER A 1 665 ? 23.906 36.312 24.984 1 96.38 665 SER A N 1
ATOM 5292 C CA . SER A 1 665 ? 24.766 35.562 25.891 1 96.38 665 SER A CA 1
ATOM 5293 C C . SER A 1 665 ? 24.125 35.406 27.266 1 96.38 665 SER A C 1
ATOM 5295 O O . SER A 1 665 ? 24.484 34.5 28.031 1 96.38 665 SER A O 1
ATOM 5297 N N . SER A 1 666 ? 23.203 36.281 27.531 1 97.06 666 SER A N 1
ATOM 5298 C CA . SER A 1 666 ? 22.547 36.219 28.844 1 97.06 666 SER A CA 1
ATOM 5299 C C . SER A 1 666 ? 21.438 35.188 28.875 1 97.06 666 SER A C 1
ATOM 5301 O O . SER A 1 666 ? 20.953 34.844 29.953 1 97.06 666 SER A O 1
ATOM 5303 N N . LEU A 1 667 ? 20.969 34.75 27.781 1 97.81 667 LEU A N 1
ATOM 5304 C CA . LEU A 1 667 ? 19.922 33.75 27.703 1 97.81 667 LEU A CA 1
ATOM 5305 C C . LEU A 1 667 ? 20.5 32.344 27.812 1 97.81 667 LEU A C 1
ATOM 5307 O O . LEU A 1 667 ? 21.531 32.031 27.203 1 97.81 667 LEU A O 1
ATOM 5311 N N . PRO A 1 668 ? 19.859 31.484 28.594 1 97.44 668 PRO A N 1
ATOM 5312 C CA . PRO A 1 668 ? 20.422 30.141 28.797 1 97.44 668 PRO A CA 1
ATOM 5313 C C . PRO A 1 668 ? 20.203 29.219 27.594 1 97.44 668 PRO A C 1
ATOM 5315 O O . PRO A 1 668 ? 19.203 29.359 26.891 1 97.44 668 PRO A O 1
ATOM 5318 N N . PHE A 1 669 ? 21.125 28.344 27.375 1 97.44 669 PHE A N 1
ATOM 5319 C CA . PHE A 1 669 ? 21.031 27.234 26.422 1 97.44 669 PHE A CA 1
ATOM 5320 C C . PHE A 1 669 ? 21.266 25.906 27.125 1 97.44 669 PHE A C 1
ATOM 5322 O O . PHE A 1 669 ? 21.328 25.844 28.359 1 97.44 669 PHE A O 1
ATOM 5329 N N . ILE A 1 670 ? 21.297 24.828 26.438 1 98.12 670 ILE A N 1
ATOM 5330 C CA . ILE A 1 670 ? 21.422 23.484 27 1 98.12 670 ILE A CA 1
ATOM 5331 C C . ILE A 1 670 ? 22.859 23.219 27.406 1 98.12 670 ILE A C 1
ATOM 5333 O O . ILE A 1 670 ? 23.797 23.516 26.641 1 98.12 670 ILE A O 1
ATOM 5337 N N . ASP A 1 671 ? 23.062 22.766 28.625 1 97.94 671 ASP A N 1
ATOM 5338 C CA . ASP A 1 671 ? 24.328 22.172 29.031 1 97.94 671 ASP A CA 1
ATOM 5339 C C . ASP A 1 671 ? 24.406 20.703 28.609 1 97.94 671 ASP A C 1
ATOM 5341 O O . ASP A 1 671 ? 23.969 19.812 29.344 1 97.94 671 ASP A O 1
ATOM 5345 N N . PHE A 1 672 ? 25.078 20.453 27.562 1 97.31 672 PHE A N 1
ATOM 5346 C CA . PHE A 1 672 ? 25.062 19.141 26.906 1 97.31 672 PHE A CA 1
ATOM 5347 C C . PHE A 1 672 ? 25.906 18.141 27.688 1 97.31 672 PHE A C 1
ATOM 5349 O O . PHE A 1 672 ? 25.875 16.938 27.406 1 97.31 672 PHE A O 1
ATOM 5356 N N . SER A 1 673 ? 26.672 18.562 28.703 1 96.56 673 SER A N 1
ATOM 5357 C CA . SER A 1 673 ? 27.422 17.641 29.531 1 96.56 673 SER A CA 1
ATOM 5358 C C . SER A 1 673 ? 26.5 16.672 30.266 1 96.56 673 SER A C 1
ATOM 5360 O O . SER A 1 673 ? 26.938 15.602 30.688 1 96.56 673 SER A O 1
ATOM 5362 N N . LYS A 1 674 ? 25.25 17.047 30.359 1 97 674 LYS A N 1
ATOM 5363 C CA . LYS A 1 674 ? 24.281 16.172 31 1 97 674 LYS A CA 1
ATOM 5364 C C . LYS A 1 674 ? 24.016 14.93 30.156 1 97 674 LYS A C 1
ATOM 5366 O O . LYS A 1 674 ? 23.422 13.961 30.641 1 97 674 LYS A O 1
ATOM 5371 N N . TRP A 1 675 ? 24.438 14.859 28.906 1 96.19 675 TRP A N 1
ATOM 5372 C CA . TRP A 1 675 ? 24.281 13.695 28.047 1 96.19 675 TRP A CA 1
ATOM 5373 C C . TRP A 1 675 ? 25.547 12.836 28.047 1 96.19 675 TRP A C 1
ATOM 5375 O O . TRP A 1 675 ? 25.609 11.812 27.359 1 96.19 675 TRP A O 1
ATOM 5385 N N . ALA A 1 676 ? 26.531 13.273 28.812 1 93.62 676 ALA A N 1
ATOM 5386 C CA . ALA A 1 676 ? 27.734 12.461 28.953 1 93.62 676 ALA A CA 1
ATOM 5387 C C . ALA A 1 676 ? 27.469 11.219 29.797 1 93.62 676 ALA A C 1
ATOM 5389 O O . ALA A 1 676 ? 26.688 11.266 30.75 1 93.62 676 ALA A O 1
ATOM 5390 N N . PRO A 1 677 ? 28.094 10.094 29.375 1 83.94 677 PRO A N 1
ATOM 5391 C CA . PRO A 1 677 ? 27.906 8.898 30.203 1 83.94 677 PRO A CA 1
ATOM 5392 C C . PRO A 1 677 ? 28.406 9.102 31.641 1 83.94 677 PRO A C 1
ATOM 5394 O O . PRO A 1 677 ? 29.391 9.82 31.859 1 83.94 677 PRO A O 1
ATOM 5397 N N . ARG A 1 678 ? 27.75 8.883 32.719 1 66.19 678 ARG A N 1
ATOM 5398 C CA . ARG A 1 678 ? 28.25 8.961 34.094 1 66.19 678 ARG A CA 1
ATOM 5399 C C . ARG A 1 678 ? 29.438 8.031 34.281 1 66.19 678 ARG A C 1
ATOM 5401 O O . ARG A 1 678 ? 29.453 6.906 33.781 1 66.19 678 ARG A O 1
ATOM 5408 N N . ARG A 1 679 ? 30.625 8.602 34.562 1 52.97 679 ARG A N 1
ATOM 5409 C CA . ARG A 1 679 ? 31.75 7.777 34.969 1 52.97 679 ARG A CA 1
ATOM 5410 C C . ARG A 1 679 ? 31.375 6.879 36.156 1 52.97 679 ARG A C 1
ATOM 5412 O O . ARG A 1 679 ? 30.844 7.355 37.156 1 52.97 679 ARG A O 1
ATOM 5419 N N . SER A 1 680 ? 30.938 5.621 35.781 1 39.66 680 SER A N 1
ATOM 5420 C CA . SER A 1 680 ? 30.969 4.77 36.969 1 39.66 680 SER A CA 1
ATOM 5421 C C . SER A 1 680 ? 32.281 4.965 37.75 1 39.66 680 SER A C 1
ATOM 5423 O O . SER A 1 680 ? 33.375 4.793 37.188 1 39.66 680 SER A O 1
ATOM 5425 N N . TYR A 1 681 ? 32.344 6.027 38.5 1 32.78 681 TYR A N 1
ATOM 5426 C CA . TYR A 1 681 ? 33.469 5.895 39.438 1 32.78 681 TYR A CA 1
ATOM 5427 C C . TYR A 1 681 ? 33.5 4.496 40.062 1 32.78 681 TYR A C 1
ATOM 5429 O O . TYR A 1 681 ? 32.594 4.098 40.781 1 32.78 681 TYR A O 1
ATOM 5437 N N . TRP A 1 682 ? 33.906 3.557 39.312 1 28.8 682 TRP A N 1
ATOM 5438 C CA . TRP A 1 682 ? 34.531 2.533 40.156 1 28.8 682 TRP A CA 1
ATOM 5439 C C . TRP A 1 682 ? 35.781 3.07 40.844 1 28.8 682 TRP A C 1
ATOM 5441 O O . TRP A 1 682 ? 36.531 3.834 40.219 1 28.8 682 TRP A O 1
ATOM 5451 N N . MET B 1 1 ? 45.281 -3.922 34.062 1 37.03 1 MET B N 1
ATOM 5452 C CA . MET B 1 1 ? 43.906 -3.414 34.062 1 37.03 1 MET B CA 1
ATOM 5453 C C . MET B 1 1 ? 43.812 -2.145 33.219 1 37.03 1 MET B C 1
ATOM 5455 O O . MET B 1 1 ? 42.844 -1.958 32.5 1 37.03 1 MET B O 1
ATOM 5459 N N . ILE B 1 2 ? 44.844 -1.468 33.156 1 43.41 2 ILE B N 1
ATOM 5460 C CA . ILE B 1 2 ? 44.875 -0.212 32.406 1 43.41 2 ILE B CA 1
ATOM 5461 C C . ILE B 1 2 ? 45.125 -0.491 30.922 1 43.41 2 ILE B C 1
ATOM 5463 O O . ILE B 1 2 ? 44.531 0.148 30.047 1 43.41 2 ILE B O 1
ATOM 5467 N N . LYS B 1 3 ? 45.906 -1.442 30.594 1 51.25 3 LYS B N 1
ATOM 5468 C CA . LYS B 1 3 ? 46.219 -1.738 29.188 1 51.25 3 LYS B CA 1
ATOM 5469 C C . LYS B 1 3 ? 44.969 -2.311 28.484 1 51.25 3 LYS B C 1
ATOM 5471 O O . LYS B 1 3 ? 44.719 -1.986 27.328 1 51.25 3 LYS B O 1
ATOM 5476 N N . TYR B 1 4 ? 44.281 -3.057 29.203 1 47.19 4 TYR B N 1
ATOM 5477 C CA . TYR B 1 4 ? 43.062 -3.621 28.625 1 47.19 4 TYR B CA 1
ATOM 5478 C C . TYR B 1 4 ? 42 -2.551 28.453 1 47.19 4 TYR B C 1
ATOM 5480 O O . TYR B 1 4 ? 41.219 -2.578 27.484 1 47.19 4 TYR B O 1
ATOM 5488 N N . LEU B 1 5 ? 42.094 -1.542 29.266 1 45.22 5 LEU B N 1
ATOM 5489 C CA . LEU B 1 5 ? 41.125 -0.448 29.141 1 45.22 5 LEU B CA 1
ATOM 5490 C C . LEU B 1 5 ? 41.469 0.431 27.938 1 45.22 5 LEU B C 1
ATOM 5492 O O . LEU B 1 5 ? 40.562 0.828 27.188 1 45.22 5 LEU B O 1
ATOM 5496 N N . PHE B 1 6 ? 42.688 0.691 27.766 1 47.09 6 PHE B N 1
ATOM 5497 C CA . PHE B 1 6 ? 43.094 1.505 26.625 1 47.09 6 PHE B CA 1
ATOM 5498 C C . PHE B 1 6 ? 42.844 0.771 25.312 1 47.09 6 PHE B C 1
ATOM 5500 O O . PHE B 1 6 ? 42.406 1.373 24.344 1 47.09 6 PHE B O 1
ATOM 5507 N N . LEU B 1 7 ? 43.094 -0.443 25.328 1 45.28 7 LEU B N 1
ATOM 5508 C CA . LEU B 1 7 ? 42.844 -1.237 24.125 1 45.28 7 LEU B CA 1
ATOM 5509 C C . LEU B 1 7 ? 41.375 -1.349 23.812 1 45.28 7 LEU B C 1
ATOM 5511 O O . LEU B 1 7 ? 40.938 -1.279 22.656 1 45.28 7 LEU B O 1
ATOM 5515 N N . THR B 1 8 ? 40.531 -1.334 24.812 1 42.84 8 THR B N 1
ATOM 5516 C CA . THR B 1 8 ? 39.094 -1.379 24.641 1 42.84 8 THR B CA 1
ATOM 5517 C C . THR B 1 8 ? 38.562 -0.038 24.141 1 42.84 8 THR B C 1
ATOM 5519 O O . THR B 1 8 ? 37.688 0.005 23.281 1 42.84 8 THR B O 1
ATOM 5522 N N . ILE B 1 9 ? 39.125 1.018 24.625 1 45.56 9 ILE B N 1
ATOM 5523 C CA . ILE B 1 9 ? 38.75 2.357 24.188 1 45.56 9 ILE B CA 1
ATOM 5524 C C . ILE B 1 9 ? 39.188 2.574 22.75 1 45.56 9 ILE B C 1
ATOM 5526 O O . ILE B 1 9 ? 38.438 3.111 21.922 1 45.56 9 ILE B O 1
ATOM 5530 N N . LEU B 1 10 ? 40.312 2.172 22.406 1 43.28 10 LEU B N 1
ATOM 5531 C CA . LEU B 1 10 ? 40.812 2.309 21.031 1 43.28 10 LEU B CA 1
ATOM 5532 C C . LEU B 1 10 ? 40.031 1.427 20.078 1 43.28 10 LEU B C 1
ATOM 5534 O O . LEU B 1 10 ? 39.688 1.857 18.969 1 43.28 10 LEU B O 1
ATOM 5538 N N . LEU B 1 11 ? 39.688 0.277 20.516 1 42.12 11 LEU B N 1
ATOM 5539 C CA . LEU B 1 11 ? 38.906 -0.635 19.688 1 42.12 11 LEU B CA 1
ATOM 5540 C C . LEU B 1 11 ? 37.469 -0.136 19.531 1 42.12 11 LEU B C 1
ATOM 5542 O O . LEU B 1 11 ? 36.906 -0.227 18.453 1 42.12 11 LEU B O 1
ATOM 5546 N N . CYS B 1 12 ? 36.875 0.423 20.531 1 45.03 12 CYS B N 1
ATOM 5547 C CA . CYS B 1 12 ? 35.531 0.987 20.469 1 45.03 12 CYS B CA 1
ATOM 5548 C C . CYS B 1 12 ? 35.531 2.223 19.578 1 45.03 12 CYS B C 1
ATOM 5550 O O . CYS B 1 12 ? 34.594 2.408 18.797 1 45.03 12 CYS B O 1
ATOM 5552 N N . THR B 1 13 ? 36.531 3.041 19.734 1 49.66 13 THR B N 1
ATOM 5553 C CA . THR B 1 13 ? 36.625 4.242 18.922 1 49.66 13 THR B CA 1
ATOM 5554 C C . THR B 1 13 ? 36.781 3.883 17.453 1 49.66 13 THR B C 1
ATOM 5556 O O . THR B 1 13 ? 36.188 4.492 16.578 1 49.66 13 THR B O 1
ATOM 5559 N N . VAL B 1 14 ? 37.625 2.855 17.203 1 45.66 14 VAL B N 1
ATOM 5560 C CA . VAL B 1 14 ? 37.812 2.408 15.836 1 45.66 14 VAL B CA 1
ATOM 5561 C C . VAL B 1 14 ? 36.562 1.759 15.305 1 45.66 14 VAL B C 1
ATOM 5563 O O . VAL B 1 14 ? 36.156 2.02 14.172 1 45.66 14 VAL B O 1
ATOM 5566 N N . SER B 1 15 ? 35.906 1.032 16.188 1 60.62 15 SER B N 1
ATOM 5567 C CA . SER B 1 15 ? 34.656 0.367 15.805 1 60.62 15 SER B CA 1
ATOM 5568 C C . SER B 1 15 ? 33.562 1.378 15.539 1 60.62 15 SER B C 1
ATOM 5570 O O . SER B 1 15 ? 32.812 1.253 14.562 1 60.62 15 SER B O 1
ATOM 5572 N N . ASN B 1 16 ? 33.656 2.361 16.344 1 71.94 16 ASN B N 1
ATOM 5573 C CA . ASN B 1 16 ? 32.656 3.42 16.156 1 71.94 16 ASN B CA 1
ATOM 5574 C C . ASN B 1 16 ? 32.938 4.219 14.891 1 71.94 16 ASN B C 1
ATOM 5576 O O . ASN B 1 16 ? 32 4.57 14.164 1 71.94 16 ASN B O 1
ATOM 5580 N N . ALA B 1 17 ? 34.25 4.289 14.633 1 75.62 17 ALA B N 1
ATOM 5581 C CA . ALA B 1 17 ? 34.594 5.02 13.414 1 75.62 17 ALA B CA 1
ATOM 5582 C C . ALA B 1 17 ? 34.219 4.23 12.172 1 75.62 17 ALA B C 1
ATOM 5584 O O . ALA B 1 17 ? 33.75 4.805 11.188 1 75.62 17 ALA B O 1
ATOM 5585 N N . ASP B 1 18 ? 34.375 2.938 12.352 1 86.25 18 ASP B N 1
ATOM 5586 C CA . ASP B 1 18 ? 34.031 2.076 11.227 1 86.25 18 ASP B CA 1
ATOM 5587 C C . ASP B 1 18 ? 32.5 2.088 10.992 1 86.25 18 ASP B C 1
ATOM 5589 O O . ASP B 1 18 ? 32.062 2.191 9.852 1 86.25 18 ASP B O 1
ATOM 5593 N N . GLU B 1 19 ? 31.797 2.086 12.062 1 90.44 19 GLU B N 1
ATOM 5594 C CA . GLU B 1 19 ? 30.344 2.08 11.922 1 90.44 19 GLU B CA 1
ATOM 5595 C C . GLU B 1 19 ? 29.828 3.428 11.422 1 90.44 19 GLU B C 1
ATOM 5597 O O . GLU B 1 19 ? 28.891 3.484 10.625 1 90.44 19 GLU B O 1
ATOM 5602 N N . ASP B 1 20 ? 30.5 4.43 11.859 1 91.94 20 ASP B N 1
ATOM 5603 C CA . ASP B 1 20 ? 30.094 5.762 11.414 1 91.94 20 ASP B CA 1
ATOM 5604 C C . ASP B 1 20 ? 30.391 5.953 9.93 1 91.94 20 ASP B C 1
ATOM 5606 O O . ASP B 1 20 ? 29.641 6.621 9.219 1 91.94 20 ASP B O 1
ATOM 5610 N N . PHE B 1 21 ? 31.516 5.391 9.57 1 93.06 21 PHE B N 1
ATOM 5611 C CA . PHE B 1 21 ? 31.859 5.441 8.148 1 93.06 21 PHE B CA 1
ATOM 5612 C C . PHE B 1 21 ? 30.812 4.703 7.324 1 93.06 21 PHE B C 1
ATOM 5614 O O . PHE B 1 21 ? 30.328 5.223 6.316 1 93.06 21 PHE B O 1
ATOM 5621 N N . ILE B 1 22 ? 30.469 3.479 7.766 1 94.88 22 ILE B N 1
ATOM 5622 C CA . ILE B 1 22 ? 29.484 2.664 7.062 1 94.88 22 ILE B CA 1
ATOM 5623 C C . ILE B 1 22 ? 28.125 3.367 7.074 1 94.88 22 ILE B C 1
ATOM 5625 O O . ILE B 1 22 ? 27.406 3.355 6.074 1 94.88 22 ILE B O 1
ATOM 5629 N N . ASP B 1 23 ? 27.828 3.982 8.203 1 94.94 23 ASP B N 1
ATOM 5630 C CA . ASP B 1 23 ? 26.609 4.77 8.32 1 94.94 23 ASP B CA 1
ATOM 5631 C C . ASP B 1 23 ? 26.547 5.855 7.246 1 94.94 23 ASP B C 1
ATOM 5633 O O . ASP B 1 23 ? 25.516 6.031 6.594 1 94.94 23 ASP B O 1
ATOM 5637 N N . ALA B 1 24 ? 27.641 6.547 7.074 1 94.5 24 ALA B N 1
ATOM 5638 C CA . ALA B 1 24 ? 27.719 7.617 6.082 1 94.5 24 ALA B CA 1
ATOM 5639 C C . ALA B 1 24 ? 27.594 7.062 4.664 1 94.5 24 ALA B C 1
ATOM 5641 O O . ALA B 1 24 ? 26.984 7.691 3.797 1 94.5 24 ALA B O 1
ATOM 5642 N N . VAL B 1 25 ? 28.188 5.895 4.43 1 95.94 25 VAL B N 1
ATOM 5643 C CA . VAL B 1 25 ? 28.141 5.246 3.121 1 95.94 25 VAL B CA 1
ATOM 5644 C C . VAL B 1 25 ? 26.688 4.898 2.771 1 95.94 25 VAL B C 1
ATOM 5646 O O . VAL B 1 25 ? 26.234 5.176 1.661 1 95.94 25 VAL B O 1
ATOM 5649 N N . ILE B 1 26 ? 26 4.332 3.721 1 95.81 26 ILE B N 1
ATOM 5650 C CA . ILE B 1 26 ? 24.609 3.928 3.498 1 95.81 26 ILE B CA 1
ATOM 5651 C C . ILE B 1 26 ? 23.734 5.16 3.281 1 95.81 26 ILE B C 1
ATOM 5653 O O . ILE B 1 26 ? 22.891 5.18 2.389 1 95.81 26 ILE B O 1
ATOM 5657 N N . THR B 1 27 ? 23.922 6.234 4.055 1 94.94 27 THR B N 1
ATOM 5658 C CA . THR B 1 27 ? 23.188 7.48 3.887 1 94.94 27 THR B CA 1
ATOM 5659 C C . THR B 1 27 ? 23.391 8.047 2.486 1 94.94 27 THR B C 1
ATOM 5661 O O . THR B 1 27 ? 22.422 8.438 1.822 1 94.94 27 THR B O 1
ATOM 5664 N N . SER B 1 28 ? 24.641 8.055 2.061 1 94.81 28 SER B N 1
ATOM 5665 C CA . SER B 1 28 ? 24.969 8.555 0.727 1 94.81 28 SER B CA 1
ATOM 5666 C C . SER B 1 28 ? 24.281 7.723 -0.354 1 94.81 28 SER B C 1
ATOM 5668 O O . SER B 1 28 ? 23.797 8.266 -1.343 1 94.81 28 SER B O 1
ATOM 5670 N N . ALA B 1 29 ? 24.281 6.398 -0.173 1 96.06 29 ALA B N 1
ATOM 5671 C CA . ALA B 1 29 ? 23.625 5.508 -1.127 1 96.06 29 ALA B CA 1
ATOM 5672 C C . ALA B 1 29 ? 22.125 5.789 -1.202 1 96.06 29 ALA B C 1
ATOM 5674 O O . ALA B 1 29 ? 21.547 5.801 -2.289 1 96.06 29 ALA B O 1
ATOM 5675 N N . VAL B 1 30 ? 21.484 6.008 -0.043 1 94.19 30 VAL B N 1
ATOM 5676 C CA . VAL B 1 30 ? 20.062 6.305 0.006 1 94.19 30 VAL B CA 1
ATOM 5677 C C . VAL B 1 30 ? 19.781 7.613 -0.729 1 94.19 30 VAL B C 1
ATOM 5679 O O . VAL B 1 30 ? 18.828 7.703 -1.505 1 94.19 30 VAL B O 1
ATOM 5682 N N . GLN B 1 31 ? 20.562 8.648 -0.523 1 92.75 31 GLN B N 1
ATOM 5683 C CA . GLN B 1 31 ? 20.375 9.953 -1.145 1 92.75 31 GLN B CA 1
ATOM 5684 C C . GLN B 1 31 ? 20.484 9.859 -2.664 1 92.75 31 GLN B C 1
ATOM 5686 O O . GLN B 1 31 ? 19.688 10.469 -3.383 1 92.75 31 GLN B O 1
ATOM 5691 N N . GLU B 1 32 ? 21.438 9.047 -3.146 1 92.81 32 GLU B N 1
ATOM 5692 C CA . GLU B 1 32 ? 21.578 8.852 -4.586 1 92.81 32 GLU B CA 1
ATOM 5693 C C . GLU B 1 32 ? 20.406 8.078 -5.16 1 92.81 32 GLU B C 1
ATOM 5695 O O . GLU B 1 32 ? 19.922 8.383 -6.25 1 92.81 32 GLU B O 1
ATOM 5700 N N . ALA B 1 33 ? 19.984 7.059 -4.426 1 90.94 33 ALA B N 1
ATOM 5701 C CA . ALA B 1 33 ? 18.828 6.266 -4.867 1 90.94 33 ALA B CA 1
ATOM 5702 C C . ALA B 1 33 ? 17.562 7.121 -4.934 1 90.94 33 ALA B C 1
ATOM 5704 O O . ALA B 1 33 ? 16.719 6.91 -5.797 1 90.94 33 ALA B O 1
ATOM 5705 N N . TYR B 1 34 ? 17.438 8.102 -4.035 1 83.75 34 TYR B N 1
ATOM 5706 C CA . TYR B 1 34 ? 16.266 8.969 -3.969 1 83.75 34 TYR B CA 1
ATOM 5707 C C . TYR B 1 34 ? 16.172 9.867 -5.199 1 83.75 34 TYR B C 1
ATOM 5709 O O . TYR B 1 34 ? 15.094 10.32 -5.57 1 83.75 34 TYR B O 1
ATOM 5717 N N . LYS B 1 35 ? 17.281 10.086 -5.863 1 83.25 35 LYS B N 1
ATOM 5718 C CA . LYS B 1 35 ? 17.312 10.945 -7.039 1 83.25 35 LYS B CA 1
ATOM 5719 C C . LYS B 1 35 ? 16.719 10.25 -8.25 1 83.25 35 LYS B C 1
ATOM 5721 O O . LYS B 1 35 ? 16.344 10.898 -9.234 1 83.25 35 LYS B O 1
ATOM 5726 N N . VAL B 1 36 ? 16.641 8.914 -8.156 1 83.81 36 VAL B N 1
ATOM 5727 C CA . VAL B 1 36 ? 16.062 8.172 -9.273 1 83.81 36 VAL B CA 1
ATOM 5728 C C . VAL B 1 36 ? 14.539 8.25 -9.211 1 83.81 36 VAL B C 1
ATOM 5730 O O . VAL B 1 36 ? 13.93 7.844 -8.219 1 83.81 36 VAL B O 1
ATOM 5733 N N . PRO B 1 37 ? 13.945 8.719 -10.273 1 78.31 37 PRO B N 1
ATOM 5734 C CA . PRO B 1 37 ? 12.484 8.828 -10.25 1 78.31 37 PRO B CA 1
ATOM 5735 C C . PRO B 1 37 ? 11.789 7.469 -10.188 1 78.31 37 PRO B C 1
ATOM 5737 O O . PRO B 1 37 ? 12.297 6.484 -10.734 1 78.31 37 PRO B O 1
ATOM 5740 N N . LEU B 1 38 ? 10.727 7.426 -9.523 1 79.06 38 LEU B N 1
ATOM 5741 C CA . LEU B 1 38 ? 9.906 6.219 -9.5 1 79.06 38 LEU B CA 1
ATOM 5742 C C . LEU B 1 38 ? 9.281 5.957 -10.867 1 79.06 38 LEU B C 1
ATOM 5744 O O . LEU B 1 38 ? 8.945 6.898 -11.594 1 79.06 38 LEU B O 1
ATOM 5748 N N . ARG B 1 39 ? 9.18 4.656 -11.148 1 82.31 39 ARG B N 1
ATOM 5749 C CA . ARG B 1 39 ? 8.422 4.297 -12.336 1 82.31 39 ARG B CA 1
ATOM 5750 C C . ARG B 1 39 ? 6.953 4.691 -12.188 1 82.31 39 ARG B C 1
ATOM 5752 O O . ARG B 1 39 ? 6.383 4.59 -11.102 1 82.31 39 ARG B O 1
ATOM 5759 N N . LYS B 1 40 ? 6.398 5.066 -13.344 1 78.62 40 LYS B N 1
ATOM 5760 C CA . LYS B 1 40 ? 4.973 5.383 -13.312 1 78.62 40 LYS B CA 1
ATOM 5761 C C . LYS B 1 40 ? 4.137 4.137 -13.031 1 78.62 40 LYS B C 1
ATOM 5763 O O . LYS B 1 40 ? 4.641 3.016 -13.117 1 78.62 40 LYS B O 1
ATOM 5768 N N . THR B 1 41 ? 2.982 4.332 -12.641 1 77.06 41 THR B N 1
ATOM 5769 C CA . THR B 1 41 ? 2.102 3.238 -12.242 1 77.06 41 THR B CA 1
ATOM 5770 C C . THR B 1 41 ? 1.457 2.592 -13.469 1 77.06 41 THR B C 1
ATOM 5772 O O . THR B 1 41 ? 1.35 3.219 -14.523 1 77.06 41 THR B O 1
ATOM 5775 N N . SER B 1 42 ? 1.076 1.349 -13.234 1 78.81 42 SER B N 1
ATOM 5776 C CA . SER B 1 42 ? 0.442 0.567 -14.289 1 78.81 42 SER B CA 1
ATOM 5777 C C . SER B 1 42 ? -0.945 1.107 -14.617 1 78.81 42 SER B C 1
ATOM 5779 O O . SER B 1 42 ? -1.683 1.527 -13.727 1 78.81 42 SER B O 1
ATOM 5781 N N . THR B 1 43 ? -1.335 1.123 -15.867 1 68.19 43 THR B N 1
ATOM 5782 C CA . THR B 1 43 ? -2.664 1.519 -16.328 1 68.19 43 THR B CA 1
ATOM 5783 C C . THR B 1 43 ? -3.645 0.355 -16.203 1 68.19 43 THR B C 1
ATOM 5785 O O . THR B 1 43 ? -4.844 0.521 -16.422 1 68.19 43 THR B O 1
ATOM 5788 N N . ARG B 1 44 ? -3.115 -0.786 -15.844 1 73.81 44 ARG B N 1
ATOM 5789 C CA . ARG B 1 44 ? -3.973 -1.963 -15.758 1 73.81 44 ARG B CA 1
ATOM 5790 C C . ARG B 1 44 ? -4.684 -2.023 -14.414 1 73.81 44 ARG B C 1
ATOM 5792 O O . ARG B 1 44 ? -4.039 -2.096 -13.367 1 73.81 44 ARG B O 1
ATOM 5799 N N . ASP B 1 45 ? -6.109 -1.981 -14.57 1 65.69 45 ASP B N 1
ATOM 5800 C CA . ASP B 1 45 ? -6.914 -2.072 -13.359 1 65.69 45 ASP B CA 1
ATOM 5801 C C . ASP B 1 45 ? -7.113 -3.525 -12.938 1 65.69 45 ASP B C 1
ATOM 5803 O O . ASP B 1 45 ? -6.645 -4.441 -13.617 1 65.69 45 ASP B O 1
ATOM 5807 N N . GLU B 1 46 ? -7.73 -3.795 -11.812 1 61.47 46 GLU B N 1
ATOM 5808 C CA . GLU B 1 46 ? -8 -5.125 -11.273 1 61.47 46 GLU B CA 1
ATOM 5809 C C . GLU B 1 46 ? -9.039 -5.859 -12.117 1 61.47 46 GLU B C 1
ATOM 5811 O O . GLU B 1 46 ? -9.039 -7.09 -12.18 1 61.47 46 GLU B O 1
ATOM 5816 N N . SER B 1 47 ? -10.078 -5.289 -12.734 1 55.34 47 SER B N 1
ATOM 5817 C CA . SER B 1 47 ? -11.211 -6.086 -13.195 1 55.34 47 SER B CA 1
ATOM 5818 C C . SER B 1 47 ? -11.398 -5.969 -14.703 1 55.34 47 SER B C 1
ATOM 5820 O O . SER B 1 47 ? -11.93 -6.883 -15.344 1 55.34 47 SER B O 1
ATOM 5822 N N . ASN B 1 48 ? -11.031 -4.973 -15.438 1 54.31 48 ASN B N 1
ATOM 5823 C CA . ASN B 1 48 ? -11.805 -4.793 -16.656 1 54.31 48 ASN B CA 1
ATOM 5824 C C . ASN B 1 48 ? -10.898 -4.461 -17.844 1 54.31 48 ASN B C 1
ATOM 5826 O O . ASN B 1 48 ? -11.211 -3.564 -18.641 1 54.31 48 ASN B O 1
ATOM 5830 N N . GLU B 1 49 ? -9.906 -5.281 -18.047 1 59.91 49 GLU B N 1
ATOM 5831 C CA . GLU B 1 49 ? -9.336 -4.754 -19.281 1 59.91 49 GLU B CA 1
ATOM 5832 C C . GLU B 1 49 ? -9.461 -5.762 -20.422 1 59.91 49 GLU B C 1
ATOM 5834 O O . GLU B 1 49 ? -9.211 -6.953 -20.234 1 59.91 49 GLU B O 1
ATOM 5839 N N . ASN B 1 50 ? -10.141 -5.238 -21.406 1 63.88 50 ASN B N 1
ATOM 5840 C CA . ASN B 1 50 ? -10.133 -6.008 -22.641 1 63.88 50 ASN B CA 1
ATOM 5841 C C . ASN B 1 50 ? -8.711 -6.23 -23.156 1 63.88 50 ASN B C 1
ATOM 5843 O O . ASN B 1 50 ? -7.852 -5.363 -23 1 63.88 50 ASN B O 1
ATOM 5847 N N . LEU B 1 51 ? -8.461 -7.527 -23.5 1 74.62 51 LEU B N 1
ATOM 5848 C CA . LEU B 1 51 ? -7.184 -7.816 -24.141 1 74.62 51 LEU B CA 1
ATOM 5849 C C . LEU B 1 51 ? -7.031 -7.008 -25.438 1 74.62 51 LEU B C 1
ATOM 5851 O O . LEU B 1 51 ? -7.992 -6.844 -26.188 1 74.62 51 LEU B O 1
ATOM 5855 N N . PRO B 1 52 ? -5.941 -6.41 -25.578 1 69.62 52 PRO B N 1
ATOM 5856 C CA . PRO B 1 52 ? -5.73 -5.738 -26.859 1 69.62 52 PRO B CA 1
ATOM 5857 C C . PRO B 1 52 ? -5.828 -6.691 -28.047 1 69.62 52 PRO B C 1
ATOM 5859 O O . PRO B 1 52 ? -5.465 -7.867 -27.938 1 69.62 52 PRO B O 1
ATOM 5862 N N . PRO B 1 53 ? -6.496 -6.188 -29.094 1 63.69 53 PRO B N 1
ATOM 5863 C CA . PRO B 1 53 ? -6.676 -7.055 -30.266 1 63.69 53 PRO B CA 1
ATOM 5864 C C . PRO B 1 53 ? -5.348 -7.531 -30.844 1 63.69 53 PRO B C 1
ATOM 5866 O O . PRO B 1 53 ? -5.301 -8.562 -31.531 1 63.69 53 PRO B O 1
ATOM 5869 N N . SER B 1 54 ? -4.352 -6.594 -30.75 1 61.25 54 SER B N 1
ATOM 5870 C CA . SER B 1 54 ? -3.041 -6.945 -31.281 1 61.25 54 SER B CA 1
ATOM 5871 C C . SER B 1 54 ? -1.939 -6.688 -30.266 1 61.25 54 SER B C 1
ATOM 5873 O O . SER B 1 54 ? -2.145 -5.961 -29.297 1 61.25 54 SER B O 1
ATOM 5875 N N . GLY B 1 55 ? -0.952 -7.512 -30.359 1 62.38 55 GLY B N 1
ATOM 5876 C CA . GLY B 1 55 ? 0.202 -7.34 -29.484 1 62.38 55 GLY B CA 1
ATOM 5877 C C . GLY B 1 55 ? 0.435 -8.523 -28.562 1 62.38 55 GLY B C 1
ATOM 5878 O O . GLY B 1 55 ? -0.138 -9.594 -28.766 1 62.38 55 GLY B O 1
ATOM 5879 N N . ASN B 1 56 ? 1.345 -8.359 -27.734 1 65.69 56 ASN B N 1
ATOM 5880 C CA . ASN B 1 56 ? 1.784 -9.43 -26.844 1 65.69 56 ASN B CA 1
ATOM 5881 C C . ASN B 1 56 ? 0.759 -9.695 -25.734 1 65.69 56 ASN B C 1
ATOM 5883 O O . ASN B 1 56 ? 0.871 -9.156 -24.641 1 65.69 56 ASN B O 1
ATOM 5887 N N . VAL B 1 57 ? -0.278 -10.453 -26.062 1 69.81 57 VAL B N 1
ATOM 5888 C CA . VAL B 1 57 ? -1.346 -10.812 -25.141 1 69.81 57 VAL B CA 1
ATOM 5889 C C . VAL B 1 57 ? -0.749 -11.43 -23.875 1 69.81 57 VAL B C 1
ATOM 5891 O O . VAL B 1 57 ? -1.222 -11.172 -22.766 1 69.81 57 VAL B O 1
ATOM 5894 N N . PHE B 1 58 ? 0.328 -12.172 -24.172 1 70.19 58 PHE B N 1
ATOM 5895 C CA . PHE B 1 58 ? 0.988 -12.828 -23.047 1 70.19 58 PHE B CA 1
ATOM 5896 C C . PHE B 1 58 ? 1.53 -11.805 -22.062 1 70.19 58 PHE B C 1
ATOM 5898 O O . PHE B 1 58 ? 1.327 -11.93 -20.844 1 70.19 58 PHE B O 1
ATOM 5905 N N . ALA B 1 59 ? 2.076 -10.805 -22.656 1 74.25 59 ALA B N 1
ATOM 5906 C CA . ALA B 1 59 ? 2.625 -9.75 -21.797 1 74.25 59 ALA B CA 1
ATOM 5907 C C . ALA B 1 59 ? 1.513 -8.992 -21.078 1 74.25 59 ALA B C 1
ATOM 5909 O O . ALA B 1 59 ? 1.677 -8.586 -19.922 1 74.25 59 ALA B O 1
ATOM 5910 N N . PHE B 1 60 ? 0.428 -8.906 -21.672 1 74.69 60 PHE B N 1
ATOM 5911 C CA . PHE B 1 60 ? -0.678 -8.188 -21.062 1 74.69 60 PHE B CA 1
ATOM 5912 C C . PHE B 1 60 ? -1.211 -8.938 -19.844 1 74.69 60 PHE B C 1
ATOM 5914 O O . PHE B 1 60 ? -1.455 -8.336 -18.797 1 74.69 60 PHE B O 1
ATOM 5921 N N . ILE B 1 61 ? -1.297 -10.195 -19.938 1 77 61 ILE B N 1
ATOM 5922 C CA . ILE B 1 61 ? -1.854 -11 -18.859 1 77 61 ILE B CA 1
ATOM 5923 C C . ILE B 1 61 ? -0.896 -10.992 -17.672 1 77 61 ILE B C 1
ATOM 5925 O O . ILE B 1 61 ? -1.33 -10.992 -16.516 1 77 61 ILE B O 1
ATOM 5929 N N . GLN B 1 62 ? 0.336 -10.891 -17.969 1 85 62 GLN B N 1
ATOM 5930 C CA . GLN B 1 62 ? 1.343 -11 -16.922 1 85 62 GLN B CA 1
ATOM 5931 C C . GLN B 1 62 ? 1.728 -9.625 -16.375 1 85 62 GLN B C 1
ATOM 5933 O O . GLN B 1 62 ? 2.449 -9.516 -15.383 1 85 62 GLN B O 1
ATOM 5938 N N . LYS B 1 63 ? 1.142 -8.617 -16.969 1 86 63 LYS B N 1
ATOM 5939 C CA . LYS B 1 63 ? 1.563 -7.254 -16.656 1 86 63 LYS B CA 1
ATOM 5940 C C . LYS B 1 63 ? 1.235 -6.895 -15.211 1 86 63 LYS B C 1
ATOM 5942 O O . LYS B 1 63 ? 0.182 -7.273 -14.695 1 86 63 LYS B O 1
ATOM 5947 N N . GLN B 1 64 ? 2.107 -6.164 -14.664 1 87.12 64 GLN B N 1
ATOM 5948 C CA . GLN B 1 64 ? 1.904 -5.547 -13.352 1 87.12 64 GLN B CA 1
ATOM 5949 C C . GLN B 1 64 ? 0.553 -4.84 -13.289 1 87.12 64 GLN B C 1
ATOM 5951 O O . GLN B 1 64 ? 0.147 -4.168 -14.234 1 87.12 64 GLN B O 1
ATOM 5956 N N . LYS B 1 65 ? -0.091 -5.074 -12.117 1 84.88 65 LYS B N 1
ATOM 5957 C CA . LYS B 1 65 ? -1.364 -4.398 -11.883 1 84.88 65 LYS B CA 1
ATOM 5958 C C . LYS B 1 65 ? -1.178 -3.168 -11 1 84.88 65 LYS B C 1
ATOM 5960 O O . LYS B 1 65 ? -0.171 -3.047 -10.297 1 84.88 65 LYS B O 1
ATOM 5965 N N . ASN B 1 66 ? -2.176 -2.277 -10.992 1 79.81 66 ASN B N 1
ATOM 5966 C CA . ASN B 1 66 ? -2.119 -1.054 -10.195 1 79.81 66 ASN B CA 1
ATOM 5967 C C . ASN B 1 66 ? -1.915 -1.355 -8.711 1 79.81 66 ASN B C 1
ATOM 5969 O O . ASN B 1 66 ? -1.17 -0.653 -8.031 1 79.81 66 ASN B O 1
ATOM 5973 N N . VAL B 1 67 ? -2.504 -2.436 -8.234 1 79.81 67 VAL B N 1
ATOM 5974 C CA . VAL B 1 67 ? -2.43 -2.797 -6.82 1 79.81 67 VAL B CA 1
ATOM 5975 C C . VAL B 1 67 ? -1.009 -3.234 -6.473 1 79.81 67 VAL B C 1
ATOM 5977 O O . VAL B 1 67 ? -0.639 -3.281 -5.297 1 79.81 67 VAL B O 1
ATOM 5980 N N . GLU B 1 68 ? -0.201 -3.525 -7.52 1 89.38 68 GLU B N 1
ATOM 5981 C CA . GLU B 1 68 ? 1.161 -4.016 -7.324 1 89.38 68 GLU B CA 1
ATOM 5982 C C . GLU B 1 68 ? 2.178 -2.887 -7.473 1 89.38 68 GLU B C 1
ATOM 5984 O O . GLU B 1 68 ? 3.365 -3.074 -7.199 1 89.38 68 GLU B O 1
ATOM 5989 N N . ASP B 1 69 ? 1.767 -1.694 -7.852 1 86.88 69 ASP B N 1
ATOM 5990 C CA . ASP B 1 69 ? 2.648 -0.599 -8.242 1 86.88 69 ASP B CA 1
ATOM 5991 C C . ASP B 1 69 ? 3.594 -0.224 -7.102 1 86.88 69 ASP B C 1
ATOM 5993 O O . ASP B 1 69 ? 4.801 -0.069 -7.316 1 86.88 69 ASP B O 1
ATOM 5997 N N . ARG B 1 70 ? 3.021 -0.117 -5.918 1 85.06 70 ARG B N 1
ATOM 5998 C CA . ARG B 1 70 ? 3.857 0.326 -4.809 1 85.06 70 ARG B CA 1
ATOM 5999 C C . ARG B 1 70 ? 4.93 -0.708 -4.484 1 85.06 70 ARG B C 1
ATOM 6001 O O . ARG B 1 70 ? 6.082 -0.354 -4.215 1 85.06 70 ARG B O 1
ATOM 6008 N N . ILE B 1 71 ? 4.609 -1.929 -4.516 1 91.19 71 ILE B N 1
ATOM 6009 C CA . ILE B 1 71 ? 5.555 -3 -4.219 1 91.19 71 ILE B CA 1
ATOM 6010 C C . ILE B 1 71 ? 6.637 -3.045 -5.293 1 91.19 71 ILE B C 1
ATOM 6012 O O . ILE B 1 71 ? 7.82 -3.201 -4.988 1 91.19 71 ILE B O 1
ATOM 6016 N N . ALA B 1 72 ? 6.18 -2.891 -6.527 1 92.62 72 ALA B N 1
ATOM 6017 C CA . ALA B 1 72 ? 7.125 -2.869 -7.641 1 92.62 72 ALA B CA 1
ATOM 6018 C C . ALA B 1 72 ? 8.078 -1.684 -7.527 1 92.62 72 ALA B C 1
ATOM 6020 O O . ALA B 1 72 ? 9.289 -1.83 -7.723 1 92.62 72 ALA B O 1
ATOM 6021 N N . GLN B 1 73 ? 7.57 -0.54 -7.199 1 90.06 73 GLN B N 1
ATOM 6022 C CA . GLN B 1 73 ? 8.383 0.661 -7.035 1 90.06 73 GLN B CA 1
ATOM 6023 C C . GLN B 1 73 ? 9.398 0.484 -5.914 1 90.06 73 GLN B C 1
ATOM 6025 O O . GLN B 1 73 ? 10.555 0.895 -6.047 1 90.06 73 GLN B O 1
ATOM 6030 N N . ASP B 1 74 ? 8.961 -0.097 -4.832 1 91.44 74 ASP B N 1
ATOM 6031 C CA . ASP B 1 74 ? 9.883 -0.381 -3.734 1 91.44 74 ASP B CA 1
ATOM 6032 C C . ASP B 1 74 ? 10.992 -1.332 -4.18 1 91.44 74 ASP B C 1
ATOM 6034 O O . ASP B 1 74 ? 12.148 -1.179 -3.775 1 91.44 74 ASP B O 1
ATOM 6038 N N . GLY B 1 75 ? 10.539 -2.316 -4.977 1 95.56 75 GLY B N 1
ATOM 6039 C CA . GLY B 1 75 ? 11.531 -3.238 -5.508 1 95.56 75 GLY B CA 1
ATOM 6040 C C . GLY B 1 75 ? 12.578 -2.561 -6.379 1 95.56 75 GLY B C 1
ATOM 6041 O O . GLY B 1 75 ? 13.773 -2.785 -6.211 1 95.56 75 GLY B O 1
ATOM 6042 N N . PHE B 1 76 ? 12.156 -1.676 -7.281 1 94.25 76 PHE B N 1
ATOM 6043 C CA . PHE B 1 76 ? 13.055 -0.95 -8.172 1 94.25 76 PHE B CA 1
ATOM 6044 C C . PHE B 1 76 ? 13.969 -0.02 -7.375 1 94.25 76 PHE B C 1
ATOM 6046 O O . PHE B 1 76 ? 15.172 0.047 -7.629 1 94.25 76 PHE B O 1
ATOM 6053 N N . LYS B 1 77 ? 13.406 0.664 -6.418 1 92.12 77 LYS B N 1
ATOM 6054 C CA . LYS B 1 77 ? 14.18 1.578 -5.59 1 92.12 77 LYS B CA 1
ATOM 6055 C C . LYS B 1 77 ? 15.227 0.823 -4.77 1 92.12 77 LYS B C 1
ATOM 6057 O O . LYS B 1 77 ? 16.344 1.312 -4.57 1 92.12 77 LYS B O 1
ATOM 6062 N N . TYR B 1 78 ? 14.828 -0.282 -4.219 1 96.19 78 TYR B N 1
ATOM 6063 C CA . TYR B 1 78 ? 15.75 -1.124 -3.463 1 96.19 78 TYR B CA 1
ATOM 6064 C C . TYR B 1 78 ? 16.953 -1.519 -4.312 1 96.19 78 TYR B C 1
ATOM 6066 O O . TYR B 1 78 ? 18.094 -1.463 -3.848 1 96.19 78 TYR B O 1
ATOM 6074 N N . LEU B 1 79 ? 16.703 -1.884 -5.574 1 97.25 79 LEU B N 1
ATOM 6075 C CA . LEU B 1 79 ? 17.781 -2.279 -6.461 1 97.25 79 LEU B CA 1
ATOM 6076 C C . LEU B 1 79 ? 18.688 -1.094 -6.77 1 97.25 79 LEU B C 1
ATOM 6078 O O . LEU B 1 79 ? 19.906 -1.25 -6.879 1 97.25 79 LEU B O 1
ATOM 6082 N N . CYS B 1 80 ? 18.125 0.055 -6.895 1 95.75 80 CYS B N 1
ATOM 6083 C CA . CYS B 1 80 ? 18.922 1.265 -7.051 1 95.75 80 CYS B CA 1
ATOM 6084 C C . CYS B 1 80 ? 19.781 1.509 -5.824 1 95.75 80 CYS B C 1
ATOM 6086 O O . CYS B 1 80 ? 20.953 1.87 -5.949 1 95.75 80 CYS B O 1
ATOM 6088 N N . LEU B 1 81 ? 19.188 1.354 -4.645 1 96.44 81 LEU B N 1
ATOM 6089 C CA . LEU B 1 81 ? 19.922 1.521 -3.396 1 96.44 81 LEU B CA 1
ATOM 6090 C C . LEU B 1 81 ? 21.125 0.568 -3.334 1 96.44 81 LEU B C 1
ATOM 6092 O O . LEU B 1 81 ? 22.219 0.974 -2.973 1 96.44 81 LEU B O 1
ATOM 6096 N N . ILE B 1 82 ? 20.906 -0.722 -3.705 1 97.88 82 ILE B N 1
ATOM 6097 C CA . ILE B 1 82 ? 21.969 -1.715 -3.666 1 97.88 82 ILE B CA 1
ATOM 6098 C C . ILE B 1 82 ? 23.062 -1.335 -4.66 1 97.88 82 ILE B C 1
ATOM 6100 O O . ILE B 1 82 ? 24.25 -1.438 -4.355 1 97.88 82 ILE B O 1
ATOM 6104 N N . ARG B 1 83 ? 22.672 -0.878 -5.855 1 97.31 83 ARG B N 1
ATOM 6105 C CA . ARG B 1 83 ? 23.625 -0.414 -6.848 1 97.31 83 ARG B CA 1
ATOM 6106 C C . ARG B 1 83 ? 24.5 0.697 -6.281 1 97.31 83 ARG B C 1
ATOM 6108 O O . ARG B 1 83 ? 25.734 0.654 -6.414 1 97.31 83 ARG B O 1
ATOM 6115 N N . GLU B 1 84 ? 23.844 1.687 -5.648 1 97.25 84 GLU B N 1
ATOM 6116 C CA . GLU B 1 84 ? 24.578 2.822 -5.098 1 97.25 84 GLU B CA 1
ATOM 6117 C C . GLU B 1 84 ? 25.438 2.4 -3.916 1 97.25 84 GLU B C 1
ATOM 6119 O O . GLU B 1 84 ? 26.531 2.951 -3.705 1 97.25 84 GLU B O 1
ATOM 6124 N N . LEU B 1 85 ? 24.953 1.479 -3.098 1 97.62 85 LEU B N 1
ATOM 6125 C CA . LEU B 1 85 ? 25.75 0.963 -1.982 1 97.62 85 LEU B CA 1
ATOM 6126 C C . LEU B 1 85 ? 27.016 0.279 -2.48 1 97.62 85 LEU B C 1
ATOM 6128 O O . LEU B 1 85 ? 28.078 0.448 -1.896 1 97.62 85 LEU B O 1
ATOM 6132 N N . ILE B 1 86 ? 26.891 -0.502 -3.557 1 97.69 86 ILE B N 1
ATOM 6133 C CA . ILE B 1 86 ? 28.047 -1.152 -4.168 1 97.69 86 ILE B CA 1
ATOM 6134 C C . ILE B 1 86 ? 29.031 -0.096 -4.656 1 97.69 86 ILE B C 1
ATOM 6136 O O . ILE B 1 86 ? 30.234 -0.184 -4.375 1 97.69 86 ILE B O 1
ATOM 6140 N N . SER B 1 87 ? 28.531 0.9 -5.289 1 97 87 SER B N 1
ATOM 6141 C CA . SER B 1 87 ? 29.359 1.966 -5.832 1 97 87 SER B CA 1
ATOM 6142 C C . SER B 1 87 ? 30.078 2.73 -4.719 1 97 87 SER B C 1
ATOM 6144 O O . SER B 1 87 ? 31.281 2.945 -4.785 1 97 87 SER B O 1
ATOM 6146 N N . LYS B 1 88 ? 29.359 3.109 -3.656 1 96.62 88 LYS B N 1
ATOM 6147 C CA . LYS B 1 88 ? 29.891 3.961 -2.6 1 96.62 88 LYS B CA 1
ATOM 6148 C C . LYS B 1 88 ? 30.828 3.176 -1.682 1 96.62 88 LYS B C 1
ATOM 6150 O O . LYS B 1 88 ? 31.781 3.73 -1.139 1 96.62 88 LYS B O 1
ATOM 6155 N N . SER B 1 89 ? 30.578 1.89 -1.51 1 96.62 89 SER B N 1
ATOM 6156 C CA . SER B 1 89 ? 31.391 1.062 -0.624 1 96.62 89 SER B CA 1
ATOM 6157 C C . SER B 1 89 ? 32.594 0.463 -1.365 1 96.62 89 SER B C 1
ATOM 6159 O O . SER B 1 89 ? 33.531 0.007 -0.742 1 96.62 89 SER B O 1
ATOM 6161 N N . SER B 1 90 ? 32.531 0.334 -2.695 1 96 90 SER B N 1
ATOM 6162 C CA . SER B 1 90 ? 33.5 -0.346 -3.543 1 96 90 SER B CA 1
ATOM 6163 C C . SER B 1 90 ? 33.562 -1.834 -3.219 1 96 90 SER B C 1
ATOM 6165 O O . SER B 1 90 ? 34.625 -2.457 -3.371 1 96 90 SER B O 1
ATOM 6167 N N . LEU B 1 91 ? 32.5 -2.35 -2.604 1 96.81 91 LEU B N 1
ATOM 6168 C CA . LEU B 1 91 ? 32.375 -3.773 -2.318 1 96.81 91 LEU B CA 1
ATOM 6169 C C . LEU B 1 91 ? 31.297 -4.406 -3.201 1 96.81 91 LEU B C 1
ATOM 6171 O O . LEU B 1 91 ? 30.328 -3.746 -3.576 1 96.81 91 LEU B O 1
ATOM 6175 N N . ASN B 1 92 ? 31.531 -5.645 -3.561 1 94.62 92 ASN B N 1
ATOM 6176 C CA . ASN B 1 92 ? 30.453 -6.344 -4.246 1 94.62 92 ASN B CA 1
ATOM 6177 C C . ASN B 1 92 ? 29.406 -6.863 -3.262 1 94.62 92 ASN B C 1
ATOM 6179 O O . ASN B 1 92 ? 29.594 -6.77 -2.047 1 94.62 92 ASN B O 1
ATOM 6183 N N . VAL B 1 93 ? 28.297 -7.305 -3.77 1 94.62 93 VAL B N 1
ATOM 6184 C CA . VAL B 1 93 ? 27.141 -7.656 -2.947 1 94.62 93 VAL B CA 1
ATOM 6185 C C . VAL B 1 93 ? 27.5 -8.82 -2.023 1 94.62 93 VAL B C 1
ATOM 6187 O O . VAL B 1 93 ? 27.062 -8.852 -0.866 1 94.62 93 VAL B O 1
ATOM 6190 N N . SER B 1 94 ? 28.281 -9.781 -2.531 1 94.44 94 SER B N 1
ATOM 6191 C CA . SER B 1 94 ? 28.672 -10.922 -1.709 1 94.44 94 SER B CA 1
ATOM 6192 C C . SER B 1 94 ? 29.438 -10.469 -0.469 1 94.44 94 SER B C 1
ATOM 6194 O O . SER B 1 94 ? 29.188 -10.953 0.635 1 94.44 94 SER B O 1
ATOM 6196 N N . LYS B 1 95 ? 30.344 -9.57 -0.644 1 96.44 95 LYS B N 1
ATOM 6197 C CA . LYS B 1 95 ? 31.109 -9.023 0.473 1 96.44 95 LYS B CA 1
ATOM 6198 C C . LYS B 1 95 ? 30.219 -8.227 1.419 1 96.44 95 LYS B C 1
ATOM 6200 O O . LYS B 1 95 ? 30.359 -8.312 2.641 1 96.44 95 LYS B O 1
ATOM 6205 N N . LEU B 1 96 ? 29.328 -7.477 0.854 1 96.94 96 LEU B N 1
ATOM 6206 C CA . LEU B 1 96 ? 28.391 -6.695 1.665 1 96.94 96 LEU B CA 1
ATOM 6207 C C . LEU B 1 96 ? 27.5 -7.609 2.5 1 96.94 96 LEU B C 1
ATOM 6209 O O . LEU B 1 96 ? 27.281 -7.359 3.688 1 96.94 96 LEU B O 1
ATOM 6213 N N . GLN B 1 97 ? 27.031 -8.672 1.904 1 95.31 97 GLN B N 1
ATOM 6214 C CA . GLN B 1 97 ? 26.156 -9.602 2.602 1 95.31 97 GLN B CA 1
ATOM 6215 C C . GLN B 1 97 ? 26.891 -10.32 3.727 1 95.31 97 GLN B C 1
ATOM 6217 O O . GLN B 1 97 ? 26.297 -10.656 4.754 1 95.31 97 GLN B O 1
ATOM 6222 N N . ARG B 1 98 ? 28.172 -10.539 3.59 1 94.94 98 ARG B N 1
ATOM 6223 C CA . ARG B 1 98 ? 28.969 -11.258 4.578 1 94.94 98 ARG B CA 1
ATOM 6224 C C . ARG B 1 98 ? 29.422 -10.336 5.699 1 94.94 98 ARG B C 1
ATOM 6226 O O . ARG B 1 98 ? 29.781 -10.797 6.781 1 94.94 98 ARG B O 1
ATOM 6233 N N . SER B 1 99 ? 29.422 -9.062 5.418 1 96.06 99 SER B N 1
ATOM 6234 C CA . SER B 1 99 ? 29.844 -8.094 6.422 1 96.06 99 SER B CA 1
ATOM 6235 C C . SER B 1 99 ? 28.797 -7.914 7.504 1 96.06 99 SER B C 1
ATOM 6237 O O . SER B 1 99 ? 27.734 -7.316 7.258 1 96.06 99 SER B O 1
ATOM 6239 N N . LYS B 1 100 ? 29.109 -8.336 8.688 1 95 100 LYS B N 1
ATOM 6240 C CA . LYS B 1 100 ? 28.188 -8.195 9.812 1 95 100 LYS B CA 1
ATOM 6241 C C . LYS B 1 100 ? 27.906 -6.727 10.109 1 95 100 LYS B C 1
ATOM 6243 O O . LYS B 1 100 ? 26.766 -6.359 10.422 1 95 100 LYS B O 1
ATOM 6248 N N . THR B 1 101 ? 28.922 -5.898 9.984 1 94.94 101 THR B N 1
ATOM 6249 C CA . THR B 1 101 ? 28.781 -4.484 10.32 1 94.94 101 THR B CA 1
ATOM 6250 C C . THR B 1 101 ? 27.875 -3.787 9.312 1 94.94 101 THR B C 1
ATOM 6252 O O . THR B 1 101 ? 26.984 -3.027 9.695 1 94.94 101 THR B O 1
ATOM 6255 N N . TYR B 1 102 ? 28.078 -4.008 7.98 1 96.06 102 TYR B N 1
ATOM 6256 C CA . TYR B 1 102 ? 27.219 -3.414 6.965 1 96.06 102 TYR B CA 1
ATOM 6257 C C . TYR B 1 102 ? 25.766 -3.83 7.168 1 96.06 102 TYR B C 1
ATOM 6259 O O . TYR B 1 102 ? 24.859 -2.998 7.09 1 96.06 102 TYR B O 1
ATOM 6267 N N . ASN B 1 103 ? 25.594 -5.066 7.457 1 96.38 103 ASN B N 1
ATOM 6268 C CA . ASN B 1 103 ? 24.234 -5.566 7.609 1 96.38 103 ASN B CA 1
ATOM 6269 C C . ASN B 1 103 ? 23.578 -5.023 8.875 1 96.38 103 ASN B C 1
ATOM 6271 O O . ASN B 1 103 ? 22.375 -4.711 8.875 1 96.38 103 ASN B O 1
ATOM 6275 N N . SER B 1 104 ? 24.328 -4.957 9.961 1 95.56 104 SER B N 1
ATOM 6276 C CA . SER B 1 104 ? 23.797 -4.422 11.203 1 95.56 104 SER B CA 1
ATOM 6277 C C . SER B 1 104 ? 23.391 -2.957 11.047 1 95.56 104 SER B C 1
ATOM 6279 O O . SER B 1 104 ? 22.312 -2.555 11.477 1 95.56 104 SER B O 1
ATOM 6281 N N . VAL B 1 105 ? 24.25 -2.137 10.453 1 94.88 105 VAL B N 1
ATOM 6282 C CA . VAL B 1 105 ? 23.984 -0.716 10.273 1 94.88 105 VAL B CA 1
ATOM 6283 C C . VAL B 1 105 ? 22.812 -0.535 9.305 1 94.88 105 VAL B C 1
ATOM 6285 O O . VAL B 1 105 ? 21.922 0.279 9.539 1 94.88 105 VAL B O 1
ATOM 6288 N N . PHE B 1 106 ? 22.812 -1.364 8.195 1 95.94 106 PHE B N 1
ATOM 6289 C CA . PHE B 1 106 ? 21.734 -1.324 7.207 1 95.94 106 PHE B CA 1
ATOM 6290 C C . PHE B 1 106 ? 20.391 -1.604 7.867 1 95.94 106 PHE B C 1
ATOM 6292 O O . PHE B 1 106 ? 19.422 -0.872 7.648 1 95.94 106 PHE B O 1
ATOM 6299 N N . TYR B 1 107 ? 20.328 -2.592 8.688 1 94.62 107 TYR B N 1
ATOM 6300 C CA . TYR B 1 107 ? 19.109 -2.994 9.367 1 94.62 107 TYR B CA 1
ATOM 6301 C C . TYR B 1 107 ? 18.625 -1.901 10.32 1 94.62 107 TYR B C 1
ATOM 6303 O O . TYR B 1 107 ? 17.453 -1.529 10.305 1 94.62 107 TYR B O 1
ATOM 6311 N N . ARG B 1 108 ? 19.469 -1.381 11.141 1 91.44 108 ARG B N 1
ATOM 6312 C CA . ARG B 1 108 ? 19.109 -0.38 12.141 1 91.44 108 ARG B CA 1
ATOM 6313 C C . ARG B 1 108 ? 18.625 0.903 11.477 1 91.44 108 ARG B C 1
ATOM 6315 O O . ARG B 1 108 ? 17.703 1.561 11.984 1 91.44 108 ARG B O 1
ATOM 6322 N N . LYS B 1 109 ? 19.172 1.207 10.32 1 92.25 109 LYS B N 1
ATOM 6323 C CA . LYS B 1 109 ? 18.891 2.477 9.664 1 92.25 109 LYS B CA 1
ATOM 6324 C C . LYS B 1 109 ? 17.609 2.389 8.828 1 92.25 109 LYS B C 1
ATOM 6326 O O . LYS B 1 109 ? 16.828 3.338 8.789 1 92.25 109 LYS B O 1
ATOM 6331 N N . LEU B 1 110 ? 17.453 1.199 8.211 1 93.31 110 LEU B N 1
ATOM 6332 C CA . LEU B 1 110 ? 16.5 1.234 7.102 1 93.31 110 LEU B CA 1
ATOM 6333 C C . LEU B 1 110 ? 15.352 0.26 7.34 1 93.31 110 LEU B C 1
ATOM 6335 O O . LEU B 1 110 ? 14.32 0.332 6.668 1 93.31 110 LEU B O 1
ATOM 6339 N N . CYS B 1 111 ? 15.414 -0.597 8.266 1 92.19 111 CYS B N 1
ATOM 6340 C CA . CYS B 1 111 ? 14.375 -1.602 8.422 1 92.19 111 CYS B CA 1
ATOM 6341 C C . CYS B 1 111 ? 13.156 -1.019 9.133 1 92.19 111 CYS B C 1
ATOM 6343 O O . CYS B 1 111 ? 13.273 -0.489 10.234 1 92.19 111 CYS B O 1
ATOM 6345 N N . ASP B 1 112 ? 11.891 -0.948 8.547 1 80.94 112 ASP B N 1
ATOM 6346 C CA . ASP B 1 112 ? 10.641 -0.444 9.109 1 80.94 112 ASP B CA 1
ATOM 6347 C C . ASP B 1 112 ? 10.07 -1.417 10.133 1 80.94 112 ASP B C 1
ATOM 6349 O O . ASP B 1 112 ? 9.344 -1.01 11.047 1 80.94 112 ASP B O 1
ATOM 6353 N N . LYS B 1 113 ? 10.57 -2.381 10.609 1 75.75 113 LYS B N 1
ATOM 6354 C CA . LYS B 1 113 ? 10.273 -3.414 11.602 1 75.75 113 LYS B CA 1
ATOM 6355 C C . LYS B 1 113 ? 8.773 -3.676 11.695 1 75.75 113 LYS B C 1
ATOM 6357 O O . LYS B 1 113 ? 8.297 -4.207 12.695 1 75.75 113 LYS B O 1
ATOM 6362 N N . GLN B 1 114 ? 7.902 -3.225 10.742 1 81.19 114 GLN B N 1
ATOM 6363 C CA . GLN B 1 114 ? 6.465 -3.455 10.781 1 81.19 114 GLN B CA 1
ATOM 6364 C C . GLN B 1 114 ? 6.145 -4.945 10.742 1 81.19 114 GLN B C 1
ATOM 6366 O O . GLN B 1 114 ? 6.703 -5.688 9.93 1 81.19 114 GLN B O 1
ATOM 6371 N N . THR B 1 115 ? 5.352 -5.344 11.75 1 85.38 115 THR B N 1
ATOM 6372 C CA . THR B 1 115 ? 4.949 -6.742 11.836 1 85.38 115 THR B CA 1
ATOM 6373 C C . THR B 1 115 ? 3.445 -6.859 12.055 1 85.38 115 THR B C 1
ATOM 6375 O O . THR B 1 115 ? 2.857 -6.062 12.789 1 85.38 115 THR B O 1
ATOM 6378 N N . GLN B 1 116 ? 2.826 -7.754 11.398 1 89.25 116 GLN B N 1
ATOM 6379 C CA . GLN B 1 116 ? 1.404 -8.047 11.547 1 89.25 116 GLN B CA 1
ATOM 6380 C C . GLN B 1 116 ? 1.133 -8.812 12.844 1 89.25 116 GLN B C 1
ATOM 6382 O O . GLN B 1 116 ? 1.815 -9.789 13.141 1 89.25 116 GLN B O 1
ATOM 6387 N N . SER B 1 117 ? 0.143 -8.266 13.672 1 92.25 117 SER B N 1
ATOM 6388 C CA . SER B 1 117 ? -0.328 -9.031 14.82 1 92.25 117 SER B CA 1
ATOM 6389 C C . SER B 1 117 ? -1.288 -10.133 14.391 1 92.25 117 SER B C 1
ATOM 6391 O O . SER B 1 117 ? -2.174 -9.906 13.562 1 92.25 117 SER B O 1
ATOM 6393 N N . CYS B 1 118 ? -1.135 -11.359 14.867 1 94 118 CYS B N 1
ATOM 6394 C CA . CYS B 1 118 ? -2.016 -12.461 14.508 1 94 118 CYS B CA 1
ATOM 6395 C C . CYS B 1 118 ? -2.855 -12.898 15.703 1 94 118 CYS B C 1
ATOM 6397 O O . CYS B 1 118 ? -3.42 -13.992 15.711 1 94 118 CYS B O 1
ATOM 6399 N N . ARG B 1 119 ? -2.969 -12.039 16.703 1 89.81 119 ARG B N 1
ATOM 6400 C CA . ARG B 1 119 ? -3.715 -12.367 17.906 1 89.81 119 ARG B CA 1
ATOM 6401 C C . ARG B 1 119 ? -5.172 -12.68 17.594 1 89.81 119 ARG B C 1
ATOM 6403 O O . ARG B 1 119 ? -5.738 -13.641 18.109 1 89.81 119 ARG B O 1
ATOM 6410 N N . LYS B 1 120 ? -5.711 -11.977 16.75 1 87.81 120 LYS B N 1
ATOM 6411 C CA . LYS B 1 120 ? -7.129 -12.102 16.438 1 87.81 120 LYS B CA 1
ATOM 6412 C C . LYS B 1 120 ? -7.395 -13.328 15.57 1 87.81 120 LYS B C 1
ATOM 6414 O O . LYS B 1 120 ? -8.547 -13.727 15.383 1 87.81 120 LYS B O 1
ATOM 6419 N N . PHE B 1 121 ? -6.34 -13.922 15.031 1 92.19 121 PHE B N 1
ATOM 6420 C CA . PHE B 1 121 ? -6.5 -15.016 14.086 1 92.19 121 PHE B CA 1
ATOM 6421 C C . PHE B 1 121 ? -6.141 -16.344 14.734 1 92.19 121 PHE B C 1
ATOM 6423 O O . PHE B 1 121 ? -6.242 -17.406 14.109 1 92.19 121 PHE B O 1
ATOM 6430 N N . ARG B 1 122 ? -5.746 -16.406 16.016 1 91.06 122 ARG B N 1
ATOM 6431 C CA . ARG B 1 122 ? -5.199 -17.578 16.688 1 91.06 122 ARG B CA 1
ATOM 6432 C C . ARG B 1 122 ? -6.211 -18.719 16.719 1 91.06 122 ARG B C 1
ATOM 6434 O O . ARG B 1 122 ? -5.844 -19.875 16.609 1 91.06 122 ARG B O 1
ATOM 6441 N N . ARG B 1 123 ? -7.52 -18.391 16.75 1 91.31 123 ARG B N 1
ATOM 6442 C CA . ARG B 1 123 ? -8.531 -19.438 16.875 1 91.31 123 ARG B CA 1
ATOM 6443 C C . ARG B 1 123 ? -9.531 -19.359 15.727 1 91.31 123 ARG B C 1
ATOM 6445 O O . ARG B 1 123 ? -10.688 -19.766 15.875 1 91.31 123 ARG B O 1
ATOM 6452 N N . ASP B 1 124 ? -9.078 -18.922 14.688 1 93 124 ASP B N 1
ATOM 6453 C CA . ASP B 1 124 ? -9.977 -18.797 13.539 1 93 124 ASP B CA 1
ATOM 6454 C C . ASP B 1 124 ? -10.156 -20.156 12.844 1 93 124 ASP B C 1
ATOM 6456 O O . ASP B 1 124 ? -9.18 -20.844 12.562 1 93 124 ASP B O 1
ATOM 6460 N N . LYS B 1 125 ? -11.367 -20.453 12.602 1 95.56 125 LYS B N 1
ATOM 6461 C CA . LYS B 1 125 ? -11.719 -21.703 11.93 1 95.56 125 LYS B CA 1
ATOM 6462 C C . LYS B 1 125 ? -11.367 -21.641 10.445 1 95.56 125 LYS B C 1
ATOM 6464 O O . LYS B 1 125 ? -11.07 -22.672 9.836 1 95.56 125 LYS B O 1
ATOM 6469 N N . TYR B 1 126 ? -11.43 -20.5 9.891 1 96.38 126 TYR B N 1
ATOM 6470 C CA . TYR B 1 126 ? -11.242 -20.344 8.453 1 96.38 126 TYR B CA 1
ATOM 6471 C C . TYR B 1 126 ? -9.984 -19.547 8.148 1 96.38 126 TYR B C 1
ATOM 6473 O O . TYR B 1 126 ? -9.672 -18.578 8.852 1 96.38 126 TYR B O 1
ATOM 6481 N N . ARG B 1 127 ? -9.219 -20 7.133 1 95.75 127 ARG B N 1
ATOM 6482 C CA . ARG B 1 127 ? -8.078 -19.219 6.652 1 95.75 127 ARG B CA 1
ATOM 6483 C C . ARG B 1 127 ? -8.523 -17.844 6.156 1 95.75 127 ARG B C 1
ATOM 6485 O O . ARG B 1 127 ? -9.586 -17.719 5.543 1 95.75 127 ARG B O 1
ATOM 6492 N N . THR B 1 128 ? -7.703 -16.844 6.395 1 94.81 128 THR B N 1
ATOM 6493 C CA . THR B 1 128 ? -7.988 -15.531 5.828 1 94.81 128 THR B CA 1
ATOM 6494 C C . THR B 1 128 ? -7.961 -15.586 4.305 1 94.81 128 THR B C 1
ATOM 6496 O O . THR B 1 128 ? -7.352 -16.484 3.719 1 94.81 128 THR B O 1
ATOM 6499 N N . ALA B 1 129 ? -8.617 -14.688 3.637 1 93.44 129 ALA B N 1
ATOM 6500 C CA . ALA B 1 129 ? -8.789 -14.703 2.188 1 93.44 129 ALA B CA 1
ATOM 6501 C C . ALA B 1 129 ? -7.445 -14.758 1.47 1 93.44 129 ALA B C 1
ATOM 6503 O O . ALA B 1 129 ? -7.316 -15.406 0.43 1 93.44 129 ALA B O 1
ATOM 6504 N N . ASN B 1 130 ? -6.418 -14.109 2.023 1 93.94 130 ASN B N 1
ATOM 6505 C CA . ASN B 1 130 ? -5.125 -14.07 1.349 1 93.94 130 ASN B CA 1
ATOM 6506 C C . ASN B 1 130 ? -4.094 -14.945 2.053 1 93.94 130 ASN B C 1
ATOM 6508 O O . ASN B 1 130 ? -2.91 -14.906 1.722 1 93.94 130 ASN B O 1
ATOM 6512 N N . GLY B 1 131 ? -4.453 -15.617 3.059 1 96 131 GLY B N 1
ATOM 6513 C CA . GLY B 1 131 ? -3.551 -16.516 3.756 1 96 131 GLY B CA 1
ATOM 6514 C C . GLY B 1 131 ? -2.764 -15.836 4.863 1 96 131 GLY B C 1
ATOM 6515 O O . GLY B 1 131 ? -1.908 -16.453 5.492 1 96 131 GLY B O 1
ATOM 6516 N N . LEU B 1 132 ? -3.064 -14.555 5.137 1 96 132 LEU B N 1
ATOM 6517 C CA . LEU B 1 132 ? -2.41 -13.836 6.223 1 96 132 LEU B CA 1
ATOM 6518 C C . LEU B 1 132 ? -2.607 -14.555 7.555 1 96 132 LEU B C 1
ATOM 6520 O O . LEU B 1 132 ? -3.711 -15.016 7.855 1 96 132 LEU B O 1
ATOM 6524 N N . CYS B 1 133 ? -1.585 -14.703 8.336 1 96.25 133 CYS B N 1
ATOM 6525 C CA . CYS B 1 133 ? -1.571 -15.289 9.672 1 96.25 133 CYS B CA 1
ATOM 6526 C C . CYS B 1 133 ? -1.856 -16.781 9.625 1 96.25 133 CYS B C 1
ATOM 6528 O O . CYS B 1 133 ? -2.291 -17.375 10.609 1 96.25 133 CYS B O 1
ATOM 6530 N N . ASN B 1 134 ? -1.74 -17.375 8.344 1 97.38 134 ASN B N 1
ATOM 6531 C CA . ASN B 1 134 ? -1.666 -18.828 8.359 1 97.38 134 ASN B CA 1
ATOM 6532 C C . ASN B 1 134 ? -0.565 -19.328 9.289 1 97.38 134 ASN B C 1
ATOM 6534 O O . ASN B 1 134 ? -0.774 -20.266 10.055 1 97.38 134 ASN B O 1
ATOM 6538 N N . ASN B 1 135 ? 0.582 -18.75 9.156 1 97.38 135 ASN B N 1
ATOM 6539 C CA . ASN B 1 135 ? 1.636 -18.906 10.156 1 97.38 135 ASN B CA 1
ATOM 6540 C C . ASN B 1 135 ? 1.598 -17.781 11.188 1 97.38 135 ASN B C 1
ATOM 6542 O O . ASN B 1 135 ? 1.761 -16.609 10.844 1 97.38 135 ASN B O 1
ATOM 6546 N N . LEU B 1 136 ? 1.384 -18.094 12.43 1 95.56 136 LEU B N 1
ATOM 6547 C CA . LEU B 1 136 ? 1.167 -17.078 13.469 1 95.56 136 LEU B CA 1
ATOM 6548 C C . LEU B 1 136 ? 2.475 -16.375 13.828 1 95.56 136 LEU B C 1
ATOM 6550 O O . LEU B 1 136 ? 2.463 -15.25 14.305 1 95.56 136 LEU B O 1
ATOM 6554 N N . GLN B 1 137 ? 3.602 -17.016 13.609 1 94.19 137 GLN B N 1
ATOM 6555 C CA . GLN B 1 137 ? 4.914 -16.438 13.906 1 94.19 137 GLN B CA 1
ATOM 6556 C C . GLN B 1 137 ? 5.438 -15.625 12.727 1 94.19 137 GLN B C 1
ATOM 6558 O O . GLN B 1 137 ? 6.109 -14.609 12.922 1 94.19 137 GLN B O 1
ATOM 6563 N N . ASN B 1 138 ? 5.223 -16.141 11.531 1 95.25 138 ASN B N 1
ATOM 6564 C CA . ASN B 1 138 ? 5.562 -15.469 10.281 1 95.25 138 ASN B CA 1
ATOM 6565 C C . ASN B 1 138 ? 4.316 -15.18 9.445 1 95.25 138 ASN B C 1
ATOM 6567 O O . ASN B 1 138 ? 4.062 -15.859 8.445 1 95.25 138 ASN B O 1
ATOM 6571 N N . PRO B 1 139 ? 3.643 -14.102 9.82 1 95.19 139 PRO B N 1
ATOM 6572 C CA . PRO B 1 139 ? 2.281 -13.875 9.336 1 95.19 139 PRO B CA 1
ATOM 6573 C C . PRO B 1 139 ? 2.211 -13.734 7.812 1 95.19 139 PRO B C 1
ATOM 6575 O O . PRO B 1 139 ? 1.164 -13.992 7.215 1 95.19 139 PRO B O 1
ATOM 6578 N N . LYS B 1 140 ? 3.291 -13.406 7.125 1 95.06 140 LYS B N 1
ATOM 6579 C CA . LYS B 1 140 ? 3.227 -13.07 5.707 1 95.06 140 LYS B CA 1
ATOM 6580 C C . LYS B 1 140 ? 3.672 -14.25 4.844 1 95.06 140 LYS B C 1
ATOM 6582 O O . LYS B 1 140 ? 3.598 -14.195 3.615 1 95.06 140 LYS B O 1
ATOM 6587 N N . TRP B 1 141 ? 4.125 -15.375 5.43 1 97.38 141 TRP B N 1
ATOM 6588 C CA . TRP B 1 141 ? 4.527 -16.531 4.648 1 97.38 141 TRP B CA 1
ATOM 6589 C C . TRP B 1 141 ? 3.363 -17.062 3.818 1 97.38 141 TRP B C 1
ATOM 6591 O O . TRP B 1 141 ? 2.275 -17.312 4.344 1 97.38 141 TRP B O 1
ATOM 6601 N N . GLY B 1 142 ? 3.598 -17.188 2.52 1 97.62 142 GLY B N 1
ATOM 6602 C CA . GLY B 1 142 ? 2.631 -17.797 1.617 1 97.62 142 GLY B CA 1
ATOM 6603 C C . GLY B 1 142 ? 1.594 -16.812 1.107 1 97.62 142 GLY B C 1
ATOM 6604 O O . GLY B 1 142 ? 0.746 -17.156 0.285 1 97.62 142 GLY B O 1
ATOM 6605 N N . THR B 1 143 ? 1.611 -15.516 1.601 1 96.75 143 THR B N 1
ATOM 6606 C CA . THR B 1 143 ? 0.618 -14.531 1.183 1 96.75 143 THR B CA 1
ATOM 6607 C C . THR B 1 143 ? 0.949 -13.984 -0.203 1 96.75 143 THR B C 1
ATOM 6609 O O . THR B 1 143 ? 2.084 -14.102 -0.668 1 96.75 143 THR B O 1
ATOM 6612 N N . PRO B 1 144 ? -0.026 -13.398 -0.902 1 96.44 144 PRO B N 1
ATOM 6613 C CA . PRO B 1 144 ? 0.215 -12.859 -2.242 1 96.44 144 PRO B CA 1
ATOM 6614 C C . PRO B 1 144 ? 1.084 -11.602 -2.225 1 96.44 144 PRO B C 1
ATOM 6616 O O . PRO B 1 144 ? 1.222 -10.953 -1.183 1 96.44 144 PRO B O 1
ATOM 6619 N N . HIS B 1 145 ? 1.704 -11.273 -3.371 1 95 145 HIS B N 1
ATOM 6620 C CA . HIS B 1 145 ? 2.447 -10.047 -3.629 1 95 145 HIS B CA 1
ATOM 6621 C C . HIS B 1 145 ? 3.729 -9.992 -2.803 1 95 145 HIS B C 1
ATOM 6623 O O . HIS B 1 145 ? 4.125 -8.922 -2.332 1 95 145 HIS B O 1
ATOM 6629 N N . ARG B 1 146 ? 4.262 -11.188 -2.59 1 95.19 146 ARG B N 1
ATOM 6630 C CA . ARG B 1 146 ? 5.539 -11.312 -1.893 1 95.19 146 ARG B CA 1
ATOM 6631 C C . ARG B 1 146 ? 6.562 -12.055 -2.752 1 95.19 146 ARG B C 1
ATOM 6633 O O . ARG B 1 146 ? 6.211 -12.633 -3.781 1 95.19 146 ARG B O 1
ATOM 6640 N N . ALA B 1 147 ? 7.75 -12.008 -2.303 1 97.38 147 ALA B N 1
ATOM 6641 C CA . ALA B 1 147 ? 8.82 -12.688 -3.027 1 97.38 147 ALA B CA 1
ATOM 6642 C C . ALA B 1 147 ? 8.633 -14.203 -2.994 1 97.38 147 ALA B C 1
ATOM 6644 O O . ALA B 1 147 ? 8.234 -14.758 -1.97 1 97.38 147 ALA B O 1
ATOM 6645 N N . HIS B 1 148 ? 8.883 -14.805 -4.156 1 98.12 148 HIS B N 1
ATOM 6646 C CA . HIS B 1 148 ? 9.117 -16.25 -4.09 1 98.12 148 HIS B CA 1
ATOM 6647 C C . HIS B 1 148 ? 10.242 -16.578 -3.115 1 98.12 148 HIS B C 1
ATOM 6649 O O . HIS B 1 148 ? 11.164 -15.773 -2.928 1 98.12 148 HIS B O 1
ATOM 6655 N N . ALA B 1 149 ? 10.141 -17.734 -2.453 1 98 149 ALA B N 1
ATOM 6656 C CA . ALA B 1 149 ? 11.25 -18.203 -1.627 1 98 149 ALA B CA 1
ATOM 6657 C C . ALA B 1 149 ? 12.32 -18.875 -2.48 1 98 149 ALA B C 1
ATOM 6659 O O . ALA B 1 149 ? 12.148 -19.047 -3.689 1 98 149 ALA B O 1
ATOM 6660 N N . ARG B 1 150 ? 13.461 -19.25 -1.906 1 98 150 ARG B N 1
ATOM 6661 C CA . ARG B 1 150 ? 14.562 -19.891 -2.635 1 98 150 ARG B CA 1
ATOM 6662 C C . ARG B 1 150 ? 15.141 -21.062 -1.846 1 98 150 ARG B C 1
ATOM 6664 O O . ARG B 1 150 ? 15.172 -21.031 -0.614 1 98 150 ARG B O 1
ATOM 6671 N N . TYR B 1 151 ? 15.555 -22.062 -2.59 1 98.19 151 TYR B N 1
ATOM 6672 C CA . TYR B 1 151 ? 16.391 -23.109 -2.021 1 98.19 151 TYR B CA 1
ATOM 6673 C C . TYR B 1 151 ? 17.859 -22.781 -2.158 1 98.19 151 TYR B C 1
ATOM 6675 O O . TYR B 1 151 ? 18.656 -23.031 -1.247 1 98.19 151 TYR B O 1
ATOM 6683 N N . LEU B 1 152 ? 18.25 -22.188 -3.266 1 98.19 152 LEU B N 1
ATOM 6684 C CA . LEU B 1 152 ? 19.625 -21.781 -3.543 1 98.19 152 LEU B CA 1
ATOM 6685 C C . LEU B 1 152 ? 19.688 -20.281 -3.857 1 98.19 152 LEU B C 1
ATOM 6687 O O . LEU B 1 152 ? 18.719 -19.719 -4.379 1 98.19 152 LEU B O 1
ATOM 6691 N N . GLN B 1 153 ? 20.781 -19.641 -3.566 1 96.62 153 GLN B N 1
ATOM 6692 C CA . GLN B 1 153 ? 20.984 -18.25 -3.918 1 96.62 153 GLN B CA 1
ATOM 6693 C C . GLN B 1 153 ? 21.016 -18.062 -5.434 1 96.62 153 GLN B C 1
ATOM 6695 O O . GLN B 1 153 ? 21.422 -18.969 -6.168 1 96.62 153 GLN B O 1
ATOM 6700 N N . PRO B 1 154 ? 20.609 -16.922 -5.918 1 97.81 154 PRO B N 1
ATOM 6701 C CA . PRO B 1 154 ? 20.625 -16.672 -7.359 1 97.81 154 PRO B CA 1
ATOM 6702 C C . PRO B 1 154 ? 22.031 -16.438 -7.91 1 97.81 154 PRO B C 1
ATOM 6704 O O . PRO B 1 154 ? 22.922 -16.047 -7.168 1 97.81 154 PRO B O 1
ATOM 6707 N N . GLU B 1 155 ? 22.172 -16.703 -9.148 1 97.38 155 GLU B N 1
ATOM 6708 C CA . GLU B 1 155 ? 23.406 -16.406 -9.883 1 97.38 155 GLU B CA 1
ATOM 6709 C C . GLU B 1 155 ? 23.188 -15.305 -10.914 1 97.38 155 GLU B C 1
ATOM 6711 O O . GLU B 1 155 ? 23.141 -15.57 -12.117 1 97.38 155 GLU B O 1
ATOM 6716 N N . TYR B 1 156 ? 23.125 -14.07 -10.453 1 97.56 156 TYR B N 1
ATOM 6717 C CA . TYR B 1 156 ? 23.031 -12.914 -11.336 1 97.56 156 TYR B CA 1
ATOM 6718 C C . TYR B 1 156 ? 24.406 -12.547 -11.891 1 97.56 156 TYR B C 1
ATOM 6720 O O . TYR B 1 156 ? 25.422 -12.672 -11.195 1 97.56 156 TYR B O 1
ATOM 6728 N N . ASN B 1 157 ? 24.422 -12.07 -13.117 1 96 157 ASN B N 1
ATOM 6729 C CA . ASN B 1 157 ? 25.703 -11.758 -13.773 1 96 157 ASN B CA 1
ATOM 6730 C C . ASN B 1 157 ? 26.484 -10.711 -12.992 1 96 157 ASN B C 1
ATOM 6732 O O . ASN B 1 157 ? 27.719 -10.734 -12.992 1 96 157 ASN B O 1
ATOM 6736 N N . ASP B 1 158 ? 25.812 -9.734 -12.383 1 95 158 ASP B N 1
ATOM 6737 C CA . ASP B 1 158 ? 26.5 -8.695 -11.625 1 95 158 ASP B CA 1
ATOM 6738 C C . ASP B 1 158 ? 26.453 -8.977 -10.125 1 95 158 ASP B C 1
ATOM 6740 O O . ASP B 1 158 ? 26.734 -8.102 -9.305 1 95 158 ASP B O 1
ATOM 6744 N N . GLY B 1 159 ? 25.844 -10.125 -9.812 1 95.25 159 GLY B N 1
ATOM 6745 C CA . GLY B 1 159 ? 25.859 -10.57 -8.43 1 95.25 159 GLY B CA 1
ATOM 6746 C C . GLY B 1 159 ? 24.594 -10.203 -7.684 1 95.25 159 GLY B C 1
ATOM 6747 O O . GLY B 1 159 ? 24.328 -10.727 -6.598 1 95.25 159 GLY B O 1
ATOM 6748 N N . TYR B 1 160 ? 23.719 -9.32 -8.258 1 96.94 160 TYR B N 1
ATOM 6749 C CA . TYR B 1 160 ? 22.578 -8.953 -7.43 1 96.94 160 TYR B CA 1
ATOM 6750 C C . TYR B 1 160 ? 21.344 -8.688 -8.289 1 96.94 160 TYR B C 1
ATOM 6752 O O . TYR B 1 160 ? 20.219 -8.734 -7.805 1 96.94 160 TYR B O 1
ATOM 6760 N N . ASN B 1 161 ? 21.484 -8.391 -9.648 1 97.88 161 ASN B N 1
ATOM 6761 C CA . ASN B 1 161 ? 20.312 -7.918 -10.383 1 97.88 161 ASN B CA 1
ATOM 6762 C C . ASN B 1 161 ? 20.328 -8.383 -11.836 1 97.88 161 ASN B C 1
ATOM 6764 O O . ASN B 1 161 ? 19.328 -8.867 -12.352 1 97.88 161 ASN B O 1
ATOM 6768 N N . SER B 1 162 ? 21.469 -8.234 -12.594 1 97.38 162 SER B N 1
ATOM 6769 C CA . SER B 1 162 ? 21.547 -8.57 -14.008 1 97.38 162 SER B CA 1
ATOM 6770 C C . SER B 1 162 ? 21.266 -10.047 -14.242 1 97.38 162 SER B C 1
ATOM 6772 O O . SER B 1 162 ? 21.891 -10.906 -13.602 1 97.38 162 SER B O 1
ATOM 6774 N N . PRO B 1 163 ? 20.375 -10.383 -15.164 1 98 163 PRO B N 1
ATOM 6775 C CA . PRO B 1 163 ? 20.047 -11.789 -15.391 1 98 163 PRO B CA 1
ATOM 6776 C C . PRO B 1 163 ? 21.266 -12.641 -15.688 1 98 163 PRO B C 1
ATOM 6778 O O . PRO B 1 163 ? 22.312 -12.109 -16.078 1 98 163 PRO B O 1
ATOM 6781 N N . LYS B 1 164 ? 21.141 -13.906 -15.445 1 97.88 164 LYS B N 1
ATOM 6782 C CA . LYS B 1 164 ? 22.203 -14.844 -15.789 1 97.88 164 LYS B CA 1
ATOM 6783 C C . LYS B 1 164 ? 22.375 -14.961 -17.297 1 97.88 164 LYS B C 1
ATOM 6785 O O . LYS B 1 164 ? 21.438 -15.32 -18.016 1 97.88 164 LYS B O 1
ATOM 6790 N N . GLN B 1 165 ? 23.547 -14.633 -17.797 1 96.75 165 GLN B N 1
ATOM 6791 C CA . GLN B 1 165 ? 23.781 -14.617 -19.234 1 96.75 165 GLN B CA 1
ATOM 6792 C C . GLN B 1 165 ? 25.094 -15.328 -19.578 1 96.75 165 GLN B C 1
ATOM 6794 O O . GLN B 1 165 ? 25.344 -15.656 -20.75 1 96.75 165 GLN B O 1
ATOM 6799 N N . ARG B 1 166 ? 25.891 -15.57 -18.594 1 96.75 166 ARG B N 1
ATOM 6800 C CA . ARG B 1 166 ? 27.203 -16.156 -18.812 1 96.75 166 ARG B CA 1
ATOM 6801 C C . ARG B 1 166 ? 27.297 -17.562 -18.234 1 96.75 166 ARG B C 1
ATOM 6803 O O . ARG B 1 166 ? 26.672 -17.844 -17.203 1 96.75 166 ARG B O 1
ATOM 6810 N N . GLY B 1 167 ? 28.078 -18.406 -18.922 1 95.44 167 GLY B N 1
ATOM 6811 C CA . GLY B 1 167 ? 28.281 -19.781 -18.453 1 95.44 167 GLY B CA 1
ATOM 6812 C C . GLY B 1 167 ? 29.531 -19.953 -17.641 1 95.44 167 GLY B C 1
ATOM 6813 O O . GLY B 1 167 ? 30.156 -18.969 -17.219 1 95.44 167 GLY B O 1
ATOM 6814 N N . LYS B 1 168 ? 29.844 -21.203 -17.359 1 93.81 168 LYS B N 1
ATOM 6815 C CA . LYS B 1 168 ? 30.953 -21.594 -16.5 1 93.81 168 LYS B CA 1
ATOM 6816 C C . LYS B 1 168 ? 32.281 -21.078 -17.047 1 93.81 168 LYS B C 1
ATOM 6818 O O . LYS B 1 168 ? 33.156 -20.656 -16.281 1 93.81 168 LYS B O 1
ATOM 6823 N N . ASN B 1 169 ? 32.438 -20.969 -18.312 1 93.12 169 ASN B N 1
ATOM 6824 C CA . ASN B 1 169 ? 33.688 -20.562 -18.938 1 93.12 169 ASN B CA 1
ATOM 6825 C C . ASN B 1 169 ? 33.688 -19.078 -19.297 1 93.12 169 ASN B C 1
ATOM 6827 O O . ASN B 1 169 ? 34.562 -18.609 -20.016 1 93.12 169 ASN B O 1
ATOM 6831 N N . GLY B 1 170 ? 32.688 -18.375 -18.906 1 93.06 170 GLY B N 1
ATOM 6832 C CA . GLY B 1 170 ? 32.656 -16.922 -19.094 1 93.06 170 GLY B CA 1
ATOM 6833 C C . GLY B 1 170 ? 31.953 -16.516 -20.375 1 93.06 170 GLY B C 1
ATOM 6834 O O . GLY B 1 170 ? 31.594 -15.352 -20.547 1 93.06 170 GLY B O 1
ATOM 6835 N N . GLY B 1 171 ? 31.781 -17.438 -21.312 1 95.06 171 GLY B N 1
ATOM 6836 C CA . GLY B 1 171 ? 31.078 -17.125 -22.562 1 95.06 171 GLY B CA 1
ATOM 6837 C C . GLY B 1 171 ? 29.578 -16.953 -22.359 1 95.06 171 GLY B C 1
ATOM 6838 O O . GLY B 1 171 ? 29.031 -17.359 -21.344 1 95.06 171 GLY B O 1
ATOM 6839 N N . TYR B 1 172 ? 28.922 -16.312 -23.344 1 96.12 172 TYR B N 1
ATOM 6840 C CA . TYR B 1 172 ? 27.484 -16.109 -23.281 1 96.12 172 TYR B CA 1
ATOM 6841 C C . TYR B 1 172 ? 26.734 -17.438 -23.453 1 96.12 172 TYR B C 1
ATOM 6843 O O . TYR B 1 172 ? 27.141 -18.266 -24.266 1 96.12 172 TYR B O 1
ATOM 6851 N N . LEU B 1 173 ? 25.734 -17.609 -22.672 1 97.44 173 LEU B N 1
ATOM 6852 C CA . LEU B 1 173 ? 24.844 -18.75 -22.875 1 97.44 173 LEU B CA 1
ATOM 6853 C C . LEU B 1 173 ? 24.125 -18.641 -24.219 1 97.44 173 LEU B C 1
ATOM 6855 O O . LEU B 1 173 ? 23.859 -17.531 -24.703 1 97.44 173 LEU B O 1
ATOM 6859 N N . ARG B 1 174 ? 23.844 -19.781 -24.766 1 96.25 174 ARG B N 1
ATOM 6860 C CA . ARG B 1 174 ? 23.141 -19.812 -26.047 1 96.25 174 ARG B CA 1
ATOM 6861 C C . ARG B 1 174 ? 21.734 -19.234 -25.906 1 96.25 174 ARG B C 1
ATOM 6863 O O . ARG B 1 174 ? 21.125 -19.297 -24.828 1 96.25 174 ARG B O 1
ATOM 6870 N N . SER B 1 175 ? 21.266 -18.672 -27.047 1 97.88 175 SER B N 1
ATOM 6871 C CA . SER B 1 175 ? 19.906 -18.125 -27.047 1 97.88 175 SER B CA 1
ATOM 6872 C C . SER B 1 175 ? 18.891 -19.188 -26.641 1 97.88 175 SER B C 1
ATOM 6874 O O . SER B 1 175 ? 18.969 -20.328 -27.094 1 97.88 175 SER B O 1
ATOM 6876 N N . PRO B 1 176 ? 17.953 -18.781 -25.812 1 98.62 176 PRO B N 1
ATOM 6877 C CA . PRO B 1 176 ? 16.891 -19.734 -25.438 1 98.62 176 PRO B CA 1
ATOM 6878 C C . PRO B 1 176 ? 16.172 -20.297 -26.656 1 98.62 176 PRO B C 1
ATOM 6880 O O . PRO B 1 176 ? 15.781 -21.469 -26.656 1 98.62 176 PRO B O 1
ATOM 6883 N N . ARG B 1 177 ? 15.93 -19.484 -27.688 1 98.5 177 ARG B N 1
ATOM 6884 C CA . ARG B 1 177 ? 15.297 -19.984 -28.906 1 98.5 177 ARG B CA 1
ATOM 6885 C C . ARG B 1 177 ? 16.156 -21.031 -29.578 1 98.5 177 ARG B C 1
ATOM 6887 O O . ARG B 1 177 ? 15.641 -22.031 -30.094 1 98.5 177 ARG B O 1
ATOM 6894 N N . GLU B 1 178 ? 17.453 -20.812 -29.594 1 98.06 178 GLU B N 1
ATOM 6895 C CA . GLU B 1 178 ? 18.344 -21.828 -30.141 1 98.06 178 GLU B CA 1
ATOM 6896 C C . GLU B 1 178 ? 18.266 -23.125 -29.344 1 98.06 178 GLU B C 1
ATOM 6898 O O . GLU B 1 178 ? 18.234 -24.219 -29.922 1 98.06 178 GLU B O 1
ATOM 6903 N N . VAL B 1 179 ? 18.266 -22.984 -28.031 1 98.56 179 VAL B N 1
ATOM 6904 C CA . VAL B 1 179 ? 18.156 -24.156 -27.156 1 98.56 179 VAL B CA 1
ATOM 6905 C C . VAL B 1 179 ? 16.828 -24.875 -27.438 1 98.56 179 VAL B C 1
ATOM 6907 O O . VAL B 1 179 ? 16.797 -26.109 -27.547 1 98.56 179 VAL B O 1
ATOM 6910 N N . SER B 1 180 ? 15.758 -24.109 -27.562 1 98.5 180 SER B N 1
ATOM 6911 C CA . SER B 1 180 ? 14.453 -24.656 -27.891 1 98.5 180 SER B CA 1
ATOM 6912 C C . SER B 1 180 ? 14.5 -25.453 -29.188 1 98.5 180 SER B C 1
ATOM 6914 O O . SER B 1 180 ? 13.984 -26.578 -29.266 1 98.5 180 SER B O 1
ATOM 6916 N N . ASN B 1 181 ? 15.172 -24.953 -30.25 1 97.81 181 ASN B N 1
ATOM 6917 C CA . ASN B 1 181 ? 15.266 -25.594 -31.562 1 97.81 181 ASN B CA 1
ATOM 6918 C C . ASN B 1 181 ? 16.109 -26.859 -31.516 1 97.81 181 ASN B C 1
ATOM 6920 O O . ASN B 1 181 ? 15.734 -27.891 -32.094 1 97.81 181 ASN B O 1
ATOM 6924 N N . LYS B 1 182 ? 17.125 -26.828 -30.797 1 97.69 182 LYS B N 1
ATOM 6925 C CA . LYS B 1 182 ? 18.109 -27.906 -30.875 1 97.69 182 LYS B CA 1
ATOM 6926 C C . LYS B 1 182 ? 17.781 -29.031 -29.906 1 97.69 182 LYS B C 1
ATOM 6928 O O . LYS B 1 182 ? 18.094 -30.203 -30.172 1 97.69 182 LYS B O 1
ATOM 6933 N N . VAL B 1 183 ? 17.156 -28.656 -28.781 1 98.38 183 VAL B N 1
ATOM 6934 C CA . VAL B 1 183 ? 17.016 -29.672 -27.734 1 98.38 183 VAL B CA 1
ATOM 6935 C C . VAL B 1 183 ? 15.547 -30.016 -27.547 1 98.38 183 VAL B C 1
ATOM 6937 O O . VAL B 1 183 ? 15.203 -31.188 -27.375 1 98.38 183 VAL B O 1
ATOM 6940 N N . LEU B 1 184 ? 14.602 -29.094 -27.672 1 98.19 184 LEU B N 1
ATOM 6941 C CA . LEU B 1 184 ? 13.266 -29.297 -27.109 1 98.19 184 LEU B CA 1
ATOM 6942 C C . LEU B 1 184 ? 12.234 -29.438 -28.219 1 98.19 184 LEU B C 1
ATOM 6944 O O . LEU B 1 184 ? 11.055 -29.672 -27.938 1 98.19 184 LEU B O 1
ATOM 6948 N N . ALA B 1 185 ? 12.617 -29.359 -29.438 1 96.75 185 ALA B N 1
ATOM 6949 C CA . ALA B 1 185 ? 11.68 -29.516 -30.547 1 96.75 185 ALA B CA 1
ATOM 6950 C C . ALA B 1 185 ? 11.094 -30.922 -30.594 1 96.75 185 ALA B C 1
ATOM 6952 O O . ALA B 1 185 ? 11.812 -31.906 -30.406 1 96.75 185 ALA B O 1
ATOM 6953 N N . ALA B 1 186 ? 9.828 -31 -30.797 1 94.81 186 ALA B N 1
ATOM 6954 C CA . ALA B 1 186 ? 9.148 -32.281 -30.875 1 94.81 186 ALA B CA 1
ATOM 6955 C C . ALA B 1 186 ? 9.5 -33.031 -32.156 1 94.81 186 ALA B C 1
ATOM 6957 O O . ALA B 1 186 ? 9.648 -32.406 -33.219 1 94.81 186 ALA B O 1
ATOM 6958 N N . ASP B 1 187 ? 9.578 -34.312 -32.031 1 90.75 187 ASP B N 1
ATOM 6959 C CA . ASP B 1 187 ? 9.664 -35.156 -33.219 1 90.75 187 ASP B CA 1
ATOM 6960 C C . ASP B 1 187 ? 8.312 -35.219 -33.938 1 90.75 187 ASP B C 1
ATOM 6962 O O . ASP B 1 187 ? 7.285 -34.844 -33.375 1 90.75 187 ASP B O 1
ATOM 6966 N N . PRO B 1 188 ? 8.398 -35.656 -35.125 1 85.19 188 PRO B N 1
ATOM 6967 C CA . PRO B 1 188 ? 7.121 -35.781 -35.844 1 85.19 188 PRO B CA 1
ATOM 6968 C C . PRO B 1 188 ? 6.102 -36.625 -35.094 1 85.19 188 PRO B C 1
ATOM 6970 O O . PRO B 1 188 ? 4.91 -36.312 -35.094 1 85.19 188 PRO B O 1
ATOM 6973 N N . ILE B 1 189 ? 6.637 -37.656 -34.531 1 82.31 189 ILE B N 1
ATOM 6974 C CA . ILE B 1 189 ? 5.789 -38.5 -33.688 1 82.31 189 ILE B CA 1
ATOM 6975 C C . ILE B 1 189 ? 6.312 -38.438 -32.25 1 82.31 189 ILE B C 1
ATOM 6977 O O . ILE B 1 189 ? 7.438 -38.875 -31.969 1 82.31 189 ILE B O 1
ATOM 6981 N N . THR B 1 190 ? 5.484 -37.906 -31.422 1 84.31 190 THR B N 1
ATOM 6982 C CA . THR B 1 190 ? 5.871 -37.781 -30.016 1 84.31 190 THR B CA 1
ATOM 6983 C C . THR B 1 190 ? 5.25 -38.906 -29.188 1 84.31 190 THR B C 1
ATOM 6985 O O . THR B 1 190 ? 4.07 -39.25 -29.359 1 84.31 190 THR B O 1
ATOM 6988 N N . PRO B 1 191 ? 5.973 -39.438 -28.328 1 84.5 191 PRO B N 1
ATOM 6989 C CA . PRO B 1 191 ? 5.457 -40.562 -27.547 1 84.5 191 PRO B CA 1
ATOM 6990 C C . PRO B 1 191 ? 4.426 -40.125 -26.516 1 84.5 191 PRO B C 1
ATOM 6992 O O . PRO B 1 191 ? 4.539 -39.031 -25.938 1 84.5 191 PRO B O 1
ATOM 6995 N N . SER B 1 192 ? 3.467 -40.969 -26.359 1 86.31 192 SER B N 1
ATOM 6996 C CA . SER B 1 192 ? 2.451 -40.781 -25.328 1 86.31 192 SER B CA 1
ATOM 6997 C C . SER B 1 192 ? 2.65 -41.719 -24.156 1 86.31 192 SER B C 1
ATOM 6999 O O . SER B 1 192 ? 3.281 -42.781 -24.281 1 86.31 192 SER B O 1
ATOM 7001 N N . GLU B 1 193 ? 2.221 -41.188 -23.062 1 83.94 193 GLU B N 1
ATOM 7002 C CA . GLU B 1 193 ? 2.182 -42.062 -21.906 1 83.94 193 GLU B CA 1
ATOM 7003 C C . GLU B 1 193 ? 1.284 -43.281 -22.156 1 83.94 193 GLU B C 1
ATOM 7005 O O . GLU B 1 193 ? 0.378 -43.219 -22.984 1 83.94 193 GLU B O 1
ATOM 7010 N N . ILE B 1 194 ? 1.531 -44.25 -21.375 1 82.31 194 ILE B N 1
ATOM 7011 C CA . ILE B 1 194 ? 0.74 -45.469 -21.516 1 82.31 194 ILE B CA 1
ATOM 7012 C C . ILE B 1 194 ? -0.479 -45.406 -20.594 1 82.31 194 ILE B C 1
ATOM 7014 O O . ILE B 1 194 ? -1.576 -45.812 -20.984 1 82.31 194 ILE B O 1
ATOM 7018 N N . LYS B 1 195 ? -0.346 -44.812 -19.531 1 90.31 195 LYS B N 1
ATOM 7019 C CA . LYS B 1 195 ? -1.413 -44.906 -18.531 1 90.31 195 LYS B CA 1
ATOM 7020 C C . LYS B 1 195 ? -2.043 -43.531 -18.281 1 90.31 195 LYS B C 1
ATOM 7022 O O . LYS B 1 195 ? -3.268 -43.406 -18.203 1 90.31 195 LYS B O 1
ATOM 7027 N N . GLY B 1 196 ? -1.305 -42.531 -18.203 1 95.75 196 GLY B N 1
ATOM 7028 C CA . GLY B 1 196 ? -1.82 -41.219 -17.875 1 95.75 196 GLY B CA 1
ATOM 7029 C C . GLY B 1 196 ? -2.559 -40.531 -19.016 1 95.75 196 GLY B C 1
ATOM 7030 O O . GLY B 1 196 ? -2.289 -40.844 -20.188 1 95.75 196 GLY B O 1
ATOM 7031 N N . ASN B 1 197 ? -3.516 -39.75 -18.672 1 97.56 197 ASN B N 1
ATOM 7032 C CA . ASN B 1 197 ? -4.277 -39.031 -19.703 1 97.56 197 ASN B CA 1
ATOM 7033 C C . ASN B 1 197 ? -4.113 -37.531 -19.609 1 97.56 197 ASN B C 1
ATOM 7035 O O . ASN B 1 197 ? -3.281 -37.031 -18.844 1 97.56 197 ASN B O 1
ATOM 7039 N N . LEU B 1 198 ? -4.887 -36.719 -20.375 1 97.62 198 LEU B N 1
ATOM 7040 C CA . LEU B 1 198 ? -4.688 -35.312 -20.562 1 97.62 198 LEU B CA 1
ATOM 7041 C C . LEU B 1 198 ? -5.145 -34.531 -19.328 1 97.62 198 LEU B C 1
ATOM 7043 O O . LEU B 1 198 ? -4.816 -33.344 -19.172 1 97.62 198 LEU B O 1
ATOM 7047 N N . LEU B 1 199 ? -5.832 -35.156 -18.422 1 98.19 199 LEU B N 1
ATOM 7048 C CA . LEU B 1 199 ? -6.219 -34.469 -17.203 1 98.19 199 LEU B CA 1
ATOM 7049 C C . LEU B 1 199 ? -5 -34.188 -16.328 1 98.19 199 LEU B C 1
ATOM 7051 O O . LEU B 1 199 ? -5.027 -33.281 -15.477 1 98.19 199 LEU B O 1
ATOM 7055 N N . LEU B 1 200 ? -3.947 -34.969 -16.484 1 97.5 200 LEU B N 1
ATOM 7056 C CA . LEU B 1 200 ? -2.711 -34.688 -15.766 1 97.5 200 LEU B CA 1
ATOM 7057 C C . LEU B 1 200 ? -2.16 -33.312 -16.125 1 97.5 200 LEU B C 1
ATOM 7059 O O . LEU B 1 200 ? -1.784 -32.531 -15.242 1 97.5 200 LEU B O 1
ATOM 7063 N N . PHE B 1 201 ? -2.195 -33.094 -17.438 1 96.31 201 PHE B N 1
ATOM 7064 C CA . PHE B 1 201 ? -1.777 -31.797 -17.953 1 96.31 201 PHE B CA 1
ATOM 7065 C C . PHE B 1 201 ? -2.717 -30.688 -17.469 1 96.31 201 PHE B C 1
ATOM 7067 O O . PHE B 1 201 ? -2.268 -29.688 -16.922 1 96.31 201 PHE B O 1
ATOM 7074 N N . ALA B 1 202 ? -3.967 -30.859 -17.578 1 98.25 202 ALA B N 1
ATOM 7075 C CA . ALA B 1 202 ? -4.957 -29.844 -17.266 1 98.25 202 ALA B CA 1
ATOM 7076 C C . ALA B 1 202 ? -4.98 -29.547 -15.766 1 98.25 202 ALA B C 1
ATOM 7078 O O . ALA B 1 202 ? -4.992 -28.375 -15.352 1 98.25 202 ALA B O 1
ATOM 7079 N N . PHE B 1 203 ? -4.996 -30.562 -14.953 1 98.56 203 PHE B N 1
ATOM 7080 C CA . PHE B 1 203 ? -5.062 -30.391 -13.508 1 98.56 203 PHE B CA 1
ATOM 7081 C C . PHE B 1 203 ? -3.766 -29.797 -12.977 1 98.56 203 PHE B C 1
ATOM 7083 O O . PHE B 1 203 ? -3.781 -29.016 -12.031 1 98.56 203 PHE B O 1
ATOM 7090 N N . GLY B 1 204 ? -2.627 -30.219 -13.555 1 98.25 204 GLY B N 1
ATOM 7091 C CA . GLY B 1 204 ? -1.363 -29.594 -13.188 1 98.25 204 GLY B CA 1
ATOM 7092 C C . GLY B 1 204 ? -1.353 -28.094 -13.383 1 98.25 204 GLY B C 1
ATOM 7093 O O . GLY B 1 204 ? -0.875 -27.359 -12.523 1 98.25 204 GLY B O 1
ATOM 7094 N N . GLN B 1 205 ? -1.898 -27.672 -14.516 1 98 205 GLN B N 1
ATOM 7095 C CA . GLN B 1 205 ? -2.012 -26.234 -14.773 1 98 205 GLN B CA 1
ATOM 7096 C C . GLN B 1 205 ? -2.947 -25.562 -13.766 1 98 205 GLN B C 1
ATOM 7098 O O . GLN B 1 205 ? -2.676 -24.469 -13.297 1 98 205 GLN B O 1
ATOM 7103 N N . PHE B 1 206 ? -4.027 -26.219 -13.43 1 98.31 206 PHE B N 1
ATOM 7104 C CA . PHE B 1 206 ? -5.027 -25.703 -12.5 1 98.31 206 PHE B CA 1
ATOM 7105 C C . PHE B 1 206 ? -4.414 -25.469 -11.125 1 98.31 206 PHE B C 1
ATOM 7107 O O . PHE B 1 206 ? -4.594 -24.406 -10.531 1 98.31 206 PHE B O 1
ATOM 7114 N N . ILE B 1 207 ? -3.617 -26.406 -10.617 1 98.31 207 ILE B N 1
ATOM 7115 C CA . ILE B 1 207 ? -2.986 -26.312 -9.312 1 98.31 207 ILE B CA 1
ATOM 7116 C C . ILE B 1 207 ? -1.866 -25.266 -9.359 1 98.31 207 ILE B C 1
ATOM 7118 O O . ILE B 1 207 ? -1.648 -24.531 -8.391 1 98.31 207 ILE B O 1
ATOM 7122 N N . ASP B 1 208 ? -1.164 -25.25 -10.461 1 97.81 208 ASP B N 1
ATOM 7123 C CA . ASP B 1 208 ? -0.138 -24.219 -10.641 1 97.81 208 ASP B CA 1
ATOM 7124 C C . ASP B 1 208 ? -0.724 -22.828 -10.469 1 97.81 208 ASP B C 1
ATOM 7126 O O . ASP B 1 208 ? -0.097 -21.953 -9.867 1 97.81 208 ASP B O 1
ATOM 7130 N N . HIS B 1 209 ? -1.952 -22.609 -10.969 1 97.31 209 HIS B N 1
ATOM 7131 C CA . HIS B 1 209 ? -2.596 -21.297 -10.914 1 97.31 209 HIS B CA 1
ATOM 7132 C C . HIS B 1 209 ? -3.023 -20.953 -9.492 1 97.31 209 HIS B C 1
ATOM 7134 O O . HIS B 1 209 ? -3.291 -19.781 -9.188 1 97.31 209 HIS B O 1
ATOM 7140 N N . ASP B 1 210 ? -3.076 -21.922 -8.633 1 97.81 210 ASP B N 1
ATOM 7141 C CA . ASP B 1 210 ? -3.334 -21.656 -7.223 1 97.81 210 ASP B CA 1
ATOM 7142 C C . ASP B 1 210 ? -2.066 -21.188 -6.512 1 97.81 210 ASP B C 1
ATOM 7144 O O . ASP B 1 210 ? -2.141 -20.469 -5.52 1 97.81 210 ASP B O 1
ATOM 7148 N N . LEU B 1 211 ? -0.917 -21.562 -7.086 1 98 211 LEU B N 1
ATOM 7149 C CA . LEU B 1 211 ? 0.319 -21.469 -6.316 1 98 211 LEU B CA 1
ATOM 7150 C C . LEU B 1 211 ? 1.198 -20.344 -6.84 1 98 211 LEU B C 1
ATOM 7152 O O . LEU B 1 211 ? 1.955 -19.734 -6.074 1 98 211 LEU B O 1
ATOM 7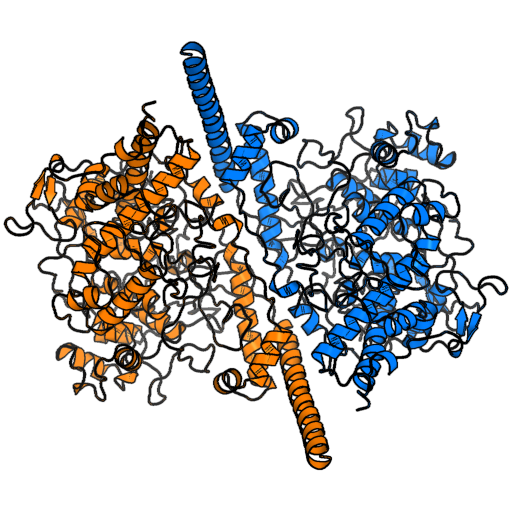156 N N . THR B 1 212 ? 1.116 -20.172 -8.148 1 96.44 212 THR B N 1
ATOM 7157 C CA . THR B 1 212 ? 2.162 -19.312 -8.688 1 96.44 212 THR B CA 1
ATOM 7158 C C . THR B 1 212 ? 1.595 -18.375 -9.75 1 96.44 212 THR B C 1
ATOM 7160 O O . THR B 1 212 ? 0.704 -18.75 -10.508 1 96.44 212 THR B O 1
ATOM 7163 N N . PHE B 1 213 ? 1.994 -17.172 -9.766 1 96.5 213 PHE B N 1
ATOM 7164 C CA . PHE B 1 213 ? 1.825 -16.156 -10.797 1 96.5 213 PHE B CA 1
ATOM 7165 C C . PHE B 1 213 ? 2.932 -15.117 -10.727 1 96.5 213 PHE B C 1
ATOM 7167 O O . PHE B 1 213 ? 2.951 -14.289 -9.805 1 96.5 213 PHE B O 1
ATOM 7174 N N . THR B 1 214 ? 3.848 -15.141 -11.625 1 95.81 214 THR B N 1
ATOM 7175 C CA . THR B 1 214 ? 4.957 -14.195 -11.641 1 95.81 214 THR B CA 1
ATOM 7176 C C . THR B 1 214 ? 4.672 -13.047 -12.602 1 95.81 214 THR B C 1
ATOM 7178 O O . THR B 1 214 ? 4.844 -13.188 -13.82 1 95.81 214 THR B O 1
ATOM 7181 N N . PRO B 1 215 ? 4.297 -11.875 -12.133 1 95.38 215 PRO B N 1
ATOM 7182 C CA . PRO B 1 215 ? 4.02 -10.75 -13.031 1 95.38 215 PRO B CA 1
ATOM 7183 C C . PRO B 1 215 ? 5.289 -10.125 -13.602 1 95.38 215 PRO B C 1
ATOM 7185 O O . PRO B 1 215 ? 6.375 -10.32 -13.055 1 95.38 215 PRO B O 1
ATOM 7188 N N . ILE B 1 216 ? 5.129 -9.43 -14.695 1 95.75 216 ILE B N 1
ATOM 7189 C CA . ILE B 1 216 ? 6.27 -8.789 -15.336 1 95.75 216 ILE B CA 1
ATOM 7190 C C . ILE B 1 216 ? 6.164 -7.27 -15.18 1 95.75 216 ILE B C 1
ATOM 7192 O O . ILE B 1 216 ? 5.066 -6.73 -15.023 1 95.75 216 ILE B O 1
ATOM 7196 N N . GLY B 1 217 ? 7.277 -6.617 -15.227 1 92.94 217 GLY B N 1
ATOM 7197 C CA . GLY B 1 217 ? 7.371 -5.184 -14.992 1 92.94 217 GLY B CA 1
ATOM 7198 C C . GLY B 1 217 ? 6.863 -4.352 -16.156 1 92.94 217 GLY B C 1
ATOM 7199 O O . GLY B 1 217 ? 6.469 -4.895 -17.188 1 92.94 217 GLY B O 1
ATOM 7200 N N . ILE B 1 218 ? 6.809 -3.047 -15.93 1 89.69 218 ILE B N 1
ATOM 7201 C CA . ILE B 1 218 ? 6.375 -2.076 -16.938 1 89.69 218 ILE B CA 1
ATOM 7202 C C . ILE B 1 218 ? 7.473 -1.038 -17.156 1 89.69 218 ILE B C 1
ATOM 7204 O O . ILE B 1 218 ? 8.484 -1.038 -16.453 1 89.69 218 ILE B O 1
ATOM 7208 N N . GLY B 1 219 ? 7.215 -0.256 -18.156 1 88.19 219 GLY B N 1
ATOM 7209 C CA . GLY B 1 219 ? 8.18 0.792 -18.453 1 88.19 219 GLY B CA 1
ATOM 7210 C C . GLY B 1 219 ? 8.109 1.96 -17.484 1 88.19 219 GLY B C 1
ATOM 7211 O O . GLY B 1 219 ? 7.207 2.025 -16.641 1 88.19 219 GLY B O 1
ATOM 7212 N N . GLU B 1 220 ? 9.039 2.814 -17.578 1 83.5 220 GLU B N 1
ATOM 7213 C CA . GLU B 1 220 ? 9.094 4.004 -16.75 1 83.5 220 GLU B CA 1
ATOM 7214 C C . GLU B 1 220 ? 7.859 4.879 -16.938 1 83.5 220 GLU B C 1
ATOM 7216 O O . GLU B 1 220 ? 7.449 5.59 -16.016 1 83.5 220 GLU B O 1
ATOM 7221 N N . ASP B 1 221 ? 7.27 4.758 -18.047 1 79.25 221 ASP B N 1
ATOM 7222 C CA . ASP B 1 221 ? 6.109 5.582 -18.359 1 79.25 221 ASP B CA 1
ATOM 7223 C C . ASP B 1 221 ? 4.812 4.891 -17.953 1 79.25 221 ASP B C 1
ATOM 7225 O O . ASP B 1 221 ? 3.719 5.398 -18.219 1 79.25 221 ASP B O 1
ATOM 7229 N N . GLY B 1 222 ? 4.91 3.732 -17.375 1 78.94 222 GLY B N 1
ATOM 7230 C CA . GLY B 1 222 ? 3.729 3.027 -16.906 1 78.94 222 GLY B CA 1
ATOM 7231 C C . GLY B 1 222 ? 3.119 2.121 -17.969 1 78.94 222 GLY B C 1
ATOM 7232 O O . GLY B 1 222 ? 2.166 1.391 -17.688 1 78.94 222 GLY B O 1
ATOM 7233 N N . ASN B 1 223 ? 3.713 2.123 -19.141 1 81.88 223 ASN B N 1
ATOM 7234 C CA . ASN B 1 223 ? 3.215 1.299 -20.234 1 81.88 223 ASN B CA 1
ATOM 7235 C C . ASN B 1 223 ? 3.994 -0.007 -20.359 1 81.88 223 ASN B C 1
ATOM 7237 O O . ASN B 1 223 ? 5.113 -0.116 -19.844 1 81.88 223 ASN B O 1
ATOM 7241 N N . PRO B 1 224 ? 3.369 -1.025 -21.078 1 85.88 224 PRO B N 1
ATOM 7242 C CA . PRO B 1 224 ? 4.129 -2.254 -21.328 1 85.88 224 PRO B CA 1
ATOM 7243 C C . PRO B 1 224 ? 5.422 -2.002 -22.094 1 85.88 224 PRO B C 1
ATOM 7245 O O . PRO B 1 224 ? 5.449 -1.171 -23 1 85.88 224 PRO B O 1
ATOM 7248 N N . LEU B 1 225 ? 6.461 -2.695 -21.797 1 91 225 LEU B N 1
ATOM 7249 C CA . LEU B 1 225 ? 7.766 -2.543 -22.422 1 91 225 LEU B CA 1
ATOM 7250 C C . LEU B 1 225 ? 7.781 -3.213 -23.797 1 91 225 LEU B C 1
ATOM 7252 O O . LEU B 1 225 ? 7.242 -4.309 -23.969 1 91 225 LEU B O 1
ATOM 7256 N N . LYS B 1 226 ? 8.297 -2.506 -24.75 1 91.81 226 LYS B N 1
ATOM 7257 C CA . LYS B 1 226 ? 8.648 -3.068 -26.047 1 91.81 226 LYS B CA 1
ATOM 7258 C C . LYS B 1 226 ? 10.148 -3.332 -26.141 1 91.81 226 LYS B C 1
ATOM 7260 O O . LYS B 1 226 ? 10.883 -2.551 -26.75 1 91.81 226 LYS B O 1
ATOM 7265 N N . CYS B 1 227 ? 10.539 -4.449 -25.688 1 94.81 227 CYS B N 1
ATOM 7266 C CA . CYS B 1 227 ? 11.953 -4.773 -25.484 1 94.81 227 CYS B CA 1
ATOM 7267 C C . CYS B 1 227 ? 12.648 -4.992 -26.828 1 94.81 227 CYS B C 1
ATOM 7269 O O . CYS B 1 227 ? 13.867 -4.816 -26.938 1 94.81 227 CYS B O 1
ATOM 7271 N N . CYS B 1 228 ? 11.984 -5.414 -27.906 1 94.06 228 CYS B N 1
ATOM 7272 C CA . CYS B 1 228 ? 12.547 -5.582 -29.234 1 94.06 228 CYS B CA 1
ATOM 7273 C C . CYS B 1 228 ? 12.469 -4.281 -30.031 1 94.06 228 CYS B C 1
ATOM 7275 O O . CYS B 1 228 ? 12.82 -4.246 -31.203 1 94.06 228 CYS B O 1
ATOM 7277 N N . GLY B 1 229 ? 11.93 -3.223 -29.375 1 92.31 229 GLY B N 1
ATOM 7278 C CA . GLY B 1 229 ? 11.758 -1.932 -30.016 1 92.31 229 GLY B CA 1
ATOM 7279 C C . GLY B 1 229 ? 12.375 -0.788 -29.234 1 92.31 229 GLY B C 1
ATOM 7280 O O . GLY B 1 229 ? 13.547 -0.853 -28.844 1 92.31 229 GLY B O 1
ATOM 7281 N N . LYS B 1 230 ? 11.539 0.228 -28.922 1 91.62 230 LYS B N 1
ATOM 7282 C CA . LYS B 1 230 ? 12.008 1.512 -28.422 1 91.62 230 LYS B CA 1
ATOM 7283 C C . LYS B 1 230 ? 12.523 1.376 -26.984 1 91.62 230 LYS B C 1
ATOM 7285 O O . LYS B 1 230 ? 13.328 2.188 -26.531 1 91.62 230 LYS B O 1
ATOM 7290 N N . ASP B 1 231 ? 12.086 0.298 -26.266 1 92.5 231 ASP B N 1
ATOM 7291 C CA . ASP B 1 231 ? 12.43 0.19 -24.844 1 92.5 231 ASP B CA 1
ATOM 7292 C C . ASP B 1 231 ? 13.586 -0.778 -24.625 1 92.5 231 ASP B C 1
ATOM 7294 O O . ASP B 1 231 ? 13.828 -1.227 -23.516 1 92.5 231 ASP B O 1
ATOM 7298 N N . GLY B 1 232 ? 14.273 -1.116 -25.672 1 93.5 232 GLY B N 1
ATOM 7299 C CA . GLY B 1 232 ? 15.305 -2.139 -25.609 1 93.5 232 GLY B CA 1
ATOM 7300 C C . GLY B 1 232 ? 16.391 -1.825 -24.609 1 93.5 232 GLY B C 1
ATOM 7301 O O . GLY B 1 232 ? 17.031 -2.734 -24.062 1 93.5 232 GLY B O 1
ATOM 7302 N N . SER B 1 233 ? 16.562 -0.549 -24.266 1 92.81 233 SER B N 1
ATOM 7303 C CA . SER B 1 233 ? 17.641 -0.144 -23.375 1 92.81 233 SER B CA 1
ATOM 7304 C C . SER B 1 233 ? 17.172 -0.099 -21.922 1 92.81 233 SER B C 1
ATOM 7306 O O . SER B 1 233 ? 17.969 0.114 -21.016 1 92.81 233 SER B O 1
ATOM 7308 N N . ASP B 1 234 ? 15.867 -0.334 -21.688 1 94.12 234 ASP B N 1
ATOM 7309 C CA . ASP B 1 234 ? 15.352 -0.362 -20.328 1 94.12 234 ASP B CA 1
ATOM 7310 C C . ASP B 1 234 ? 15.93 -1.538 -19.547 1 94.12 234 ASP B C 1
ATOM 7312 O O . ASP B 1 234 ? 16.062 -2.639 -20.078 1 94.12 234 ASP B O 1
ATOM 7316 N N . SER B 1 235 ? 16.219 -1.268 -18.297 1 92.38 235 SER B N 1
ATOM 7317 C CA . SER B 1 235 ? 16.859 -2.271 -17.453 1 92.38 235 SER B CA 1
ATOM 7318 C C . SER B 1 235 ? 15.938 -3.461 -17.203 1 92.38 235 SER B C 1
ATOM 7320 O O . SER B 1 235 ? 16.391 -4.523 -16.781 1 92.38 235 SER B O 1
ATOM 7322 N N . GLU B 1 236 ? 14.672 -3.314 -17.5 1 95.94 236 GLU B N 1
ATOM 7323 C CA . GLU B 1 236 ? 13.711 -4.387 -17.25 1 95.94 236 GLU B CA 1
ATOM 7324 C C . GLU B 1 236 ? 13.422 -5.168 -18.531 1 95.94 236 GLU B C 1
ATOM 7326 O O . GLU B 1 236 ? 12.484 -5.965 -18.578 1 95.94 236 GLU B O 1
ATOM 7331 N N . CYS B 1 237 ? 14.164 -4.879 -19.609 1 96.75 237 CYS B N 1
ATOM 7332 C CA . CYS B 1 237 ? 14.086 -5.645 -20.844 1 96.75 237 CYS B CA 1
ATOM 7333 C C . CYS B 1 237 ? 15.164 -6.723 -20.891 1 96.75 237 CYS B C 1
ATOM 7335 O O . CYS B 1 237 ? 16.297 -6.488 -20.469 1 96.75 237 CYS B O 1
ATOM 7337 N N . PHE B 1 238 ? 14.781 -7.922 -21.297 1 97.62 238 PHE B N 1
ATOM 7338 C CA . PHE B 1 238 ? 15.68 -9.055 -21.469 1 97.62 238 PHE B CA 1
ATOM 7339 C C . PHE B 1 238 ? 15.25 -9.906 -22.656 1 97.62 238 PHE B C 1
ATOM 7341 O O . PHE B 1 238 ? 15.039 -11.117 -22.516 1 97.62 238 PHE B O 1
ATOM 7348 N N . PRO B 1 239 ? 15.195 -9.258 -23.844 1 97.06 239 PRO B N 1
ATOM 7349 C CA . PRO B 1 239 ? 14.648 -9.953 -25.016 1 97.06 239 PRO B CA 1
ATOM 7350 C C . PRO B 1 239 ? 15.453 -11.203 -25.375 1 97.06 239 PRO B C 1
ATOM 7352 O O . PRO B 1 239 ? 16.594 -11.359 -24.938 1 97.06 239 PRO B O 1
ATOM 7355 N N . ILE B 1 240 ? 14.852 -12.094 -26.094 1 97.81 240 ILE B N 1
ATOM 7356 C CA . ILE B 1 240 ? 15.469 -13.328 -26.562 1 97.81 240 ILE B CA 1
ATOM 7357 C C . ILE B 1 240 ? 15.953 -13.156 -28 1 97.81 240 ILE B C 1
ATOM 7359 O O . ILE B 1 240 ? 15.164 -12.812 -28.891 1 97.81 240 ILE B O 1
ATOM 7363 N N . LYS B 1 241 ? 17.219 -13.406 -28.219 1 97.31 241 LYS B N 1
ATOM 7364 C CA . LYS B 1 241 ? 17.781 -13.328 -29.562 1 97.31 241 LYS B CA 1
ATOM 7365 C C . LYS B 1 241 ? 17.312 -14.5 -30.422 1 97.31 241 LYS B C 1
ATOM 7367 O O . LYS B 1 241 ? 17.297 -15.641 -29.969 1 97.31 241 LYS B O 1
ATOM 7372 N N . ILE B 1 242 ? 16.859 -14.211 -31.578 1 97.38 242 ILE B N 1
ATOM 7373 C CA . ILE B 1 242 ? 16.484 -15.219 -32.562 1 97.38 242 ILE B CA 1
ATOM 7374 C C . ILE B 1 242 ? 17.531 -15.25 -33.688 1 97.38 242 ILE B C 1
ATOM 7376 O O . ILE B 1 242 ? 17.781 -14.234 -34.344 1 97.38 242 ILE B O 1
ATOM 7380 N N . ASP B 1 243 ? 18.109 -16.359 -33.844 1 94.25 243 ASP B N 1
ATOM 7381 C CA . ASP B 1 243 ? 19.156 -16.5 -34.875 1 94.25 243 ASP B CA 1
ATOM 7382 C C . ASP B 1 243 ? 18.578 -16.344 -36.281 1 94.25 243 ASP B C 1
ATOM 7384 O O . ASP B 1 243 ? 17.406 -16.656 -36.5 1 94.25 243 ASP B O 1
ATOM 7388 N N . ALA B 1 244 ? 19.594 -15.969 -37.094 1 92.19 244 ALA B N 1
ATOM 7389 C CA . ALA B 1 244 ? 19.219 -15.883 -38.5 1 92.19 244 ALA B CA 1
ATOM 7390 C C . ALA B 1 244 ? 18.844 -17.25 -39.062 1 92.19 244 ALA B C 1
ATOM 7392 O O . ALA B 1 244 ? 19.484 -18.25 -38.75 1 92.19 244 ALA B O 1
ATOM 7393 N N . GLY B 1 245 ? 17.844 -17.375 -39.781 1 92.5 245 GLY B N 1
ATOM 7394 C CA . GLY B 1 245 ? 17.453 -18.625 -40.406 1 92.5 245 GLY B CA 1
ATOM 7395 C C . GLY B 1 245 ? 16.469 -19.438 -39.594 1 92.5 245 GLY B C 1
ATOM 7396 O O . GLY B 1 245 ? 16.219 -20.609 -39.875 1 92.5 245 GLY B O 1
ATOM 7397 N N . ASP B 1 246 ? 16.062 -18.875 -38.469 1 95.75 246 ASP B N 1
ATOM 7398 C CA . ASP B 1 246 ? 15.039 -19.578 -37.719 1 95.75 246 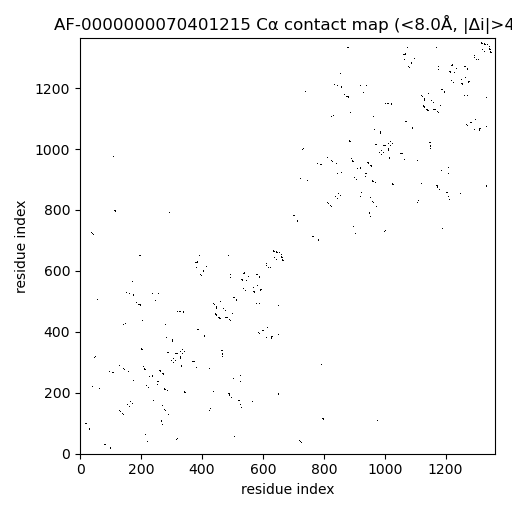ASP B CA 1
ATOM 7399 C C . ASP B 1 246 ? 13.922 -20.094 -38.594 1 95.75 246 ASP B C 1
ATOM 7401 O O . ASP B 1 246 ? 13.484 -19.406 -39.531 1 95.75 246 ASP B O 1
ATOM 7405 N N . PRO B 1 247 ? 13.492 -21.234 -38.344 1 94.06 247 PRO B N 1
ATOM 7406 C CA . PRO B 1 247 ? 12.523 -21.859 -39.25 1 94.06 247 PRO B CA 1
ATOM 7407 C C . PRO B 1 247 ? 11.141 -21.203 -39.188 1 94.06 247 PRO B C 1
ATOM 7409 O O . PRO B 1 247 ? 10.32 -21.391 -40.094 1 94.06 247 PRO B O 1
ATOM 7412 N N . ARG B 1 248 ? 10.836 -20.5 -38.188 1 94.81 248 ARG B N 1
ATOM 7413 C CA . ARG B 1 248 ? 9.492 -19.984 -38 1 94.81 248 ARG B CA 1
ATOM 7414 C C . ARG B 1 248 ? 9.5 -18.453 -37.906 1 94.81 248 ARG B C 1
ATOM 7416 O O . ARG B 1 248 ? 8.641 -17.797 -38.5 1 94.81 248 ARG B O 1
ATOM 7423 N N . PHE B 1 249 ? 10.414 -17.922 -37.188 1 94.25 249 PHE B N 1
ATOM 7424 C CA . PHE B 1 249 ? 10.414 -16.5 -36.875 1 94.25 249 PHE B CA 1
ATOM 7425 C C . PHE B 1 249 ? 11.305 -15.742 -37.875 1 94.25 249 PHE B C 1
ATOM 7427 O O . PHE B 1 249 ? 12.438 -16.156 -38.125 1 94.25 249 PHE B O 1
ATOM 7434 N N . SER B 1 250 ? 10.766 -14.609 -38.375 1 91.44 250 SER B N 1
ATOM 7435 C CA . SER B 1 250 ? 11.547 -13.766 -39.281 1 91.44 250 SER B CA 1
ATOM 7436 C C . SER B 1 250 ? 12.266 -12.664 -38.531 1 91.44 250 SER B C 1
ATOM 7438 O O . SER B 1 250 ? 13.297 -12.156 -38.969 1 91.44 250 SER B O 1
ATOM 7440 N N . SER B 1 251 ? 11.688 -12.344 -37.375 1 90.5 251 SER B N 1
ATOM 7441 C CA . SER B 1 251 ? 12.32 -11.344 -36.531 1 90.5 251 SER B CA 1
ATOM 7442 C C . SER B 1 251 ? 13.555 -11.914 -35.844 1 90.5 251 SER B C 1
ATOM 7444 O O . SER B 1 251 ? 13.664 -13.125 -35.656 1 90.5 251 SER B O 1
ATOM 7446 N N . ASN B 1 252 ? 14.484 -11.055 -35.469 1 95.25 252 ASN B N 1
ATOM 7447 C CA . ASN B 1 252 ? 15.68 -11.5 -34.781 1 95.25 252 ASN B CA 1
ATOM 7448 C C . ASN B 1 252 ? 15.523 -11.32 -33.25 1 95.25 252 ASN B C 1
ATOM 7450 O O . ASN B 1 252 ? 16.5 -11.477 -32.531 1 95.25 252 ASN B O 1
ATOM 7454 N N . CYS B 1 253 ? 14.367 -10.961 -32.875 1 95.25 253 CYS B N 1
ATOM 7455 C CA . CYS B 1 253 ? 14.148 -10.633 -31.484 1 95.25 253 CYS B CA 1
ATOM 7456 C C . CYS B 1 253 ? 12.773 -11.109 -31.016 1 95.25 253 CYS B C 1
ATOM 7458 O O . CYS B 1 253 ? 11.789 -10.969 -31.734 1 95.25 253 CYS B O 1
ATOM 7460 N N . MET B 1 254 ? 12.703 -11.773 -29.875 1 95.06 254 MET B N 1
ATOM 7461 C CA . MET B 1 254 ? 11.445 -12.109 -29.219 1 95.06 254 MET B CA 1
ATOM 7462 C C . MET B 1 254 ? 11.281 -11.312 -27.922 1 95.06 254 MET B C 1
ATOM 7464 O O . MET B 1 254 ? 12.195 -11.258 -27.109 1 95.06 254 MET B O 1
ATOM 7468 N N . GLU B 1 255 ? 10.07 -10.664 -27.719 1 93.75 255 GLU B N 1
ATOM 7469 C CA . GLU B 1 255 ? 9.773 -9.82 -26.562 1 93.75 255 GLU B CA 1
ATOM 7470 C C . GLU B 1 255 ? 9.898 -10.609 -25.266 1 93.75 255 GLU B C 1
ATOM 7472 O O . GLU B 1 255 ? 9.453 -11.75 -25.172 1 93.75 255 GLU B O 1
ATOM 7477 N N . PHE B 1 256 ? 10.602 -9.992 -24.297 1 95.81 256 PHE B N 1
ATOM 7478 C CA . PHE B 1 256 ? 10.672 -10.547 -22.953 1 95.81 256 PHE B CA 1
ATOM 7479 C C . PHE B 1 256 ? 10.938 -9.453 -21.922 1 95.81 256 PHE B C 1
ATOM 7481 O O . PHE B 1 256 ? 11.969 -8.781 -21.984 1 95.81 256 PHE B O 1
ATOM 7488 N N . THR B 1 257 ? 9.992 -9.234 -21.031 1 96.38 257 THR B N 1
ATOM 7489 C CA . THR B 1 257 ? 10.117 -8.297 -19.922 1 96.38 257 THR B CA 1
ATOM 7490 C C . THR B 1 257 ? 10.398 -9.031 -18.609 1 96.38 257 THR B C 1
ATOM 7492 O O . THR B 1 257 ? 9.805 -10.078 -18.344 1 96.38 257 THR B O 1
ATOM 7495 N N . ARG B 1 258 ? 11.203 -8.5 -17.812 1 97.5 258 ARG B N 1
ATOM 7496 C CA . ARG B 1 258 ? 11.609 -9.141 -16.562 1 97.5 258 ARG B CA 1
ATOM 7497 C C . ARG B 1 258 ? 10.477 -9.125 -15.539 1 97.5 258 ARG B C 1
ATOM 7499 O O . ARG B 1 258 ? 9.562 -8.305 -15.641 1 97.5 258 ARG B O 1
ATOM 7506 N N . SER B 1 259 ? 10.57 -10.062 -14.641 1 97.88 259 SER B N 1
ATOM 7507 C CA . SER B 1 259 ? 9.578 -10.172 -13.578 1 97.88 259 SER B CA 1
ATOM 7508 C C . SER B 1 259 ? 9.633 -8.969 -12.641 1 97.88 259 SER B C 1
ATOM 7510 O O . SER B 1 259 ? 10.703 -8.383 -12.438 1 97.88 259 SER B O 1
ATOM 7512 N N . VAL B 1 260 ? 8.516 -8.594 -12.062 1 97 260 VAL B N 1
ATOM 7513 C CA . VAL B 1 260 ? 8.43 -7.488 -11.109 1 97 260 VAL B CA 1
ATOM 7514 C C . VAL B 1 260 ? 9.352 -7.766 -9.922 1 97 260 VAL B C 1
ATOM 7516 O O . VAL B 1 260 ? 9.234 -8.812 -9.273 1 97 260 VAL B O 1
ATOM 7519 N N . PRO B 1 261 ? 10.211 -6.855 -9.656 1 97.44 261 PRO B N 1
ATOM 7520 C CA . PRO B 1 261 ? 11.094 -7.07 -8.5 1 97.44 261 PRO B CA 1
ATOM 7521 C C . PRO B 1 261 ? 10.422 -6.707 -7.18 1 97.44 261 PRO B C 1
ATOM 7523 O O . PRO B 1 261 ? 9.531 -5.855 -7.145 1 97.44 261 PRO B O 1
ATOM 7526 N N . VAL B 1 262 ? 10.789 -7.328 -6.121 1 97.25 262 VAL B N 1
ATOM 7527 C CA . VAL B 1 262 ? 10.453 -6.98 -4.746 1 97.25 262 VAL B CA 1
ATOM 7528 C C . VAL B 1 262 ? 11.719 -6.898 -3.902 1 97.25 262 VAL B C 1
ATOM 7530 O O . VAL B 1 262 ? 12.719 -7.551 -4.211 1 97.25 262 VAL B O 1
ATOM 7533 N N . PRO B 1 263 ? 11.734 -6.082 -2.885 1 95.94 263 PRO B N 1
ATOM 7534 C CA . PRO B 1 263 ? 12.953 -5.957 -2.078 1 95.94 263 PRO B CA 1
ATOM 7535 C C . PRO B 1 263 ? 13.32 -7.25 -1.354 1 95.94 263 PRO B C 1
ATOM 7537 O O . PRO B 1 263 ? 12.438 -7.941 -0.834 1 95.94 263 PRO B O 1
ATOM 7540 N N . TYR B 1 264 ? 14.602 -7.582 -1.333 1 96.44 264 TYR B N 1
ATOM 7541 C CA . TYR B 1 264 ? 15.117 -8.695 -0.548 1 96.44 264 TYR B CA 1
ATOM 7542 C C . TYR B 1 264 ? 14.828 -8.5 0.936 1 96.44 264 TYR B C 1
ATOM 7544 O O . TYR B 1 264 ? 15.148 -7.453 1.502 1 96.44 264 TYR B O 1
ATOM 7552 N N . ASN B 1 265 ? 14.188 -9.516 1.586 1 94.25 265 ASN B N 1
ATOM 7553 C CA . ASN B 1 265 ? 13.867 -9.484 3.01 1 94.25 265 ASN B CA 1
ATOM 7554 C C . ASN B 1 265 ? 13.125 -8.203 3.385 1 94.25 265 ASN B C 1
ATOM 7556 O O . ASN B 1 265 ? 13.461 -7.547 4.367 1 94.25 265 ASN B O 1
ATOM 7560 N N . ASP B 1 266 ? 12.172 -7.762 2.506 1 91 266 ASP B N 1
ATOM 7561 C CA . ASP B 1 266 ? 11.32 -6.594 2.719 1 91 266 ASP B CA 1
ATOM 7562 C C . ASP B 1 266 ? 12.156 -5.328 2.898 1 91 266 ASP B C 1
ATOM 7564 O O . ASP B 1 266 ? 11.781 -4.434 3.658 1 91 266 ASP B O 1
ATOM 7568 N N . GLY B 1 267 ? 13.359 -5.32 2.336 1 93.12 267 GLY B N 1
ATOM 7569 C CA . GLY B 1 267 ? 14.227 -4.148 2.354 1 93.12 267 GLY B CA 1
ATOM 7570 C C . GLY B 1 267 ? 15.055 -4.035 3.619 1 93.12 267 GLY B C 1
ATOM 7571 O O . GLY B 1 267 ? 15.742 -3.035 3.826 1 93.12 267 GLY B O 1
ATOM 7572 N N . CYS B 1 268 ? 15.109 -5.086 4.5 1 94.44 268 CYS B N 1
ATOM 7573 C CA . CYS B 1 268 ? 15.758 -4.996 5.805 1 94.44 268 CYS B CA 1
ATOM 7574 C C . CYS B 1 268 ? 17.172 -5.551 5.746 1 94.44 268 CYS B C 1
ATOM 7576 O O . CYS B 1 268 ? 17.906 -5.492 6.73 1 94.44 268 CYS B O 1
ATOM 7578 N N . SER B 1 269 ? 17.562 -6.102 4.594 1 96.31 269 SER B N 1
ATOM 7579 C CA . SER B 1 269 ? 18.906 -6.668 4.438 1 96.31 269 SER B CA 1
ATOM 7580 C C . SER B 1 269 ? 19.484 -6.34 3.07 1 96.31 269 SER B C 1
ATOM 7582 O O . SER B 1 269 ? 18.75 -6.047 2.127 1 96.31 269 SER B O 1
ATOM 7584 N N . ILE B 1 270 ? 20.766 -6.32 3.045 1 97.69 270 ILE B N 1
ATOM 7585 C CA . ILE B 1 270 ? 21.469 -6.188 1.771 1 97.69 270 ILE B CA 1
ATOM 7586 C C . ILE B 1 270 ? 21.375 -7.5 0.997 1 97.69 270 ILE B C 1
ATOM 7588 O O . ILE B 1 270 ? 21.688 -8.57 1.533 1 97.69 270 ILE B O 1
ATOM 7592 N N . GLY B 1 271 ? 20.875 -7.418 -0.199 1 97.12 271 GLY B N 1
ATOM 7593 C CA . GLY B 1 271 ? 20.719 -8.648 -0.962 1 97.12 271 GLY B CA 1
ATOM 7594 C C . GLY B 1 271 ? 20.578 -8.406 -2.453 1 97.12 271 GLY B C 1
ATOM 7595 O O . GLY B 1 271 ? 21.312 -7.598 -3.031 1 97.12 271 GLY B O 1
ATOM 7596 N N . TYR B 1 272 ? 19.797 -9.219 -3.09 1 97.56 272 TYR B N 1
ATOM 7597 C CA . TYR B 1 272 ? 19.672 -9.25 -4.543 1 97.56 272 TYR B CA 1
ATOM 7598 C C . TYR B 1 272 ? 18.219 -9.141 -4.969 1 97.56 272 TYR B C 1
ATOM 7600 O O . TYR B 1 272 ? 17.328 -9.039 -4.125 1 97.56 272 TYR B O 1
ATOM 7608 N N . ARG B 1 273 ? 18 -9.031 -6.301 1 98.06 273 ARG B N 1
ATOM 7609 C CA . ARG B 1 273 ? 16.672 -8.953 -6.898 1 98.06 273 ARG B CA 1
ATOM 7610 C C . ARG B 1 273 ? 15.844 -10.18 -6.551 1 98.06 273 ARG B C 1
ATOM 7612 O O . ARG B 1 273 ? 16.312 -11.312 -6.703 1 98.06 273 ARG B O 1
ATOM 7619 N N . GLU B 1 274 ? 14.703 -10.023 -6.004 1 98.25 274 GLU B N 1
ATOM 7620 C CA . GLU B 1 274 ? 13.695 -11.062 -5.836 1 98.25 274 GLU B CA 1
ATOM 7621 C C . GLU B 1 274 ? 12.469 -10.789 -6.703 1 98.25 274 GLU B C 1
ATOM 7623 O O . GLU B 1 274 ? 12.273 -9.664 -7.168 1 98.25 274 GLU B O 1
ATOM 7628 N N . GLN B 1 275 ? 11.703 -11.805 -6.992 1 98.5 275 GLN B N 1
ATOM 7629 C CA . GLN B 1 275 ? 10.555 -11.664 -7.875 1 98.5 275 GLN B CA 1
ATOM 7630 C C . GLN B 1 275 ? 9.25 -11.93 -7.129 1 98.5 275 GLN B C 1
ATOM 7632 O O . GLN B 1 275 ? 9.195 -12.797 -6.262 1 98.5 275 GLN B O 1
ATOM 7637 N N . MET B 1 276 ? 8.258 -11.266 -7.504 1 97.69 276 MET B N 1
ATOM 7638 C CA . MET B 1 276 ? 6.953 -11.281 -6.844 1 97.69 276 MET B CA 1
ATOM 7639 C C . MET B 1 276 ? 6.152 -12.516 -7.25 1 97.69 276 MET B C 1
ATOM 7641 O O . MET B 1 276 ? 6.172 -12.922 -8.414 1 97.69 276 MET B O 1
ATOM 7645 N N . ASN B 1 277 ? 5.52 -13.148 -6.316 1 97.62 277 ASN B N 1
ATOM 7646 C CA . ASN B 1 277 ? 4.383 -14.023 -6.574 1 97.62 277 ASN B CA 1
ATOM 7647 C C . ASN B 1 277 ? 3.059 -13.297 -6.363 1 97.62 277 ASN B C 1
ATOM 7649 O O . ASN B 1 277 ? 2.756 -12.859 -5.254 1 97.62 277 ASN B O 1
ATOM 7653 N N . ARG B 1 278 ? 2.262 -13.164 -7.316 1 95.94 278 ARG B N 1
ATOM 7654 C CA . ARG B 1 278 ? 1.02 -12.406 -7.285 1 95.94 278 ARG B CA 1
ATOM 7655 C C . ARG B 1 278 ? -0.036 -13.109 -6.441 1 95.94 278 ARG B C 1
ATOM 7657 O O . ARG B 1 278 ? -0.902 -12.461 -5.852 1 95.94 278 ARG B O 1
ATOM 7664 N N . VAL B 1 279 ? 0.05 -14.414 -6.324 1 97 279 VAL B N 1
ATOM 7665 C CA . VAL B 1 279 ? -1 -15.188 -5.668 1 97 279 VAL B CA 1
ATOM 7666 C C . VAL B 1 279 ? -0.446 -15.844 -4.406 1 97 279 VAL B C 1
ATOM 7668 O O . VAL B 1 279 ? 0.756 -15.773 -4.141 1 97 279 VAL B O 1
ATOM 7671 N N . SER B 1 280 ? -1.338 -16.406 -3.539 1 97.06 280 SER B N 1
ATOM 7672 C CA . SER B 1 280 ? -0.893 -17.125 -2.344 1 97.06 280 SER B CA 1
ATOM 7673 C C . SER B 1 280 ? -0.244 -18.453 -2.701 1 97.06 280 SER B C 1
ATOM 7675 O O . SER B 1 280 ? -0.361 -18.922 -3.836 1 97.06 280 SER B O 1
ATOM 7677 N N . SER B 1 281 ? 0.441 -19.031 -1.818 1 97.69 281 SER B N 1
ATOM 7678 C CA . SER B 1 281 ? 1.171 -20.281 -2.078 1 97.69 281 SER B CA 1
ATOM 7679 C C . SER B 1 281 ? 0.412 -21.484 -1.548 1 97.69 281 SER B C 1
ATOM 7681 O O . SER B 1 281 ? 0.931 -22.609 -1.56 1 97.69 281 SER B O 1
ATOM 7683 N N . PHE B 1 282 ? -0.864 -21.266 -1.131 1 98.12 282 PHE B N 1
ATOM 7684 C CA . PHE B 1 282 ? -1.586 -22.359 -0.5 1 98.12 282 PHE B CA 1
ATOM 7685 C C . PHE B 1 282 ? -2.486 -23.078 -1.507 1 98.12 282 PHE B C 1
ATOM 7687 O O . PHE B 1 282 ? -2.975 -22.453 -2.453 1 98.12 282 PHE B O 1
ATOM 7694 N N . ILE B 1 283 ? -2.656 -24.359 -1.321 1 98.5 283 ILE B N 1
ATOM 7695 C CA . ILE B 1 283 ? -3.676 -25.078 -2.068 1 98.5 283 ILE B CA 1
ATOM 7696 C C . ILE B 1 283 ? -5.027 -24.938 -1.371 1 98.5 283 ILE B C 1
ATOM 7698 O O . ILE B 1 283 ? -5.414 -25.797 -0.571 1 98.5 283 ILE B O 1
ATOM 7702 N N . ASP B 1 284 ? -5.684 -23.859 -1.587 1 97.62 284 ASP B N 1
ATOM 7703 C CA . ASP B 1 284 ? -6.938 -23.547 -0.906 1 97.62 284 ASP B CA 1
ATOM 7704 C C . ASP B 1 284 ? -7.977 -23 -1.883 1 97.62 284 ASP B C 1
ATOM 7706 O O . ASP B 1 284 ? -8.992 -22.453 -1.468 1 97.62 284 ASP B O 1
ATOM 7710 N N . GLY B 1 285 ? -7.676 -23.078 -3.148 1 98.19 285 GLY B N 1
ATOM 7711 C CA . GLY B 1 285 ? -8.633 -22.672 -4.168 1 98.19 285 GLY B CA 1
ATOM 7712 C C . GLY B 1 285 ? -8.539 -21.203 -4.516 1 98.19 285 GLY B C 1
ATOM 7713 O O . GLY B 1 285 ? -9.523 -20.594 -4.965 1 98.19 285 GLY B O 1
ATOM 7714 N N . GLY B 1 286 ? -7.371 -20.594 -4.344 1 97.44 286 GLY B N 1
ATOM 7715 C CA . GLY B 1 286 ? -7.195 -19.203 -4.695 1 97.44 286 GLY B CA 1
ATOM 7716 C C . GLY B 1 286 ? -7.566 -18.891 -6.133 1 97.44 286 GLY B C 1
ATOM 7717 O O . GLY B 1 286 ? -8.086 -17.812 -6.43 1 97.44 286 GLY B O 1
ATOM 7718 N N . MET B 1 287 ? -7.328 -19.828 -7.027 1 97.31 287 MET B N 1
ATOM 7719 C CA . MET B 1 287 ? -7.645 -19.594 -8.438 1 97.31 287 MET B CA 1
ATOM 7720 C C . MET B 1 287 ? -9.148 -19.578 -8.656 1 97.31 287 MET B C 1
ATOM 7722 O O . MET B 1 287 ? -9.633 -19.047 -9.664 1 97.31 287 MET B O 1
ATOM 7726 N N . ILE B 1 288 ? -9.914 -20.125 -7.711 1 98.12 288 ILE B N 1
ATOM 7727 C CA . ILE B 1 288 ? -11.375 -20.156 -7.785 1 98.12 288 ILE B CA 1
ATOM 7728 C C . ILE B 1 288 ? -11.945 -18.922 -7.105 1 98.12 288 ILE B C 1
ATOM 7730 O O . ILE B 1 288 ? -12.836 -18.266 -7.652 1 98.12 288 ILE B O 1
ATOM 7734 N N . TYR B 1 289 ? -11.375 -18.531 -5.965 1 97.38 289 TYR B N 1
ATOM 7735 C CA . TYR B 1 289 ? -12.031 -17.594 -5.055 1 97.38 289 TYR B CA 1
ATOM 7736 C C . TYR B 1 289 ? -11.336 -16.234 -5.074 1 97.38 289 TYR B C 1
ATOM 7738 O O . TYR B 1 289 ? -11.914 -15.227 -4.672 1 97.38 289 TYR B O 1
ATOM 7746 N N . GLY B 1 290 ? -10.102 -16.203 -5.477 1 94.06 290 GLY B N 1
ATOM 7747 C CA . GLY B 1 290 ? -9.289 -15 -5.336 1 94.06 290 GLY B CA 1
ATOM 7748 C C . GLY B 1 290 ? -8.562 -14.93 -4.004 1 94.06 290 GLY B C 1
ATOM 7749 O O . GLY B 1 290 ? -8.828 -15.727 -3.105 1 94.06 290 GLY B O 1
ATOM 7750 N N . ASP B 1 291 ? -7.664 -13.906 -3.873 1 91.75 291 ASP B N 1
ATOM 7751 C CA . ASP B 1 291 ? -6.801 -13.859 -2.693 1 91.75 291 ASP B CA 1
ATOM 7752 C C . ASP B 1 291 ? -7.043 -12.578 -1.895 1 91.75 291 ASP B C 1
ATOM 7754 O O . ASP B 1 291 ? -6.133 -12.07 -1.231 1 91.75 291 ASP B O 1
ATOM 7758 N N . SER B 1 292 ? -8.242 -11.977 -2.018 1 89.75 292 SER B N 1
ATOM 7759 C CA . SER B 1 292 ? -8.609 -10.82 -1.202 1 89.75 292 SER B CA 1
ATOM 7760 C C . SER B 1 292 ? -10.07 -10.875 -0.785 1 89.75 292 SER B C 1
ATOM 7762 O O . SER B 1 292 ? -10.891 -11.523 -1.446 1 89.75 292 SER B O 1
ATOM 7764 N N . ILE B 1 293 ? -10.414 -10.18 0.262 1 89.62 293 ILE B N 1
ATOM 7765 C CA . ILE B 1 293 ? -11.766 -10.18 0.815 1 89.62 293 ILE B CA 1
ATOM 7766 C C . ILE B 1 293 ? -12.742 -9.602 -0.205 1 89.62 293 ILE B C 1
ATOM 7768 O O . ILE B 1 293 ? -13.797 -10.195 -0.471 1 89.62 293 ILE B O 1
ATOM 7772 N N . LEU B 1 294 ? -12.398 -8.516 -0.782 1 85.12 294 LEU B N 1
ATOM 7773 C CA . LEU B 1 294 ? -13.312 -7.844 -1.705 1 85.12 294 LEU B CA 1
ATOM 7774 C C . LEU B 1 294 ? -13.523 -8.68 -2.961 1 85.12 294 LEU B C 1
ATOM 7776 O O . LEU B 1 294 ? -14.633 -8.727 -3.5 1 85.12 294 LEU B O 1
ATOM 7780 N N . PHE B 1 295 ? -12.508 -9.328 -3.395 1 88.12 295 PHE B N 1
ATOM 7781 C CA . PHE B 1 295 ? -12.672 -10.141 -4.598 1 88.12 295 PHE B CA 1
ATOM 7782 C C . PHE B 1 295 ? -13.477 -11.398 -4.301 1 88.12 295 PHE B C 1
ATOM 7784 O O . PHE B 1 295 ? -14.258 -11.852 -5.141 1 88.12 295 PHE B O 1
ATOM 7791 N N . ASN B 1 296 ? -13.227 -11.984 -3.084 1 92.88 296 ASN B N 1
ATOM 7792 C CA . ASN B 1 296 ? -14.102 -13.078 -2.656 1 92.88 296 ASN B CA 1
ATOM 7793 C C . ASN B 1 296 ? -15.578 -12.68 -2.746 1 92.88 296 ASN B C 1
ATOM 7795 O O . ASN B 1 296 ? -16.391 -13.422 -3.297 1 92.88 296 ASN B O 1
ATOM 7799 N N . GLU B 1 297 ? -15.828 -11.484 -2.27 1 91.75 297 GLU B N 1
ATOM 7800 C CA . GLU B 1 297 ? -17.203 -11 -2.254 1 91.75 297 GLU B CA 1
ATOM 7801 C C . GLU B 1 297 ? -17.703 -10.727 -3.668 1 91.75 297 GLU B C 1
ATOM 7803 O O . GLU B 1 297 ? -18.891 -10.938 -3.967 1 91.75 297 GLU B O 1
ATOM 7808 N N . ASN B 1 298 ? -16.875 -10.273 -4.477 1 90.88 298 ASN B N 1
ATOM 7809 C CA . ASN B 1 298 ? -17.234 -10.008 -5.863 1 90.88 298 ASN B CA 1
ATOM 7810 C C . ASN B 1 298 ? -17.719 -11.281 -6.562 1 90.88 298 ASN B C 1
ATOM 7812 O O . ASN B 1 298 ? -18.578 -11.211 -7.449 1 90.88 298 ASN B O 1
ATOM 7816 N N . LEU B 1 299 ? -17.156 -12.43 -6.168 1 95.44 299 LEU B N 1
ATOM 7817 C CA . LEU B 1 299 ? -17.469 -13.688 -6.832 1 95.44 299 LEU B CA 1
ATOM 7818 C C . LEU B 1 299 ? -18.609 -14.406 -6.109 1 95.44 299 LEU B C 1
ATOM 7820 O O . LEU B 1 299 ? -19.125 -15.414 -6.605 1 95.44 299 LEU B O 1
ATOM 7824 N N . ARG B 1 300 ? -19.031 -13.898 -5.035 1 95.56 300 ARG B N 1
ATOM 7825 C CA . ARG B 1 300 ? -20.016 -14.578 -4.211 1 95.56 300 ARG B CA 1
ATOM 7826 C C . ARG B 1 300 ? -21.422 -14.438 -4.809 1 95.56 300 ARG B C 1
ATOM 7828 O O . ARG B 1 300 ? -21.734 -13.414 -5.426 1 95.56 300 ARG B O 1
ATOM 7835 N N . GLY B 1 301 ? -22.172 -15.484 -4.68 1 94.06 301 GLY B N 1
ATOM 7836 C CA . GLY B 1 301 ? -23.578 -15.477 -4.996 1 94.06 301 GLY B CA 1
ATOM 7837 C C . GLY B 1 301 ? -24.469 -15.398 -3.764 1 94.06 301 GLY B C 1
ATOM 7838 O O . GLY B 1 301 ? -24.125 -14.727 -2.787 1 94.06 301 GLY B O 1
ATOM 7839 N N . THR B 1 302 ? -25.609 -15.992 -3.848 1 89.19 302 THR B N 1
ATOM 7840 C CA . THR B 1 302 ? -26.562 -15.945 -2.74 1 89.19 302 THR B CA 1
ATOM 7841 C C . THR B 1 302 ? -26.453 -17.203 -1.886 1 89.19 302 THR B C 1
ATOM 7843 O O . THR B 1 302 ? -26.062 -18.266 -2.379 1 89.19 302 THR B O 1
ATOM 7846 N N . LEU B 1 303 ? -26.688 -17.031 -0.592 1 92.38 303 LEU B N 1
ATOM 7847 C CA . LEU B 1 303 ? -26.875 -18.125 0.354 1 92.38 303 LEU B CA 1
ATOM 7848 C C . LEU B 1 303 ? -25.641 -19.016 0.413 1 92.38 303 LEU B C 1
ATOM 7850 O O . LEU B 1 303 ? -25.75 -20.234 0.521 1 92.38 303 LEU B O 1
ATOM 7854 N N . GLY B 1 304 ? -24.5 -18.438 0.178 1 95.06 304 GLY B N 1
ATOM 7855 C CA . GLY B 1 304 ? -23.234 -19.125 0.36 1 95.06 304 GLY B CA 1
ATOM 7856 C C . GLY B 1 304 ? -22.656 -19.672 -0.936 1 95.06 304 GLY B C 1
ATOM 7857 O O . GLY B 1 304 ? -21.562 -20.219 -0.948 1 95.06 304 GLY B O 1
ATOM 7858 N N . CYS B 1 305 ? -23.391 -19.438 -2.023 1 97.44 305 CYS B N 1
ATOM 7859 C CA . CYS B 1 305 ? -22.953 -19.938 -3.328 1 97.44 305 CYS B CA 1
ATOM 7860 C C . CYS B 1 305 ? -22.047 -18.906 -4.02 1 97.44 305 CYS B C 1
ATOM 7862 O O . CYS B 1 305 ? -21.906 -17.781 -3.543 1 97.44 305 CYS B O 1
ATOM 7864 N N . LEU B 1 306 ? -21.344 -19.328 -5.047 1 98.06 306 LEU B N 1
ATOM 7865 C CA . LEU B 1 306 ? -20.688 -18.438 -5.996 1 98.06 306 LEU B CA 1
ATOM 7866 C C . LEU B 1 306 ? -21.672 -17.984 -7.078 1 98.06 306 LEU B C 1
ATOM 7868 O O . LEU B 1 306 ? -22.625 -18.703 -7.402 1 98.06 306 LEU B O 1
ATOM 7872 N N . ARG B 1 307 ? -21.469 -16.781 -7.535 1 96.06 307 ARG B N 1
ATOM 7873 C CA . ARG B 1 307 ? -22.344 -16.312 -8.602 1 96.06 307 ARG B CA 1
ATOM 7874 C C . ARG B 1 307 ? -22.031 -17.016 -9.914 1 96.06 307 ARG B C 1
ATOM 7876 O O . ARG B 1 307 ? -20.891 -17.422 -10.156 1 96.06 307 ARG B O 1
ATOM 7883 N N . VAL B 1 308 ? -23.016 -17.234 -10.781 1 97.5 308 VAL B N 1
ATOM 7884 C CA . VAL B 1 308 ? -22.875 -17.984 -12.031 1 97.5 308 VAL B CA 1
ATOM 7885 C C . VAL B 1 308 ? -23.562 -17.219 -13.164 1 97.5 308 VAL B C 1
ATOM 7887 O O . VAL B 1 308 ? -24.328 -16.281 -12.914 1 97.5 308 VAL B O 1
ATOM 7890 N N . SER B 1 309 ? -23.203 -17.5 -14.359 1 96.5 309 SER B N 1
ATOM 7891 C CA . SER B 1 309 ? -23.922 -17.094 -15.562 1 96.5 309 SER B CA 1
ATOM 7892 C C . SER B 1 309 ? -24.844 -18.203 -16.047 1 96.5 309 SER B C 1
ATOM 7894 O O . SER B 1 309 ? -25.047 -19.203 -15.359 1 96.5 309 SER B O 1
ATOM 7896 N N . LYS B 1 310 ? -25.484 -17.969 -17.188 1 95.69 310 LYS B N 1
ATOM 7897 C CA . LYS B 1 310 ? -26.359 -18.984 -17.75 1 95.69 310 LYS B CA 1
ATOM 7898 C C . LYS B 1 310 ? -25.625 -20.312 -17.922 1 95.69 310 LYS B C 1
ATOM 7900 O O . LYS B 1 310 ? -24.469 -20.344 -18.328 1 95.69 310 LYS B O 1
ATOM 7905 N N . GLY B 1 311 ? -26.297 -21.406 -17.578 1 96.56 311 GLY B N 1
ATOM 7906 C CA . GLY B 1 311 ? -25.703 -22.734 -17.656 1 96.56 311 GLY B CA 1
ATOM 7907 C C . GLY B 1 311 ? -24.812 -23.047 -16.469 1 96.56 311 GLY B C 1
ATOM 7908 O O . GLY B 1 311 ? -24.016 -24 -16.531 1 96.56 311 GLY B O 1
ATOM 7909 N N . ASN B 1 312 ? -24.906 -22.234 -15.406 1 97.44 312 ASN B N 1
ATOM 7910 C CA . ASN B 1 312 ? -24.062 -22.391 -14.227 1 97.44 312 ASN B CA 1
ATOM 7911 C C . ASN B 1 312 ? -22.578 -22.328 -14.57 1 97.44 312 ASN B C 1
ATOM 7913 O O . ASN B 1 312 ? -21.797 -23.156 -14.102 1 97.44 312 ASN B O 1
ATOM 7917 N N . LEU B 1 313 ? -22.234 -21.453 -15.516 1 98.38 313 LEU B N 1
ATOM 7918 C CA . LEU B 1 313 ? -20.859 -21.188 -15.883 1 98.38 313 LEU B CA 1
ATOM 7919 C C . LEU B 1 313 ? -20.281 -20.031 -15.047 1 98.38 313 LEU B C 1
ATOM 7921 O O . LEU B 1 313 ? -21 -19.422 -14.25 1 98.38 313 LEU B O 1
ATOM 7925 N N . LEU B 1 314 ? -18.953 -19.828 -15.172 1 97.75 314 LEU B N 1
ATOM 7926 C CA . LEU B 1 314 ? -18.344 -18.672 -14.531 1 97.75 314 LEU B CA 1
ATOM 7927 C C . LEU B 1 314 ? -18.984 -17.375 -15.023 1 97.75 314 LEU B C 1
ATOM 7929 O O . LEU B 1 314 ? -19.469 -17.312 -16.156 1 97.75 314 LEU B O 1
ATOM 7933 N N . PRO B 1 315 ? -19.078 -16.375 -14.18 1 95.12 315 PRO B N 1
ATOM 7934 C CA . PRO B 1 315 ? -19.609 -15.102 -14.648 1 95.12 315 PRO B CA 1
ATOM 7935 C C . PRO B 1 315 ? -18.703 -14.422 -15.672 1 95.12 315 PRO B C 1
ATOM 7937 O O . PRO B 1 315 ? -17.531 -14.781 -15.805 1 95.12 315 PRO B O 1
ATOM 7940 N N . ALA B 1 316 ? -19.297 -13.484 -16.453 1 91.81 316 ALA B N 1
ATOM 7941 C CA . ALA B 1 316 ? -18.531 -12.664 -17.406 1 91.81 316 ALA B CA 1
ATOM 7942 C C . ALA B 1 316 ? -17.672 -11.633 -16.672 1 91.81 316 ALA B C 1
ATOM 7944 O O . ALA B 1 316 ? -17.984 -11.258 -15.531 1 91.81 316 ALA B O 1
ATOM 7945 N N . GLY B 1 317 ? -16.641 -11.234 -17.312 1 87 317 GLY B N 1
ATOM 7946 C CA . GLY B 1 317 ? -15.867 -10.148 -16.734 1 87 317 GLY B CA 1
ATOM 7947 C C . GLY B 1 317 ? -14.375 -10.43 -16.719 1 87 317 GLY B C 1
ATOM 7948 O O . GLY B 1 317 ? -13.594 -9.648 -16.172 1 87 317 GLY B O 1
ATOM 7949 N N . GLY B 1 318 ? -13.969 -11.547 -17.25 1 88.31 318 GLY B N 1
ATOM 7950 C CA . GLY B 1 318 ? -12.547 -11.867 -17.312 1 88.31 318 GLY B CA 1
ATOM 7951 C C . GLY B 1 318 ? -11.875 -11.344 -18.562 1 88.31 318 GLY B C 1
ATOM 7952 O O . GLY B 1 318 ? -12.328 -10.367 -19.156 1 88.31 318 GLY B O 1
ATOM 7953 N N . MET B 1 319 ? -10.758 -11.953 -18.891 1 86.12 319 MET B N 1
ATOM 7954 C CA . MET B 1 319 ? -9.969 -11.539 -20.047 1 86.12 319 MET B CA 1
ATOM 7955 C C . MET B 1 319 ? -9.859 -12.672 -21.062 1 86.12 319 MET B C 1
ATOM 7957 O O . MET B 1 319 ? -9.477 -13.789 -20.703 1 86.12 319 MET B O 1
ATOM 7961 N N . CYS B 1 320 ? -10.195 -12.336 -22.312 1 89.12 320 CYS B N 1
ATOM 7962 C CA . CYS B 1 320 ? -10.07 -13.32 -23.375 1 89.12 320 CYS B CA 1
ATOM 7963 C C . CYS B 1 320 ? -10.203 -12.664 -24.75 1 89.12 320 CYS B C 1
ATOM 7965 O O . CYS B 1 320 ? -10.328 -11.438 -24.844 1 89.12 320 CYS B O 1
ATOM 7967 N N . HIS B 1 321 ? -9.961 -13.445 -25.781 1 86.44 321 HIS B N 1
ATOM 7968 C CA . HIS B 1 321 ? -10.289 -13.055 -27.156 1 86.44 321 HIS B CA 1
ATOM 7969 C C . HIS B 1 321 ? -11.703 -13.492 -27.516 1 86.44 321 HIS B C 1
ATOM 7971 O O . HIS B 1 321 ? -12.023 -14.68 -27.484 1 86.44 321 HIS B O 1
ATOM 7977 N N . LEU B 1 322 ? -12.516 -12.5 -27.812 1 88.81 322 LEU B N 1
ATOM 7978 C CA . LEU B 1 322 ? -13.891 -12.805 -28.219 1 88.81 322 LEU B CA 1
ATOM 7979 C C . LEU B 1 322 ? -14.008 -12.844 -29.734 1 88.81 322 LEU B C 1
ATOM 7981 O O . LEU B 1 322 ? -13.883 -11.812 -30.406 1 88.81 322 LEU B O 1
ATOM 7985 N N . ASN B 1 323 ? -14.203 -14.047 -30.25 1 85.44 323 ASN B N 1
ATOM 7986 C CA . ASN B 1 323 ? -14.281 -14.227 -31.688 1 85.44 323 ASN B CA 1
ATOM 7987 C C . ASN B 1 323 ? -15.703 -14.578 -32.125 1 85.44 323 ASN B C 1
ATOM 7989 O O . ASN B 1 323 ? -16.062 -14.398 -33.312 1 85.44 323 ASN B O 1
ATOM 7993 N N . ASP B 1 324 ? -16.453 -15.055 -31.188 1 92.12 324 ASP B N 1
ATOM 7994 C CA . ASP B 1 324 ? -17.797 -15.523 -31.516 1 92.12 324 ASP B CA 1
ATOM 7995 C C . ASP B 1 324 ? -18.859 -14.711 -30.781 1 92.12 324 ASP B C 1
ATOM 7997 O O . ASP B 1 324 ? -18.672 -14.359 -29.609 1 92.12 324 ASP B O 1
ATOM 8001 N N . THR B 1 325 ? -19.891 -14.414 -31.484 1 92.25 325 THR B N 1
ATOM 8002 C CA . THR B 1 325 ? -21 -13.664 -30.891 1 92.25 325 THR B CA 1
ATOM 8003 C C . THR B 1 325 ? -21.625 -14.438 -29.734 1 92.25 325 THR B C 1
ATOM 8005 O O . THR B 1 325 ? -21.859 -15.641 -29.844 1 92.25 325 THR B O 1
ATOM 8008 N N . GLY B 1 326 ? -21.828 -13.719 -28.688 1 92 326 GLY B N 1
ATOM 8009 C CA . GLY B 1 326 ? -22.484 -14.32 -27.531 1 92 326 GLY B CA 1
ATOM 8010 C C . GLY B 1 326 ? -21.5 -14.859 -26.516 1 92 326 GLY B C 1
ATOM 8011 O O . GLY B 1 326 ? -21.875 -15.156 -25.375 1 92 326 GLY B O 1
ATOM 8012 N N . ASP B 1 327 ? -20.266 -14.984 -26.969 1 94.62 327 ASP B N 1
ATOM 8013 C CA . ASP B 1 327 ? -19.234 -15.438 -26.031 1 94.62 327 ASP B CA 1
ATOM 8014 C C . ASP B 1 327 ? -18.906 -14.359 -25.016 1 94.62 327 ASP B C 1
ATOM 8016 O O . ASP B 1 327 ? -19.234 -13.188 -25.203 1 94.62 327 ASP B O 1
ATOM 8020 N N . PHE B 1 328 ? -18.422 -14.711 -23.875 1 93.69 328 PHE B N 1
ATOM 8021 C CA . PHE B 1 328 ? -17.922 -13.789 -22.844 1 93.69 328 PHE B CA 1
ATOM 8022 C C . PHE B 1 328 ? -16.672 -14.352 -22.172 1 93.69 328 PHE B C 1
ATOM 8024 O O . PHE B 1 328 ? -16.406 -15.555 -22.25 1 93.69 328 PHE B O 1
ATOM 8031 N N . CYS B 1 329 ? -15.883 -13.547 -21.625 1 93.06 329 CYS B N 1
ATOM 8032 C CA . CYS B 1 329 ? -14.656 -13.945 -20.953 1 93.06 329 CYS B CA 1
ATOM 8033 C C . CYS B 1 329 ? -14.93 -14.367 -19.516 1 93.06 329 CYS B C 1
ATOM 8035 O O . CYS B 1 329 ? -15.547 -13.617 -18.75 1 93.06 329 CYS B O 1
ATOM 8037 N N . LEU B 1 330 ? -14.445 -15.508 -19.141 1 94.81 330 LEU B N 1
ATOM 8038 C CA . LEU B 1 330 ? -14.711 -16.125 -17.844 1 94.81 330 LEU B CA 1
ATOM 8039 C C . LEU B 1 330 ? -14.008 -15.375 -16.719 1 94.81 330 LEU B C 1
ATOM 8041 O O . LEU B 1 330 ? -12.82 -15.062 -16.828 1 94.81 330 LEU B O 1
ATOM 8045 N N . LEU B 1 331 ? -14.781 -15.047 -15.648 1 93.5 331 LEU B N 1
ATOM 8046 C CA . LEU B 1 331 ? -14.242 -14.398 -14.461 1 93.5 331 LEU B CA 1
ATOM 8047 C C . LEU B 1 331 ? -14.094 -15.391 -13.312 1 93.5 331 LEU B C 1
ATOM 8049 O O . LEU B 1 331 ? -15.055 -16.078 -12.953 1 93.5 331 LEU B O 1
ATOM 8053 N N . ALA B 1 332 ? -12.922 -15.57 -12.766 1 95.56 332 ALA B N 1
ATOM 8054 C CA . ALA B 1 332 ? -12.625 -16.438 -11.625 1 95.56 332 ALA B CA 1
ATOM 8055 C C . ALA B 1 332 ? -11.617 -15.773 -10.68 1 95.56 332 ALA B C 1
ATOM 8057 O O . ALA B 1 332 ? -11.297 -14.594 -10.836 1 95.56 332 ALA B O 1
ATOM 8058 N N . GLY B 1 333 ? -11.258 -16.5 -9.602 1 93.94 333 GLY B N 1
ATOM 8059 C CA . GLY B 1 333 ? -10.273 -15.977 -8.664 1 93.94 333 GLY B CA 1
ATOM 8060 C C . GLY B 1 333 ? -8.945 -15.648 -9.32 1 93.94 333 GLY B C 1
ATOM 8061 O O . GLY B 1 333 ? -8.258 -14.711 -8.898 1 93.94 333 GLY B O 1
ATOM 8062 N N . ASP B 1 334 ? -8.609 -16.469 -10.281 1 91.38 334 ASP B N 1
ATOM 8063 C CA . ASP B 1 334 ? -7.434 -16.234 -11.117 1 91.38 334 ASP B CA 1
ATOM 8064 C C . ASP B 1 334 ? -7.809 -15.547 -12.422 1 91.38 334 ASP B C 1
ATOM 8066 O O . ASP B 1 334 ? -8.93 -15.711 -12.914 1 91.38 334 ASP B O 1
ATOM 8070 N N . GLU B 1 335 ? -6.957 -14.781 -13.023 1 88.44 335 GLU B N 1
ATOM 8071 C CA . GLU B 1 335 ? -7.266 -14.008 -14.227 1 88.44 335 GLU B CA 1
ATOM 8072 C C . GLU B 1 335 ? -7.082 -14.844 -15.484 1 88.44 335 GLU B C 1
ATOM 8074 O O . GLU B 1 335 ? -7.406 -14.391 -16.594 1 88.44 335 GLU B O 1
ATOM 8079 N N . ARG B 1 336 ? -6.754 -16.188 -15.398 1 92 336 ARG B N 1
ATOM 8080 C CA . ARG B 1 336 ? -6.344 -16.984 -16.562 1 92 336 ARG B CA 1
ATOM 8081 C C . ARG B 1 336 ? -7.367 -18.062 -16.859 1 92 336 ARG B C 1
ATOM 8083 O O . ARG B 1 336 ? -7.062 -19.031 -17.562 1 92 336 ARG B O 1
ATOM 8090 N N . PRO B 1 337 ? -8.539 -18 -16.375 1 94.81 337 PRO B N 1
ATOM 8091 C CA . PRO B 1 337 ? -9.461 -19.125 -16.594 1 94.81 337 PRO B CA 1
ATOM 8092 C C . PRO B 1 337 ? -9.719 -19.375 -18.078 1 94.81 337 PRO B C 1
ATOM 8094 O O . PRO B 1 337 ? -10.07 -20.5 -18.453 1 94.81 337 PRO B O 1
ATOM 8097 N N . SER B 1 338 ? -9.508 -18.406 -18.938 1 92.94 338 SER B N 1
ATOM 8098 C CA . SER B 1 338 ? -9.812 -18.547 -20.359 1 92.94 338 SER B CA 1
ATOM 8099 C C . SER B 1 338 ? -8.555 -18.891 -21.156 1 92.94 338 SER B C 1
ATOM 8101 O O . SER B 1 338 ? -8.578 -18.859 -22.391 1 92.94 338 SER B O 1
ATOM 8103 N N . GLU B 1 339 ? -7.457 -19.188 -20.516 1 93.75 339 GLU B N 1
ATOM 8104 C CA . GLU B 1 339 ? -6.184 -19.406 -21.188 1 93.75 339 GLU B CA 1
ATOM 8105 C C . GLU B 1 339 ? -6.273 -20.578 -22.172 1 93.75 339 GLU B C 1
ATOM 8107 O O . GLU B 1 339 ? -5.738 -20.5 -23.281 1 93.75 339 GLU B O 1
ATOM 8112 N N . ILE B 1 340 ? -6.84 -21.641 -21.812 1 96.19 340 ILE B N 1
ATOM 8113 C CA . ILE B 1 340 ? -7.055 -22.828 -22.625 1 96.19 340 ILE B CA 1
ATOM 8114 C C . ILE B 1 340 ? -8.344 -23.531 -22.203 1 96.19 340 ILE B C 1
ATOM 8116 O O . ILE B 1 340 ? -8.695 -23.516 -21.016 1 96.19 340 ILE B O 1
ATOM 8120 N N . PRO B 1 341 ? -9.102 -24.109 -23.047 1 97.56 341 PRO B N 1
ATOM 8121 C CA . PRO B 1 341 ? -10.43 -24.641 -22.734 1 97.56 341 PRO B CA 1
ATOM 8122 C C . PRO B 1 341 ? -10.391 -25.688 -21.609 1 97.56 341 PRO B C 1
ATOM 8124 O O . PRO B 1 341 ? -11.32 -25.781 -20.812 1 97.56 341 PRO B O 1
ATOM 8127 N N . SER B 1 342 ? -9.367 -26.547 -21.562 1 98.12 342 SER B N 1
ATOM 8128 C CA . SER B 1 342 ? -9.258 -27.547 -20.516 1 98.12 342 SER B CA 1
ATOM 8129 C C . SER B 1 342 ? -9.234 -26.891 -19.141 1 98.12 342 SER B C 1
ATOM 8131 O O . SER B 1 342 ? -9.867 -27.391 -18.203 1 98.12 342 SER B O 1
ATOM 8133 N N . LEU B 1 343 ? -8.539 -25.766 -19 1 97.81 343 LEU B N 1
ATOM 8134 C CA . LEU B 1 343 ? -8.461 -25 -17.75 1 97.81 343 LEU B CA 1
ATOM 8135 C C . LEU B 1 343 ? -9.812 -24.375 -17.406 1 97.81 343 LEU B C 1
ATOM 8137 O O . LEU B 1 343 ? -10.273 -24.453 -16.266 1 97.81 343 LEU B O 1
ATOM 8141 N N . GLY B 1 344 ? -10.422 -23.719 -18.438 1 98.06 344 GLY B N 1
ATOM 8142 C CA . GLY B 1 344 ? -11.75 -23.156 -18.25 1 98.06 344 GLY B CA 1
ATOM 8143 C C . GLY B 1 344 ? -12.766 -24.172 -17.781 1 98.06 344 GLY B C 1
ATOM 8144 O O . GLY B 1 344 ? -13.586 -23.891 -16.906 1 98.06 344 GLY B O 1
ATOM 8145 N N . GLY B 1 345 ? -12.688 -25.359 -18.406 1 98.44 345 GLY B N 1
ATOM 8146 C CA . GLY B 1 345 ? -13.57 -26.438 -18 1 98.44 345 GLY B CA 1
ATOM 8147 C C . GLY B 1 345 ? -13.406 -26.812 -16.531 1 98.44 345 GLY B C 1
ATOM 8148 O O . GLY B 1 345 ? -14.391 -27.031 -15.828 1 98.44 345 GLY B O 1
ATOM 8149 N N . LEU B 1 346 ? -12.18 -26.906 -16.094 1 98.62 346 LEU B N 1
ATOM 8150 C CA . LEU B 1 346 ? -11.93 -27.25 -14.703 1 98.62 346 LEU B CA 1
ATOM 8151 C C . LEU B 1 346 ? -12.445 -26.156 -13.766 1 98.62 346 LEU B C 1
ATOM 8153 O O . LEU B 1 346 ? -12.945 -26.453 -12.68 1 98.62 346 LEU B O 1
ATOM 8157 N N . HIS B 1 347 ? -12.312 -24.875 -14.164 1 98.69 347 HIS B N 1
ATOM 8158 C CA . HIS B 1 347 ? -12.875 -23.797 -13.367 1 98.69 347 HIS B CA 1
ATOM 8159 C C . HIS B 1 347 ? -14.383 -23.953 -13.203 1 98.69 347 HIS B C 1
ATOM 8161 O O . HIS B 1 347 ? -14.922 -23.75 -12.117 1 98.69 347 HIS B O 1
ATOM 8167 N N . VAL B 1 348 ? -15.07 -24.312 -14.258 1 98.69 348 VAL B N 1
ATOM 8168 C CA . VAL B 1 348 ? -16.516 -24.516 -14.203 1 98.69 348 VAL B CA 1
ATOM 8169 C C . VAL B 1 348 ? -16.828 -25.672 -13.258 1 98.69 348 VAL B C 1
ATOM 8171 O O . VAL B 1 348 ? -17.734 -25.578 -12.43 1 98.69 348 VAL B O 1
ATOM 8174 N N . VAL B 1 349 ? -16.078 -26.719 -13.352 1 98.81 349 VAL B N 1
ATOM 8175 C CA . VAL B 1 349 ? -16.266 -27.906 -12.531 1 98.81 349 VAL B CA 1
ATOM 8176 C C . VAL B 1 349 ? -16.188 -27.531 -11.055 1 98.81 349 VAL B C 1
ATOM 8178 O O . VAL B 1 349 ? -17.078 -27.875 -10.273 1 98.81 349 VAL B O 1
ATOM 8181 N N . TRP B 1 350 ? -15.273 -26.812 -10.68 1 98.81 350 TRP B N 1
ATOM 8182 C CA . TRP B 1 350 ? -15.047 -26.531 -9.266 1 98.81 350 TRP B CA 1
ATOM 8183 C C . TRP B 1 350 ? -16 -25.453 -8.773 1 98.81 350 TRP B C 1
ATOM 8185 O O . TRP B 1 350 ? -16.375 -25.422 -7.602 1 98.81 350 TRP B O 1
ATOM 8195 N N . LEU B 1 351 ? -16.359 -24.516 -9.664 1 98.5 351 LEU B N 1
ATOM 8196 C CA . LEU B 1 351 ? -17.438 -23.578 -9.32 1 98.5 351 LEU B CA 1
ATOM 8197 C C . LEU B 1 351 ? -18.734 -24.328 -9.016 1 98.5 351 LEU B C 1
ATOM 8199 O O . LEU B 1 351 ? -19.375 -24.062 -8 1 98.5 351 LEU B O 1
ATOM 8203 N N . ARG B 1 352 ? -19.125 -25.234 -9.914 1 98.62 352 ARG B N 1
ATOM 8204 C CA . ARG B 1 352 ? -20.328 -26.031 -9.719 1 98.62 352 ARG B CA 1
ATOM 8205 C C . ARG B 1 352 ? -20.25 -26.859 -8.445 1 98.62 352 ARG B C 1
ATOM 8207 O O . ARG B 1 352 ? -21.234 -27 -7.715 1 98.62 352 ARG B O 1
ATOM 8214 N N . LEU B 1 353 ? -19.031 -27.406 -8.227 1 98.81 353 LEU B N 1
ATOM 8215 C CA . LEU B 1 353 ? -18.828 -28.188 -7.016 1 98.81 353 LEU B CA 1
ATOM 8216 C C . LEU B 1 353 ? -19.094 -27.344 -5.773 1 98.81 353 LEU B C 1
ATOM 8218 O O . LEU B 1 353 ? -19.781 -27.797 -4.848 1 98.81 353 LEU B O 1
ATOM 8222 N N . HIS B 1 354 ? -18.547 -26.125 -5.738 1 98.75 354 HIS B N 1
ATOM 8223 C CA . HIS B 1 354 ? -18.797 -25.234 -4.613 1 98.75 354 HIS B CA 1
ATOM 8224 C C . HIS B 1 354 ? -20.297 -25.078 -4.375 1 98.75 354 HIS B C 1
ATOM 8226 O O . HIS B 1 354 ? -20.766 -25.172 -3.238 1 98.75 354 HIS B O 1
ATOM 8232 N N . ASN B 1 355 ? -21 -24.781 -5.426 1 98.56 355 ASN B N 1
ATOM 8233 C CA . ASN B 1 355 ? -22.422 -24.484 -5.285 1 98.56 355 ASN B CA 1
ATOM 8234 C C . ASN B 1 355 ? -23.219 -25.719 -4.859 1 98.56 355 ASN B C 1
ATOM 8236 O O . ASN B 1 355 ? -24.188 -25.609 -4.098 1 98.56 355 ASN B O 1
ATOM 8240 N N . ILE B 1 356 ? -22.844 -26.875 -5.324 1 98.38 356 ILE B N 1
ATOM 8241 C CA . ILE B 1 356 ? -23.469 -28.125 -4.891 1 98.38 356 ILE B CA 1
ATOM 8242 C C . ILE B 1 356 ? -23.25 -28.312 -3.391 1 98.38 356 ILE B C 1
ATOM 8244 O O . ILE B 1 356 ? -24.203 -28.594 -2.648 1 98.38 356 ILE B O 1
ATOM 8248 N N . ILE B 1 357 ? -22.031 -28.156 -2.969 1 98.62 357 ILE B N 1
ATOM 8249 C CA . ILE B 1 357 ? -21.672 -28.344 -1.567 1 98.62 357 ILE B CA 1
ATOM 8250 C C . ILE B 1 357 ? -22.359 -27.297 -0.708 1 98.62 357 ILE B C 1
ATOM 8252 O O . ILE B 1 357 ? -22.906 -27.594 0.358 1 98.62 357 ILE B O 1
ATOM 8256 N N . ALA B 1 358 ? -22.328 -26.016 -1.169 1 98.12 358 ALA B N 1
ATOM 8257 C CA . ALA B 1 358 ? -22.953 -24.938 -0.414 1 98.12 358 ALA B CA 1
ATOM 8258 C C . ALA B 1 358 ? -24.422 -25.219 -0.137 1 98.12 358 ALA B C 1
ATOM 8260 O O . ALA B 1 358 ? -24.906 -25 0.978 1 98.12 358 ALA B O 1
ATOM 8261 N N . LYS B 1 359 ? -25.141 -25.719 -1.135 1 97.06 359 LYS B N 1
ATOM 8262 C CA . LYS B 1 359 ? -26.562 -26.047 -0.968 1 97.06 359 LYS B CA 1
ATOM 8263 C C . LYS B 1 359 ? -26.75 -27.141 0.071 1 97.06 359 LYS B C 1
ATOM 8265 O O . LYS B 1 359 ? -27.672 -27.078 0.884 1 97.06 359 LYS B O 1
ATOM 8270 N N . GLN B 1 360 ? -25.875 -28.109 0.035 1 97.19 360 GLN B N 1
ATOM 8271 C CA . GLN B 1 360 ? -25.969 -29.203 0.988 1 97.19 360 GLN B CA 1
ATOM 8272 C C . GLN B 1 360 ? -25.625 -28.734 2.4 1 97.19 360 GLN B C 1
ATOM 8274 O O . GLN B 1 360 ? -26.297 -29.109 3.363 1 97.19 360 GLN B O 1
ATOM 8279 N N . ILE B 1 361 ? -24.547 -27.953 2.531 1 97.44 361 ILE B N 1
ATOM 8280 C CA . ILE B 1 361 ? -24.141 -27.438 3.836 1 97.44 361 ILE B CA 1
ATOM 8281 C C . ILE B 1 361 ? -25.266 -26.578 4.422 1 97.44 361 ILE B C 1
ATOM 8283 O O . ILE B 1 361 ? -25.562 -26.656 5.617 1 97.44 361 ILE B O 1
ATOM 8287 N N . ARG B 1 362 ? -25.812 -25.672 3.559 1 94.31 362 ARG B N 1
ATOM 8288 C CA . ARG B 1 362 ? -26.922 -24.828 4.016 1 94.31 362 ARG B CA 1
ATOM 8289 C C . ARG B 1 362 ? -28.078 -25.688 4.516 1 94.31 362 ARG B C 1
ATOM 8291 O O . ARG B 1 362 ? -28.688 -25.375 5.547 1 94.31 362 ARG B O 1
ATOM 8298 N N . TYR B 1 363 ? -28.391 -26.719 3.84 1 94.25 363 TYR B N 1
ATOM 8299 C CA . TYR B 1 363 ? -29.5 -27.594 4.168 1 94.25 363 TYR B CA 1
ATOM 8300 C C . TYR B 1 363 ? -29.281 -28.297 5.504 1 94.25 363 TYR B C 1
ATOM 8302 O O . TYR B 1 363 ? -30.188 -28.359 6.336 1 94.25 363 TYR B O 1
ATOM 8310 N N . TYR B 1 364 ? -28.078 -28.75 5.832 1 94.19 364 TYR B N 1
ATOM 8311 C CA . TYR B 1 364 ? -27.844 -29.594 6.996 1 94.19 364 TYR B CA 1
ATOM 8312 C C . TYR B 1 364 ? -27.391 -28.75 8.188 1 94.19 364 TYR B C 1
ATOM 8314 O O . TYR B 1 364 ? -27.656 -29.125 9.336 1 94.19 364 TYR B O 1
ATOM 8322 N N . SER B 1 365 ? -26.609 -27.688 8.133 1 88.94 365 SER B N 1
ATOM 8323 C CA . SER B 1 365 ? -25.953 -26.984 9.242 1 88.94 365 SER B CA 1
ATOM 8324 C C . SER B 1 365 ? -26.781 -25.797 9.703 1 88.94 365 SER B C 1
ATOM 8326 O O . SER B 1 365 ? -26.594 -25.312 10.828 1 88.94 365 SER B O 1
ATOM 8328 N N . LYS B 1 366 ? -27.688 -25.141 9.102 1 82.56 366 LYS B N 1
ATOM 8329 C CA . LYS B 1 366 ? -28.453 -23.938 9.391 1 82.56 366 LYS B CA 1
ATOM 8330 C C . LYS B 1 366 ? -27.547 -22.75 9.633 1 82.56 366 LYS B C 1
ATOM 8332 O O . LYS B 1 366 ? -27.859 -21.875 10.445 1 82.56 366 LYS B O 1
ATOM 8337 N N . MET B 1 367 ? -26.312 -22.844 9.156 1 89.12 367 MET B N 1
ATOM 8338 C CA . MET B 1 367 ? -25.359 -21.734 9.211 1 89.12 367 MET B CA 1
ATOM 8339 C C . MET B 1 367 ? -25.875 -20.531 8.438 1 89.12 367 MET B C 1
ATOM 8341 O O . MET B 1 367 ? -26.688 -20.672 7.527 1 89.12 367 MET B O 1
ATOM 8345 N N . LEU B 1 368 ? -25.422 -19.328 8.906 1 90.69 368 LEU B N 1
ATOM 8346 C CA . LEU B 1 368 ? -25.641 -18.125 8.109 1 90.69 368 LEU B CA 1
ATOM 8347 C C . LEU B 1 368 ? -24.906 -18.219 6.773 1 90.69 368 LEU B C 1
ATOM 8349 O O . LEU B 1 368 ? -23.906 -18.953 6.656 1 90.69 368 LEU B O 1
ATOM 8353 N N . SER B 1 369 ? -25.391 -17.531 5.777 1 92.19 369 SER B N 1
ATOM 8354 C CA . SER B 1 369 ? -24.891 -17.594 4.41 1 92.19 369 SER B CA 1
ATOM 8355 C C . SER B 1 369 ? -23.375 -17.375 4.363 1 92.19 369 SER B C 1
ATOM 8357 O O . SER B 1 369 ? -22.672 -18.047 3.607 1 92.19 369 SER B O 1
ATOM 8359 N N . GLN B 1 370 ? -22.922 -16.422 5.156 1 92.31 370 GLN B N 1
ATOM 8360 C CA . GLN B 1 370 ? -21.484 -16.156 5.168 1 92.31 370 GLN B CA 1
ATOM 8361 C C . GLN B 1 370 ? -20.688 -17.375 5.641 1 92.31 370 GLN B C 1
ATOM 8363 O O . GLN B 1 370 ? -19.656 -17.703 5.066 1 92.31 370 GLN B O 1
ATOM 8368 N N . ASN B 1 371 ? -21.219 -17.984 6.672 1 94.62 371 ASN B N 1
ATOM 8369 C CA . ASN B 1 371 ? -20.531 -19.172 7.195 1 94.62 371 ASN B CA 1
ATOM 8370 C C . ASN B 1 371 ? -20.688 -20.359 6.258 1 94.62 371 ASN B C 1
ATOM 8372 O O . ASN B 1 371 ? -19.781 -21.203 6.172 1 94.62 371 ASN B O 1
ATOM 8376 N N . VAL B 1 372 ? -21.859 -20.453 5.562 1 96.75 372 VAL B N 1
ATOM 8377 C CA . VAL B 1 372 ? -22 -21.484 4.543 1 96.75 372 VAL B CA 1
ATOM 8378 C C . VAL B 1 372 ? -20.922 -21.312 3.477 1 96.75 372 VAL B C 1
ATOM 8380 O O . VAL B 1 372 ? -20.281 -22.297 3.076 1 96.75 372 VAL B O 1
ATOM 8383 N N . TYR B 1 373 ? -20.734 -20.078 3.051 1 97.19 373 TYR B N 1
ATOM 8384 C CA . TYR B 1 373 ? -19.703 -19.766 2.053 1 97.19 373 TYR B CA 1
ATOM 8385 C C . TYR B 1 373 ? -18.328 -20.188 2.541 1 97.19 373 TYR B C 1
ATOM 8387 O O . TYR B 1 373 ? -17.594 -20.875 1.831 1 97.19 373 TYR B O 1
ATOM 8395 N N . LEU B 1 374 ? -17.938 -19.766 3.771 1 96.75 374 LEU B N 1
ATOM 8396 C CA . LEU B 1 374 ? -16.609 -20.031 4.301 1 96.75 374 LEU B CA 1
ATOM 8397 C C . LEU B 1 374 ? -16.391 -21.516 4.531 1 96.75 374 LEU B C 1
ATOM 8399 O O . LEU B 1 374 ? -15.32 -22.047 4.238 1 96.75 374 LEU B O 1
ATOM 8403 N N . GLU B 1 375 ? -17.422 -22.188 5.062 1 97.75 375 GLU B N 1
ATOM 8404 C CA . GLU B 1 375 ? -17.312 -23.625 5.281 1 97.75 375 GLU B CA 1
ATOM 8405 C C . GLU B 1 375 ? -17.172 -24.375 3.961 1 97.75 375 GLU B C 1
ATOM 8407 O O . GLU B 1 375 ? -16.391 -25.312 3.861 1 97.75 375 GLU B O 1
ATOM 8412 N N . THR B 1 376 ? -17.953 -23.969 2.992 1 98.5 376 THR B N 1
ATOM 8413 C CA . THR B 1 376 ? -17.859 -24.594 1.675 1 98.5 376 THR B CA 1
ATOM 8414 C C . THR B 1 376 ? -16.484 -24.391 1.07 1 98.5 376 THR B C 1
ATOM 8416 O O . THR B 1 376 ? -15.898 -25.328 0.523 1 98.5 376 THR B O 1
ATOM 8419 N N . LYS B 1 377 ? -15.961 -23.141 1.148 1 98.25 377 LYS B N 1
ATOM 8420 C CA . LYS B 1 377 ? -14.609 -22.844 0.664 1 98.25 377 LYS B CA 1
ATOM 8421 C C . LYS B 1 377 ? -13.578 -23.75 1.339 1 98.25 377 LYS B C 1
ATOM 8423 O O . LYS B 1 377 ? -12.656 -24.234 0.687 1 98.25 377 LYS B O 1
ATOM 8428 N N . LYS B 1 378 ? -13.734 -23.969 2.625 1 98.31 378 LYS B N 1
ATOM 8429 C CA . LYS B 1 378 ? -12.844 -24.844 3.375 1 98.31 378 LYS B CA 1
ATOM 8430 C C . LYS B 1 378 ? -12.914 -26.281 2.842 1 98.31 378 LYS B C 1
ATOM 8432 O O . LYS B 1 378 ? -11.875 -26.922 2.652 1 98.31 378 LYS B O 1
ATOM 8437 N N . ILE B 1 379 ? -14.109 -26.781 2.58 1 98.75 379 ILE B N 1
ATOM 8438 C CA . ILE B 1 379 ? -14.312 -28.125 2.084 1 98.75 379 ILE B CA 1
ATOM 8439 C C . ILE B 1 379 ? -13.727 -28.266 0.68 1 98.75 379 ILE B C 1
ATOM 8441 O O . ILE B 1 379 ? -13.031 -29.234 0.375 1 98.75 379 ILE B O 1
ATOM 8445 N N . VAL B 1 380 ? -13.969 -27.281 -0.156 1 98.81 380 VAL B N 1
ATOM 8446 C CA . VAL B 1 380 ? -13.43 -27.297 -1.512 1 98.81 380 VAL B CA 1
ATOM 8447 C C . VAL B 1 380 ? -11.898 -27.297 -1.461 1 98.81 380 VAL B C 1
ATOM 8449 O O . VAL B 1 380 ? -11.25 -28.031 -2.203 1 98.81 380 VAL B O 1
ATOM 8452 N N . GLY B 1 381 ? -11.352 -26.453 -0.57 1 98.5 381 GLY B N 1
ATOM 8453 C CA . GLY B 1 381 ? -9.906 -26.484 -0.375 1 98.5 381 GLY B CA 1
ATOM 8454 C C . GLY B 1 381 ? -9.383 -27.844 0.037 1 98.5 381 GLY B C 1
ATOM 8455 O O . GLY B 1 381 ? -8.359 -28.297 -0.469 1 98.5 381 GLY B O 1
ATOM 8456 N N . ALA B 1 382 ? -10.102 -28.469 0.883 1 98.75 382 ALA B N 1
ATOM 8457 C CA . ALA B 1 382 ? -9.734 -29.812 1.336 1 98.75 382 ALA B CA 1
ATOM 8458 C C . ALA B 1 382 ? -9.789 -30.812 0.187 1 98.75 382 ALA B C 1
ATOM 8460 O O . ALA B 1 382 ? -8.906 -31.672 0.06 1 98.75 382 ALA B O 1
ATOM 8461 N N . LEU B 1 383 ? -10.789 -30.703 -0.611 1 98.88 383 LEU B N 1
ATOM 8462 C CA . LEU B 1 383 ? -10.938 -31.609 -1.74 1 98.88 383 LEU B CA 1
ATOM 8463 C C . LEU B 1 383 ? -9.828 -31.391 -2.766 1 98.88 383 LEU B C 1
ATOM 8465 O O . LEU B 1 383 ? -9.352 -32.344 -3.389 1 98.88 383 LEU B O 1
ATOM 8469 N N . LEU B 1 384 ? -9.422 -30.125 -2.949 1 98.88 384 LEU B N 1
ATOM 8470 C CA . LEU B 1 384 ? -8.273 -29.844 -3.807 1 98.88 384 LEU B CA 1
ATOM 8471 C C . LEU B 1 384 ? -7.016 -30.516 -3.262 1 98.88 384 LEU B C 1
ATOM 8473 O O . LEU B 1 384 ? -6.238 -31.094 -4.02 1 98.88 384 LEU B O 1
ATOM 8477 N N . GLN B 1 385 ? -6.828 -30.406 -1.964 1 98.75 385 GLN B N 1
ATOM 8478 C CA . GLN B 1 385 ? -5.684 -31.047 -1.33 1 98.75 385 GLN B CA 1
ATOM 8479 C C . GLN B 1 385 ? -5.762 -32.562 -1.459 1 98.75 385 GLN B C 1
ATOM 8481 O O . GLN B 1 385 ? -4.766 -33.219 -1.778 1 98.75 385 GLN B O 1
ATOM 8486 N N . GLN B 1 386 ? -6.957 -33.062 -1.298 1 98.12 386 GLN B N 1
ATOM 8487 C CA . GLN B 1 386 ? -7.184 -34.5 -1.39 1 98.12 386 GLN B CA 1
ATOM 8488 C C . GLN B 1 386 ? -6.855 -35.031 -2.787 1 98.12 386 GLN B C 1
ATOM 8490 O O . GLN B 1 386 ? -6.137 -36.031 -2.934 1 98.12 386 GLN B O 1
ATOM 8495 N N . VAL B 1 387 ? -7.344 -34.406 -3.775 1 98.69 387 VAL B N 1
ATOM 8496 C CA . VAL B 1 387 ? -7.121 -34.844 -5.152 1 98.69 387 VAL B CA 1
ATOM 8497 C C . VAL B 1 387 ? -5.652 -34.656 -5.52 1 98.69 387 VAL B C 1
ATOM 8499 O O . VAL B 1 387 ? -5.055 -35.531 -6.16 1 98.69 387 VAL B O 1
ATOM 8502 N N . THR B 1 388 ? -5.023 -33.562 -5.109 1 98.81 388 THR B N 1
ATOM 8503 C CA . THR B 1 388 ? -3.641 -33.25 -5.461 1 98.81 388 THR B CA 1
ATOM 8504 C C . THR B 1 388 ? -2.691 -34.281 -4.832 1 98.81 388 THR B C 1
ATOM 8506 O O . THR B 1 388 ? -1.867 -34.875 -5.523 1 98.81 388 THR B O 1
ATOM 8509 N N . TYR B 1 389 ? -2.883 -34.531 -3.594 1 98.69 389 TYR B N 1
ATOM 8510 C CA . TYR B 1 389 ? -1.94 -35.406 -2.881 1 98.69 389 TYR B CA 1
ATOM 8511 C C . TYR B 1 389 ? -2.352 -36.875 -2.982 1 98.69 389 TYR B C 1
ATOM 8513 O O . TYR B 1 389 ? -1.504 -37.75 -2.92 1 98.69 389 TYR B O 1
ATOM 8521 N N . GLY B 1 390 ? -3.598 -37.094 -3.166 1 98.19 390 GLY B N 1
ATOM 8522 C CA . GLY B 1 390 ? -4.098 -38.438 -3.137 1 98.19 390 GLY B CA 1
ATOM 8523 C C . GLY B 1 390 ? -4.152 -39.094 -4.508 1 98.19 390 GLY B C 1
ATOM 8524 O O . GLY B 1 390 ? -4.121 -40.312 -4.625 1 98.19 390 GLY B O 1
ATOM 8525 N N . GLU B 1 391 ? -4.262 -38.312 -5.531 1 98.19 391 GLU B N 1
ATOM 8526 C CA . GLU B 1 391 ? -4.434 -38.875 -6.867 1 98.19 391 GLU B CA 1
ATOM 8527 C C . GLU B 1 391 ? -3.393 -38.312 -7.836 1 98.19 391 GLU B C 1
ATOM 8529 O O . GLU B 1 391 ? -2.77 -39.094 -8.586 1 98.19 391 GLU B O 1
ATOM 8534 N N . TYR B 1 392 ? -3.119 -37.125 -7.902 1 98.31 392 TYR B N 1
ATOM 8535 C CA . TYR B 1 392 ? -2.248 -36.469 -8.875 1 98.31 392 TYR B CA 1
ATOM 8536 C C . TYR B 1 392 ? -0.784 -36.781 -8.586 1 98.31 392 TYR B C 1
ATOM 8538 O O . TYR B 1 392 ? -0.067 -37.281 -9.438 1 98.31 392 TYR B O 1
ATOM 8546 N N . LEU B 1 393 ? -0.3 -36.469 -7.316 1 98.62 393 LEU B N 1
ATOM 8547 C CA . LEU B 1 393 ? 1.111 -36.562 -6.965 1 98.62 393 LEU B CA 1
ATOM 8548 C C . LEU B 1 393 ? 1.587 -38 -7.031 1 98.62 393 LEU B C 1
ATOM 8550 O O . LEU B 1 393 ? 2.732 -38.281 -7.402 1 98.62 393 LEU B O 1
ATOM 8554 N N . PRO B 1 394 ? 0.735 -38.938 -6.719 1 97.62 394 PRO B N 1
ATOM 8555 C CA . PRO B 1 394 ? 1.193 -40.344 -6.805 1 97.62 394 PRO B CA 1
ATOM 8556 C C . PRO B 1 394 ? 1.545 -40.75 -8.234 1 97.62 394 PRO B C 1
ATOM 8558 O O . PRO B 1 394 ? 2.232 -41.75 -8.43 1 97.62 394 PRO B O 1
ATOM 8561 N N . LEU B 1 395 ? 1.031 -40.031 -9.18 1 96.94 395 LEU B N 1
ATOM 8562 C CA . LEU B 1 395 ? 1.375 -40.312 -10.57 1 96.94 395 LEU B CA 1
ATOM 8563 C C . LEU B 1 395 ? 2.611 -39.531 -10.992 1 96.94 395 LEU B C 1
ATOM 8565 O O . LEU B 1 395 ? 3.303 -39.938 -11.938 1 96.94 395 LEU B O 1
ATOM 8569 N N . ILE B 1 396 ? 2.955 -38.469 -10.336 1 97.62 396 ILE B N 1
ATOM 8570 C CA . ILE B 1 396 ? 4.039 -37.562 -10.703 1 97.62 396 ILE B CA 1
ATOM 8571 C C . ILE B 1 396 ? 5.324 -37.969 -9.992 1 97.62 396 ILE B C 1
ATOM 8573 O O . ILE B 1 396 ? 6.414 -37.875 -10.562 1 97.62 396 ILE B O 1
ATOM 8577 N N . LEU B 1 397 ? 5.195 -38.438 -8.773 1 98.44 397 LEU B N 1
ATOM 8578 C CA . LEU B 1 397 ? 6.328 -38.75 -7.91 1 98.44 397 LEU B CA 1
ATOM 8579 C C . LEU B 1 397 ? 6.367 -40.219 -7.551 1 98.44 397 LEU B C 1
ATOM 8581 O O . LEU B 1 397 ? 5.316 -40.844 -7.395 1 98.44 397 LEU B O 1
ATOM 8585 N N . SER B 1 398 ? 7.52 -40.719 -7.34 1 98.19 398 SER B N 1
ATOM 8586 C CA . SER B 1 398 ? 7.672 -42.125 -6.953 1 98.19 398 SER B CA 1
ATOM 8587 C C . SER B 1 398 ? 7.168 -42.375 -5.535 1 98.19 398 SER B C 1
ATOM 8589 O O . SER B 1 398 ? 7.086 -41.438 -4.734 1 98.19 398 SER B O 1
ATOM 8591 N N . LYS B 1 399 ? 6.824 -43.594 -5.34 1 97.81 399 LYS B N 1
ATOM 8592 C CA . LYS B 1 399 ? 6.402 -43.969 -3.996 1 97.81 399 LYS B CA 1
ATOM 8593 C C . LYS B 1 399 ? 7.496 -43.688 -2.973 1 97.81 399 LYS B C 1
ATOM 8595 O O . LYS B 1 399 ? 7.215 -43.25 -1.856 1 97.81 399 LYS B O 1
ATOM 8600 N N . LYS B 1 400 ? 8.688 -43.906 -3.324 1 97.5 400 LYS B N 1
ATOM 8601 C CA . LYS B 1 400 ? 9.828 -43.719 -2.436 1 97.5 400 LYS B CA 1
ATOM 8602 C C . LYS B 1 400 ? 9.93 -42.25 -2.012 1 97.5 400 LYS B C 1
ATOM 8604 O O . LYS B 1 400 ? 10.094 -41.938 -0.827 1 97.5 400 LYS B O 1
ATOM 8609 N N . THR B 1 401 ? 9.867 -41.344 -2.982 1 97.81 401 THR B N 1
ATOM 8610 C CA . THR B 1 401 ? 9.953 -39.906 -2.703 1 97.81 401 THR B CA 1
ATOM 8611 C C . THR B 1 401 ? 8.789 -39.469 -1.827 1 97.81 401 THR B C 1
ATOM 8613 O O . THR B 1 401 ? 8.984 -38.719 -0.862 1 97.81 401 THR B O 1
ATOM 8616 N N . ARG B 1 402 ? 7.582 -39.875 -2.096 1 98.38 402 ARG B N 1
ATOM 8617 C CA . ARG B 1 402 ? 6.406 -39.469 -1.333 1 98.38 402 ARG B CA 1
ATOM 8618 C C . ARG B 1 402 ? 6.5 -39.969 0.112 1 98.38 402 ARG B C 1
ATOM 8620 O O . ARG B 1 402 ? 6.141 -39.219 1.038 1 98.38 402 ARG B O 1
ATOM 8627 N N . LYS B 1 403 ? 6.969 -41.188 0.275 1 97.75 403 LYS B N 1
ATOM 8628 C CA . LYS B 1 403 ? 7.129 -41.719 1.622 1 97.75 403 LYS B CA 1
ATOM 8629 C C . LYS B 1 403 ? 8.203 -40.969 2.395 1 97.75 403 LYS B C 1
ATOM 8631 O O . LYS B 1 403 ? 7.996 -40.594 3.555 1 97.75 403 LYS B O 1
ATOM 8636 N N . SER B 1 404 ? 9.305 -40.75 1.738 1 97.75 404 SER B N 1
ATOM 8637 C CA . SER B 1 404 ? 10.43 -40.094 2.395 1 97.75 404 SER B CA 1
ATOM 8638 C C . SER B 1 404 ? 10.078 -38.656 2.812 1 97.75 404 SER B C 1
ATOM 8640 O O . SER B 1 404 ? 10.586 -38.156 3.82 1 97.75 404 SER B O 1
ATOM 8642 N N . LEU B 1 405 ? 9.203 -38.062 2.104 1 98.31 405 LEU B N 1
ATOM 8643 C CA . LEU B 1 405 ? 8.883 -36.656 2.365 1 98.31 405 LEU B CA 1
ATOM 8644 C C . LEU B 1 405 ? 7.504 -36.531 3.002 1 98.31 405 LEU B C 1
ATOM 8646 O O . LEU B 1 405 ? 6.973 -35.406 3.117 1 98.31 405 LEU B O 1
ATOM 8650 N N . ASP B 1 406 ? 6.836 -37.625 3.379 1 98.12 406 ASP B N 1
ATOM 8651 C CA . ASP B 1 406 ? 5.547 -37.656 4.066 1 98.12 406 ASP B CA 1
ATOM 8652 C C . ASP B 1 406 ? 4.473 -36.938 3.266 1 98.12 406 ASP B C 1
ATOM 8654 O O . ASP B 1 406 ? 3.795 -36.062 3.791 1 98.12 406 ASP B O 1
ATOM 8658 N N . LEU B 1 407 ? 4.391 -37.281 1.975 1 98.56 407 LEU B N 1
ATOM 8659 C CA . LEU B 1 407 ? 3.438 -36.625 1.104 1 98.56 407 LEU B CA 1
ATOM 8660 C C . LEU B 1 407 ? 2.125 -37.375 1.032 1 98.56 407 LEU B C 1
ATOM 8662 O O . LEU B 1 407 ? 1.089 -36.812 0.668 1 98.56 407 LEU B O 1
ATOM 8666 N N . ASP B 1 408 ? 2.109 -38.656 1.389 1 97.94 408 ASP B N 1
ATOM 8667 C CA . ASP B 1 408 ? 0.913 -39.469 1.269 1 97.94 408 ASP B CA 1
ATOM 8668 C C . ASP B 1 408 ? -0.123 -39.094 2.326 1 97.94 408 ASP B C 1
ATOM 8670 O O . ASP B 1 408 ? 0.233 -38.719 3.441 1 97.94 408 ASP B O 1
ATOM 8674 N N . LEU B 1 409 ? -1.374 -39.219 1.949 1 97.62 409 LEU B N 1
ATOM 8675 C CA . LEU B 1 409 ? -2.488 -38.938 2.846 1 97.62 409 LEU B CA 1
ATOM 8676 C C . LEU B 1 409 ? -2.697 -40.094 3.84 1 97.62 409 LEU B C 1
ATOM 8678 O O . LEU B 1 409 ? -2.359 -41.219 3.551 1 97.62 409 LEU B O 1
ATOM 8682 N N . LYS B 1 410 ? -3.24 -39.75 4.988 1 94.62 410 LYS B N 1
ATOM 8683 C CA . LYS B 1 410 ? -3.58 -40.75 5.977 1 94.62 410 LYS B CA 1
ATOM 8684 C C . LYS B 1 410 ? -4.906 -41.438 5.637 1 94.62 410 LYS B C 1
ATOM 8686 O O . LYS B 1 410 ? -5.879 -40.75 5.289 1 94.62 410 LYS B O 1
ATOM 8691 N N . PRO B 1 411 ? -4.906 -42.719 5.789 1 93.12 411 PRO B N 1
ATOM 8692 C CA . PRO B 1 411 ? -6.184 -43.375 5.559 1 93.12 411 PRO B CA 1
ATOM 8693 C C . PRO B 1 411 ? -7.18 -43.188 6.695 1 93.12 411 PRO B C 1
ATOM 8695 O O . PRO B 1 411 ? -8.391 -43.281 6.484 1 93.12 411 PRO B O 1
ATOM 8698 N N . TRP B 1 412 ? -6.664 -42.938 7.863 1 93.88 412 TRP B N 1
ATOM 8699 C CA . TRP B 1 412 ? -7.473 -42.656 9.047 1 93.88 412 TRP B CA 1
ATOM 8700 C C . TRP B 1 412 ? -6.719 -41.781 10.031 1 93.88 412 TRP B C 1
ATOM 8702 O O . TRP B 1 412 ? -5.492 -41.656 9.961 1 93.88 412 TRP B O 1
ATOM 8712 N N . GLY B 1 413 ? -7.516 -41.125 10.859 1 94.94 413 GLY B N 1
ATOM 8713 C CA . GLY B 1 413 ? -6.906 -40.281 11.883 1 94.94 413 GLY B CA 1
ATOM 8714 C C . GLY B 1 413 ? -6.477 -38.938 11.352 1 94.94 413 GLY B C 1
ATOM 8715 O O . GLY B 1 413 ? -6.762 -38.594 10.203 1 94.94 413 GLY B O 1
ATOM 8716 N N . TYR B 1 414 ? -5.859 -38.094 12.234 1 97.31 414 TYR B N 1
ATOM 8717 C CA . TYR B 1 414 ? -5.414 -36.75 11.891 1 97.31 414 TYR B CA 1
ATOM 8718 C C . TYR B 1 414 ? -3.922 -36.719 11.594 1 97.31 414 TYR B C 1
ATOM 8720 O O . TYR B 1 414 ? -3.182 -37.625 12.031 1 97.31 414 TYR B O 1
ATOM 8728 N N . TRP B 1 415 ? -3.5 -35.844 10.734 1 96.81 415 TRP B N 1
ATOM 8729 C CA . TRP B 1 415 ? -2.098 -35.531 10.492 1 96.81 415 TRP B CA 1
ATOM 8730 C C . TRP B 1 415 ? -1.617 -34.438 11.43 1 96.81 415 TRP B C 1
ATOM 8732 O O . TRP B 1 415 ? -2.178 -33.344 11.445 1 96.81 415 TRP B O 1
ATOM 8742 N N . LYS B 1 416 ? -0.661 -34.594 12.312 1 95.44 416 LYS B N 1
ATOM 8743 C CA . LYS B 1 416 ? -0.28 -33.688 13.391 1 95.44 416 LYS B CA 1
ATOM 8744 C C . LYS B 1 416 ? 1.154 -33.188 13.211 1 95.44 416 LYS B C 1
ATOM 8746 O O . LYS B 1 416 ? 1.912 -33.125 14.18 1 95.44 416 LYS B O 1
ATOM 8751 N N . LYS B 1 417 ? 1.558 -32.906 12.016 1 96.19 417 LYS B N 1
ATOM 8752 C CA . LYS B 1 417 ? 2.967 -32.562 11.805 1 96.19 417 LYS B CA 1
ATOM 8753 C C . LYS B 1 417 ? 3.131 -31.172 11.203 1 96.19 417 LYS B C 1
ATOM 8755 O O . LYS B 1 417 ? 4.141 -30.891 10.562 1 96.19 417 LYS B O 1
ATOM 8760 N N . TYR B 1 418 ? 2.1 -30.344 11.344 1 97 418 TYR B N 1
ATOM 8761 C CA . TYR B 1 418 ? 2.309 -28.953 11 1 97 418 TYR B CA 1
ATOM 8762 C C . TYR B 1 418 ? 3.559 -28.391 11.68 1 97 418 TYR B C 1
ATOM 8764 O O . TYR B 1 418 ? 3.76 -28.594 12.875 1 97 418 TYR B O 1
ATOM 8772 N N . ASP B 1 419 ? 4.406 -27.703 10.945 1 97.88 419 ASP B N 1
ATOM 8773 C CA . ASP B 1 419 ? 5.633 -27.109 11.469 1 97.88 419 ASP B CA 1
ATOM 8774 C C . ASP B 1 419 ? 5.68 -25.609 11.188 1 97.88 419 ASP B C 1
ATOM 8776 O O . ASP B 1 419 ? 5.875 -25.188 10.039 1 97.88 419 ASP B O 1
ATOM 8780 N N . ARG B 1 420 ? 5.559 -24.781 12.211 1 96.38 420 ARG B N 1
ATOM 8781 C CA . ARG B 1 420 ? 5.516 -23.328 12.086 1 96.38 420 ARG B CA 1
ATOM 8782 C C . ARG B 1 420 ? 6.832 -22.797 11.547 1 96.38 420 ARG B C 1
ATOM 8784 O O . ARG B 1 420 ? 6.914 -21.625 11.156 1 96.38 420 ARG B O 1
ATOM 8791 N N . ASN B 1 421 ? 7.848 -23.641 11.461 1 97.94 421 ASN B N 1
ATOM 8792 C CA . ASN B 1 421 ? 9.156 -23.188 10.992 1 97.94 421 ASN B CA 1
ATOM 8793 C C . ASN B 1 421 ? 9.367 -23.516 9.516 1 97.94 421 ASN B C 1
ATOM 8795 O O . ASN B 1 421 ? 10.414 -23.203 8.945 1 97.94 421 ASN B O 1
ATOM 8799 N N . VAL B 1 422 ? 8.414 -24.156 8.859 1 98.25 422 VAL B N 1
ATOM 8800 C CA . VAL B 1 422 ? 8.5 -24.469 7.438 1 98.25 422 VAL B CA 1
ATOM 8801 C C . VAL B 1 422 ? 7.773 -23.406 6.621 1 98.25 422 VAL B C 1
ATOM 8803 O O . VAL B 1 422 ? 6.586 -23.141 6.844 1 98.25 422 VAL B O 1
ATOM 8806 N N . ASN B 1 423 ? 8.477 -22.766 5.727 1 98.25 423 ASN B N 1
ATOM 8807 C CA . ASN B 1 423 ? 7.926 -21.734 4.852 1 98.25 423 ASN B CA 1
ATOM 8808 C C . ASN B 1 423 ? 7.266 -22.344 3.619 1 98.25 423 ASN B C 1
ATOM 8810 O O . ASN B 1 423 ? 7.949 -22.875 2.742 1 98.25 423 ASN B O 1
ATOM 8814 N N . PRO B 1 424 ? 5.961 -22.281 3.523 1 98.38 424 PRO B N 1
ATOM 8815 C CA . PRO B 1 424 ? 5.266 -22.906 2.395 1 98.38 424 PRO B CA 1
ATOM 8816 C C . PRO B 1 424 ? 5.387 -22.094 1.105 1 98.38 424 PRO B C 1
ATOM 8818 O O . PRO B 1 424 ? 4.988 -22.562 0.037 1 98.38 424 PRO B O 1
ATOM 8821 N N . THR B 1 425 ? 5.945 -20.844 1.164 1 98.56 425 THR B N 1
ATOM 8822 C CA . THR B 1 425 ? 6.016 -19.984 -0.014 1 98.56 425 THR B CA 1
ATOM 8823 C C . THR B 1 425 ? 6.645 -20.734 -1.188 1 98.56 425 THR B C 1
ATOM 8825 O O . THR B 1 425 ? 7.66 -21.422 -1.023 1 98.56 425 THR B O 1
ATOM 8828 N N . VAL B 1 426 ? 6.035 -20.656 -2.346 1 98.62 426 VAL B N 1
ATOM 8829 C CA . VAL B 1 426 ? 6.535 -21.375 -3.514 1 98.62 426 VAL B CA 1
ATOM 8830 C C . VAL B 1 426 ? 7.938 -20.875 -3.863 1 98.62 426 VAL B C 1
ATOM 8832 O O . VAL B 1 426 ? 8.188 -19.672 -3.91 1 98.62 426 VAL B O 1
ATOM 8835 N N . LYS B 1 427 ? 8.805 -21.875 -4.051 1 98.69 427 LYS B N 1
ATOM 8836 C CA . LYS B 1 427 ? 10.203 -21.547 -4.344 1 98.69 427 LYS B CA 1
ATOM 8837 C C . LYS B 1 427 ? 10.375 -21.125 -5.801 1 98.69 427 LYS B C 1
ATOM 8839 O O . LYS B 1 427 ? 9.727 -21.672 -6.695 1 98.69 427 LYS B O 1
ATOM 8844 N N . ASN B 1 428 ? 11.25 -20.188 -6.004 1 98.06 428 ASN B N 1
ATOM 8845 C CA . ASN B 1 428 ? 11.523 -19.609 -7.309 1 98.06 428 ASN B CA 1
ATOM 8846 C C . ASN B 1 428 ? 11.781 -20.672 -8.359 1 98.06 428 ASN B C 1
ATOM 8848 O O . ASN B 1 428 ? 11.203 -20.641 -9.445 1 98.06 428 ASN B O 1
ATOM 8852 N N . VAL B 1 429 ? 12.57 -21.703 -8.047 1 98.81 429 VAL B N 1
ATOM 8853 C CA . VAL B 1 429 ? 12.969 -22.734 -9 1 98.81 429 VAL B CA 1
ATOM 8854 C C . VAL B 1 429 ? 11.766 -23.609 -9.344 1 98.81 429 VAL B C 1
ATOM 8856 O O . VAL B 1 429 ? 11.656 -24.125 -10.461 1 98.81 429 VAL B O 1
ATOM 8859 N N . VAL B 1 430 ? 10.891 -23.719 -8.406 1 98.69 430 VAL B N 1
ATOM 8860 C CA . VAL B 1 430 ? 9.695 -24.531 -8.648 1 98.69 430 VAL B CA 1
ATOM 8861 C C . VAL B 1 430 ? 8.727 -23.75 -9.531 1 98.69 430 VAL B C 1
ATOM 8863 O O . VAL B 1 430 ? 8.188 -24.297 -10.5 1 98.69 430 VAL B O 1
ATOM 8866 N N . ALA B 1 431 ? 8.547 -22.516 -9.242 1 98.12 431 ALA B N 1
ATOM 8867 C CA . ALA B 1 431 ? 7.625 -21.672 -9.992 1 98.12 431 ALA B CA 1
ATOM 8868 C C . ALA B 1 431 ? 8.094 -21.484 -11.43 1 98.12 431 ALA B C 1
ATOM 8870 O O . ALA B 1 431 ? 7.277 -21.375 -12.352 1 98.12 431 ALA B O 1
ATOM 8871 N N . THR B 1 432 ? 9.43 -21.453 -11.648 1 98.12 432 THR B N 1
ATOM 8872 C CA . THR B 1 432 ? 9.906 -21 -12.945 1 98.12 432 THR B CA 1
ATOM 8873 C C . THR B 1 432 ? 10.648 -22.125 -13.664 1 98.12 432 THR B C 1
ATOM 8875 O O . THR B 1 432 ? 11.227 -21.922 -14.734 1 98.12 432 THR B O 1
ATOM 8878 N N . ALA B 1 433 ? 10.594 -23.375 -13.086 1 98.56 433 ALA B N 1
ATOM 8879 C CA . ALA B 1 433 ? 11.219 -24.484 -13.789 1 98.56 433 ALA B CA 1
ATOM 8880 C C . ALA B 1 433 ? 10.492 -25.797 -13.5 1 98.56 433 ALA B C 1
ATOM 8882 O O . ALA B 1 433 ? 9.797 -26.328 -14.367 1 98.56 433 ALA B O 1
ATOM 8883 N N . ALA B 1 434 ? 10.469 -26.188 -12.281 1 98.75 434 ALA B N 1
ATOM 8884 C CA . ALA B 1 434 ? 10.047 -27.547 -11.953 1 98.75 434 ALA B CA 1
ATOM 8885 C C . ALA B 1 434 ? 8.57 -27.75 -12.266 1 98.75 434 ALA B C 1
ATOM 8887 O O . ALA B 1 434 ? 8.188 -28.75 -12.875 1 98.75 434 ALA B O 1
ATOM 8888 N N . LEU B 1 435 ? 7.715 -26.828 -11.883 1 97.94 435 LEU B N 1
ATOM 8889 C CA . LEU B 1 435 ? 6.281 -26.969 -12.133 1 97.94 435 LEU B CA 1
ATOM 8890 C C . LEU B 1 435 ? 5.977 -26.859 -13.625 1 97.94 435 LEU B C 1
ATOM 8892 O O . LEU B 1 435 ? 4.875 -27.203 -14.062 1 97.94 435 LEU B O 1
ATOM 8896 N N . ARG B 1 436 ? 6.922 -26.453 -14.398 1 98 436 ARG B N 1
ATOM 8897 C CA . ARG B 1 436 ? 6.707 -26.25 -15.82 1 98 436 ARG B CA 1
ATOM 8898 C C . ARG B 1 436 ? 6.992 -27.516 -16.609 1 98 436 ARG B C 1
ATOM 8900 O O . ARG B 1 436 ? 6.988 -27.5 -17.844 1 98 436 ARG B O 1
ATOM 8907 N N . PHE B 1 437 ? 7.234 -28.641 -15.906 1 98.06 437 PHE B N 1
ATOM 8908 C CA . PHE B 1 437 ? 7.398 -29.922 -16.594 1 98.06 437 PHE B CA 1
ATOM 8909 C C . PHE B 1 437 ? 6.188 -30.219 -17.469 1 98.06 437 PHE B C 1
ATOM 8911 O O . PHE B 1 437 ? 6.312 -30.875 -18.516 1 98.06 437 PHE B O 1
ATOM 8918 N N . GLY B 1 438 ? 5.039 -29.656 -17.062 1 96.94 438 GLY B N 1
ATOM 8919 C CA . GLY B 1 438 ? 3.793 -29.891 -17.781 1 96.94 438 GLY B CA 1
ATOM 8920 C C . GLY B 1 438 ? 3.803 -29.312 -19.188 1 96.94 438 GLY B C 1
ATOM 8921 O O . GLY B 1 438 ? 2.965 -29.672 -20.016 1 96.94 438 GLY B O 1
ATOM 8922 N N . HIS B 1 439 ? 4.762 -28.453 -19.5 1 96.88 439 HIS B N 1
ATOM 8923 C CA . HIS B 1 439 ? 4.84 -27.859 -20.828 1 96.88 439 HIS B CA 1
ATOM 8924 C C . HIS B 1 439 ? 5.211 -28.891 -21.891 1 96.88 439 HIS B C 1
ATOM 8926 O O . HIS B 1 439 ? 4.906 -28.703 -23.062 1 96.88 439 HIS B O 1
ATOM 8932 N N . SER B 1 440 ? 5.789 -30.016 -21.484 1 96.12 440 SER B N 1
ATOM 8933 C CA . SER B 1 440 ? 6.078 -31.109 -22.406 1 96.12 440 SER B CA 1
ATOM 8934 C C . SER B 1 440 ? 4.879 -32.031 -22.562 1 96.12 440 SER B C 1
ATOM 8936 O O . SER B 1 440 ? 4.906 -32.969 -23.359 1 96.12 440 SER B O 1
ATOM 8938 N N . GLN B 1 441 ? 3.809 -31.75 -21.781 1 96.31 441 GLN B N 1
ATOM 8939 C CA . GLN B 1 441 ? 2.625 -32.594 -21.828 1 96.31 441 GLN B CA 1
ATOM 8940 C C . GLN B 1 441 ? 1.514 -31.969 -22.656 1 96.31 441 GLN B C 1
ATOM 8942 O O . GLN B 1 441 ? 0.47 -32.594 -22.875 1 96.31 441 GLN B O 1
ATOM 8947 N N . ILE B 1 442 ? 1.719 -30.75 -23.125 1 95.75 442 ILE B N 1
ATOM 8948 C CA . ILE B 1 442 ? 0.693 -30.047 -23.891 1 95.75 442 ILE B CA 1
ATOM 8949 C C . ILE B 1 442 ? 0.428 -30.781 -25.203 1 95.75 442 ILE B C 1
ATOM 8951 O O . ILE B 1 442 ? 1.352 -31.016 -25.984 1 95.75 442 ILE B O 1
ATOM 8955 N N . PRO B 1 443 ? -0.833 -31.109 -25.469 1 94.88 443 PRO B N 1
ATOM 8956 C CA . PRO B 1 443 ? -1.139 -31.859 -26.688 1 94.88 443 PRO B CA 1
ATOM 8957 C C . PRO B 1 443 ? -1.178 -30.984 -27.938 1 94.88 443 PRO B C 1
ATOM 8959 O O . PRO B 1 443 ? -1.386 -29.766 -27.844 1 94.88 443 PRO B O 1
ATOM 8962 N N . LYS B 1 444 ? -0.98 -31.641 -29.062 1 94.19 444 LYS B N 1
ATOM 8963 C CA . LYS B 1 444 ? -1.105 -30.953 -30.344 1 94.19 444 LYS B CA 1
ATOM 8964 C C . LYS B 1 444 ? -2.537 -30.484 -30.578 1 94.19 444 LYS B C 1
ATOM 8966 O O . LYS B 1 444 ? -2.76 -29.438 -31.203 1 94.19 444 LYS B O 1
ATOM 8971 N N . HIS B 1 445 ? -3.443 -31.281 -30.016 1 94.94 445 HIS B N 1
ATOM 8972 C CA . HIS B 1 445 ? -4.859 -30.984 -30.219 1 94.94 445 HIS B CA 1
ATOM 8973 C C . HIS B 1 445 ? -5.656 -31.203 -28.938 1 94.94 445 HIS B C 1
ATOM 8975 O O . HIS B 1 445 ? -5.324 -32.062 -28.141 1 94.94 445 HIS B O 1
ATOM 8981 N N . LEU B 1 446 ? -6.691 -30.375 -28.812 1 96 446 LEU B N 1
ATOM 8982 C CA . LEU B 1 446 ? -7.812 -30.688 -27.922 1 96 446 LEU B CA 1
ATOM 8983 C C . LEU B 1 446 ? -9.023 -31.156 -28.734 1 96 446 LEU B C 1
ATOM 8985 O O . LEU B 1 446 ? -9.016 -31.078 -29.969 1 96 446 LEU B O 1
ATOM 8989 N N . GLY B 1 447 ? -9.969 -31.672 -28.047 1 95.44 447 GLY B N 1
ATOM 8990 C CA . GLY B 1 447 ? -11.102 -32.188 -28.797 1 95.44 447 GLY B CA 1
ATOM 8991 C C . GLY B 1 447 ? -12.344 -32.375 -27.953 1 95.44 447 GLY B C 1
ATOM 8992 O O . GLY B 1 447 ? -12.344 -32.094 -26.766 1 95.44 447 GLY B O 1
ATOM 8993 N N . LEU B 1 448 ? -13.383 -32.781 -28.688 1 95.62 448 LEU B N 1
ATOM 8994 C CA . LEU B 1 448 ? -14.664 -33.156 -28.094 1 95.62 448 LEU B CA 1
ATOM 8995 C C . LEU B 1 448 ? -15.008 -34.594 -28.406 1 95.62 448 LEU B C 1
ATOM 8997 O O . LEU B 1 448 ? -14.797 -35.062 -29.531 1 95.62 448 LEU B O 1
ATOM 9001 N N . LYS B 1 449 ? -15.391 -35.219 -27.375 1 92 449 LYS B N 1
ATOM 9002 C CA . LYS B 1 449 ? -15.859 -36.594 -27.547 1 92 449 LYS B CA 1
ATOM 9003 C C . LYS B 1 449 ? -17.25 -36.781 -26.938 1 92 449 LYS B C 1
ATOM 9005 O O . LYS B 1 449 ? -17.469 -36.469 -25.766 1 92 449 LYS B O 1
ATOM 9010 N N . THR B 1 450 ? -18.281 -37.094 -27.75 1 77.31 450 THR B N 1
ATOM 9011 C CA . THR B 1 450 ? -19.641 -37.344 -27.25 1 77.31 450 THR B CA 1
ATOM 9012 C C . THR B 1 450 ? -19.906 -38.844 -27.141 1 77.31 450 THR B C 1
ATOM 9014 O O . THR B 1 450 ? -20.781 -39.25 -26.359 1 77.31 450 THR B O 1
ATOM 9017 N N . LYS B 1 451 ? -19.438 -39.688 -27.984 1 67.62 451 LYS B N 1
ATOM 9018 C CA . LYS B 1 451 ? -19.625 -41.125 -27.938 1 67.62 451 LYS B CA 1
ATOM 9019 C C . LYS B 1 451 ? -18.312 -41.844 -27.719 1 67.62 451 LYS B C 1
ATOM 9021 O O . LYS B 1 451 ? -17.234 -41.312 -27.984 1 67.62 451 LYS B O 1
ATOM 9026 N N . LYS B 1 452 ? -18.562 -43.031 -27.094 1 60.78 452 LYS B N 1
ATOM 9027 C CA . LYS B 1 452 ? -17.391 -43.875 -26.812 1 60.78 452 LYS B CA 1
ATOM 9028 C C . LYS B 1 452 ? -16.562 -44.062 -28.078 1 60.78 452 LYS B C 1
ATOM 9030 O O . LYS B 1 452 ? -17.094 -44.375 -29.141 1 60.78 452 LYS B O 1
ATOM 9035 N N . PHE B 1 453 ? -15.273 -43.781 -28.109 1 57.53 453 PHE B N 1
ATOM 9036 C CA . PHE B 1 453 ? -14.164 -44.125 -28.984 1 57.53 453 PHE B CA 1
ATOM 9037 C C . PHE B 1 453 ? -14.227 -43.281 -30.266 1 57.53 453 PHE B C 1
ATOM 9039 O O . PHE B 1 453 ? -13.641 -43.688 -31.281 1 57.53 453 PHE B O 1
ATOM 9046 N N . ALA B 1 454 ? -15.203 -42.188 -30.25 1 71.69 454 ALA B N 1
ATOM 9047 C CA . ALA B 1 454 ? -15.164 -41.406 -31.469 1 71.69 454 ALA B CA 1
ATOM 9048 C C . ALA B 1 454 ? -14.938 -39.906 -31.156 1 71.69 454 ALA B C 1
ATOM 9050 O O . ALA B 1 454 ? -15.609 -39.344 -30.297 1 71.69 454 ALA B O 1
ATOM 9051 N N . VAL B 1 455 ? -13.867 -39.375 -31.75 1 78 455 VAL B N 1
ATOM 9052 C CA . VAL B 1 455 ? -13.594 -37.938 -31.656 1 78 455 VAL B CA 1
ATOM 9053 C C . VAL B 1 455 ? -14.516 -37.188 -32.594 1 78 455 VAL B C 1
ATOM 9055 O O . VAL B 1 455 ? -14.531 -37.438 -33.812 1 78 455 VAL B O 1
ATOM 9058 N N . ASP B 1 456 ? -15.336 -36.281 -32 1 83.19 456 ASP B N 1
ATOM 9059 C CA . ASP B 1 456 ? -16.297 -35.531 -32.812 1 83.19 456 ASP B CA 1
ATOM 9060 C C . ASP B 1 456 ? -15.617 -34.344 -33.469 1 83.19 456 ASP B C 1
ATOM 9062 O O . ASP B 1 456 ? -15.883 -34.062 -34.656 1 83.19 456 ASP B O 1
ATOM 9066 N N . LYS B 1 457 ? -14.773 -33.688 -32.75 1 92.19 457 LYS B N 1
ATOM 9067 C CA . LYS B 1 457 ? -14.078 -32.5 -33.25 1 92.19 457 LYS B CA 1
ATOM 9068 C C . LYS B 1 457 ? -12.688 -32.375 -32.625 1 92.19 457 LYS B C 1
ATOM 9070 O O . LYS B 1 457 ? -12.477 -32.75 -31.484 1 92.19 457 LYS B O 1
ATOM 9075 N N . LEU B 1 458 ? -11.781 -31.906 -33.438 1 95 458 LEU B N 1
ATOM 9076 C CA . LEU B 1 458 ? -10.422 -31.609 -32.969 1 95 458 LEU B CA 1
ATOM 9077 C C . LEU B 1 458 ? -10.086 -30.125 -33.188 1 95 458 LEU B C 1
ATOM 9079 O O . LEU B 1 458 ? -10.523 -29.531 -34.156 1 95 458 LEU B O 1
ATOM 9083 N N . PHE B 1 459 ? -9.43 -29.594 -32.281 1 95.81 459 PHE B N 1
ATOM 9084 C CA . PHE B 1 459 ? -8.953 -28.219 -32.344 1 95.81 459 PHE B CA 1
ATOM 9085 C C . PHE B 1 459 ? -7.445 -28.156 -32.125 1 95.81 459 PHE B C 1
ATOM 9087 O O . PHE B 1 459 ? -6.91 -28.75 -31.188 1 95.81 459 PHE B O 1
ATOM 9094 N N . LYS B 1 460 ? -6.75 -27.453 -33.031 1 96 460 LYS B N 1
ATOM 9095 C CA . LYS B 1 460 ? -5.336 -27.219 -32.75 1 96 460 LYS B CA 1
ATOM 9096 C C . LYS B 1 460 ? -5.164 -26.406 -31.453 1 96 460 LYS B C 1
ATOM 9098 O O . LYS B 1 460 ? -5.883 -25.422 -31.234 1 96 460 LYS B O 1
ATOM 9103 N N . THR B 1 461 ? -4.246 -26.844 -30.625 1 95.44 461 THR B N 1
ATOM 9104 C CA . THR B 1 461 ? -4.039 -26.172 -29.344 1 95.44 461 THR B CA 1
ATOM 9105 C C . THR B 1 461 ? -3.756 -24.688 -29.531 1 95.44 461 THR B C 1
ATOM 9107 O O . THR B 1 461 ? -4.312 -23.844 -28.828 1 95.44 461 THR B O 1
ATOM 9110 N N . GLU B 1 462 ? -2.953 -24.25 -30.562 1 94 462 GLU B N 1
ATOM 9111 C CA . GLU B 1 462 ? -2.578 -22.859 -30.812 1 94 462 GLU B CA 1
ATOM 9112 C C . GLU B 1 462 ? -3.787 -22.016 -31.219 1 94 462 GLU B C 1
ATOM 9114 O O . GLU B 1 462 ? -3.777 -20.797 -31.078 1 94 462 GLU B O 1
ATOM 9119 N N . ASP B 1 463 ? -4.891 -22.672 -31.625 1 93.5 463 ASP B N 1
ATOM 9120 C CA . ASP B 1 463 ? -6.043 -21.938 -32.156 1 93.5 463 ASP B CA 1
ATOM 9121 C C . ASP B 1 463 ? -7.074 -21.688 -31.047 1 93.5 463 ASP B C 1
ATOM 9123 O O . ASP B 1 463 ? -8.008 -20.906 -31.234 1 93.5 463 ASP B O 1
ATOM 9127 N N . VAL B 1 464 ? -6.867 -22.328 -29.891 1 94.19 464 VAL B N 1
ATOM 9128 C CA . VAL B 1 464 ? -7.93 -22.219 -28.906 1 94.19 464 VAL B CA 1
ATOM 9129 C C . VAL B 1 464 ? -7.418 -21.469 -27.672 1 94.19 464 VAL B C 1
ATOM 9131 O O . VAL B 1 464 ? -8.156 -21.281 -26.703 1 94.19 464 VAL B O 1
ATOM 9134 N N . LEU B 1 465 ? -6.191 -21.016 -27.719 1 92.31 465 LEU B N 1
ATOM 9135 C CA . LEU B 1 465 ? -5.637 -20.266 -26.594 1 92.31 465 LEU B CA 1
ATOM 9136 C C . LEU B 1 465 ? -6.383 -18.953 -26.406 1 92.31 465 LEU B C 1
ATOM 9138 O O . LEU B 1 465 ? -6.688 -18.266 -27.391 1 92.31 465 LEU B O 1
ATOM 9142 N N . MET B 1 466 ? -6.777 -18.609 -25.188 1 91 466 MET B N 1
ATOM 9143 C CA . MET B 1 466 ? -7.449 -17.391 -24.766 1 91 466 MET B CA 1
ATOM 9144 C C . MET B 1 466 ? -8.828 -17.266 -25.391 1 91 466 MET B C 1
ATOM 9146 O O . MET B 1 466 ? -9.43 -16.203 -25.391 1 91 466 MET B O 1
ATOM 9150 N N . ASN B 1 467 ? -9.312 -18.281 -26.047 1 92.19 467 ASN B N 1
ATOM 9151 C CA . ASN B 1 467 ? -10.648 -18.312 -26.625 1 92.19 467 ASN B CA 1
ATOM 9152 C C . ASN B 1 467 ? -11.625 -19.109 -25.766 1 92.19 467 ASN B C 1
ATOM 9154 O O . ASN B 1 467 ? -11.516 -20.328 -25.641 1 92.19 467 ASN B O 1
ATOM 9158 N N . PRO B 1 468 ? -12.648 -18.453 -25.203 1 94.75 468 PRO B N 1
ATOM 9159 C CA . PRO B 1 468 ? -13.547 -19.141 -24.266 1 94.75 468 PRO B CA 1
ATOM 9160 C C . PRO B 1 468 ? -14.625 -19.953 -24.969 1 94.75 468 PRO B C 1
ATOM 9162 O O . PRO B 1 468 ? -15.43 -20.625 -24.312 1 94.75 468 PRO B O 1
ATOM 9165 N N . HIS B 1 469 ? -14.648 -20.016 -26.266 1 96.44 469 HIS B N 1
ATOM 9166 C CA . HIS B 1 469 ? -15.797 -20.453 -27.047 1 96.44 469 HIS B CA 1
ATOM 9167 C C . HIS B 1 469 ? -16.172 -21.891 -26.688 1 96.44 469 HIS B C 1
ATOM 9169 O O . HIS B 1 469 ? -17.359 -22.188 -26.453 1 96.44 469 HIS B O 1
ATOM 9175 N N . ILE B 1 470 ? -15.234 -22.781 -26.656 1 96.75 470 ILE B N 1
ATOM 9176 C CA . ILE B 1 470 ? -15.516 -24.188 -26.391 1 96.75 470 ILE B CA 1
ATOM 9177 C C . ILE B 1 470 ? -16.203 -24.344 -25.047 1 96.75 470 ILE B C 1
ATOM 9179 O O . ILE B 1 470 ? -17.109 -25.172 -24.891 1 96.75 470 ILE B O 1
ATOM 9183 N N . VAL B 1 471 ? -15.891 -23.516 -24.078 1 97.81 471 VAL B N 1
ATOM 9184 C CA . VAL B 1 471 ? -16.375 -23.641 -22.719 1 97.81 471 VAL B CA 1
ATOM 9185 C C . VAL B 1 471 ? -17.75 -22.984 -22.594 1 97.81 471 VAL B C 1
ATOM 9187 O O . VAL B 1 471 ? -18.656 -23.531 -21.938 1 97.81 471 VAL B O 1
ATOM 9190 N N . VAL B 1 472 ? -17.953 -21.812 -23.266 1 97.69 472 VAL B N 1
ATOM 9191 C CA . VAL B 1 472 ? -19.109 -20.984 -22.906 1 97.69 472 VAL B CA 1
ATOM 9192 C C . VAL B 1 472 ? -20.234 -21.188 -23.922 1 97.69 472 VAL B C 1
ATOM 9194 O O . VAL B 1 472 ? -21.375 -20.828 -23.672 1 97.69 472 VAL B O 1
ATOM 9197 N N . THR B 1 473 ? -19.891 -21.703 -25.125 1 96.06 473 THR B N 1
ATOM 9198 C CA . THR B 1 473 ? -20.875 -21.797 -26.188 1 96.06 473 THR B CA 1
ATOM 9199 C C . THR B 1 473 ? -22.078 -22.641 -25.75 1 96.06 473 THR B C 1
ATOM 9201 O O . THR B 1 473 ? -21.906 -23.641 -25.047 1 96.06 473 THR B O 1
ATOM 9204 N N . LYS B 1 474 ? -23.281 -22.141 -26.062 1 95.69 474 LYS B N 1
ATOM 9205 C CA . LYS B 1 474 ? -24.547 -22.797 -25.75 1 95.69 474 LYS B CA 1
ATOM 9206 C C . LYS B 1 474 ? -24.609 -23.234 -24.297 1 95.69 474 LYS B C 1
ATOM 9208 O O . LYS B 1 474 ? -24.906 -24.391 -23.984 1 95.69 474 LYS B O 1
ATOM 9213 N N . ASN B 1 475 ? -24.188 -22.391 -23.406 1 96.31 475 ASN B N 1
ATOM 9214 C CA . ASN B 1 475 ? -24.297 -22.547 -21.969 1 96.31 475 ASN B CA 1
ATOM 9215 C C . ASN B 1 475 ? -23.5 -23.75 -21.469 1 96.31 475 ASN B C 1
ATOM 9217 O O . ASN B 1 475 ? -23.953 -24.469 -20.578 1 96.31 475 ASN B O 1
ATOM 9221 N N . GLY B 1 476 ? -22.375 -24.031 -22.109 1 96.19 476 GLY B N 1
ATOM 9222 C CA . GLY B 1 476 ? -21.453 -25.047 -21.625 1 96.19 476 GLY B CA 1
ATOM 9223 C C . GLY B 1 476 ? -21.766 -26.438 -22.141 1 96.19 476 GLY B C 1
ATOM 9224 O O . GLY B 1 476 ? -21.391 -27.438 -21.516 1 96.19 476 GLY B O 1
ATOM 9225 N N . GLU B 1 477 ? -22.422 -26.531 -23.234 1 94.75 477 GLU B N 1
ATOM 9226 C CA . GLU B 1 477 ? -22.875 -27.797 -23.781 1 94.75 477 GLU B CA 1
ATOM 9227 C C . GLU B 1 477 ? -21.688 -28.703 -24.125 1 94.75 477 GLU B C 1
ATOM 9229 O O . GLU B 1 477 ? -21.812 -29.938 -24.109 1 94.75 477 GLU B O 1
ATOM 9234 N N . ASN B 1 478 ? -20.547 -28.109 -24.406 1 95.25 478 ASN B N 1
ATOM 9235 C CA . ASN B 1 478 ? -19.391 -28.875 -24.875 1 95.25 478 ASN B CA 1
ATOM 9236 C C . ASN B 1 478 ? -18.578 -29.422 -23.703 1 95.25 478 ASN B C 1
ATOM 9238 O O . ASN B 1 478 ? -17.656 -30.203 -23.906 1 95.25 478 ASN B O 1
ATOM 9242 N N . LEU B 1 479 ? -18.906 -29.078 -22.453 1 96.75 479 LEU B N 1
ATOM 9243 C CA . LEU B 1 479 ? -18.062 -29.391 -21.297 1 96.75 479 LEU B CA 1
ATOM 9244 C C . LEU B 1 479 ? -17.969 -30.891 -21.078 1 96.75 479 LEU B C 1
ATOM 9246 O O . LEU B 1 479 ? -16.875 -31.422 -20.875 1 96.75 479 LEU B O 1
ATOM 9250 N N . PRO B 1 480 ? -19.062 -31.656 -21.172 1 95.25 480 PRO B N 1
ATOM 9251 C CA . PRO B 1 480 ? -18.922 -33.094 -21.016 1 95.25 480 PRO B CA 1
ATOM 9252 C C . PRO B 1 480 ? -18.047 -33.719 -22.109 1 95.25 480 PRO B C 1
ATOM 9254 O O . PRO B 1 480 ? -17.219 -34.594 -21.812 1 95.25 480 PRO B O 1
ATOM 9257 N N . GLY B 1 481 ? -18.203 -33.25 -23.328 1 95.44 481 GLY B N 1
ATOM 9258 C CA . GLY B 1 481 ? -17.391 -33.781 -24.422 1 95.44 481 GLY B CA 1
ATOM 9259 C C . GLY B 1 481 ? -15.922 -33.438 -24.297 1 95.44 481 GLY B C 1
ATOM 9260 O O . GLY B 1 481 ? -15.062 -34.25 -24.609 1 95.44 481 GLY B O 1
ATOM 9261 N N . LEU B 1 482 ? -15.648 -32.188 -23.906 1 96.94 482 LEU B N 1
ATOM 9262 C CA . LEU B 1 482 ? -14.273 -31.797 -23.656 1 96.94 482 LEU B CA 1
ATOM 9263 C C . LEU B 1 482 ? -13.641 -32.656 -22.562 1 96.94 482 LEU B C 1
ATOM 9265 O O . LEU B 1 482 ? -12.508 -33.125 -22.719 1 96.94 482 LEU B O 1
ATOM 9269 N N . THR B 1 483 ? -14.414 -32.938 -21.484 1 96.75 483 THR B N 1
ATOM 9270 C CA . THR B 1 483 ? -13.914 -33.719 -20.375 1 96.75 483 THR B CA 1
ATOM 9271 C C . THR B 1 483 ? -13.68 -35.156 -20.797 1 96.75 483 THR B C 1
ATOM 9273 O O . THR B 1 483 ? -12.68 -35.781 -20.422 1 96.75 483 THR B O 1
ATOM 9276 N N . GLN B 1 484 ? -14.562 -35.656 -21.594 1 95.56 484 GLN B N 1
ATOM 9277 C CA . GLN B 1 484 ? -14.391 -37.031 -22.094 1 95.56 484 GLN B CA 1
ATOM 9278 C C . GLN B 1 484 ? -13.125 -37.156 -22.938 1 95.56 484 GLN B C 1
ATOM 9280 O O . GLN B 1 484 ? -12.406 -38.156 -22.859 1 95.56 484 GLN B O 1
ATOM 9285 N N . PHE B 1 485 ? -12.898 -36.188 -23.75 1 96.31 485 PHE B N 1
ATOM 9286 C CA . PHE B 1 485 ? -11.672 -36.156 -24.547 1 96.31 485 PHE B CA 1
ATOM 9287 C C . PHE B 1 485 ? -10.445 -36.188 -23.641 1 96.31 485 PHE B C 1
ATOM 9289 O O . PHE B 1 485 ? -9.5 -36.938 -23.891 1 96.31 485 PHE B O 1
ATOM 9296 N N . LEU B 1 486 ? -10.422 -35.406 -22.562 1 97 486 LEU B N 1
ATOM 9297 C CA . LEU B 1 486 ? -9.297 -35.344 -21.641 1 97 486 LEU B CA 1
ATOM 9298 C C . LEU B 1 486 ? -9.117 -36.656 -20.906 1 97 486 LEU B C 1
ATOM 9300 O O . LEU B 1 486 ? -7.992 -37.125 -20.672 1 97 486 LEU B O 1
ATOM 9304 N N . LEU B 1 487 ? -10.203 -37.344 -20.562 1 96.25 487 LEU B N 1
ATOM 9305 C CA . LEU B 1 487 ? -10.219 -38.562 -19.797 1 96.25 487 LEU B CA 1
ATOM 9306 C C . LEU B 1 487 ? -9.68 -39.719 -20.625 1 96.25 487 LEU B C 1
ATOM 9308 O O . LEU B 1 487 ? -9.07 -40.656 -20.078 1 96.25 487 LEU B O 1
ATOM 9312 N N . GLU B 1 488 ? -9.844 -39.625 -21.953 1 94.69 488 GLU B N 1
ATOM 9313 C CA . GLU B 1 488 ? -9.594 -40.812 -22.766 1 94.69 488 GLU B CA 1
ATOM 9314 C C . GLU B 1 488 ? -8.312 -40.656 -23.578 1 94.69 488 GLU B C 1
ATOM 9316 O O . GLU B 1 488 ? -7.789 -41.625 -24.109 1 94.69 488 GLU B O 1
ATOM 9321 N N . THR B 1 489 ? -7.848 -39.469 -23.719 1 94.56 489 THR B N 1
ATOM 9322 C CA . THR B 1 489 ? -6.684 -39.25 -24.562 1 94.56 489 THR B CA 1
ATOM 9323 C C . THR B 1 489 ? -5.395 -39.344 -23.75 1 94.56 489 THR B C 1
ATOM 9325 O O . THR B 1 489 ? -5.219 -38.625 -22.766 1 94.56 489 THR B O 1
ATOM 9328 N N . PRO B 1 490 ? -4.492 -40.25 -24.156 1 95.12 490 PRO B N 1
ATOM 9329 C CA . PRO B 1 490 ? -3.213 -40.312 -23.453 1 95.12 490 PRO B CA 1
ATOM 9330 C C . PRO B 1 490 ? -2.438 -39 -23.484 1 95.12 490 PRO B C 1
ATOM 9332 O O . PRO B 1 490 ? -2.418 -38.312 -24.5 1 95.12 490 PRO B O 1
ATOM 9335 N N . VAL B 1 491 ? -1.888 -38.656 -22.391 1 95.75 491 VAL B N 1
ATOM 9336 C CA . VAL B 1 491 ? -1.063 -37.438 -22.297 1 95.75 491 VAL B CA 1
ATOM 9337 C C . VAL B 1 491 ? 0.324 -37.719 -22.875 1 95.75 491 VAL B C 1
ATOM 9339 O O . VAL B 1 491 ? 0.747 -38.875 -22.953 1 95.75 491 VAL B O 1
ATOM 9342 N N . LYS B 1 492 ? 0.989 -36.719 -23.266 1 93.44 492 LYS B N 1
ATOM 9343 C CA . LYS B 1 492 ? 2.361 -36.844 -23.75 1 93.44 492 LYS B CA 1
ATOM 9344 C C . LYS B 1 492 ? 3.318 -37.156 -22.594 1 93.44 492 LYS B C 1
ATOM 9346 O O . LYS B 1 492 ? 3.068 -36.75 -21.453 1 93.44 492 LYS B O 1
ATOM 9351 N N . LYS B 1 493 ? 4.363 -37.844 -22.891 1 93.25 493 LYS B N 1
ATOM 9352 C CA . LYS B 1 493 ? 5.391 -38.125 -21.891 1 93.25 493 LYS B CA 1
ATOM 9353 C C . LYS B 1 493 ? 6.121 -36.844 -21.484 1 93.25 493 LYS B C 1
ATOM 9355 O O . LYS B 1 493 ? 6.238 -35.906 -22.281 1 93.25 493 LYS B O 1
ATOM 9360 N N . VAL B 1 494 ? 6.535 -36.844 -20.234 1 94.94 494 VAL B N 1
ATOM 9361 C CA . VAL B 1 494 ? 7.441 -35.781 -19.812 1 94.94 494 VAL B CA 1
ATOM 9362 C C . VAL B 1 494 ? 8.844 -36.062 -20.344 1 94.94 494 VAL B C 1
ATOM 9364 O O . VAL B 1 494 ? 9.516 -37 -19.891 1 94.94 494 VAL B O 1
ATOM 9367 N N . ASP B 1 495 ? 9.258 -35.312 -21.266 1 95.31 495 ASP B N 1
ATOM 9368 C CA . ASP B 1 495 ? 10.562 -35.438 -21.906 1 95.31 495 ASP B CA 1
ATOM 9369 C C . ASP B 1 495 ? 10.93 -34.156 -22.641 1 95.31 495 ASP B C 1
ATOM 9371 O O . ASP B 1 495 ? 10.414 -33.062 -22.328 1 95.31 495 ASP B O 1
ATOM 9375 N N . ARG B 1 496 ? 11.836 -34.281 -23.578 1 95.38 496 ARG B N 1
ATOM 9376 C CA . ARG B 1 496 ? 12.375 -33.094 -24.234 1 95.38 496 ARG B CA 1
ATOM 9377 C C . ARG B 1 496 ? 11.391 -32.531 -25.25 1 95.38 496 ARG B C 1
ATOM 9379 O O . ARG B 1 496 ? 11.555 -31.391 -25.734 1 95.38 496 ARG B O 1
ATOM 9386 N N . GLN B 1 497 ? 10.391 -33.25 -25.625 1 96.06 497 GLN B N 1
ATOM 9387 C CA . GLN B 1 497 ? 9.617 -32.906 -26.828 1 96.06 497 GLN B CA 1
ATOM 9388 C C . GLN B 1 497 ? 8.461 -31.984 -26.5 1 96.06 497 GLN B C 1
ATOM 9390 O O . GLN B 1 497 ? 7.492 -32.406 -25.844 1 96.06 497 GLN B O 1
ATOM 9395 N N . ILE B 1 498 ? 8.492 -30.766 -26.922 1 96.94 498 ILE B N 1
ATOM 9396 C CA . ILE B 1 498 ? 7.441 -29.781 -26.766 1 96.94 498 ILE B CA 1
ATOM 9397 C C . ILE B 1 498 ? 6.84 -29.438 -28.125 1 96.94 498 ILE B C 1
ATOM 9399 O O . ILE B 1 498 ? 7.57 -29.141 -29.078 1 96.94 498 ILE B O 1
ATOM 9403 N N . GLU B 1 499 ? 5.551 -29.453 -28.234 1 96 499 GLU B N 1
ATOM 9404 C CA . GLU B 1 499 ? 4.812 -29.375 -29.484 1 96 499 GLU B CA 1
ATOM 9405 C C . GLU B 1 499 ? 4.973 -28 -30.125 1 96 499 GLU B C 1
ATOM 9407 O O . GLU B 1 499 ? 5.074 -26.984 -29.422 1 96 499 GLU B O 1
ATOM 9412 N N . ASP B 1 500 ? 4.938 -27.922 -31.469 1 95.19 500 ASP B N 1
ATOM 9413 C CA . ASP B 1 500 ? 5.109 -26.688 -32.219 1 95.19 500 ASP B CA 1
ATOM 9414 C C . ASP B 1 500 ? 4.016 -25.672 -31.906 1 95.19 500 ASP B C 1
ATOM 9416 O O . ASP B 1 500 ? 4.238 -24.469 -31.969 1 95.19 500 ASP B O 1
ATOM 9420 N N . GLY B 1 501 ? 2.879 -26.172 -31.484 1 94.5 501 GLY B N 1
ATOM 9421 C CA . GLY B 1 501 ? 1.787 -25.281 -31.141 1 94.5 501 GLY B CA 1
ATOM 9422 C C . GLY B 1 501 ? 2.141 -24.297 -30.031 1 94.5 501 GLY B C 1
ATOM 9423 O O . GLY B 1 501 ? 1.593 -23.203 -29.969 1 94.5 501 GLY B O 1
ATOM 9424 N N . VAL B 1 502 ? 3.117 -24.688 -29.172 1 95.62 502 VAL B N 1
ATOM 9425 C CA . VAL B 1 502 ? 3.484 -23.797 -28.062 1 95.62 502 VAL B CA 1
ATOM 9426 C C . VAL B 1 502 ? 4.961 -23.406 -28.188 1 95.62 502 VAL B C 1
ATOM 9428 O O . VAL B 1 502 ? 5.465 -22.609 -27.391 1 95.62 502 VAL B O 1
ATOM 9431 N N . ARG B 1 503 ? 5.668 -23.906 -29.156 1 96.19 503 ARG B N 1
ATOM 9432 C CA . ARG B 1 503 ? 7.051 -23.516 -29.406 1 96.19 503 ARG B CA 1
ATOM 9433 C C . ARG B 1 503 ? 7.129 -22.469 -30.516 1 96.19 503 ARG B C 1
ATOM 9435 O O . ARG B 1 503 ? 8.023 -21.625 -30.516 1 96.19 503 ARG B O 1
ATOM 9442 N N . ASN B 1 504 ? 6.176 -22.531 -31.484 1 95.5 504 ASN B N 1
ATOM 9443 C CA . ASN B 1 504 ? 6.254 -21.703 -32.688 1 95.5 504 ASN B CA 1
ATOM 9444 C C . ASN B 1 504 ? 5.027 -20.812 -32.844 1 95.5 504 ASN B C 1
ATOM 9446 O O . ASN B 1 504 ? 5.059 -19.812 -33.562 1 95.5 504 ASN B O 1
ATOM 9450 N N . GLU B 1 505 ? 3.973 -21.156 -32.094 1 94.25 505 GLU B N 1
ATOM 9451 C CA . GLU B 1 505 ? 2.705 -20.5 -32.375 1 94.25 505 GLU B CA 1
ATOM 9452 C C . GLU B 1 505 ? 2.043 -19.984 -31.109 1 94.25 505 GLU B C 1
ATOM 9454 O O . GLU B 1 505 ? 0.855 -19.656 -31.109 1 94.25 505 GLU B O 1
ATOM 9459 N N . LEU B 1 506 ? 2.77 -19.969 -30.016 1 93.12 506 LEU B N 1
ATOM 9460 C CA . LEU B 1 506 ? 2.189 -19.547 -28.75 1 93.12 506 LEU B CA 1
ATOM 9461 C C . LEU B 1 506 ? 1.661 -18.125 -28.828 1 93.12 506 LEU B C 1
ATOM 9463 O O . LEU B 1 506 ? 2.424 -17.188 -29.062 1 93.12 506 LEU B O 1
ATOM 9467 N N . PHE B 1 507 ? 0.305 -17.922 -28.672 1 88.94 507 PHE B N 1
ATOM 9468 C CA . PHE B 1 507 ? -0.388 -16.641 -28.625 1 88.94 507 PHE B CA 1
ATOM 9469 C C . PHE B 1 507 ? -0.158 -15.859 -29.922 1 88.94 507 PHE B C 1
ATOM 9471 O O . PHE B 1 507 ? 0.133 -14.664 -29.891 1 88.94 507 PHE B O 1
ATOM 9478 N N . ARG B 1 508 ? -0.218 -16.484 -30.953 1 87.75 508 ARG B N 1
ATOM 9479 C CA . ARG B 1 508 ? -0.073 -15.867 -32.25 1 87.75 508 ARG B CA 1
ATOM 9480 C C . ARG B 1 508 ? -1.116 -14.773 -32.469 1 87.75 508 ARG B C 1
ATOM 9482 O O . ARG B 1 508 ? -2.299 -14.977 -32.188 1 87.75 508 ARG B O 1
ATOM 9489 N N . ASP B 1 509 ? -0.647 -13.617 -32.812 1 79.69 509 ASP B N 1
ATOM 9490 C CA . ASP B 1 509 ? -1.579 -12.523 -33.094 1 79.69 509 ASP B CA 1
ATOM 9491 C C . ASP B 1 509 ? -1.89 -12.398 -34.562 1 79.69 509 ASP B C 1
ATOM 9493 O O . ASP B 1 509 ? -1.503 -13.266 -35.375 1 79.69 509 ASP B O 1
ATOM 9497 N N . ALA B 1 510 ? -2.656 -11.367 -34.906 1 75.5 510 ALA B N 1
ATOM 9498 C CA . ALA B 1 510 ? -3.133 -11.188 -36.281 1 75.5 510 ALA B CA 1
ATOM 9499 C C . ALA B 1 510 ? -1.973 -10.906 -37.219 1 75.5 510 ALA B C 1
ATOM 9501 O O . ALA B 1 510 ? -2.049 -11.219 -38.406 1 75.5 510 ALA B O 1
ATOM 9502 N N . ASN B 1 511 ? -0.84 -10.367 -36.656 1 78.12 511 ASN B N 1
ATOM 9503 C CA . ASN B 1 511 ? 0.305 -10.031 -37.5 1 78.12 511 ASN B CA 1
ATOM 9504 C C . ASN B 1 511 ? 1.289 -11.195 -37.594 1 78.12 511 ASN B C 1
ATOM 9506 O O . ASN B 1 511 ? 2.336 -11.07 -38.25 1 78.12 511 ASN B O 1
ATOM 9510 N N . GLY B 1 512 ? 0.948 -12.266 -36.938 1 79.56 512 GLY B N 1
ATOM 9511 C CA . GLY B 1 512 ? 1.797 -13.445 -37 1 79.56 512 GLY B CA 1
ATOM 9512 C C . GLY B 1 512 ? 2.842 -13.484 -35.906 1 79.56 512 GLY B C 1
ATOM 9513 O O . GLY B 1 512 ? 3.654 -14.414 -35.844 1 79.56 512 GLY B O 1
ATOM 9514 N N . THR B 1 513 ? 2.85 -12.5 -35.094 1 85 513 THR B N 1
ATOM 9515 C CA . THR B 1 513 ? 3.752 -12.523 -33.969 1 85 513 THR B CA 1
ATOM 9516 C C . THR B 1 513 ? 3.355 -13.625 -32.969 1 85 513 THR B C 1
ATOM 9518 O O . THR B 1 513 ? 2.17 -13.844 -32.719 1 85 513 THR B O 1
ATOM 9521 N N . ALA B 1 514 ? 4.336 -14.422 -32.562 1 91.75 514 ALA B N 1
ATOM 9522 C CA . ALA B 1 514 ? 4.117 -15.523 -31.641 1 91.75 514 ALA B CA 1
ATOM 9523 C C . ALA B 1 514 ? 5.312 -15.695 -30.703 1 91.75 514 ALA B C 1
ATOM 9525 O O . ALA B 1 514 ? 6.285 -14.945 -30.781 1 91.75 514 ALA B O 1
ATOM 9526 N N . PHE B 1 515 ? 5.156 -16.609 -29.812 1 93.81 515 PHE B N 1
ATOM 9527 C CA . PHE B 1 515 ? 6.211 -16.844 -28.828 1 93.81 515 PHE B CA 1
ATOM 9528 C C . PHE B 1 515 ? 6.598 -18.312 -28.781 1 93.81 515 PHE B C 1
ATOM 9530 O O . PHE B 1 515 ? 5.941 -19.156 -29.391 1 93.81 515 PHE B O 1
ATOM 9537 N N . ASP B 1 516 ? 7.688 -18.516 -28.219 1 96.56 516 ASP B N 1
ATOM 9538 C CA . ASP B 1 516 ? 8.227 -19.844 -27.938 1 96.56 516 ASP B CA 1
ATOM 9539 C C . ASP B 1 516 ? 8.227 -20.141 -26.438 1 96.56 516 ASP B C 1
ATOM 9541 O O . ASP B 1 516 ? 9.078 -19.641 -25.703 1 96.56 516 ASP B O 1
ATOM 9545 N N . LEU B 1 517 ? 7.312 -21.031 -25.984 1 96.62 517 LEU B N 1
ATOM 9546 C CA . LEU B 1 517 ? 7.059 -21.266 -24.578 1 96.62 517 LEU B CA 1
ATOM 9547 C C . LEU B 1 517 ? 8.32 -21.75 -23.859 1 96.62 517 LEU B C 1
ATOM 9549 O O . LEU B 1 517 ? 8.711 -21.203 -22.828 1 96.62 517 LEU B O 1
ATOM 9553 N N . PRO B 1 518 ? 8.969 -22.797 -24.328 1 98 518 PRO B N 1
ATOM 9554 C CA . PRO B 1 518 ? 10.172 -23.234 -23.625 1 98 518 PRO B CA 1
ATOM 9555 C C . PRO B 1 518 ? 11.281 -22.172 -23.625 1 98 518 PRO B C 1
ATOM 9557 O O . PRO B 1 518 ? 12.055 -22.094 -22.672 1 98 518 PRO B O 1
ATOM 9560 N N . ALA B 1 519 ? 11.391 -21.406 -24.719 1 98.25 519 ALA B N 1
ATOM 9561 C CA . ALA B 1 519 ? 12.344 -20.297 -24.719 1 98.25 519 ALA B CA 1
ATOM 9562 C C . ALA B 1 519 ? 12.016 -19.297 -23.594 1 98.25 519 ALA B C 1
ATOM 9564 O O . ALA B 1 519 ? 12.922 -18.812 -22.906 1 98.25 519 ALA B O 1
ATOM 9565 N N . LEU B 1 520 ? 10.758 -19 -23.438 1 97.06 520 LEU B N 1
ATOM 9566 C CA . LEU B 1 520 ? 10.328 -18.109 -22.359 1 97.06 520 LEU B CA 1
ATOM 9567 C C . LEU B 1 520 ? 10.656 -18.719 -21 1 97.06 520 LEU B C 1
ATOM 9569 O O . LEU B 1 520 ? 11.055 -18 -20.078 1 97.06 520 LEU B O 1
ATOM 9573 N N . ASN B 1 521 ? 10.484 -20.047 -20.859 1 98.12 521 ASN B N 1
ATOM 9574 C CA . ASN B 1 521 ? 10.828 -20.719 -19.625 1 98.12 521 ASN B CA 1
ATOM 9575 C C . ASN B 1 521 ? 12.305 -20.547 -19.266 1 98.12 521 ASN B C 1
ATOM 9577 O O . ASN B 1 521 ? 12.641 -20.219 -18.141 1 98.12 521 ASN B O 1
ATOM 9581 N N . ILE B 1 522 ? 13.125 -20.797 -20.266 1 98.75 522 ILE B N 1
ATOM 9582 C CA . ILE B 1 522 ? 14.57 -20.703 -20.094 1 98.75 522 ILE B CA 1
ATOM 9583 C C . ILE B 1 522 ? 14.961 -19.281 -19.719 1 98.75 522 ILE B C 1
ATOM 9585 O O . ILE B 1 522 ? 15.688 -19.062 -18.75 1 98.75 522 ILE B O 1
ATOM 9589 N N . GLN B 1 523 ? 14.398 -18.328 -20.453 1 98.44 523 GLN B N 1
ATOM 9590 C CA . GLN B 1 523 ? 14.734 -16.922 -20.234 1 98.44 523 GLN B CA 1
ATOM 9591 C C . GLN B 1 523 ? 14.289 -16.469 -18.844 1 98.44 523 GLN B C 1
ATOM 9593 O O . GLN B 1 523 ? 14.977 -15.68 -18.188 1 98.44 523 GLN B O 1
ATOM 9598 N N . ARG B 1 524 ? 13.133 -16.906 -18.406 1 98.25 524 ARG B N 1
ATOM 9599 C CA . ARG B 1 524 ? 12.617 -16.547 -17.094 1 98.25 524 ARG B CA 1
ATOM 9600 C C . ARG B 1 524 ? 13.516 -17.109 -15.984 1 98.25 524 ARG B C 1
ATOM 9602 O O . ARG B 1 524 ? 13.75 -16.438 -14.977 1 98.25 524 ARG B O 1
ATOM 9609 N N . GLY B 1 525 ? 13.953 -18.344 -16.156 1 98.69 525 GLY B N 1
ATOM 9610 C CA . GLY B 1 525 ? 14.914 -18.875 -15.211 1 98.69 525 GLY B CA 1
ATOM 9611 C C . GLY B 1 525 ? 16.188 -18.062 -15.109 1 98.69 525 GLY B C 1
ATOM 9612 O O . GLY B 1 525 ? 16.688 -17.812 -14.016 1 98.69 525 GLY B O 1
ATOM 9613 N N . ARG B 1 526 ? 16.672 -17.609 -16.266 1 98.81 526 ARG B N 1
ATOM 9614 C CA . ARG B 1 526 ? 17.875 -16.781 -16.312 1 98.81 526 ARG B CA 1
ATOM 9615 C C . ARG B 1 526 ? 17.625 -15.414 -15.703 1 98.81 526 ARG B C 1
ATOM 9617 O O . ARG B 1 526 ? 18.484 -14.883 -14.984 1 98.81 526 ARG B O 1
ATOM 9624 N N . ASP B 1 527 ? 16.406 -14.867 -15.938 1 98.62 527 ASP B N 1
ATOM 9625 C CA . ASP B 1 527 ? 15.984 -13.609 -15.328 1 98.62 527 ASP B CA 1
ATOM 9626 C C . ASP B 1 527 ? 15.984 -13.719 -13.805 1 98.62 527 ASP B C 1
ATOM 9628 O O . ASP B 1 527 ? 16.375 -12.773 -13.109 1 98.62 527 ASP B O 1
ATOM 9632 N N . HIS B 1 528 ? 15.586 -14.867 -13.312 1 98.69 528 HIS B N 1
ATOM 9633 C CA . HIS B 1 528 ? 15.469 -15.07 -11.867 1 98.69 528 HIS B CA 1
ATOM 9634 C C . HIS B 1 528 ? 16.797 -15.477 -11.258 1 98.69 528 HIS B C 1
ATOM 9636 O O . HIS B 1 528 ? 16.891 -15.711 -10.055 1 98.69 528 HIS B O 1
ATOM 9642 N N . GLY B 1 529 ? 17.844 -15.586 -12.094 1 98.38 529 GLY B N 1
ATOM 9643 C CA . GLY B 1 529 ? 19.172 -15.953 -11.617 1 98.38 529 GLY B CA 1
ATOM 9644 C C . GLY B 1 529 ? 19.266 -17.391 -11.133 1 98.38 529 GLY B C 1
ATOM 9645 O O . GLY B 1 529 ? 19.984 -17.688 -10.18 1 98.38 529 GLY B O 1
ATOM 9646 N N . LEU B 1 530 ? 18.516 -18.297 -11.711 1 98.69 530 LEU B N 1
ATOM 9647 C CA . LEU B 1 530 ? 18.578 -19.688 -11.281 1 98.69 530 LEU B CA 1
ATOM 9648 C C . LEU B 1 530 ? 19.953 -20.297 -11.602 1 98.69 530 LEU B C 1
ATOM 9650 O O . LEU B 1 530 ? 20.453 -20.141 -12.719 1 98.69 530 LEU B O 1
ATOM 9654 N N . PRO B 1 531 ? 20.5 -21 -10.617 1 98.19 531 PRO B N 1
ATOM 9655 C CA . PRO B 1 531 ? 21.719 -21.75 -10.922 1 98.19 531 PRO B CA 1
ATOM 9656 C C . PRO B 1 531 ? 21.516 -22.812 -11.992 1 98.19 531 PRO B C 1
ATOM 9658 O O . PRO B 1 531 ? 20.375 -23.172 -12.289 1 98.19 531 PRO B O 1
ATOM 9661 N N . GLY B 1 532 ? 22.594 -23.266 -12.602 1 98 532 GLY B N 1
ATOM 9662 C CA . GLY B 1 532 ? 22.531 -24.266 -13.648 1 98 532 GLY B CA 1
ATOM 9663 C C . GLY B 1 532 ? 22.172 -25.641 -13.141 1 98 532 GLY B C 1
ATOM 9664 O O . GLY B 1 532 ? 22.094 -25.859 -11.93 1 98 532 GLY B O 1
ATOM 9665 N N . TYR B 1 533 ? 22.031 -26.547 -13.984 1 98.44 533 TYR B N 1
ATOM 9666 C CA . TYR B 1 533 ? 21.531 -27.906 -13.789 1 98.44 533 TYR B CA 1
ATOM 9667 C C . TYR B 1 533 ? 22.297 -28.609 -12.68 1 98.44 533 TYR B C 1
ATOM 9669 O O . TYR B 1 533 ? 21.703 -29.109 -11.727 1 98.44 533 TYR B O 1
ATOM 9677 N N . ASN B 1 534 ? 23.641 -28.594 -12.648 1 98.38 534 ASN B N 1
ATOM 9678 C CA . ASN B 1 534 ? 24.469 -29.344 -11.703 1 98.38 534 ASN B CA 1
ATOM 9679 C C . ASN B 1 534 ? 24.297 -28.812 -10.281 1 98.38 534 ASN B C 1
ATOM 9681 O O . ASN B 1 534 ? 24.375 -29.578 -9.32 1 98.38 534 ASN B O 1
ATOM 9685 N N . ALA B 1 535 ? 24.125 -27.516 -10.172 1 98.56 535 ALA B N 1
ATOM 9686 C CA . ALA B 1 535 ? 23.938 -26.938 -8.836 1 98.56 535 ALA B CA 1
ATOM 9687 C C . ALA B 1 535 ? 22.719 -27.547 -8.148 1 98.56 535 ALA B C 1
ATOM 9689 O O . ALA B 1 535 ? 22.75 -27.812 -6.945 1 98.56 535 ALA B O 1
ATOM 9690 N N . TRP B 1 536 ? 21.734 -27.766 -8.875 1 98.75 536 TRP B N 1
ATOM 9691 C CA . TRP B 1 536 ? 20.5 -28.312 -8.32 1 98.75 536 TRP B CA 1
ATOM 9692 C C . TRP B 1 536 ? 20.609 -29.812 -8.094 1 98.75 536 TRP B C 1
ATOM 9694 O O . TRP B 1 536 ? 20.047 -30.344 -7.133 1 98.75 536 TRP B O 1
ATOM 9704 N N . ARG B 1 537 ? 21.281 -30.5 -8.992 1 98.62 537 ARG B N 1
ATOM 9705 C CA . ARG B 1 537 ? 21.562 -31.922 -8.742 1 98.62 537 ARG B CA 1
ATOM 9706 C C . ARG B 1 537 ? 22.312 -32.094 -7.43 1 98.62 537 ARG B C 1
ATOM 9708 O O . ARG B 1 537 ? 21.969 -32.969 -6.633 1 98.62 537 ARG B O 1
ATOM 9715 N N . LYS B 1 538 ? 23.281 -31.234 -7.254 1 98.56 538 LYS B N 1
ATOM 9716 C CA . LYS B 1 538 ? 24.047 -31.266 -6.004 1 98.56 538 LYS B CA 1
ATOM 9717 C C . LYS B 1 538 ? 23.125 -31.016 -4.805 1 98.56 538 LYS B C 1
ATOM 9719 O O . LYS B 1 538 ? 23.203 -31.734 -3.805 1 98.56 538 LYS B O 1
ATOM 9724 N N . TRP B 1 539 ? 22.281 -29.969 -4.891 1 98.69 539 TRP B N 1
ATOM 9725 C CA . TRP B 1 539 ? 21.344 -29.656 -3.82 1 98.69 539 TRP B CA 1
ATOM 9726 C C . TRP B 1 539 ? 20.438 -30.844 -3.502 1 98.69 539 TRP B C 1
ATOM 9728 O O . TRP B 1 539 ? 20.141 -31.109 -2.338 1 98.69 539 TRP B O 1
ATOM 9738 N N . CYS B 1 540 ? 20.062 -31.672 -4.531 1 98.5 540 CYS B N 1
ATOM 9739 C CA . CYS B 1 540 ? 19.172 -32.812 -4.398 1 98.5 540 CYS B CA 1
ATOM 9740 C C . CYS B 1 540 ? 19.969 -34.094 -4.047 1 98.5 540 CYS B C 1
ATOM 9742 O O . CYS B 1 540 ? 19.406 -35.188 -4.008 1 98.5 540 CYS B O 1
ATOM 9744 N N . LYS B 1 541 ? 21.312 -33.969 -3.883 1 97.94 541 LYS B N 1
ATOM 9745 C CA . LYS B 1 541 ? 22.203 -35.094 -3.596 1 97.94 541 LYS B CA 1
ATOM 9746 C C . LYS B 1 541 ? 22.156 -36.125 -4.711 1 97.94 541 LYS B C 1
ATOM 9748 O O . LYS B 1 541 ? 22.156 -37.344 -4.445 1 97.94 541 LYS B O 1
ATOM 9753 N N . LEU B 1 542 ? 21.984 -35.656 -5.922 1 97.94 542 LEU B N 1
ATOM 9754 C CA . LEU B 1 542 ? 22.078 -36.469 -7.137 1 97.94 542 LEU B CA 1
ATOM 9755 C C . LEU B 1 542 ? 23.453 -36.344 -7.766 1 97.94 542 LEU B C 1
ATOM 9757 O O . LEU B 1 542 ? 24.156 -35.344 -7.535 1 97.94 542 LEU B O 1
ATOM 9761 N N . PRO B 1 543 ? 23.891 -37.312 -8.508 1 97.12 543 PRO B N 1
ATOM 9762 C CA . PRO B 1 543 ? 25.203 -37.188 -9.148 1 97.12 543 PRO B CA 1
ATOM 9763 C C . PRO B 1 543 ? 25.297 -36.031 -10.117 1 97.12 543 PRO B C 1
ATOM 9765 O O . PRO B 1 543 ? 24.375 -35.781 -10.906 1 97.12 543 PRO B O 1
ATOM 9768 N N . GLU B 1 544 ? 26.344 -35.281 -9.977 1 97.44 544 GLU B N 1
ATOM 9769 C CA . GLU B 1 544 ? 26.641 -34.188 -10.906 1 97.44 544 GLU B CA 1
ATOM 9770 C C . GLU B 1 544 ? 27.297 -34.719 -12.18 1 97.44 544 GLU B C 1
ATOM 9772 O O . GLU B 1 544 ? 27.906 -35.781 -12.172 1 97.44 544 GLU B O 1
ATOM 9777 N N . ALA B 1 545 ? 27.125 -33.969 -13.211 1 97.88 545 ALA B N 1
ATOM 9778 C CA . ALA B 1 545 ? 27.797 -34.312 -14.461 1 97.88 545 ALA B CA 1
ATOM 9779 C C . ALA B 1 545 ? 29.031 -33.438 -14.688 1 97.88 545 ALA B C 1
ATOM 9781 O O . ALA B 1 545 ? 28.891 -32.219 -14.914 1 97.88 545 ALA B O 1
ATOM 9782 N N . SER B 1 546 ? 30.203 -34.031 -14.688 1 96.38 546 SER B N 1
ATOM 9783 C CA . SER B 1 546 ? 31.422 -33.281 -14.969 1 96.38 546 SER B CA 1
ATOM 9784 C C . SER B 1 546 ? 31.594 -33.062 -16.469 1 96.38 546 SER B C 1
ATOM 9786 O O . SER B 1 546 ? 32.219 -32.062 -16.875 1 96.38 546 SER B O 1
ATOM 9788 N N . THR B 1 547 ? 31.156 -34.031 -17.219 1 96.88 547 THR B N 1
ATOM 9789 C CA . THR B 1 547 ? 31.109 -33.938 -18.672 1 96.88 547 THR B CA 1
ATOM 9790 C C . THR B 1 547 ? 29.75 -34.375 -19.203 1 96.88 547 THR B C 1
ATOM 9792 O O . THR B 1 547 ? 28.922 -34.875 -18.438 1 96.88 547 THR B O 1
ATOM 9795 N N . PHE B 1 548 ? 29.594 -34.125 -20.469 1 97.56 548 PHE B N 1
ATOM 9796 C CA . PHE B 1 548 ? 28.297 -34.438 -21.047 1 97.56 548 PHE B CA 1
ATOM 9797 C C . PHE B 1 548 ? 28.078 -35.969 -21.047 1 97.56 548 PHE B C 1
ATOM 9799 O O . PHE B 1 548 ? 26.938 -36.438 -20.969 1 97.56 548 PHE B O 1
ATOM 9806 N N . SER B 1 549 ? 29.125 -36.75 -21.094 1 96.06 549 SER B N 1
ATOM 9807 C CA . SER B 1 549 ? 29.016 -38.188 -21.062 1 96.06 549 SER B CA 1
ATOM 9808 C C . SER B 1 549 ? 28.531 -38.688 -19.703 1 96.06 549 SER B C 1
ATOM 9810 O O . SER B 1 549 ? 28.047 -39.812 -19.594 1 96.06 549 SER B O 1
ATOM 9812 N N . CYS B 1 550 ? 28.625 -37.812 -18.719 1 96.19 550 CYS B N 1
ATOM 9813 C CA . CYS B 1 550 ? 28.266 -38.188 -17.344 1 96.19 550 CYS B CA 1
ATOM 9814 C C . CYS B 1 550 ? 26.797 -37.844 -17.062 1 96.19 550 CYS B C 1
ATOM 9816 O O . CYS B 1 550 ? 26.344 -37.969 -15.922 1 96.19 550 CYS B O 1
ATOM 9818 N N . LEU B 1 551 ? 26.094 -37.406 -18.062 1 97.38 551 LEU B N 1
ATOM 9819 C CA . LEU B 1 551 ? 24.672 -37.156 -17.906 1 97.38 551 LEU B CA 1
ATOM 9820 C C . LEU B 1 551 ? 23.891 -38.469 -17.859 1 97.38 551 LEU B C 1
ATOM 9822 O O . LEU B 1 551 ? 23.062 -38.719 -18.75 1 97.38 551 LEU B O 1
ATOM 9826 N N . TYR B 1 552 ? 23.938 -39.125 -16.797 1 94.19 552 TYR B N 1
ATOM 9827 C CA . TYR B 1 552 ? 23.469 -40.5 -16.672 1 94.19 552 TYR B CA 1
ATOM 9828 C C . TYR B 1 552 ? 21.953 -40.562 -16.641 1 94.19 552 TYR B C 1
ATOM 9830 O O . TYR B 1 552 ? 21.344 -41.625 -16.875 1 94.19 552 TYR B O 1
ATOM 9838 N N . SER B 1 553 ? 21.359 -39.5 -16.344 1 96.19 553 SER B N 1
ATOM 9839 C CA . SER B 1 553 ? 19.906 -39.5 -16.234 1 96.19 553 SER B CA 1
ATOM 9840 C C . SER B 1 553 ? 19.266 -39.094 -17.562 1 96.19 553 SER B C 1
ATOM 9842 O O . SER B 1 553 ? 18.047 -38.875 -17.641 1 96.19 553 SER B O 1
ATOM 9844 N N . HIS B 1 554 ? 20.062 -38.969 -18.609 1 97.81 554 HIS B N 1
ATOM 9845 C CA . HIS B 1 554 ? 19.562 -38.562 -19.938 1 97.81 554 HIS B CA 1
ATOM 9846 C C . HIS B 1 554 ? 19.812 -39.688 -20.953 1 97.81 554 HIS B C 1
ATOM 9848 O O . HIS B 1 554 ? 20.844 -40.344 -20.922 1 97.81 554 HIS B O 1
ATOM 9854 N N . ASP B 1 555 ? 18.906 -39.812 -21.906 1 95.38 555 ASP B N 1
ATOM 9855 C CA . ASP B 1 555 ? 19.094 -40.75 -23.016 1 95.38 555 ASP B CA 1
ATOM 9856 C C . ASP B 1 555 ? 20.234 -40.281 -23.922 1 95.38 555 ASP B C 1
ATOM 9858 O O . ASP B 1 555 ? 20.547 -39.094 -23.984 1 95.38 555 ASP B O 1
ATOM 9862 N N . PRO B 1 556 ? 20.859 -41.188 -24.672 1 96.12 556 PRO B N 1
ATOM 9863 C CA . PRO B 1 556 ? 22.016 -40.812 -25.5 1 96.12 556 PRO B CA 1
ATOM 9864 C C . PRO B 1 556 ? 21.703 -39.719 -26.5 1 96.12 556 PRO B C 1
ATOM 9866 O O . PRO B 1 556 ? 22.531 -38.844 -26.734 1 96.12 556 PRO B O 1
ATOM 9869 N N . ASP B 1 557 ? 20.578 -39.781 -27.031 1 95.44 557 ASP B N 1
ATOM 9870 C CA . ASP B 1 557 ? 20.203 -38.781 -28.016 1 95.44 557 ASP B CA 1
ATOM 9871 C C . ASP B 1 557 ? 20.125 -37.375 -27.359 1 95.44 557 ASP B C 1
ATOM 9873 O O . ASP B 1 557 ? 20.594 -36.406 -27.938 1 95.44 557 ASP B O 1
ATOM 9877 N N . VAL B 1 558 ? 19.516 -37.344 -26.188 1 97.31 558 VAL B N 1
ATOM 9878 C CA . VAL B 1 558 ? 19.391 -36.094 -25.438 1 97.31 558 VAL B CA 1
ATOM 9879 C C . VAL B 1 558 ? 20.781 -35.594 -25.031 1 97.31 558 VAL B C 1
ATOM 9881 O O . VAL B 1 558 ? 21.062 -34.406 -25.141 1 97.31 558 VAL B O 1
ATOM 9884 N N . ARG B 1 559 ? 21.625 -36.469 -24.609 1 97.75 559 ARG B N 1
ATOM 9885 C CA . ARG B 1 559 ? 22.984 -36.094 -24.25 1 97.75 559 ARG B CA 1
ATOM 9886 C C . ARG B 1 559 ? 23.703 -35.438 -25.406 1 97.75 559 ARG B C 1
ATOM 9888 O O . ARG B 1 559 ? 24.391 -34.438 -25.234 1 97.75 559 ARG B O 1
ATOM 9895 N N . LYS B 1 560 ? 23.562 -36.031 -26.531 1 97.88 560 LYS B N 1
ATOM 9896 C CA . LYS B 1 560 ? 24.219 -35.5 -27.719 1 97.88 560 LYS B CA 1
ATOM 9897 C C . LYS B 1 560 ? 23.688 -34.094 -28.047 1 97.88 560 LYS B C 1
ATOM 9899 O O . LYS B 1 560 ? 24.453 -33.188 -28.391 1 97.88 560 LYS B O 1
ATOM 9904 N N . ARG B 1 561 ? 22.406 -33.938 -27.938 1 98.06 561 ARG B N 1
ATOM 9905 C CA . ARG B 1 561 ? 21.797 -32.625 -28.188 1 98.06 561 ARG B CA 1
ATOM 9906 C C . ARG B 1 561 ? 22.297 -31.578 -27.203 1 98.06 561 ARG B C 1
ATOM 9908 O O . ARG B 1 561 ? 22.609 -30.453 -27.594 1 98.06 561 ARG B O 1
ATOM 9915 N N . LEU B 1 562 ? 22.344 -31.984 -25.922 1 98.56 562 LEU B N 1
ATOM 9916 C CA . LEU B 1 562 ? 22.828 -31.078 -24.906 1 98.56 562 LEU B CA 1
ATOM 9917 C C . LEU B 1 562 ? 24.297 -30.719 -25.141 1 98.56 562 LEU B C 1
ATOM 9919 O O . LEU B 1 562 ? 24.688 -29.562 -25 1 98.56 562 LEU B O 1
ATOM 9923 N N . GLU B 1 563 ? 25.078 -31.703 -25.516 1 98.19 563 GLU B N 1
ATOM 9924 C CA . GLU B 1 563 ? 26.5 -31.5 -25.797 1 98.19 563 GLU B CA 1
ATOM 9925 C C . GLU B 1 563 ? 26.703 -30.562 -26.969 1 98.19 563 GLU B C 1
ATOM 9927 O O . GLU B 1 563 ? 27.641 -29.75 -26.969 1 98.19 563 GLU B O 1
ATOM 9932 N N . ASN B 1 564 ? 25.859 -30.625 -27.938 1 97.75 564 ASN B N 1
ATOM 9933 C CA . ASN B 1 564 ? 25.953 -29.797 -29.141 1 97.75 564 ASN B CA 1
ATOM 9934 C C . ASN B 1 564 ? 25.438 -28.391 -28.891 1 97.75 564 ASN B C 1
ATOM 9936 O O . ASN B 1 564 ? 25.594 -27.5 -29.719 1 97.75 564 ASN B O 1
ATOM 9940 N N . THR B 1 565 ? 24.844 -28.141 -27.75 1 97.75 565 THR B N 1
ATOM 9941 C CA . THR B 1 565 ? 24.156 -26.875 -27.516 1 97.75 565 THR B CA 1
ATOM 9942 C C . THR B 1 565 ? 24.844 -26.094 -26.406 1 97.75 565 THR B C 1
ATOM 9944 O O . THR B 1 565 ? 25.016 -24.875 -26.516 1 97.75 565 THR B O 1
ATOM 9947 N N . TYR B 1 566 ? 25.219 -26.75 -25.359 1 97.94 566 TYR B N 1
ATOM 9948 C CA . TYR B 1 566 ? 25.844 -26.094 -24.219 1 97.94 566 TYR B CA 1
ATOM 9949 C C . TYR B 1 566 ? 27.344 -26.359 -24.203 1 97.94 566 TYR B C 1
ATOM 9951 O O . TYR B 1 566 ? 27.812 -27.375 -24.719 1 97.94 566 TYR B O 1
ATOM 9959 N N . ASP B 1 567 ? 28.109 -25.453 -23.578 1 97 567 ASP B N 1
ATOM 9960 C CA . ASP B 1 567 ? 29.562 -25.594 -23.531 1 97 567 ASP B CA 1
ATOM 9961 C C . ASP B 1 567 ? 30 -26.516 -22.391 1 97 567 ASP B C 1
ATOM 9963 O O . ASP B 1 567 ? 31.031 -27.156 -22.469 1 97 567 ASP B O 1
ATOM 9967 N N . HIS B 1 568 ? 29.25 -26.5 -21.375 1 97.25 568 HIS B N 1
ATOM 9968 C CA . HIS B 1 568 ? 29.531 -27.297 -20.172 1 97.25 568 HIS B CA 1
ATOM 9969 C C . HIS B 1 568 ? 28.25 -27.734 -19.484 1 97.25 568 HIS B C 1
ATOM 9971 O O . HIS B 1 568 ? 27.25 -27.016 -19.5 1 97.25 568 HIS B O 1
ATOM 9977 N N . PRO B 1 569 ? 28.234 -28.906 -18.781 1 97.81 569 PRO B N 1
ATOM 9978 C CA . PRO B 1 569 ? 27.031 -29.359 -18.094 1 97.81 569 PRO B CA 1
ATOM 9979 C C . PRO B 1 569 ? 26.516 -28.344 -17.062 1 97.81 569 PRO B C 1
ATOM 9981 O O . PRO B 1 569 ? 25.312 -28.266 -16.812 1 97.81 569 PRO B O 1
ATOM 9984 N N . ASP B 1 570 ? 27.406 -27.516 -16.5 1 97.75 570 ASP B N 1
ATOM 9985 C CA . ASP B 1 570 ? 27.031 -26.5 -15.523 1 97.75 570 ASP B CA 1
ATOM 9986 C C . ASP B 1 570 ? 26.188 -25.406 -16.188 1 97.75 570 ASP B C 1
ATOM 9988 O O . ASP B 1 570 ? 25.516 -24.641 -15.492 1 97.75 570 ASP B O 1
ATOM 9992 N N . ASP B 1 571 ? 26.234 -25.328 -17.5 1 98.31 571 ASP B N 1
ATOM 9993 C CA . ASP B 1 571 ? 25.562 -24.25 -18.219 1 98.31 571 ASP B CA 1
ATOM 9994 C C . ASP B 1 571 ? 24.125 -24.625 -18.578 1 98.31 571 ASP B C 1
ATOM 9996 O O . ASP B 1 571 ? 23.344 -23.766 -18.984 1 98.31 571 ASP B O 1
ATOM 10000 N N . ILE B 1 572 ? 23.812 -25.891 -18.391 1 98.69 572 ILE B N 1
ATOM 10001 C CA . ILE B 1 572 ? 22.469 -26.359 -18.75 1 98.69 572 ILE B CA 1
ATOM 10002 C C . ILE B 1 572 ? 21.438 -25.672 -17.859 1 98.69 572 ILE B C 1
ATOM 10004 O O . ILE B 1 572 ? 21.531 -25.719 -16.641 1 98.69 572 ILE B O 1
ATOM 10008 N N . ASP B 1 573 ? 20.516 -24.938 -18.484 1 98.75 573 ASP B N 1
ATOM 10009 C CA . ASP B 1 573 ? 19.422 -24.328 -17.719 1 98.75 573 ASP B CA 1
ATOM 10010 C C . ASP B 1 573 ? 18.625 -25.391 -16.953 1 98.75 573 ASP B C 1
ATOM 10012 O O . ASP B 1 573 ? 18.375 -26.469 -17.469 1 98.75 573 ASP B O 1
ATOM 10016 N N . VAL B 1 574 ? 18.219 -25.016 -15.797 1 98.69 574 VAL B N 1
ATOM 10017 C CA . VAL B 1 574 ? 17.609 -26 -14.898 1 98.69 574 VAL B CA 1
ATOM 10018 C C . VAL B 1 574 ? 16.328 -26.547 -15.516 1 98.69 574 VAL B C 1
ATOM 10020 O O . VAL B 1 574 ? 16 -27.719 -15.344 1 98.69 574 VAL B O 1
ATOM 10023 N N . PHE B 1 575 ? 15.562 -25.734 -16.219 1 98.75 575 PHE B N 1
ATOM 10024 C CA . PHE B 1 575 ? 14.359 -26.234 -16.875 1 98.75 575 PHE B CA 1
ATOM 10025 C C . PHE B 1 575 ? 14.719 -27.297 -17.906 1 98.75 575 PHE B C 1
ATOM 10027 O O . PHE B 1 575 ? 14.109 -28.375 -17.938 1 98.75 575 PHE B O 1
ATOM 10034 N N . VAL B 1 576 ? 15.727 -27.047 -18.734 1 98.81 576 VAL B N 1
ATOM 10035 C CA . VAL B 1 576 ? 16.125 -27.953 -19.812 1 98.81 576 VAL B CA 1
ATOM 10036 C C . VAL B 1 576 ? 16.672 -29.25 -19.219 1 98.81 576 VAL B C 1
ATOM 10038 O O . VAL B 1 576 ? 16.266 -30.344 -19.641 1 98.81 576 VAL B O 1
ATOM 10041 N N . GLY B 1 577 ? 17.547 -29.078 -18.25 1 98.69 577 GLY B N 1
ATOM 10042 C CA . GLY B 1 577 ? 18.094 -30.266 -17.625 1 98.69 577 GLY B CA 1
ATOM 10043 C C . GLY B 1 577 ? 17.031 -31.125 -16.953 1 98.69 577 GLY B C 1
ATOM 10044 O O . GLY B 1 577 ? 17.047 -32.344 -17.094 1 98.69 577 GLY B O 1
ATOM 10045 N N . GLY B 1 578 ? 16.094 -30.516 -16.266 1 98.62 578 GLY B N 1
ATOM 10046 C CA . GLY B 1 578 ? 15.086 -31.234 -15.508 1 98.62 578 GLY B CA 1
ATOM 10047 C C . GLY B 1 578 ? 14.062 -31.938 -16.391 1 98.62 578 GLY B C 1
ATOM 10048 O O . GLY B 1 578 ? 13.75 -33.094 -16.172 1 98.62 578 GLY B O 1
ATOM 10049 N N . VAL B 1 579 ? 13.594 -31.25 -17.422 1 98.38 579 VAL B N 1
ATOM 10050 C CA . VAL B 1 579 ? 12.5 -31.766 -18.219 1 98.38 579 VAL B CA 1
ATOM 10051 C C . VAL B 1 579 ? 13.016 -32.875 -19.141 1 98.38 579 VAL B C 1
ATOM 10053 O O . VAL B 1 579 ? 12.266 -33.75 -19.547 1 98.38 579 VAL B O 1
ATOM 10056 N N . THR B 1 580 ? 14.391 -32.969 -19.406 1 98.19 580 THR B N 1
ATOM 10057 C CA . THR B 1 580 ? 14.938 -33.938 -20.359 1 98.19 580 THR B CA 1
ATOM 10058 C C . THR B 1 580 ? 15.477 -35.156 -19.641 1 98.19 580 THR B C 1
ATOM 10060 O O . THR B 1 580 ? 15.945 -36.094 -20.281 1 98.19 580 THR B O 1
ATOM 10063 N N . GLU B 1 581 ? 15.422 -35.156 -18.328 1 98 581 GLU B N 1
ATOM 10064 C CA . GLU B 1 581 ? 15.805 -36.344 -17.609 1 98 581 GLU B CA 1
ATOM 10065 C C . GLU B 1 581 ? 14.812 -37.5 -17.859 1 98 581 GLU B C 1
ATOM 10067 O O . GLU B 1 581 ? 13.617 -37.25 -18 1 98 581 GLU B O 1
ATOM 10072 N N . THR B 1 582 ? 15.336 -38.625 -17.844 1 95.94 582 THR B N 1
ATOM 10073 C CA . THR B 1 582 ? 14.484 -39.812 -17.969 1 95.94 582 THR B CA 1
ATOM 10074 C C . THR B 1 582 ? 13.836 -40.156 -16.641 1 95.94 582 THR B C 1
ATOM 10076 O O . THR B 1 582 ? 14.531 -40.375 -15.641 1 95.94 582 THR B O 1
ATOM 10079 N N . PRO B 1 583 ? 12.531 -40.219 -16.656 1 95 583 PRO B N 1
ATOM 10080 C CA . PRO B 1 583 ? 11.852 -40.625 -15.422 1 95 583 PRO B CA 1
ATOM 10081 C C . PRO B 1 583 ? 12.258 -42 -14.945 1 95 583 PRO B C 1
ATOM 10083 O O . PRO B 1 583 ? 12.594 -42.875 -15.766 1 95 583 PRO B O 1
ATOM 10086 N N . ARG B 1 584 ? 12.203 -42.188 -13.625 1 92.38 584 ARG B N 1
ATOM 10087 C CA . ARG B 1 584 ? 12.57 -43.469 -13.023 1 92.38 584 ARG B CA 1
ATOM 10088 C C . ARG B 1 584 ? 11.594 -43.844 -11.914 1 92.38 584 ARG B C 1
ATOM 10090 O O . ARG B 1 584 ? 10.805 -43.031 -11.461 1 92.38 584 ARG B O 1
ATOM 10097 N N . ASP B 1 585 ? 11.531 -45.125 -11.625 1 90.62 585 ASP B N 1
ATOM 10098 C CA . ASP B 1 585 ? 10.875 -45.656 -10.438 1 90.62 585 ASP B CA 1
ATOM 10099 C C . ASP B 1 585 ? 9.383 -45.312 -10.438 1 90.62 585 ASP B C 1
ATOM 10101 O O . ASP B 1 585 ? 8.82 -45 -9.391 1 90.62 585 ASP B O 1
ATOM 10105 N N . GLY B 1 586 ? 8.844 -45.25 -11.555 1 91.25 586 GLY B N 1
ATOM 10106 C CA . GLY B 1 586 ? 7.398 -45.062 -11.648 1 91.25 586 GLY B CA 1
ATOM 10107 C C . GLY B 1 586 ? 6.965 -43.625 -11.625 1 91.25 586 GLY B C 1
ATOM 10108 O O . GLY B 1 586 ? 5.773 -43.312 -11.734 1 91.25 586 GLY B O 1
ATOM 10109 N N . ALA B 1 587 ? 7.93 -42.75 -11.477 1 95.62 587 ALA B N 1
ATOM 10110 C CA . ALA B 1 587 ? 7.605 -41.312 -11.531 1 95.62 587 ALA B CA 1
ATOM 10111 C C . ALA B 1 587 ? 7.387 -40.875 -12.969 1 95.62 587 ALA B C 1
ATOM 10113 O O . ALA B 1 587 ? 7.879 -41.5 -13.906 1 95.62 587 ALA B O 1
ATOM 10114 N N . LEU B 1 588 ? 6.648 -39.844 -13.055 1 96.31 588 LEU B N 1
ATOM 10115 C CA . LEU B 1 588 ? 6.41 -39.25 -14.375 1 96.31 588 LEU B CA 1
ATOM 10116 C C . LEU B 1 588 ? 7.508 -38.25 -14.734 1 96.31 588 LEU B C 1
ATOM 10118 O O . LEU B 1 588 ? 7.719 -37.969 -15.914 1 96.31 588 LEU B O 1
ATOM 10122 N N . VAL B 1 589 ? 8.18 -37.688 -13.75 1 97.69 589 VAL B N 1
ATOM 10123 C CA . VAL B 1 589 ? 9.234 -36.719 -13.969 1 97.69 589 VAL B CA 1
ATOM 10124 C C . VAL B 1 589 ? 10.594 -37.312 -13.648 1 97.69 589 VAL B C 1
ATOM 10126 O O . VAL B 1 589 ? 10.672 -38.375 -13 1 97.69 589 VAL B O 1
ATOM 10129 N N . GLY B 1 590 ? 11.664 -36.719 -14.18 1 97.75 590 GLY B N 1
ATOM 10130 C CA . GLY B 1 590 ? 13.016 -37.156 -13.891 1 97.75 590 GLY B CA 1
ATOM 10131 C C . GLY B 1 590 ? 13.438 -36.906 -12.461 1 97.75 590 GLY B C 1
ATOM 10132 O O . GLY B 1 590 ? 12.734 -36.219 -11.711 1 97.75 590 GLY B O 1
ATOM 10133 N N . PRO B 1 591 ? 14.57 -37.406 -12.094 1 98.12 591 PRO B N 1
ATOM 10134 C CA . PRO B 1 591 ? 15.008 -37.375 -10.695 1 98.12 591 PRO B CA 1
ATOM 10135 C C . PRO B 1 591 ? 15.133 -35.938 -10.164 1 98.12 591 PRO B C 1
ATOM 10137 O O . PRO B 1 591 ? 14.797 -35.688 -9.008 1 98.12 591 PRO B O 1
ATOM 10140 N N . LEU B 1 592 ? 15.609 -35 -10.938 1 98.62 592 LEU B N 1
ATOM 10141 C CA . LEU B 1 592 ? 15.789 -33.656 -10.445 1 98.62 592 LEU B CA 1
ATOM 10142 C C . LEU B 1 592 ? 14.438 -33 -10.141 1 98.62 592 LEU B C 1
ATOM 10144 O O . LEU B 1 592 ? 14.234 -32.469 -9.047 1 98.62 592 LEU B O 1
ATOM 10148 N N . PHE B 1 593 ? 13.547 -33 -11.125 1 98.75 593 PHE B N 1
ATOM 10149 C CA . PHE B 1 593 ? 12.242 -32.406 -10.906 1 98.75 593 PHE B CA 1
ATOM 10150 C C . PHE B 1 593 ? 11.477 -33.156 -9.82 1 98.75 593 PHE B C 1
ATOM 10152 O O . PHE B 1 593 ? 10.711 -32.531 -9.07 1 98.75 593 PHE B O 1
ATOM 10159 N N . GLU B 1 594 ? 11.664 -34.469 -9.734 1 98.56 594 GLU B N 1
ATOM 10160 C CA . GLU B 1 594 ? 11.047 -35.219 -8.633 1 98.56 594 GLU B CA 1
ATOM 10161 C C . GLU B 1 594 ? 11.5 -34.688 -7.281 1 98.56 594 GLU B C 1
ATOM 10163 O O . GLU B 1 594 ? 10.68 -34.469 -6.379 1 98.56 594 GLU B O 1
ATOM 10168 N N . CYS B 1 595 ? 12.766 -34.438 -7.184 1 98.69 595 CYS B N 1
ATOM 10169 C CA . CYS B 1 595 ? 13.336 -33.906 -5.957 1 98.69 595 CYS B CA 1
ATOM 10170 C C . CYS B 1 595 ? 12.766 -32.531 -5.656 1 98.69 595 CYS B C 1
ATOM 10172 O O . CYS B 1 595 ? 12.289 -32.281 -4.551 1 98.69 595 CYS B O 1
ATOM 10174 N N . LEU B 1 596 ? 12.773 -31.594 -6.605 1 98.88 596 LEU B N 1
ATOM 10175 C CA . LEU B 1 596 ? 12.352 -30.219 -6.402 1 98.88 596 LEU B CA 1
ATOM 10176 C C . LEU B 1 596 ? 10.859 -30.141 -6.105 1 98.88 596 LEU B C 1
ATOM 10178 O O . LEU B 1 596 ? 10.438 -29.453 -5.176 1 98.88 596 LEU B O 1
ATOM 10182 N N . LEU B 1 597 ? 10.055 -30.844 -6.887 1 98.88 597 LEU B N 1
ATOM 10183 C CA . LEU B 1 597 ? 8.617 -30.875 -6.66 1 98.88 597 LEU B CA 1
ATOM 10184 C C . LEU B 1 597 ? 8.289 -31.516 -5.32 1 98.88 597 LEU B C 1
ATOM 10186 O O . LEU B 1 597 ? 7.445 -31.016 -4.574 1 98.88 597 LEU B O 1
ATOM 10190 N N . GLY B 1 598 ? 8.984 -32.656 -5.055 1 98.81 598 GLY B N 1
ATOM 10191 C CA . GLY B 1 598 ? 8.758 -33.312 -3.779 1 98.81 598 GLY B CA 1
ATOM 10192 C C . GLY B 1 598 ? 8.961 -32.406 -2.588 1 98.81 598 GLY B C 1
ATOM 10193 O O . GLY B 1 598 ? 8.094 -32.312 -1.712 1 98.81 598 GLY B O 1
ATOM 10194 N N . HIS B 1 599 ? 10.023 -31.641 -2.578 1 98.81 599 HIS B N 1
ATOM 10195 C CA . HIS B 1 599 ? 10.328 -30.766 -1.462 1 98.81 599 HIS B CA 1
ATOM 10196 C C . HIS B 1 599 ? 9.336 -29.594 -1.391 1 98.81 599 HIS B C 1
ATOM 10198 O O . HIS B 1 599 ? 8.938 -29.188 -0.3 1 98.81 599 HIS B O 1
ATOM 10204 N N . GLN B 1 600 ? 8.938 -29.047 -2.557 1 98.81 600 GLN B N 1
ATOM 10205 C CA . GLN B 1 600 ? 7.953 -27.969 -2.561 1 98.81 600 GLN B CA 1
ATOM 10206 C C . GLN B 1 600 ? 6.617 -28.438 -1.986 1 98.81 600 GLN B C 1
ATOM 10208 O O . GLN B 1 600 ? 6.035 -27.781 -1.131 1 98.81 600 GLN B O 1
ATOM 10213 N N . PHE B 1 601 ? 6.125 -29.578 -2.445 1 98.88 601 PHE B N 1
ATOM 10214 C CA . PHE B 1 601 ? 4.824 -30.047 -1.99 1 98.88 601 PHE B CA 1
ATOM 10215 C C . PHE B 1 601 ? 4.883 -30.484 -0.529 1 98.88 601 PHE B C 1
ATOM 10217 O O . PHE B 1 601 ? 3.891 -30.375 0.193 1 98.88 601 PHE B O 1
ATOM 10224 N N . ARG B 1 602 ? 6.09 -30.953 -0.055 1 98.81 602 ARG B N 1
ATOM 10225 C CA . ARG B 1 602 ? 6.281 -31.172 1.376 1 98.81 602 ARG B CA 1
ATOM 10226 C C . ARG B 1 602 ? 6.098 -29.859 2.156 1 98.81 602 ARG B C 1
ATOM 10228 O O . ARG B 1 602 ? 5.387 -29.844 3.164 1 98.81 602 ARG B O 1
ATOM 10235 N N . ASP B 1 603 ? 6.75 -28.812 1.674 1 98.81 603 ASP B N 1
ATOM 10236 C CA . ASP B 1 603 ? 6.684 -27.531 2.361 1 98.81 603 ASP B CA 1
ATOM 10237 C C . ASP B 1 603 ? 5.258 -26.984 2.365 1 98.81 603 ASP B C 1
ATOM 10239 O O . ASP B 1 603 ? 4.828 -26.359 3.342 1 98.81 603 ASP B O 1
ATOM 10243 N N . LEU B 1 604 ? 4.5 -27.188 1.243 1 98.75 604 LEU B N 1
ATOM 10244 C CA . LEU B 1 604 ? 3.115 -26.734 1.151 1 98.75 604 LEU B CA 1
ATOM 10245 C C . LEU B 1 604 ? 2.246 -27.438 2.188 1 98.75 604 LEU B C 1
ATOM 10247 O O . LEU B 1 604 ? 1.384 -26.812 2.809 1 98.75 604 LEU B O 1
ATOM 10251 N N . LYS B 1 605 ? 2.467 -28.688 2.402 1 98.69 605 LYS B N 1
ATOM 10252 C CA . LYS B 1 605 ? 1.703 -29.484 3.359 1 98.69 605 LYS B CA 1
ATOM 10253 C C . LYS B 1 605 ? 2.129 -29.172 4.793 1 98.69 605 LYS B C 1
ATOM 10255 O O . LYS B 1 605 ? 1.304 -28.781 5.621 1 98.69 605 LYS B O 1
ATOM 10260 N N . GLN B 1 606 ? 3.418 -29.219 5.066 1 98.44 606 GLN B N 1
ATOM 10261 C CA . GLN B 1 606 ? 3.951 -29.109 6.422 1 98.44 606 GLN B CA 1
ATOM 10262 C C . GLN B 1 606 ? 3.859 -27.672 6.93 1 98.44 606 GLN B C 1
ATOM 10264 O O . GLN B 1 606 ? 3.795 -27.438 8.141 1 98.44 606 GLN B O 1
ATOM 10269 N N . GLY B 1 607 ? 3.883 -26.719 5.98 1 98.5 607 GLY B N 1
ATOM 10270 C CA . GLY B 1 607 ? 3.844 -25.328 6.375 1 98.5 607 GLY B CA 1
ATOM 10271 C C . GLY B 1 607 ? 2.441 -24.75 6.398 1 98.5 607 GLY B C 1
ATOM 10272 O O . GLY B 1 607 ? 2.26 -23.547 6.621 1 98.5 607 GLY B O 1
ATOM 10273 N N . ASP B 1 608 ? 1.406 -25.531 6.164 1 98.5 608 ASP B N 1
ATOM 10274 C CA . ASP B 1 608 ? 0.029 -25.047 6.113 1 98.5 608 ASP B CA 1
ATOM 10275 C C . ASP B 1 608 ? -0.731 -25.422 7.383 1 98.5 608 ASP B C 1
ATOM 10277 O O . ASP B 1 608 ? -1.188 -26.562 7.531 1 98.5 608 ASP B O 1
ATOM 10281 N N . ARG B 1 609 ? -0.974 -24.422 8.227 1 97.94 609 ARG B N 1
ATOM 10282 C CA . ARG B 1 609 ? -1.715 -24.609 9.469 1 97.94 609 ARG B CA 1
ATOM 10283 C C . ARG B 1 609 ? -3.127 -25.109 9.195 1 97.94 609 ARG B C 1
ATOM 10285 O O . ARG B 1 609 ? -3.713 -25.812 10.023 1 97.94 609 ARG B O 1
ATOM 10292 N N . TYR B 1 610 ? -3.67 -24.875 7.98 1 98.25 610 TYR B N 1
ATOM 10293 C CA . TYR B 1 610 ? -5.039 -25.25 7.629 1 98.25 610 TYR B CA 1
ATOM 10294 C C . TYR B 1 610 ? -5.062 -26.469 6.727 1 98.25 610 TYR B C 1
ATOM 10296 O O . TYR B 1 610 ? -6.023 -26.688 5.984 1 98.25 610 TYR B O 1
ATOM 10304 N N . TRP B 1 611 ? -3.965 -27.266 6.727 1 98.38 611 TRP B N 1
ATOM 10305 C CA . TRP B 1 611 ? -4.004 -28.562 6.066 1 98.38 611 TRP B CA 1
ATOM 10306 C C . TRP B 1 611 ? -5.23 -29.359 6.504 1 98.38 611 TRP B C 1
ATOM 10308 O O . TRP B 1 611 ? -5.527 -29.438 7.699 1 98.38 611 TRP B O 1
ATOM 10318 N N . TYR B 1 612 ? -5.922 -30.016 5.559 1 98 612 TYR B N 1
ATOM 10319 C CA . TYR B 1 612 ? -7.285 -30.453 5.844 1 98 612 TYR B CA 1
ATOM 10320 C C . TYR B 1 612 ? -7.293 -31.641 6.812 1 98 612 TYR B C 1
ATOM 10322 O O . TYR B 1 612 ? -8.305 -31.906 7.461 1 98 612 TYR B O 1
ATOM 10330 N N . GLU B 1 613 ? -6.16 -32.312 7.012 1 98.06 613 GLU B N 1
ATOM 10331 C CA . GLU B 1 613 ? -6.105 -33.469 7.902 1 98.06 613 GLU B CA 1
ATOM 10332 C C . GLU B 1 613 ? -5.676 -33.062 9.312 1 98.06 613 GLU B C 1
ATOM 10334 O O . GLU B 1 613 ? -5.461 -33.906 10.172 1 98.06 613 GLU B O 1
ATOM 10339 N N . THR B 1 614 ? -5.492 -31.781 9.484 1 96.44 614 THR B N 1
ATOM 10340 C CA . THR B 1 614 ? -4.996 -31.344 10.781 1 96.44 614 THR B CA 1
ATOM 10341 C C . THR B 1 614 ? -6.066 -31.5 11.859 1 96.44 614 THR B C 1
ATOM 10343 O O . THR B 1 614 ? -7.25 -31.625 11.547 1 96.44 614 THR B O 1
ATOM 10346 N N . ILE B 1 615 ? -5.648 -31.5 13.109 1 94.38 615 ILE B N 1
ATOM 10347 C CA . ILE B 1 615 ? -6.559 -31.531 14.242 1 94.38 615 ILE B CA 1
ATOM 10348 C C . ILE B 1 615 ? -6.828 -30.094 14.719 1 94.38 615 ILE B C 1
ATOM 10350 O O . ILE B 1 615 ? -6.074 -29.172 14.398 1 94.38 615 ILE B O 1
ATOM 10354 N N . GLY B 1 616 ? -7.965 -29.922 15.359 1 92.62 616 GLY B N 1
ATOM 10355 C CA . GLY B 1 616 ? -8.289 -28.609 15.898 1 92.62 616 GLY B CA 1
ATOM 10356 C C . GLY B 1 616 ? -9.328 -27.859 15.094 1 92.62 616 GLY B C 1
ATOM 10357 O O . GLY B 1 616 ? -9.906 -28.422 14.148 1 92.62 616 GLY B O 1
ATOM 10358 N N . VAL B 1 617 ? -9.516 -26.547 15.391 1 92.69 617 VAL B N 1
ATOM 10359 C CA . VAL B 1 617 ? -10.578 -25.75 14.781 1 92.69 617 VAL B CA 1
ATOM 10360 C C . VAL B 1 617 ? -10.242 -25.469 13.32 1 92.69 617 VAL B C 1
ATOM 10362 O O . VAL B 1 617 ? -11.141 -25.234 12.5 1 92.69 617 VAL B O 1
ATOM 10365 N N . GLU B 1 618 ? -8.906 -25.547 12.984 1 95.56 618 GLU B N 1
ATOM 10366 C CA . GLU B 1 618 ? -8.461 -25.297 11.617 1 95.56 618 GLU B CA 1
ATOM 10367 C C . GLU B 1 618 ? -8.789 -26.469 10.695 1 95.56 618 GLU B C 1
ATOM 10369 O O . GLU B 1 618 ? -8.836 -26.297 9.477 1 95.56 618 GLU B O 1
ATOM 10374 N N . GLY B 1 619 ? -8.984 -27.656 11.297 1 96.38 619 GLY B N 1
ATOM 10375 C CA . GLY B 1 619 ? -9.305 -28.859 10.531 1 96.38 619 GLY B CA 1
ATOM 10376 C C . GLY B 1 619 ? -10.789 -29.188 10.523 1 96.38 619 GLY B C 1
ATOM 10377 O O . GLY B 1 619 ? -11.625 -28.281 10.422 1 96.38 619 GLY B O 1
ATOM 10378 N N . PHE B 1 620 ? -11.086 -30.422 10.406 1 97.62 620 PHE B N 1
ATOM 10379 C CA . PHE B 1 620 ? -12.453 -30.922 10.391 1 97.62 620 PHE B CA 1
ATOM 10380 C C . PHE B 1 620 ? -12.688 -31.891 11.547 1 97.62 620 PHE B C 1
ATOM 10382 O O . PHE B 1 620 ? -11.742 -32.5 12.062 1 97.62 620 PHE B O 1
ATOM 10389 N N . LYS B 1 621 ? -13.938 -31.984 11.969 1 96.38 621 LYS B N 1
ATOM 10390 C CA . LYS B 1 621 ? -14.266 -33.062 12.883 1 96.38 621 LYS B CA 1
ATOM 10391 C C . LYS B 1 621 ? -13.984 -34.438 12.25 1 96.38 621 LYS B C 1
ATOM 10393 O O . LYS B 1 621 ? -14.047 -34.594 11.023 1 96.38 621 LYS B O 1
ATOM 10398 N N . TYR B 1 622 ? -13.688 -35.406 13.062 1 96.69 622 TYR B N 1
ATOM 10399 C CA . TYR B 1 622 ? -13.266 -36.719 12.586 1 96.69 622 TYR B CA 1
ATOM 10400 C C . TYR B 1 622 ? -14.281 -37.312 11.602 1 96.69 622 TYR B C 1
ATOM 10402 O O . TYR B 1 622 ? -13.906 -37.781 10.539 1 96.69 622 TYR B O 1
ATOM 10410 N N . ARG B 1 623 ? -15.602 -37.219 11.891 1 96.25 623 ARG B N 1
ATOM 10411 C CA . ARG B 1 623 ? -16.641 -37.75 11.031 1 96.25 623 ARG B CA 1
ATOM 10412 C C . ARG B 1 623 ? -16.703 -37 9.695 1 96.25 623 ARG B C 1
ATOM 10414 O O . ARG B 1 623 ? -17 -37.625 8.656 1 96.25 623 ARG B O 1
ATOM 10421 N N . GLN B 1 624 ? -16.469 -35.719 9.773 1 97.75 624 GLN B N 1
ATOM 10422 C CA . GLN B 1 624 ? -16.438 -34.906 8.562 1 97.75 624 GLN B CA 1
ATOM 10423 C C . GLN B 1 624 ? -15.211 -35.25 7.715 1 97.75 624 GLN B C 1
ATOM 10425 O O . GLN B 1 624 ? -15.32 -35.375 6.492 1 97.75 624 GLN B O 1
ATOM 10430 N N . LEU B 1 625 ? -14.031 -35.406 8.359 1 98.25 625 LEU B N 1
ATOM 10431 C CA . LEU B 1 625 ? -12.773 -35.719 7.691 1 98.25 625 LEU B CA 1
ATOM 10432 C C . LEU B 1 625 ? -12.883 -37.031 6.918 1 98.25 625 LEU B C 1
ATOM 10434 O O . LEU B 1 625 ? -12.391 -37.125 5.789 1 98.25 625 LEU B O 1
ATOM 10438 N N . GLN B 1 626 ? -13.555 -38 7.445 1 97.5 626 GLN B N 1
ATOM 10439 C CA . GLN B 1 626 ? -13.719 -39.281 6.801 1 97.5 626 GLN B CA 1
ATOM 10440 C C . GLN B 1 626 ? -14.562 -39.188 5.539 1 97.5 626 GLN B C 1
ATOM 10442 O O . GLN B 1 626 ? -14.328 -39.875 4.559 1 97.5 626 GLN B O 1
ATOM 10447 N N . GLU B 1 627 ? -15.547 -38.312 5.586 1 97.69 627 GLU B N 1
ATOM 10448 C CA . GLU B 1 627 ? -16.375 -38.094 4.402 1 97.69 627 GLU B CA 1
ATOM 10449 C C . GLU B 1 627 ? -15.57 -37.469 3.27 1 97.69 627 GLU B C 1
ATOM 10451 O O . GLU B 1 627 ? -15.711 -37.875 2.109 1 97.69 627 GLU B O 1
ATOM 10456 N N . ILE B 1 628 ? -14.734 -36.5 3.607 1 98 628 ILE B N 1
ATOM 10457 C CA . ILE B 1 628 ? -13.922 -35.812 2.615 1 98 628 ILE B CA 1
ATOM 10458 C C . ILE B 1 628 ? -12.953 -36.781 1.958 1 98 628 ILE B C 1
ATOM 10460 O O . ILE B 1 628 ? -12.734 -36.719 0.746 1 98 628 ILE B O 1
ATOM 10464 N N . ARG B 1 629 ? -12.453 -37.75 2.648 1 97.56 629 ARG B N 1
ATOM 10465 C CA . ARG B 1 629 ? -11.445 -38.719 2.193 1 97.56 629 ARG B CA 1
ATOM 10466 C C . ARG B 1 629 ? -12.008 -39.625 1.113 1 97.56 629 ARG B C 1
ATOM 10468 O O . ARG B 1 629 ? -11.258 -40.188 0.324 1 97.56 629 ARG B O 1
ATOM 10475 N N . LYS B 1 630 ? -13.344 -39.688 0.986 1 96.62 630 LYS B N 1
ATOM 10476 C CA . LYS B 1 630 ? -13.984 -40.625 0.06 1 96.62 630 LYS B CA 1
ATOM 10477 C C . LYS B 1 630 ? -13.992 -40.062 -1.361 1 96.62 630 LYS B C 1
ATOM 10479 O O . LYS B 1 630 ? -14.164 -40.812 -2.326 1 96.62 630 LYS B O 1
ATOM 10484 N N . VAL B 1 631 ? -13.82 -38.812 -1.435 1 98.12 631 VAL B N 1
ATOM 10485 C CA . VAL B 1 631 ? -14.141 -38.156 -2.689 1 98.12 631 VAL B CA 1
ATOM 10486 C C . VAL B 1 631 ? -12.953 -38.219 -3.641 1 98.12 631 VAL B C 1
ATOM 10488 O O . VAL B 1 631 ? -11.805 -38.031 -3.23 1 98.12 631 VAL B O 1
ATOM 10491 N N . SER B 1 632 ? -13.188 -38.594 -4.863 1 98.38 632 SER B N 1
ATOM 10492 C CA . SER B 1 632 ? -12.188 -38.594 -5.934 1 98.38 632 SER B CA 1
ATOM 10493 C C . SER B 1 632 ? -12.508 -37.562 -7 1 98.38 632 SER B C 1
ATOM 10495 O O . SER B 1 632 ? -13.602 -37 -7.031 1 98.38 632 SER B O 1
ATOM 10497 N N . LEU B 1 633 ? -11.508 -37.281 -7.848 1 98.81 633 LEU B N 1
ATOM 10498 C CA . LEU B 1 633 ? -11.758 -36.375 -8.961 1 98.81 633 LEU B CA 1
ATOM 10499 C C . LEU B 1 633 ? -12.836 -36.938 -9.891 1 98.81 633 LEU B C 1
ATOM 10501 O O . LEU B 1 633 ? -13.648 -36.188 -10.43 1 98.81 633 LEU B O 1
ATOM 10505 N N . SER B 1 634 ? -12.859 -38.25 -10.078 1 98.75 634 SER B N 1
ATOM 10506 C CA . SER B 1 634 ? -13.883 -38.875 -10.898 1 98.75 634 SER B CA 1
ATOM 10507 C C . SER B 1 634 ? -15.281 -38.562 -10.391 1 98.75 634 SER B C 1
ATOM 10509 O O . SER B 1 634 ? -16.156 -38.188 -11.164 1 98.75 634 SER B O 1
ATOM 10511 N N . LYS B 1 635 ? -15.484 -38.719 -9.117 1 98.56 635 LYS B N 1
ATOM 10512 C CA . LYS B 1 635 ? -16.797 -38.406 -8.547 1 98.56 635 LYS B CA 1
ATOM 10513 C C . LYS B 1 635 ? -17.141 -36.938 -8.711 1 98.56 635 LYS B C 1
ATOM 10515 O O . LYS B 1 635 ? -18.297 -36.594 -8.969 1 98.56 635 LYS B O 1
ATOM 10520 N N . ILE B 1 636 ? -16.172 -36.062 -8.5 1 98.75 636 ILE B N 1
ATOM 10521 C CA . ILE B 1 636 ? -16.391 -34.625 -8.68 1 98.75 636 ILE B CA 1
ATOM 10522 C C . ILE B 1 636 ? -16.859 -34.344 -10.102 1 98.75 636 ILE B C 1
ATOM 10524 O O . ILE B 1 636 ? -17.812 -33.594 -10.312 1 98.75 636 ILE B O 1
ATOM 10528 N N . LEU B 1 637 ? -16.188 -34.938 -11.102 1 98.62 637 LEU B N 1
ATOM 10529 C CA . LEU B 1 637 ? -16.578 -34.781 -12.5 1 98.62 637 LEU B CA 1
ATOM 10530 C C . LEU B 1 637 ? -17.984 -35.312 -12.75 1 98.62 637 LEU B C 1
ATOM 10532 O O . LEU B 1 637 ? -18.766 -34.688 -13.469 1 98.62 637 LEU B O 1
ATOM 10536 N N . CYS B 1 638 ? -18.328 -36.406 -12.102 1 97.81 638 CYS B N 1
ATOM 10537 C CA . CYS B 1 638 ? -19.672 -36.969 -12.211 1 97.81 638 CYS B CA 1
ATOM 10538 C C . CYS B 1 638 ? -20.719 -36 -11.695 1 97.81 638 CYS B C 1
ATOM 10540 O O . CYS B 1 638 ? -21.703 -35.719 -12.383 1 97.81 638 CYS B O 1
ATOM 10542 N N . GLU B 1 639 ? -20.453 -35.438 -10.555 1 96.81 639 GLU B N 1
ATOM 10543 C CA . GLU B 1 639 ? -21.422 -34.594 -9.867 1 96.81 639 GLU B CA 1
ATOM 10544 C C . GLU B 1 639 ? -21.625 -33.281 -10.602 1 96.81 639 GLU B C 1
ATOM 10546 O O . GLU B 1 639 ? -22.703 -32.719 -10.57 1 96.81 639 GLU B O 1
ATOM 10551 N N . THR B 1 640 ? -20.641 -32.812 -11.297 1 98 640 THR B N 1
ATOM 10552 C CA . THR B 1 640 ? -20.672 -31.438 -11.773 1 98 640 THR B CA 1
ATOM 10553 C C . THR B 1 640 ? -20.984 -31.391 -13.266 1 98 640 THR B C 1
ATOM 10555 O O . THR B 1 640 ? -21.391 -30.359 -13.789 1 98 640 THR B O 1
ATOM 10558 N N . LEU B 1 641 ? -20.734 -32.562 -13.984 1 96.5 641 LEU B N 1
ATOM 10559 C CA . LEU B 1 641 ? -20.891 -32.531 -15.43 1 96.5 641 LEU B CA 1
ATOM 10560 C C . LEU B 1 641 ? -22.031 -33.438 -15.867 1 96.5 641 LEU B C 1
ATOM 10562 O O . LEU B 1 641 ? -22.344 -33.531 -17.047 1 96.5 641 LEU B O 1
ATOM 10566 N N . GLY B 1 642 ? -22.594 -34.156 -14.891 1 90.44 642 GLY B N 1
ATOM 10567 C CA . GLY B 1 642 ? -23.719 -35.031 -15.188 1 90.44 642 GLY B CA 1
ATOM 10568 C C . GLY B 1 642 ? -23.328 -36.25 -15.984 1 90.44 642 GLY B C 1
ATOM 10569 O O . GLY B 1 642 ? -24.078 -36.719 -16.844 1 90.44 642 GLY B O 1
ATOM 10570 N N . LEU B 1 643 ? -22.109 -36.688 -15.789 1 93.5 643 LEU B N 1
ATOM 10571 C CA . LEU B 1 643 ? -21.656 -37.938 -16.438 1 93.5 643 LEU B CA 1
ATOM 10572 C C . LEU B 1 643 ? -22.359 -39.125 -15.836 1 93.5 643 LEU B C 1
ATOM 10574 O O . LEU B 1 643 ? -22.688 -39.156 -14.648 1 93.5 643 LEU B O 1
ATOM 10578 N N . LYS B 1 644 ? -22.578 -40.125 -16.609 1 93.81 644 LYS B N 1
ATOM 10579 C CA . LYS B 1 644 ? -23.219 -41.344 -16.125 1 93.81 644 LYS B CA 1
ATOM 10580 C C . LYS B 1 644 ? -22.188 -42.406 -15.758 1 93.81 644 LYS B C 1
ATOM 10582 O O . LYS B 1 644 ? -22.422 -43.219 -14.852 1 93.81 644 LYS B O 1
ATOM 10587 N N . LYS B 1 645 ? -21.125 -42.406 -16.5 1 95.12 645 LYS B N 1
ATOM 10588 C CA . LYS B 1 645 ? -20.016 -43.344 -16.25 1 95.12 645 LYS B CA 1
ATOM 10589 C C . LYS B 1 645 ? -18.672 -42.625 -16.344 1 95.12 645 LYS B C 1
ATOM 10591 O O . LYS B 1 645 ? -18.547 -41.594 -17 1 95.12 645 LYS B O 1
ATOM 10596 N N . ILE B 1 646 ? -17.766 -43.219 -15.734 1 96.81 646 ILE B N 1
ATOM 10597 C CA . ILE B 1 646 ? -16.406 -42.688 -15.727 1 96.81 646 ILE B CA 1
ATOM 10598 C C . ILE B 1 646 ? -15.438 -43.75 -15.219 1 96.81 646 ILE B C 1
ATOM 10600 O O . ILE B 1 646 ? -15.836 -44.688 -14.516 1 96.81 646 ILE B O 1
ATOM 10604 N N . GLN B 1 647 ? -14.242 -43.656 -15.617 1 97.38 647 GLN B N 1
ATOM 10605 C CA . GLN B 1 647 ? -13.242 -44.562 -15.055 1 97.38 647 GLN B CA 1
ATOM 10606 C C . GLN B 1 647 ? -12.961 -44.219 -13.594 1 97.38 647 GLN B C 1
ATOM 10608 O O . GLN B 1 647 ? -13.117 -43.094 -13.172 1 97.38 647 GLN B O 1
ATOM 10613 N N . LYS B 1 648 ? -12.438 -45.094 -12.797 1 97.19 648 LYS B N 1
ATOM 10614 C CA . LYS B 1 648 ? -12.258 -44.938 -11.352 1 97.19 648 LYS B CA 1
ATOM 10615 C C . LYS B 1 648 ? -11.234 -43.844 -11.039 1 97.19 648 LYS B C 1
ATOM 10617 O O . LYS B 1 648 ? -11.43 -43.062 -10.109 1 97.19 648 LYS B O 1
ATOM 10622 N N . ASN B 1 649 ? -10.133 -43.938 -11.734 1 98 649 ASN B N 1
ATOM 10623 C CA . ASN B 1 649 ? -9.117 -42.906 -11.617 1 98 649 ASN B CA 1
ATOM 10624 C C . ASN B 1 649 ? -9.141 -41.969 -12.82 1 98 649 ASN B C 1
ATOM 10626 O O . ASN B 1 649 ? -8.781 -42.344 -13.93 1 98 649 ASN B O 1
AT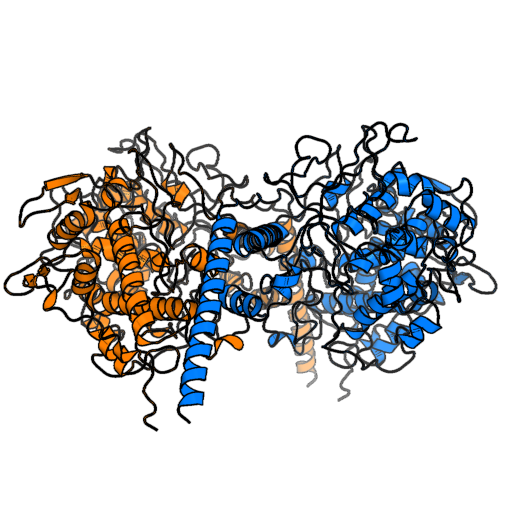OM 10630 N N . ALA B 1 650 ? -9.516 -40.75 -12.547 1 98.38 650 ALA B N 1
ATOM 10631 C CA . ALA B 1 650 ? -9.758 -39.781 -13.617 1 98.38 650 ALA B CA 1
ATOM 10632 C C . ALA B 1 650 ? -8.461 -39.406 -14.32 1 98.38 650 ALA B C 1
ATOM 10634 O O . ALA B 1 650 ? -8.484 -38.875 -15.445 1 98.38 650 ALA B O 1
ATOM 10635 N N . PHE B 1 651 ? -7.289 -39.656 -13.719 1 98.44 651 PHE B N 1
ATOM 10636 C CA . PHE B 1 651 ? -6.02 -39.219 -14.297 1 98.44 651 PHE B CA 1
ATOM 10637 C C . PHE B 1 651 ? -5.449 -40.312 -15.195 1 98.44 651 PHE B C 1
ATOM 10639 O O . PHE B 1 651 ? -4.422 -40.125 -15.852 1 98.44 651 PHE B O 1
ATOM 10646 N N . LEU B 1 652 ? -6.086 -41.5 -15.266 1 97.88 652 LEU B N 1
ATOM 10647 C CA . LEU B 1 652 ? -5.617 -42.625 -16.062 1 97.88 652 LEU B CA 1
ATOM 10648 C C . LEU B 1 652 ? -6.602 -42.938 -17.172 1 97.88 652 LEU B C 1
ATOM 10650 O O . LEU B 1 652 ? -7.812 -42.781 -17 1 97.88 652 LEU B O 1
ATOM 10654 N N . VAL B 1 653 ? -6.047 -43.406 -18.312 1 96.19 653 VAL B N 1
ATOM 10655 C CA . VAL B 1 653 ? -6.914 -43.844 -19.406 1 96.19 653 VAL B CA 1
ATOM 10656 C C . VAL B 1 653 ? -7.723 -45.062 -18.953 1 96.19 653 VAL B C 1
ATOM 10658 O O . VAL B 1 653 ? -7.25 -45.844 -18.141 1 96.19 653 VAL B O 1
ATOM 10661 N N . PRO B 1 654 ? -8.914 -45.188 -19.484 1 94.56 654 PRO B N 1
ATOM 10662 C CA . PRO B 1 654 ? -9.719 -46.344 -19.109 1 94.56 654 PRO B CA 1
ATOM 10663 C C . PRO B 1 654 ? -9.086 -47.656 -19.516 1 94.56 654 PRO B C 1
ATOM 10665 O O . PRO B 1 654 ? -8.492 -47.75 -20.594 1 94.56 654 PRO B O 1
ATOM 10668 N N . ASN B 1 655 ? -9.125 -48.531 -18.672 1 94.69 655 ASN B N 1
ATOM 10669 C CA . ASN B 1 655 ? -8.648 -49.906 -18.844 1 94.69 655 ASN B CA 1
ATOM 10670 C C . ASN B 1 655 ? -9.531 -50.906 -18.109 1 94.69 655 ASN B C 1
ATOM 10672 O O . ASN B 1 655 ? -9.719 -50.781 -16.891 1 94.69 655 ASN B O 1
ATOM 10676 N N . ASP B 1 656 ? -10.016 -51.875 -18.766 1 92.62 656 ASP B N 1
ATOM 10677 C CA . ASP B 1 656 ? -11.008 -52.781 -18.219 1 92.62 656 ASP B CA 1
ATOM 10678 C C . ASP B 1 656 ? -10.469 -53.5 -16.969 1 92.62 656 ASP B C 1
ATOM 10680 O O . ASP B 1 656 ? -11.219 -53.781 -16.047 1 92.62 656 ASP B O 1
ATOM 10684 N N . LYS B 1 657 ? -9.305 -53.719 -16.906 1 94.19 657 LYS B N 1
ATOM 10685 C CA . LYS B 1 657 ? -8.719 -54.469 -15.82 1 94.19 657 LYS B CA 1
ATOM 10686 C C . LYS B 1 657 ? -8.211 -53.562 -14.703 1 94.19 657 LYS B C 1
ATOM 10688 O O . LYS B 1 657 ? -8.477 -53.812 -13.523 1 94.19 657 LYS B O 1
ATOM 10693 N N . THR B 1 658 ? -7.535 -52.469 -15 1 93.94 658 THR B N 1
ATOM 10694 C CA . THR B 1 658 ? -6.797 -51.719 -13.984 1 93.94 658 THR B CA 1
ATOM 10695 C C . THR B 1 658 ? -7.504 -50.406 -13.656 1 93.94 658 THR B C 1
ATOM 10697 O O . THR B 1 658 ? -7.301 -49.844 -12.578 1 93.94 658 THR B O 1
ATOM 10700 N N . ASN B 1 659 ? -8.289 -49.906 -14.539 1 97.19 659 ASN B N 1
ATOM 10701 C CA . ASN B 1 659 ? -9.039 -48.688 -14.344 1 97.19 659 ASN B CA 1
ATOM 10702 C C . ASN B 1 659 ? -10.383 -48.719 -15.062 1 97.19 659 ASN B C 1
ATOM 10704 O O . ASN B 1 659 ? -10.625 -47.938 -15.984 1 97.19 659 ASN B O 1
ATOM 10708 N N . PRO B 1 660 ? -11.227 -49.531 -14.633 1 97 660 PRO B N 1
ATOM 10709 C CA . PRO B 1 660 ? -12.484 -49.781 -15.344 1 97 660 PRO B CA 1
ATOM 10710 C C . PRO B 1 660 ? -13.422 -48.562 -15.289 1 97 660 PRO B C 1
ATOM 10712 O O . PRO B 1 660 ? -13.383 -47.812 -14.32 1 97 660 PRO B O 1
ATOM 10715 N N . VAL B 1 661 ? -14.219 -48.438 -16.297 1 96.69 661 VAL B N 1
ATOM 10716 C CA . VAL B 1 661 ? -15.305 -47.469 -16.312 1 96.69 661 VAL B CA 1
ATOM 10717 C C . VAL B 1 661 ? -16.469 -47.969 -15.453 1 96.69 661 VAL B C 1
ATOM 10719 O O . VAL B 1 661 ? -16.938 -49.094 -15.625 1 96.69 661 VAL B O 1
ATOM 10722 N N . VAL B 1 662 ? -16.859 -47.188 -14.539 1 97.81 662 VAL B N 1
ATOM 10723 C CA . VAL B 1 662 ? -17.906 -47.562 -13.602 1 97.81 662 VAL B CA 1
ATOM 10724 C C . VAL B 1 662 ? -19.031 -46.531 -13.656 1 97.81 662 VAL B C 1
ATOM 10726 O O . VAL B 1 662 ? -18.859 -45.438 -14.234 1 97.81 662 VAL B O 1
ATOM 10729 N N . SER B 1 663 ? -20.141 -46.906 -13.016 1 97.69 663 SER B N 1
ATOM 10730 C CA . SER B 1 663 ? -21.234 -45.938 -12.898 1 97.69 663 SER B CA 1
ATOM 10731 C C . SER B 1 663 ? -20.906 -44.844 -11.898 1 97.69 663 SER B C 1
ATOM 10733 O O . SER B 1 663 ? -20.328 -45.125 -10.844 1 97.69 663 SER B O 1
ATOM 10735 N N . CYS B 1 664 ? -21.266 -43.656 -12.211 1 97.12 664 CYS B N 1
ATOM 10736 C CA . CYS B 1 664 ? -21.031 -42.531 -11.32 1 97.12 664 CYS B CA 1
ATOM 10737 C C . CYS B 1 664 ? -21.719 -42.75 -9.977 1 97.12 664 CYS B C 1
ATOM 10739 O O . CYS B 1 664 ? -21.219 -42.312 -8.938 1 97.12 664 CYS B O 1
ATOM 10741 N N . SER B 1 665 ? -22.812 -43.406 -9.953 1 96.38 665 SER B N 1
ATOM 10742 C CA . SER B 1 665 ? -23.594 -43.656 -8.734 1 96.38 665 SER B CA 1
ATOM 10743 C C . SER B 1 665 ? -22.844 -44.562 -7.781 1 96.38 665 SER B C 1
ATOM 10745 O O . SER B 1 665 ? -23.125 -44.562 -6.578 1 96.38 665 SER B O 1
ATOM 10747 N N . SER B 1 666 ? -21.906 -45.281 -8.336 1 97.12 666 SER B N 1
ATOM 10748 C CA . SER B 1 666 ? -21.172 -46.25 -7.508 1 97.12 666 SER B CA 1
ATOM 10749 C C . SER B 1 666 ? -20.016 -45.562 -6.781 1 97.12 666 SER B C 1
ATOM 10751 O O . SER B 1 666 ? -19.453 -46.125 -5.844 1 97.12 666 SER B O 1
ATOM 10753 N N . LEU B 1 667 ? -19.625 -44.406 -7.176 1 97.81 667 LEU B N 1
ATOM 10754 C CA . LEU B 1 667 ? -18.547 -43.656 -6.535 1 97.81 667 LEU B CA 1
ATOM 10755 C C . LEU B 1 667 ? -19.078 -42.875 -5.355 1 97.81 667 LEU B C 1
ATOM 10757 O O . LEU B 1 667 ? -20.125 -42.25 -5.445 1 97.81 667 LEU B O 1
ATOM 10761 N N . PRO B 1 668 ? -18.359 -42.875 -4.242 1 97.5 668 PRO B N 1
ATOM 10762 C CA . PRO B 1 668 ? -18.844 -42.188 -3.047 1 97.5 668 PRO B CA 1
ATOM 10763 C C . PRO B 1 668 ? -18.688 -40.656 -3.131 1 97.5 668 PRO B C 1
ATOM 10765 O O . PRO B 1 668 ? -17.75 -40.188 -3.764 1 97.5 668 PRO B O 1
ATOM 10768 N N . PHE B 1 669 ? -19.609 -39.969 -2.539 1 97.44 669 PHE B N 1
ATOM 10769 C CA . PHE B 1 669 ? -19.547 -38.531 -2.324 1 97.44 669 PHE B CA 1
ATOM 10770 C C . PHE B 1 669 ? -19.688 -38.219 -0.842 1 97.44 669 PHE B C 1
ATOM 10772 O O . PHE B 1 669 ? -19.656 -39.094 0.005 1 97.44 669 PHE B O 1
ATOM 10779 N N . ILE B 1 670 ? -19.734 -37 -0.45 1 98.19 670 ILE B N 1
ATOM 10780 C CA . ILE B 1 670 ? -19.766 -36.562 0.941 1 98.19 670 ILE B CA 1
ATOM 10781 C C . ILE B 1 670 ? -21.172 -36.75 1.507 1 98.19 670 ILE B C 1
ATOM 10783 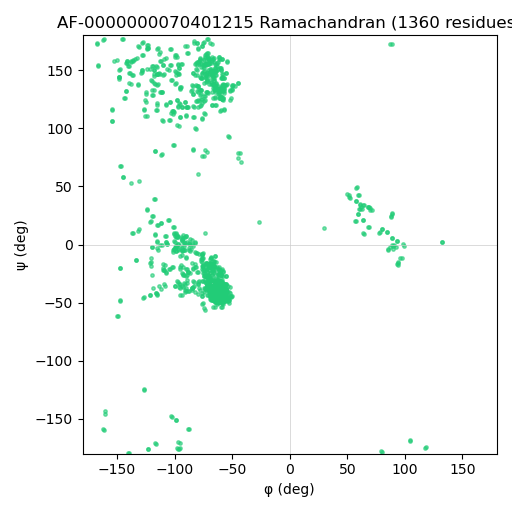O O . ILE B 1 670 ? -22.156 -36.406 0.858 1 98.19 670 ILE B O 1
ATOM 10787 N N . ASP B 1 671 ? -21.266 -37.406 2.656 1 98 671 ASP B N 1
ATOM 10788 C CA . ASP B 1 671 ? -22.484 -37.375 3.461 1 98 671 ASP B CA 1
ATOM 10789 C C . ASP B 1 671 ? -22.547 -36.094 4.305 1 98 671 ASP B C 1
ATOM 10791 O O . ASP B 1 671 ? -22.031 -36.062 5.426 1 98 671 ASP B O 1
ATOM 10795 N N . PHE B 1 672 ? -23.266 -35.156 3.871 1 97.31 672 PHE B N 1
ATOM 10796 C CA . PHE B 1 672 ? -23.266 -33.812 4.445 1 97.31 672 PHE B CA 1
ATOM 10797 C C . PHE B 1 672 ? -24.031 -33.781 5.762 1 97.31 672 PHE B C 1
ATOM 10799 O O . PHE B 1 672 ? -23.969 -32.781 6.496 1 97.31 672 PHE B O 1
ATOM 10806 N N . SER B 1 673 ? -24.703 -34.844 6.145 1 96.56 673 SER B N 1
ATOM 10807 C CA . SER B 1 673 ? -25.375 -34.906 7.441 1 96.56 673 SER B CA 1
ATOM 10808 C C . SER B 1 673 ? -24.375 -34.812 8.586 1 96.56 673 SER B C 1
ATOM 10810 O O . SER B 1 673 ? -24.734 -34.469 9.711 1 96.56 673 SER B O 1
ATOM 10812 N N . LYS B 1 674 ? -23.141 -35.094 8.273 1 97 674 LYS B N 1
ATOM 10813 C CA . LYS B 1 674 ? -22.094 -34.969 9.289 1 97 674 LYS B CA 1
ATOM 10814 C C . LYS B 1 674 ? -21.844 -33.531 9.672 1 97 674 LYS B C 1
ATOM 10816 O O . LYS B 1 674 ? -21.188 -33.25 10.672 1 97 674 LYS B O 1
ATOM 10821 N N . TRP B 1 675 ? -22.359 -32.562 8.953 1 96.19 675 TRP B N 1
ATOM 10822 C CA . TRP B 1 675 ? -22.234 -31.141 9.266 1 96.19 675 TRP B CA 1
ATOM 10823 C C . TRP B 1 675 ? -23.453 -30.625 10.008 1 96.19 675 TRP B C 1
ATOM 10825 O O . TRP B 1 675 ? -23.547 -29.438 10.352 1 96.19 675 TRP B O 1
ATOM 10835 N N . ALA B 1 676 ? -24.391 -31.531 10.242 1 93.56 676 ALA B N 1
ATOM 10836 C CA . ALA B 1 676 ? -25.562 -31.156 11.039 1 93.56 676 ALA B CA 1
ATOM 10837 C C . ALA B 1 676 ? -25.188 -30.984 12.508 1 93.56 676 ALA B C 1
ATOM 10839 O O . ALA B 1 676 ? -24.344 -31.703 13.031 1 93.56 676 ALA B O 1
ATOM 10840 N N . PRO B 1 677 ? -25.797 -29.953 13.133 1 83.62 677 PRO B N 1
ATOM 10841 C CA . PRO B 1 677 ? -25.516 -29.797 14.562 1 83.62 677 PRO B CA 1
ATOM 10842 C C . PRO B 1 677 ? -25.922 -31.031 15.375 1 83.62 677 PRO B C 1
ATOM 10844 O O . PRO B 1 677 ? -26.891 -31.703 15.039 1 83.62 677 PRO B O 1
ATOM 10847 N N . ARG B 1 678 ? -25.156 -31.688 16.188 1 65.25 678 ARG B N 1
ATOM 10848 C CA . ARG B 1 678 ? -25.562 -32.812 17.047 1 65.25 678 ARG B CA 1
ATOM 10849 C C . ARG B 1 678 ? -26.703 -32.375 17.969 1 65.25 678 ARG B C 1
ATOM 10851 O O . ARG B 1 678 ? -26.719 -31.281 18.516 1 65.25 678 ARG B O 1
ATOM 10858 N N . ARG B 1 679 ? -27.875 -33 17.812 1 52.5 679 ARG B N 1
ATOM 10859 C CA . ARG B 1 679 ? -28.953 -32.812 18.781 1 52.5 679 ARG B CA 1
ATOM 10860 C C . ARG B 1 679 ? -28.453 -33.094 20.203 1 52.5 679 ARG B C 1
ATOM 10862 O O . ARG B 1 679 ? -27.859 -34.156 20.453 1 52.5 679 ARG B O 1
ATOM 10869 N N . SER B 1 680 ? -28 -32 20.891 1 39.38 680 SER B N 1
ATOM 10870 C CA . SER B 1 680 ? -27.922 -32.344 22.297 1 39.38 680 SER B CA 1
ATOM 10871 C C . SER B 1 680 ? -29.156 -33.125 22.75 1 39.38 680 SER B C 1
ATOM 10873 O O . SER B 1 680 ? -30.297 -32.656 22.578 1 39.38 680 SER B O 1
ATOM 10875 N N . TYR B 1 681 ? -29.203 -34.406 22.453 1 32.53 681 TYR B N 1
ATOM 10876 C CA . TYR B 1 681 ? -30.219 -35.062 23.25 1 32.53 681 TYR B CA 1
ATOM 10877 C C . TYR B 1 681 ? -30.188 -34.594 24.703 1 32.53 681 TYR B C 1
ATOM 10879 O O . TYR B 1 681 ? -29.219 -34.844 25.422 1 32.53 681 TYR B O 1
ATOM 10887 N N . TRP B 1 682 ? -30.594 -33.406 24.938 1 28.84 682 TRP B N 1
ATOM 10888 C CA . TRP B 1 682 ? -31.141 -33.406 26.297 1 28.84 682 TRP B CA 1
ATOM 10889 C C . TRP B 1 682 ? -32.375 -34.281 26.406 1 28.84 682 TRP B C 1
ATOM 10891 O O . TRP B 1 682 ? -33.188 -34.344 25.484 1 28.84 682 TRP B O 1
#

Nearest PDB structures (foldseek):
  7oih-assembly3_E  TM=9.003E-01  e=4.875E-50  Homo sapiens
  7oih-assembly1_A  TM=8.975E-01  e=1.554E-49  Homo sapiens
  7oih-assembly3_F  TM=8.931E-01  e=4.437E-49  Homo sapiens
  6azp-assembly1_A  TM=8.928E-01  e=2.457E-48  Homo sapiens
  7qzr-assembly1_B  TM=8.952E-01  e=7.596E-33  Homo sapiens